Protein AF-0000000082585537 (afdb_homodimer)

Structure (mmCIF, N/CA/C/O backbone):
data_AF-0000000082585537-model_v1
#
loop_
_entity.id
_entity.type
_entity.pdbx_description
1 polymer 'Metallophosphoesterase family protein'
#
loop_
_atom_site.group_PDB
_atom_site.id
_atom_site.type_symbol
_atom_site.label_atom_id
_atom_site.label_alt_id
_atom_site.label_comp_id
_atom_site.label_asym_id
_atom_site.label_entity_id
_atom_site.label_seq_id
_atom_site.pdbx_PDB_ins_code
_atom_site.Cartn_x
_atom_site.Cartn_y
_atom_site.Cartn_z
_atom_site.occupancy
_atom_site.B_iso_or_equiv
_atom_site.auth_seq_id
_atom_site.auth_comp_id
_atom_site.auth_asym_id
_atom_site.auth_atom_id
_atom_site.pdbx_PDB_model_num
ATOM 1 N N . MET A 1 1 ? -3.195 -25.469 -75.875 1 19.83 1 MET A N 1
ATOM 2 C CA . MET A 1 1 ? -1.831 -25.359 -75.312 1 19.83 1 MET A CA 1
ATOM 3 C C . MET A 1 1 ? -1.647 -24.062 -74.562 1 19.83 1 MET A C 1
ATOM 5 O O . MET A 1 1 ? -0.856 -24 -73.625 1 19.83 1 MET A O 1
ATOM 9 N N . LYS A 1 2 ? -2.014 -22.922 -75.312 1 18.95 2 LYS A N 1
ATOM 10 C CA . LYS A 1 2 ? -1.232 -21.703 -75.125 1 18.95 2 LYS A CA 1
ATOM 11 C C . LYS A 1 2 ? -1.299 -21.219 -73.688 1 18.95 2 LYS A C 1
ATOM 13 O O . LYS A 1 2 ? -2.244 -21.531 -72.938 1 18.95 2 LYS A O 1
ATOM 18 N N . LYS A 1 3 ? -0.355 -20.328 -73.312 1 18.84 3 LYS A N 1
ATOM 19 C CA . LYS A 1 3 ? 0.592 -19.688 -72.438 1 18.84 3 LYS A CA 1
ATOM 20 C C . LYS A 1 3 ? -0.09 -18.594 -71.625 1 18.84 3 LYS A C 1
ATOM 22 O O . LYS A 1 3 ? -0.179 -17.453 -72 1 18.84 3 LYS A O 1
ATOM 27 N N . LYS A 1 4 ? -1.333 -18.828 -71.125 1 26.11 4 LYS A N 1
ATOM 28 C CA . LYS A 1 4 ? -2.016 -17.672 -70.562 1 26.11 4 LYS A CA 1
ATOM 29 C C . LYS A 1 4 ? -1.122 -16.969 -69.562 1 26.11 4 LYS A C 1
ATOM 31 O O . LYS A 1 4 ? -0.52 -17.594 -68.688 1 26.11 4 LYS A O 1
ATOM 36 N N . ASP A 1 5 ? -0.674 -15.766 -69.938 1 21.23 5 ASP A N 1
ATOM 37 C CA . ASP A 1 5 ? 0.216 -14.773 -69.375 1 21.23 5 ASP A CA 1
ATOM 38 C C . ASP A 1 5 ? -0.158 -14.508 -67.875 1 21.23 5 ASP A C 1
ATOM 40 O O . ASP A 1 5 ? -1.338 -14.359 -67.562 1 21.23 5 ASP A O 1
ATOM 44 N N . LEU A 1 6 ? 0.555 -15.055 -67 1 25.03 6 LEU A N 1
ATOM 45 C CA . LEU A 1 6 ? 0.557 -14.984 -65.5 1 25.03 6 LEU A CA 1
ATOM 46 C C . LEU A 1 6 ? 0.717 -13.547 -65.062 1 25.03 6 LEU A C 1
ATOM 48 O O . LEU A 1 6 ? 1.818 -12.992 -65.062 1 25.03 6 LEU A O 1
ATOM 52 N N . SER A 1 7 ? -0.035 -12.617 -65.688 1 24.5 7 SER A N 1
ATOM 53 C CA . SER A 1 7 ? 0.315 -11.258 -65.312 1 24.5 7 SER A CA 1
ATOM 54 C C . SER A 1 7 ? 0.388 -11.125 -63.781 1 24.5 7 SER A C 1
ATOM 56 O O . SER A 1 7 ? -0.481 -11.633 -63.062 1 24.5 7 SER A O 1
ATOM 58 N N . MET A 1 8 ? 1.611 -11.031 -63.281 1 23.95 8 MET A N 1
ATOM 59 C CA . MET A 1 8 ? 2.096 -10.828 -61.938 1 23.95 8 MET A CA 1
ATOM 60 C C . MET A 1 8 ? 1.5 -9.562 -61.312 1 23.95 8 MET A C 1
ATOM 62 O O . MET A 1 8 ? 1.718 -8.461 -61.844 1 23.95 8 MET A O 1
ATOM 66 N N . LEU A 1 9 ? 0.231 -9.508 -61.062 1 24.12 9 LEU A N 1
ATOM 67 C CA . LEU A 1 9 ? -0.31 -8.305 -60.438 1 24.12 9 LEU A CA 1
ATOM 68 C C . LEU A 1 9 ? 0.531 -7.891 -59.219 1 24.12 9 LEU A C 1
ATOM 70 O O . LEU A 1 9 ? 0.68 -8.664 -58.281 1 24.12 9 LEU A O 1
ATOM 74 N N . ILE A 1 10 ? 1.583 -7.113 -59.469 1 24.09 10 ILE A N 1
ATOM 75 C CA . ILE A 1 10 ? 2.43 -6.492 -58.469 1 24.09 10 ILE A CA 1
ATOM 76 C C . ILE A 1 10 ? 1.573 -5.656 -57.5 1 24.09 10 ILE A C 1
ATOM 78 O O . ILE A 1 10 ? 0.909 -4.707 -57.938 1 24.09 10 ILE A O 1
ATOM 82 N N . ALA A 1 11 ? 0.867 -6.23 -56.625 1 25.3 11 ALA A N 1
ATOM 83 C CA . ALA A 1 11 ? 0.13 -5.438 -55.625 1 25.3 11 ALA A CA 1
ATOM 84 C C . ALA A 1 11 ? 1.041 -4.418 -54.938 1 25.3 11 ALA A C 1
ATOM 86 O O . ALA A 1 11 ? 2.072 -4.777 -54.375 1 25.3 11 ALA A O 1
ATOM 87 N N . ALA A 1 12 ? 1.125 -3.236 -55.5 1 24.72 12 ALA A N 1
ATOM 88 C CA . ALA A 1 12 ? 1.811 -2.092 -54.906 1 24.72 12 ALA A CA 1
ATOM 89 C C . ALA A 1 12 ? 1.436 -1.935 -53.438 1 24.72 12 ALA A C 1
ATOM 91 O O . ALA A 1 12 ? 0.253 -1.851 -53.094 1 24.72 12 ALA A O 1
ATOM 92 N N . LEU A 1 13 ? 2.285 -2.461 -52.594 1 25.52 13 LEU A N 1
ATOM 93 C CA . LEU A 1 13 ? 2.242 -2.268 -51.156 1 25.52 13 LEU A CA 1
ATOM 94 C C . LEU A 1 13 ? 2.219 -0.782 -50.812 1 25.52 13 LEU A C 1
ATOM 96 O O . LEU A 1 13 ? 3.18 -0.06 -51.094 1 25.52 13 LEU A O 1
ATOM 100 N N . ILE A 1 14 ? 1.102 -0.137 -51.125 1 25.62 14 ILE A N 1
ATOM 101 C CA . ILE A 1 14 ? 1.062 1.26 -50.719 1 25.62 14 ILE A CA 1
ATOM 102 C C . ILE A 1 14 ? 1.45 1.367 -49.25 1 25.62 14 ILE A C 1
ATOM 104 O O . ILE A 1 14 ? 0.821 0.747 -48.375 1 25.62 14 ILE A O 1
ATOM 108 N N . ILE A 1 15 ? 2.674 1.673 -49.062 1 26.34 15 ILE A N 1
ATOM 109 C CA . ILE A 1 15 ? 3.277 2.053 -47.781 1 26.34 15 ILE A CA 1
ATOM 110 C C . ILE A 1 15 ? 2.543 3.26 -47.219 1 26.34 15 ILE A C 1
ATOM 112 O O . ILE A 1 15 ? 2.639 4.367 -47.75 1 26.34 15 ILE A O 1
ATOM 116 N N . THR A 1 16 ? 1.283 3.102 -46.906 1 26.97 16 THR A N 1
ATOM 117 C CA . THR A 1 16 ? 0.708 4.289 -46.281 1 26.97 16 THR A CA 1
ATOM 118 C C . THR A 1 16 ? 1.589 4.785 -45.156 1 26.97 16 THR A C 1
ATOM 120 O O . THR A 1 16 ? 1.945 4.012 -44.25 1 26.97 16 THR A O 1
ATOM 123 N N . THR A 1 17 ? 2.42 5.672 -45.5 1 27.09 17 THR A N 1
ATOM 124 C CA . THR A 1 17 ? 3.188 6.434 -44.531 1 27.09 17 THR A CA 1
ATOM 125 C C . THR A 1 17 ? 2.271 7.023 -43.469 1 27.09 17 THR A C 1
ATOM 127 O O . THR A 1 17 ? 1.447 7.895 -43.75 1 27.09 17 THR A O 1
ATOM 130 N N . SER A 1 18 ? 1.717 6.184 -42.719 1 26.77 18 SER A N 1
ATOM 131 C CA . SER A 1 18 ? 0.958 6.824 -41.625 1 26.77 18 SER A CA 1
ATOM 132 C C . SER A 1 18 ? 1.757 7.949 -41 1 26.77 18 SER A C 1
ATOM 134 O O . SER A 1 18 ? 2.854 7.719 -40.469 1 26.77 18 SER A O 1
ATOM 136 N N . THR A 1 19 ? 1.623 9.055 -41.625 1 27.53 19 THR A N 1
ATOM 137 C CA . THR A 1 19 ? 2.154 10.258 -41 1 27.53 19 THR A CA 1
ATOM 138 C C . THR A 1 19 ? 1.794 10.305 -39.5 1 27.53 19 THR A C 1
ATOM 140 O O . THR A 1 19 ? 0.619 10.227 -39.156 1 27.53 19 THR A O 1
ATOM 143 N N . ILE A 1 20 ? 2.621 9.781 -38.875 1 26.95 20 ILE A N 1
ATOM 144 C CA . ILE A 1 20 ? 2.535 9.875 -37.406 1 26.95 20 ILE A CA 1
ATOM 145 C C . ILE A 1 20 ? 2.373 11.344 -37 1 26.95 20 ILE A C 1
ATOM 147 O O . ILE A 1 20 ? 3.289 12.148 -37.188 1 26.95 20 ILE A O 1
ATOM 151 N N . ALA A 1 21 ? 1.117 11.797 -37.281 1 28.97 21 ALA A N 1
ATOM 152 C CA . ALA A 1 21 ? 0.855 13.164 -36.844 1 28.97 21 ALA A CA 1
ATOM 153 C C . ALA A 1 21 ? 1.529 13.43 -35.5 1 28.97 21 ALA A C 1
ATOM 155 O O . ALA A 1 21 ? 1.499 12.586 -34.594 1 28.97 21 ALA A O 1
ATOM 156 N N . THR A 1 22 ? 2.354 14.305 -35.625 1 27.02 22 THR A N 1
ATOM 157 C CA . THR A 1 22 ? 3.086 14.867 -34.5 1 27.02 22 THR A CA 1
ATOM 158 C C . THR A 1 22 ? 2.125 15.336 -33.406 1 27.02 22 THR A C 1
ATOM 160 O O . THR A 1 22 ? 1.208 16.125 -33.688 1 27.02 22 THR A O 1
ATOM 163 N N . PRO A 1 23 ? 1.89 14.5 -32.531 1 26.34 23 PRO A N 1
ATOM 164 C CA . PRO A 1 23 ? 0.813 14.914 -31.625 1 26.34 23 PRO A CA 1
ATOM 165 C C . PRO A 1 23 ? 0.902 16.391 -31.25 1 26.34 23 PRO A C 1
ATOM 167 O O . PRO A 1 23 ? 1.987 16.875 -30.922 1 26.34 23 PRO A O 1
ATOM 170 N N . ILE A 1 24 ? 0.07 17.172 -31.891 1 24.62 24 ILE A N 1
ATOM 171 C CA . ILE A 1 24 ? -0.069 18.578 -31.547 1 24.62 24 ILE A CA 1
ATOM 172 C C . ILE A 1 24 ? -0.445 18.719 -30.078 1 24.62 24 ILE A C 1
ATOM 174 O O . ILE A 1 24 ? -1.395 18.078 -29.609 1 24.62 24 ILE A O 1
ATOM 178 N N . TYR A 1 25 ? 0.535 19.047 -29.344 1 24.28 25 TYR A N 1
ATOM 179 C CA . TYR A 1 25 ? 0.391 19.219 -27.906 1 24.28 25 TYR A CA 1
ATOM 180 C C . TYR A 1 25 ? -0.429 20.453 -27.594 1 24.28 25 TYR A C 1
ATOM 182 O O . TYR A 1 25 ? -0.095 21.562 -28.031 1 24.28 25 TYR A O 1
ATOM 190 N N . PRO A 1 26 ? -1.746 20.359 -27.594 1 24.7 26 PRO A N 1
ATOM 191 C CA . PRO A 1 26 ? -2.523 21.594 -27.438 1 24.7 26 PRO A CA 1
ATOM 192 C C . PRO A 1 26 ? -2.018 22.453 -26.281 1 24.7 26 PRO A C 1
ATOM 194 O O . PRO A 1 26 ? -1.459 21.938 -25.312 1 24.7 26 PRO A O 1
ATOM 197 N N . VAL A 1 27 ? -1.969 23.734 -26.484 1 25.64 27 VAL A N 1
ATOM 198 C CA . VAL A 1 27 ? -1.518 24.859 -25.656 1 25.64 27 VAL A CA 1
ATOM 199 C C . VAL A 1 27 ? -2.51 25.094 -24.516 1 25.64 27 VAL A C 1
ATOM 201 O O . VAL A 1 27 ? -3.699 25.312 -24.766 1 25.64 27 VAL A O 1
ATOM 204 N N . GLN A 1 28 ? -2.215 24.516 -23.375 1 27.08 28 GLN A N 1
ATOM 205 C CA . GLN A 1 28 ? -3.096 24.625 -22.203 1 27.08 28 GLN A CA 1
ATOM 206 C C . GLN A 1 28 ? -3.258 26.078 -21.781 1 27.08 28 GLN A C 1
ATOM 208 O O . GLN A 1 28 ? -2.328 26.891 -21.922 1 27.08 28 GLN A O 1
ATOM 213 N N . ALA A 1 29 ? -4.418 26.516 -21.375 1 26.23 29 ALA A N 1
ATOM 214 C CA . ALA A 1 29 ? -4.922 27.844 -21.016 1 26.23 29 ALA A CA 1
ATOM 215 C C . ALA A 1 29 ? -4.145 28.422 -19.844 1 26.23 29 ALA A C 1
ATOM 217 O O . ALA A 1 29 ? -3.748 27.703 -18.922 1 26.23 29 ALA A O 1
ATOM 218 N N . TYR A 1 30 ? -3.586 29.516 -19.844 1 27.95 30 TYR A N 1
ATOM 219 C CA . TYR A 1 30 ? -2.865 30.438 -18.969 1 27.95 30 TYR A CA 1
ATOM 220 C C . TYR A 1 30 ? -3.67 30.734 -17.703 1 27.95 30 TYR A C 1
ATOM 222 O O . TYR A 1 30 ? -4.82 31.156 -17.781 1 27.95 30 TYR A O 1
ATOM 230 N N . TYR A 1 31 ? -3.488 29.953 -16.688 1 29.23 31 TYR A N 1
ATOM 231 C CA . TYR A 1 31 ? -4.066 30.438 -15.445 1 29.23 31 TYR A CA 1
ATOM 232 C C . TYR A 1 31 ? -3.465 31.781 -15.047 1 29.23 31 TYR A C 1
ATOM 234 O O . TYR A 1 31 ? -2.242 31.906 -14.969 1 29.23 31 TYR A O 1
ATOM 242 N N . ASP A 1 32 ? -4.016 32.844 -15.188 1 29.89 32 ASP A N 1
ATOM 243 C CA . ASP A 1 32 ? -3.684 34.219 -14.789 1 29.89 32 ASP A CA 1
ATOM 244 C C . ASP A 1 32 ? -3.57 34.344 -13.273 1 29.89 32 ASP A C 1
ATOM 246 O O . ASP A 1 32 ? -4.578 34.5 -12.586 1 29.89 32 ASP A O 1
ATOM 250 N N . SER A 1 33 ? -2.773 33.594 -12.461 1 35.41 33 SER A N 1
ATOM 251 C CA . SER A 1 33 ? -2.377 33.531 -11.062 1 35.41 33 SER A CA 1
ATOM 252 C C . SER A 1 33 ? -2.043 34.906 -10.516 1 35.41 33 SER A C 1
ATOM 254 O O . SER A 1 33 ? -1.695 35.062 -9.344 1 35.41 33 SER A O 1
ATOM 256 N N . THR A 1 34 ? -1.49 35.844 -11.172 1 36.91 34 THR A N 1
ATOM 257 C CA . THR A 1 34 ? -0.61 36.906 -10.695 1 36.91 34 THR A CA 1
ATOM 258 C C . THR A 1 34 ? -1.388 37.938 -9.867 1 36.91 34 THR A C 1
ATOM 260 O O . THR A 1 34 ? -0.845 38.969 -9.477 1 36.91 34 THR A O 1
ATOM 263 N N . THR A 1 35 ? -2.645 38 -9.828 1 38.38 35 THR A N 1
ATOM 264 C CA . THR A 1 35 ? -2.979 39.312 -9.297 1 38.38 35 THR A CA 1
ATOM 265 C C . THR A 1 35 ? -2.916 39.312 -7.77 1 38.38 35 THR A C 1
ATOM 267 O O . THR A 1 35 ? -3.697 38.625 -7.113 1 38.38 35 THR A O 1
ATOM 270 N N . ILE A 1 36 ? -1.729 39.406 -7.117 1 46.47 36 ILE A N 1
ATOM 271 C CA . ILE A 1 36 ? -1.58 39.875 -5.746 1 46.47 36 ILE A CA 1
ATOM 272 C C . ILE A 1 36 ? -2.531 41.031 -5.492 1 46.47 36 ILE A C 1
ATOM 274 O O . ILE A 1 36 ? -2.533 42.031 -6.242 1 46.47 36 ILE A O 1
ATOM 278 N N . ASN A 1 37 ? -3.557 40.844 -4.918 1 48.81 37 ASN A N 1
ATOM 279 C CA . ASN A 1 37 ? -4.348 42.031 -4.562 1 48.81 37 ASN A CA 1
ATOM 280 C C . ASN A 1 37 ? -3.562 43 -3.676 1 48.81 37 ASN A C 1
ATOM 282 O O . ASN A 1 37 ? -3.41 42.75 -2.477 1 48.81 37 ASN A O 1
ATOM 286 N N . THR A 1 38 ? -2.752 43.812 -4.199 1 48.53 38 THR A N 1
ATOM 287 C CA . THR A 1 38 ? -2.006 44.844 -3.506 1 48.53 38 THR A CA 1
ATOM 288 C C . THR A 1 38 ? -2.939 45.719 -2.666 1 48.53 38 THR A C 1
ATOM 290 O O . THR A 1 38 ? -2.482 46.531 -1.856 1 48.53 38 THR A O 1
ATOM 293 N N . SER A 1 39 ? -4.266 45.562 -2.875 1 53.78 39 SER A N 1
ATOM 294 C CA . SER A 1 39 ? -5.238 46.406 -2.186 1 53.78 39 SER A CA 1
ATOM 295 C C . SER A 1 39 ? -5.723 45.75 -0.895 1 53.78 39 SER A C 1
ATOM 297 O O . SER A 1 39 ? -6.777 46.125 -0.369 1 53.78 39 SER A O 1
ATOM 299 N N . LEU A 1 40 ? -4.934 44.875 -0.324 1 63.69 40 LEU A N 1
ATOM 300 C CA . LEU A 1 40 ? -5.488 44.156 0.829 1 63.69 40 LEU A CA 1
ATOM 301 C C . LEU A 1 40 ? -5.133 44.875 2.125 1 63.69 40 LEU A C 1
ATOM 303 O O . LEU A 1 40 ? -4.945 44.25 3.164 1 63.69 40 LEU A O 1
ATOM 307 N N . ASN A 1 41 ? -5.148 46.156 2.029 1 73.12 41 ASN A N 1
ATOM 308 C CA . ASN A 1 41 ? -4.992 46.969 3.242 1 73.12 41 ASN A CA 1
ATOM 309 C C . ASN A 1 41 ? -6.27 46.969 4.078 1 73.12 41 ASN A C 1
ATOM 311 O O . ASN A 1 41 ? -7.367 46.812 3.543 1 73.12 41 ASN A O 1
ATOM 315 N N . SER A 1 42 ? -6.02 47.062 5.348 1 84.62 42 SER A N 1
ATOM 316 C CA . SER A 1 42 ? -7.176 47.219 6.227 1 84.62 42 SER A CA 1
ATOM 317 C C . SER A 1 42 ? -7.965 48.469 5.891 1 84.62 42 SER A C 1
ATOM 319 O O . SER A 1 42 ? -7.387 49.5 5.512 1 84.62 42 SER A O 1
ATOM 321 N N . THR A 1 43 ? -9.234 48.438 5.996 1 87.44 43 THR A N 1
ATOM 322 C CA . THR A 1 43 ? -10.148 49.531 5.766 1 87.44 43 THR A CA 1
ATOM 323 C C . THR A 1 43 ? -11.094 49.719 6.949 1 87.44 43 THR A C 1
ATOM 325 O O . THR A 1 43 ? -10.969 49.031 7.961 1 87.44 43 THR A O 1
ATOM 328 N N . VAL A 1 44 ? -12 50.688 6.762 1 90.12 44 VAL A N 1
ATOM 329 C CA . VAL A 1 44 ? -12.992 50.906 7.805 1 90.12 44 VAL A CA 1
ATOM 330 C C . VAL A 1 44 ? -14 49.781 7.82 1 90.12 44 VAL A C 1
ATOM 332 O O . VAL A 1 44 ? -14.664 49.531 8.836 1 90.12 44 VAL A O 1
ATOM 335 N N . LYS A 1 45 ? -14.109 49.125 6.738 1 93.62 45 LYS A N 1
ATOM 336 C CA . LYS A 1 45 ? -14.977 47.938 6.676 1 93.62 45 LYS A CA 1
ATOM 337 C C . LYS A 1 45 ? -14.281 46.719 7.262 1 93.62 45 LYS A C 1
ATOM 339 O O . LYS A 1 45 ? -13.148 46.406 6.902 1 93.62 45 LYS A O 1
ATOM 344 N N . PRO A 1 46 ? -14.953 46.094 8.156 1 95.62 46 PRO A N 1
ATOM 345 C CA . PRO A 1 46 ? -14.344 44.906 8.742 1 95.62 46 PRO A CA 1
ATOM 346 C C . PRO A 1 46 ? -14 43.844 7.695 1 95.62 46 PRO A C 1
ATOM 348 O O . PRO A 1 46 ? -14.773 43.625 6.758 1 95.62 46 PRO A O 1
ATOM 351 N N . ASP A 1 47 ? -12.859 43.188 7.809 1 93.19 47 ASP A N 1
ATOM 352 C CA . ASP A 1 47 ? -12.477 42.031 7.027 1 93.19 47 ASP A CA 1
ATOM 353 C C . ASP A 1 47 ? -11.695 41.031 7.879 1 93.19 47 ASP A C 1
ATOM 355 O O . ASP A 1 47 ? -11.648 41.156 9.102 1 93.19 47 ASP A O 1
ATOM 359 N N . HIS A 1 48 ? -11.305 39.906 7.34 1 95.31 48 HIS A N 1
ATOM 360 C CA . HIS A 1 48 ? -10.656 38.812 8.055 1 95.31 48 HIS A CA 1
ATOM 361 C C . HIS A 1 48 ? -11.531 38.312 9.203 1 95.31 48 HIS A C 1
ATOM 363 O O . HIS A 1 48 ? -11.023 38 10.281 1 95.31 48 HIS A O 1
ATOM 369 N N . VAL A 1 49 ? -12.852 38.344 8.953 1 97.88 49 VAL A N 1
ATOM 370 C CA . VAL A 1 49 ? -13.781 37.875 9.969 1 97.88 49 VAL A CA 1
ATOM 371 C C . VAL A 1 49 ? -13.602 36.375 10.156 1 97.88 49 VAL A C 1
ATOM 373 O O . VAL A 1 49 ? -13.68 35.594 9.195 1 97.88 49 VAL A O 1
ATOM 376 N N . THR A 1 50 ? -13.352 35.969 11.352 1 98.12 50 THR A N 1
ATOM 377 C CA . THR A 1 50 ? -13.023 34.594 11.625 1 98.12 50 THR A CA 1
ATOM 378 C C . THR A 1 50 ? -13.727 34.094 12.898 1 98.12 50 THR A C 1
ATOM 380 O O . THR A 1 50 ? -13.805 34.844 13.883 1 98.12 50 THR A O 1
ATOM 383 N N . LEU A 1 51 ? -14.305 32.938 12.797 1 98.75 51 LEU A N 1
ATOM 384 C CA . LEU A 1 51 ? -14.922 32.281 13.953 1 98.75 51 LEU A CA 1
ATOM 385 C C . LEU A 1 51 ? -13.969 31.297 14.594 1 98.75 51 LEU A C 1
ATOM 387 O O . LEU A 1 51 ? -13.281 30.547 13.898 1 98.75 51 LEU A O 1
ATOM 391 N N . THR A 1 52 ? -13.797 31.328 15.891 1 98.75 52 THR A N 1
ATOM 392 C CA . THR A 1 52 ? -13.117 30.344 16.734 1 98.75 52 THR A CA 1
ATOM 393 C C . THR A 1 52 ? -13.883 30.109 18.031 1 98.75 52 THR A C 1
ATOM 395 O O . THR A 1 52 ? -14.969 30.672 18.219 1 98.75 52 THR A O 1
ATOM 398 N N . TRP A 1 53 ? -13.398 29.25 18.891 1 98.69 53 TRP A N 1
ATOM 399 C CA . TRP A 1 53 ? -13.914 29.125 20.25 1 98.69 53 TRP A CA 1
ATOM 400 C C . TRP A 1 53 ? -12.836 29.406 21.281 1 98.69 53 TRP A C 1
ATOM 402 O O . TRP A 1 53 ? -11.727 28.891 21.188 1 98.69 53 TRP A O 1
ATOM 412 N N . THR A 1 54 ? -13.148 30.219 22.203 1 98.12 54 THR A N 1
ATOM 413 C CA . THR A 1 54 ? -12.281 30.453 23.359 1 98.12 54 THR A CA 1
ATOM 414 C C . THR A 1 54 ? -12.859 29.781 24.609 1 98.12 54 THR A C 1
ATOM 416 O O . THR A 1 54 ? -12.141 29.562 25.578 1 98.12 54 THR A O 1
ATOM 419 N N . LYS A 1 55 ? -14.164 29.562 24.531 1 97.56 55 LYS A N 1
ATOM 420 C CA . LYS A 1 55 ? -14.914 28.969 25.625 1 97.56 55 LYS A CA 1
ATOM 421 C C . LYS A 1 55 ? -15.859 27.875 25.125 1 97.56 55 LYS A C 1
ATOM 423 O O . LYS A 1 55 ? -15.641 27.312 24.047 1 97.56 55 LYS A O 1
ATOM 428 N N . ASP A 1 56 ? -16.875 27.562 25.891 1 97.5 56 ASP A N 1
ATOM 429 C CA . ASP A 1 56 ? -17.781 26.453 25.609 1 97.5 56 ASP A CA 1
ATOM 430 C C . ASP A 1 56 ? -18.578 26.703 24.328 1 97.5 56 ASP A C 1
ATOM 432 O O . ASP A 1 56 ? -19.375 27.641 24.25 1 97.5 56 ASP A O 1
ATOM 436 N N . PRO A 1 57 ? -18.453 25.812 23.344 1 98.31 57 PRO A N 1
ATOM 437 C CA . PRO A 1 57 ? -19.109 26.016 22.047 1 98.31 57 PRO A CA 1
ATOM 438 C C . PRO A 1 57 ? -20.641 25.922 22.141 1 98.31 57 PRO A C 1
ATOM 440 O O . PRO A 1 57 ? -21.344 26.328 21.219 1 98.31 57 PRO A O 1
ATOM 443 N N . LYS A 1 58 ? -21.156 25.438 23.203 1 98.19 58 LYS A N 1
ATOM 444 C CA . LYS A 1 58 ? -22.594 25.312 23.375 1 98.19 58 LYS A CA 1
ATOM 445 C C . LYS A 1 58 ? -23.25 26.672 23.609 1 98.19 58 LYS A C 1
ATOM 447 O O . LYS A 1 58 ? -24.391 26.891 23.234 1 98.19 58 LYS A O 1
ATOM 452 N N . THR A 1 59 ? -22.375 27.547 24.281 1 98.38 59 THR A N 1
ATOM 453 C CA . THR A 1 59 ? -23.031 28.766 24.734 1 98.38 59 THR A CA 1
ATOM 454 C C . THR A 1 59 ? -22.203 30 24.375 1 98.38 59 THR A C 1
ATOM 456 O O . THR A 1 59 ? -22.484 31.094 24.859 1 98.38 59 THR A O 1
ATOM 459 N N . THR A 1 60 ? -21.203 29.781 23.609 1 98.44 60 THR A N 1
ATOM 460 C CA . THR A 1 60 ? -20.359 30.922 23.266 1 98.44 60 THR A CA 1
ATOM 461 C C . THR A 1 60 ? -19.938 30.859 21.812 1 98.44 60 THR A C 1
ATOM 463 O O . THR A 1 60 ? -20.031 29.812 21.172 1 98.44 60 THR A O 1
ATOM 466 N N . GLN A 1 61 ? -19.531 31.922 21.25 1 98.62 61 GLN A N 1
ATOM 467 C CA . GLN A 1 61 ? -18.891 32.062 19.938 1 98.62 61 GLN A CA 1
ATOM 468 C C . GLN A 1 61 ? -17.938 33.25 19.922 1 98.62 61 GLN A C 1
ATOM 470 O O . GLN A 1 61 ? -18.312 34.375 20.266 1 98.62 61 GLN A O 1
ATOM 475 N N . THR A 1 62 ? -16.719 32.938 19.562 1 98.69 62 THR A N 1
ATOM 476 C CA . THR A 1 62 ? -15.719 34 19.453 1 98.69 62 THR A CA 1
ATOM 477 C C . THR A 1 62 ? -15.594 34.469 18 1 98.69 62 THR A C 1
ATOM 479 O O . THR A 1 62 ? -15.539 33.656 17.078 1 98.69 62 THR A O 1
ATOM 482 N N . ILE A 1 63 ? -15.594 35.75 17.781 1 98.56 63 ILE A N 1
ATOM 483 C CA . ILE A 1 63 ? -15.461 36.375 16.469 1 98.56 63 ILE A CA 1
ATOM 484 C C . ILE A 1 63 ? -14.312 37.406 16.5 1 98.56 63 ILE A C 1
ATOM 486 O O . ILE A 1 63 ? -14.242 38.25 17.391 1 98.56 63 ILE A O 1
ATOM 490 N N . THR A 1 64 ? -13.391 37.25 15.602 1 97.88 64 THR A N 1
ATOM 491 C CA . THR A 1 64 ? -12.273 38.188 15.445 1 97.88 64 THR A CA 1
ATOM 492 C C . THR A 1 64 ? -12.289 38.812 14.062 1 97.88 64 THR A C 1
ATOM 494 O O . THR A 1 64 ? -12.609 38.156 13.07 1 97.88 64 THR A O 1
ATOM 497 N N . TRP A 1 65 ? -11.945 40.156 13.984 1 96.62 65 TRP A N 1
ATOM 498 C CA . TRP A 1 65 ? -11.906 40.812 12.688 1 96.62 65 TRP A CA 1
ATOM 499 C C . TRP A 1 65 ? -10.914 41.969 12.703 1 96.62 65 TRP A C 1
ATOM 501 O O . TRP A 1 65 ? -10.422 42.344 13.766 1 96.62 65 TRP A O 1
ATOM 511 N N . ARG A 1 66 ? -10.633 42.406 11.555 1 93.5 66 ARG A N 1
ATOM 512 C CA . ARG A 1 66 ? -9.656 43.469 11.367 1 93.5 66 ARG A CA 1
ATOM 513 C C . ARG A 1 66 ? -10.312 44.719 10.812 1 93.5 66 ARG A C 1
ATOM 515 O O . ARG A 1 66 ? -11.273 44.656 10.047 1 93.5 66 ARG A O 1
ATOM 522 N N . THR A 1 67 ? -9.82 45.875 11.227 1 91.25 67 THR A N 1
ATOM 523 C CA . THR A 1 67 ? -10.148 47.188 10.617 1 91.25 67 THR A CA 1
ATOM 524 C C . THR A 1 67 ? -8.914 48.062 10.57 1 91.25 67 THR A C 1
ATOM 526 O O . THR A 1 67 ? -7.867 47.719 11.117 1 91.25 67 THR A O 1
ATOM 529 N N . SER A 1 68 ? -9.156 49.188 9.867 1 87.31 68 SER A N 1
ATOM 530 C CA . SER A 1 68 ? -8.125 50.219 9.938 1 87.31 68 SER A CA 1
ATOM 531 C C . SER A 1 68 ? -8.055 50.812 11.336 1 87.31 68 SER A C 1
ATOM 533 O O . SER A 1 68 ? -8.969 50.656 12.141 1 87.31 68 SER A O 1
ATOM 535 N N . THR A 1 69 ? -6.988 51.531 11.609 1 87 69 THR A N 1
ATOM 536 C CA . THR A 1 69 ? -6.715 52.062 12.938 1 87 69 THR A CA 1
ATOM 537 C C . THR A 1 69 ? -7.641 53.25 13.258 1 87 69 THR A C 1
ATOM 539 O O . THR A 1 69 ? -7.746 53.656 14.414 1 87 69 THR A O 1
ATOM 542 N N . ASN A 1 70 ? -8.391 53.688 12.281 1 85.5 70 ASN A N 1
ATOM 543 C CA . ASN A 1 70 ? -9.328 54.781 12.484 1 85.5 70 ASN A CA 1
ATOM 544 C C . ASN A 1 70 ? -10.578 54.312 13.234 1 85.5 70 ASN A C 1
ATOM 546 O O . ASN A 1 70 ? -11.336 55.156 13.758 1 85.5 70 ASN A O 1
ATOM 550 N N . ILE A 1 71 ? -10.742 53.094 13.234 1 90.31 71 ILE A N 1
ATOM 551 C CA . ILE A 1 71 ? -11.906 52.531 13.906 1 90.31 71 ILE A CA 1
ATOM 552 C C . ILE A 1 71 ? -11.57 52.25 15.367 1 90.31 71 ILE A C 1
ATOM 554 O O . ILE A 1 71 ? -10.633 51.5 15.648 1 90.31 71 ILE A O 1
ATOM 558 N N . ASN A 1 72 ? -12.383 52.812 16.25 1 89.94 72 ASN A N 1
ATOM 559 C CA . ASN A 1 72 ? -12.055 52.656 17.656 1 89.94 72 ASN A CA 1
ATOM 560 C C . ASN A 1 72 ? -13.117 51.844 18.406 1 89.94 72 ASN A C 1
ATOM 562 O O . ASN A 1 72 ? -12.969 51.562 19.594 1 89.94 72 ASN A O 1
ATOM 566 N N . ARG A 1 73 ? -14.117 51.531 17.688 1 94.31 73 ARG A N 1
ATOM 567 C CA . ARG A 1 73 ? -15.188 50.75 18.297 1 94.31 73 ARG A CA 1
ATOM 568 C C . ARG A 1 73 ? -15.508 49.5 17.5 1 94.31 73 ARG A C 1
ATOM 570 O O . ARG A 1 73 ? -15.57 49.562 16.266 1 94.31 73 ARG A O 1
ATOM 577 N N . GLY A 1 74 ? -15.617 48.438 18.188 1 95.81 74 GLY A N 1
ATOM 578 C CA . GLY A 1 74 ? -16.016 47.156 17.594 1 95.81 74 GLY A CA 1
ATOM 579 C C . GLY A 1 74 ? -17.312 46.625 18.156 1 95.81 74 GLY A C 1
ATOM 580 O O . GLY A 1 74 ? -17.484 46.562 19.375 1 95.81 74 GLY A O 1
ATOM 581 N N . LEU A 1 75 ? -18.219 46.312 17.297 1 97.5 75 LEU A N 1
ATOM 582 C CA . LEU A 1 75 ? -19.516 45.781 17.688 1 97.5 75 LEU A CA 1
ATOM 583 C C . LEU A 1 75 ? -19.828 44.5 16.938 1 97.5 75 LEU A C 1
ATOM 585 O O . LEU A 1 75 ? -19.453 44.344 15.766 1 97.5 75 LEU A O 1
ATOM 589 N N . VAL A 1 76 ? -20.5 43.594 17.641 1 98.44 76 VAL A N 1
ATOM 590 C CA . VAL A 1 76 ? -21.125 42.438 17.016 1 98.44 76 VAL A CA 1
ATOM 591 C C . VAL A 1 76 ? -22.656 42.531 17.141 1 98.44 76 VAL A C 1
ATOM 593 O O . VAL A 1 76 ? -23.172 42.625 18.266 1 98.44 76 VAL A O 1
ATOM 596 N N . GLN A 1 77 ? -23.297 42.594 16.047 1 98.38 77 GLN A N 1
ATOM 597 C CA . GLN A 1 77 ? -24.75 42.438 16.016 1 98.38 77 GLN A CA 1
ATOM 598 C C . GLN A 1 77 ? -25.141 41.031 15.602 1 98.38 77 GLN A C 1
ATOM 600 O O . GLN A 1 77 ? -24.688 40.531 14.562 1 98.38 77 GLN A O 1
ATOM 605 N N . TYR A 1 78 ? -25.906 40.344 16.469 1 98.44 78 TYR A N 1
ATOM 606 C CA . TYR A 1 78 ? -26.25 38.969 16.156 1 98.44 78 TYR A CA 1
ATOM 607 C C . TYR A 1 78 ? -27.719 38.688 16.453 1 98.44 78 TYR A C 1
ATOM 609 O O . TYR A 1 78 ? -28.328 39.344 17.312 1 98.44 78 TYR A O 1
ATOM 617 N N . LYS A 1 79 ? -28.281 37.844 15.68 1 98.38 79 LYS A N 1
ATOM 618 C CA . LYS A 1 79 ? -29.703 37.5 15.734 1 98.38 79 LYS A CA 1
ATOM 619 C C . LYS A 1 79 ? -29.906 36 15.906 1 98.38 79 LYS A C 1
ATOM 621 O O . LYS A 1 79 ? -29.359 35.219 15.141 1 98.38 79 LYS A O 1
ATOM 626 N N . ASN A 1 80 ? -30.609 35.688 16.984 1 98.38 80 ASN A N 1
ATOM 627 C CA . ASN A 1 80 ? -31.078 34.312 17.109 1 98.38 80 ASN A CA 1
ATOM 628 C C . ASN A 1 80 ? -32.094 33.969 16.016 1 98.38 80 ASN A C 1
ATOM 630 O O . ASN A 1 80 ? -33.219 34.5 16.016 1 98.38 80 ASN A O 1
ATOM 634 N N . LEU A 1 81 ? -31.812 33.062 15.156 1 97.88 81 LEU A N 1
ATOM 635 C CA . LEU A 1 81 ? -32.656 32.844 13.984 1 97.88 81 LEU A CA 1
ATOM 636 C C . LEU A 1 81 ? -33.906 32.031 14.336 1 97.88 81 LEU A C 1
ATOM 638 O O . LEU A 1 81 ? -34.844 31.969 13.555 1 97.88 81 LEU A O 1
ATOM 642 N N . THR A 1 82 ? -33.844 31.422 15.5 1 96.69 82 THR A N 1
ATOM 643 C CA . THR A 1 82 ? -35.031 30.719 15.969 1 96.69 82 THR A CA 1
ATOM 644 C C . THR A 1 82 ? -36.031 31.672 16.594 1 96.69 82 THR A C 1
ATOM 646 O O . THR A 1 82 ? -37.219 31.641 16.281 1 96.69 82 THR A O 1
ATOM 649 N N . THR A 1 83 ? -35.656 32.594 17.453 1 96.88 83 THR A N 1
ATOM 650 C CA . THR A 1 83 ? -36.531 33.469 18.219 1 96.88 83 THR A CA 1
ATOM 651 C C . THR A 1 83 ? -36.719 34.812 17.5 1 96.88 83 THR A C 1
ATOM 653 O O . THR A 1 83 ? -37.656 35.531 17.781 1 96.88 83 THR A O 1
ATOM 656 N N . GLY A 1 84 ? -35.688 35.219 16.75 1 96.31 84 GLY A N 1
ATOM 657 C CA . GLY A 1 84 ? -35.719 36.5 16.078 1 96.31 84 GLY A CA 1
ATOM 658 C C . GLY A 1 84 ? -35.094 37.625 16.906 1 96.31 84 GLY A C 1
ATOM 659 O O . GLY A 1 84 ? -34.938 38.75 16.422 1 96.31 84 GLY A O 1
ATOM 660 N N . GLU A 1 85 ? -34.625 37.281 18.062 1 96.81 85 GLU A N 1
ATOM 661 C CA . GLU A 1 85 ? -34.031 38.281 18.953 1 96.81 85 GLU A CA 1
ATOM 662 C C . GLU A 1 85 ? -32.688 38.75 18.438 1 96.81 85 GLU A C 1
ATOM 664 O O . GLU A 1 85 ? -31.859 37.938 18.031 1 96.81 85 GLU A O 1
ATOM 669 N N . THR A 1 86 ? -32.562 40.062 18.422 1 97.25 86 THR A N 1
ATOM 670 C CA . THR A 1 86 ? -31.312 40.688 18.016 1 97.25 86 THR A CA 1
ATOM 671 C C . THR A 1 86 ? -30.625 41.344 19.188 1 97.25 86 THR A C 1
ATOM 673 O O . THR A 1 86 ? -31.266 42.031 19.984 1 97.25 86 THR A O 1
ATOM 676 N N . LYS A 1 87 ? -29.312 41.125 19.281 1 97.62 87 LYS A N 1
ATOM 677 C CA . LYS A 1 87 ? -28.484 41.75 20.328 1 97.62 87 LYS A CA 1
ATOM 678 C C . LYS A 1 87 ? -27.219 42.344 19.75 1 97.62 87 LYS A C 1
ATOM 680 O O . LYS A 1 87 ? -26.828 42.031 18.609 1 97.62 87 LYS A O 1
ATOM 685 N N . THR A 1 88 ? -26.719 43.281 20.453 1 96.69 88 THR A N 1
ATOM 686 C CA . THR A 1 88 ? -25.453 43.875 20.094 1 96.69 88 THR A CA 1
ATOM 687 C C . THR A 1 88 ? -24.438 43.719 21.234 1 96.69 88 THR A C 1
ATOM 689 O O . THR A 1 88 ? -24.797 43.875 22.406 1 96.69 88 THR A O 1
ATOM 692 N N . PHE A 1 89 ? -23.297 43.344 20.891 1 95.31 89 PHE A N 1
ATOM 693 C CA . PHE A 1 89 ? -22.234 43.094 21.859 1 95.31 89 PHE A CA 1
ATOM 694 C C . PHE A 1 89 ? -21 43.938 21.516 1 95.31 89 PHE A C 1
ATOM 696 O O . PHE A 1 89 ? -20.625 44.094 20.359 1 95.31 89 PHE A O 1
ATOM 703 N N . ASP A 1 90 ? -20.344 44.531 22.531 1 93.62 90 ASP A N 1
ATOM 704 C CA . ASP A 1 90 ? -19.109 45.281 22.344 1 93.62 90 ASP A CA 1
ATOM 705 C C . ASP A 1 90 ? -17.906 44.344 22.312 1 93.62 90 ASP A C 1
ATOM 707 O O . ASP A 1 90 ? -17.75 43.5 23.188 1 93.62 90 ASP A O 1
ATOM 711 N N . ALA A 1 91 ? -17.062 44.594 21.453 1 93.44 91 ALA A N 1
ATOM 712 C CA . ALA A 1 91 ? -15.844 43.812 21.328 1 93.44 91 ALA A CA 1
ATOM 713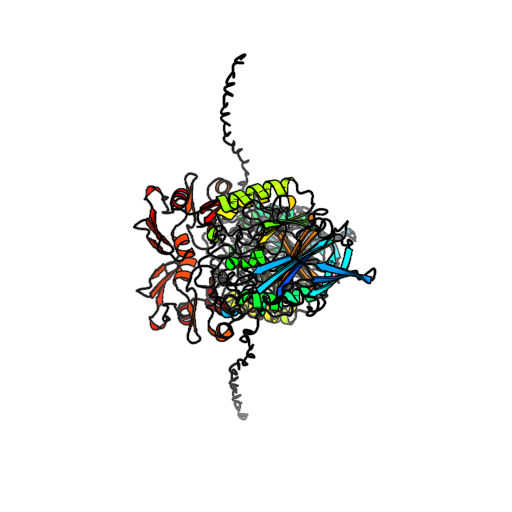 C C . ALA A 1 91 ? -14.672 44.5 22.016 1 93.44 91 ALA A C 1
ATOM 715 O O . ALA A 1 91 ? -14.719 45.688 22.297 1 93.44 91 ALA A O 1
ATOM 716 N N . SER A 1 92 ? -13.672 43.719 22.297 1 88.19 92 SER A N 1
ATOM 717 C CA . SER A 1 92 ? -12.383 44.25 22.734 1 88.19 92 SER A CA 1
ATOM 718 C C . SER A 1 92 ? -11.516 44.656 21.547 1 88.19 92 SER A C 1
ATOM 720 O O . SER A 1 92 ? -11.602 44.031 20.484 1 88.19 92 SER A O 1
ATOM 722 N N . LYS A 1 93 ? -10.805 45.688 21.797 1 88.25 93 LYS A N 1
ATOM 723 C CA . LYS A 1 93 ? -9.883 46.156 20.766 1 88.25 93 LYS A CA 1
ATOM 724 C C . LYS A 1 93 ? -8.43 45.906 21.156 1 88.25 93 LYS A C 1
ATOM 726 O O . LYS A 1 93 ? -8.055 46.062 22.312 1 88.25 93 LYS A O 1
ATOM 731 N N . GLU A 1 94 ? -7.711 45.312 20.281 1 81.75 94 GLU A N 1
ATOM 732 C CA . GLU A 1 94 ? -6.262 45.188 20.422 1 81.75 94 GLU A CA 1
ATOM 733 C C . GLU A 1 94 ? -5.535 45.812 19.234 1 81.75 94 GLU A C 1
ATOM 735 O O . GLU A 1 94 ? -5.934 45.625 18.094 1 81.75 94 GLU A O 1
ATOM 740 N N . ASP A 1 95 ? -4.535 46.625 19.609 1 73.5 95 ASP A N 1
ATOM 741 C CA . ASP A 1 95 ? -3.678 47.125 18.547 1 73.5 95 ASP A CA 1
ATOM 742 C C . ASP A 1 95 ? -2.828 46.031 17.938 1 73.5 95 ASP A C 1
ATOM 744 O O . ASP A 1 95 ? -2.326 45.156 18.672 1 73.5 95 ASP A O 1
ATOM 748 N N . PHE A 1 96 ? -2.84 46.062 16.672 1 76.31 96 PHE A N 1
ATOM 749 C CA . PHE A 1 96 ? -2.08 45.062 15.93 1 76.31 96 PHE A CA 1
ATOM 750 C C . PHE A 1 96 ? -1.144 45.719 14.922 1 76.31 96 PHE A C 1
ATOM 752 O O . PHE A 1 96 ? -1.592 46.406 14.016 1 76.31 96 PHE A O 1
ATOM 759 N N . SER A 1 97 ? 0.158 45.719 15.297 1 71.44 97 SER A N 1
ATOM 760 C CA . SER A 1 97 ? 1.141 46.344 14.422 1 71.44 97 SER A CA 1
ATOM 761 C C . SER A 1 97 ? 1.945 45.312 13.648 1 71.44 97 SER A C 1
ATOM 763 O O . SER A 1 97 ? 2.281 44.25 14.188 1 71.44 97 SER A O 1
ATOM 765 N N . THR A 1 98 ? 2.037 45.625 12.359 1 67.75 98 THR A N 1
ATOM 766 C CA . THR A 1 98 ? 2.824 44.75 11.492 1 67.75 98 THR A CA 1
ATOM 767 C C . THR A 1 98 ? 4.258 45.281 11.367 1 67.75 98 THR A C 1
ATOM 769 O O . THR A 1 98 ? 4.555 46.406 11.773 1 67.75 98 THR A O 1
ATOM 772 N N . SER A 1 99 ? 5.234 44.375 11.141 1 59.34 99 SER A N 1
ATOM 773 C CA . SER A 1 99 ? 6.633 44.781 11.008 1 59.34 99 SER A CA 1
ATOM 774 C C . SER A 1 99 ? 6.82 45.781 9.875 1 59.34 99 SER A C 1
ATOM 776 O O . SER A 1 99 ? 5.965 45.906 8.992 1 59.34 99 SER A O 1
ATOM 778 N N . ASN A 1 100 ? 7.777 46.656 10.18 1 50.03 100 ASN A N 1
ATOM 779 C CA . ASN A 1 100 ? 8.125 47.719 9.242 1 50.03 100 ASN A CA 1
ATOM 780 C C . ASN A 1 100 ? 8.211 47.219 7.809 1 50.03 100 ASN A C 1
ATOM 782 O O . ASN A 1 100 ? 7.953 47.938 6.859 1 50.03 100 ASN A O 1
ATOM 786 N N . THR A 1 101 ? 8.773 46.031 7.754 1 47.38 101 THR A N 1
ATOM 787 C CA . THR A 1 101 ? 8.875 45.531 6.391 1 47.38 101 THR A CA 1
ATOM 788 C C . THR A 1 101 ? 7.488 45.344 5.777 1 47.38 101 THR A C 1
ATOM 790 O O . THR A 1 101 ? 7.363 45.125 4.57 1 47.38 101 THR A O 1
ATOM 793 N N . ASP A 1 102 ? 6.613 45.062 6.699 1 53.25 102 ASP A N 1
ATOM 794 C CA . ASP A 1 102 ? 5.219 45 6.27 1 53.25 102 ASP A CA 1
ATOM 795 C C . ASP A 1 102 ? 4.664 46.375 5.922 1 53.25 102 ASP A C 1
ATOM 797 O O . ASP A 1 102 ? 3.779 46.875 6.613 1 53.25 102 ASP A O 1
ATOM 801 N N . ILE A 1 103 ? 5.57 47.188 5.723 1 42.88 103 ILE A N 1
ATOM 802 C CA . ILE A 1 103 ? 5.434 48.625 5.617 1 42.88 103 ILE A CA 1
ATOM 803 C C . ILE A 1 103 ? 4.094 48.969 4.973 1 42.88 103 ILE A C 1
ATOM 805 O O . ILE A 1 103 ? 3.502 50.031 5.273 1 42.88 103 ILE A O 1
ATOM 809 N N . ASN A 1 104 ? 3.803 48.312 3.859 1 48.19 104 ASN A N 1
ATOM 810 C CA . ASN A 1 104 ? 2.691 48.906 3.131 1 48.19 104 ASN A CA 1
ATOM 811 C C . ASN A 1 104 ? 1.351 48.594 3.775 1 48.19 104 ASN A C 1
ATOM 813 O O . ASN A 1 104 ? 0.313 49.125 3.373 1 48.19 104 ASN A O 1
ATOM 817 N N . ILE A 1 105 ? 1.35 47.594 4.641 1 57.34 105 ILE A N 1
ATOM 818 C CA . ILE A 1 105 ? 0.016 47.281 5.125 1 57.34 105 ILE A CA 1
ATOM 819 C C . ILE A 1 105 ? -0.286 48.062 6.395 1 57.34 105 ILE A C 1
ATOM 821 O O . ILE A 1 105 ? -1.447 48.344 6.691 1 57.34 105 ILE A O 1
ATOM 825 N N . GLY A 1 106 ? 0.799 48.688 6.977 1 64.69 106 GLY A N 1
ATOM 826 C CA . GLY A 1 106 ? 0.679 49.656 8.062 1 64.69 106 GLY A CA 1
ATOM 827 C C . GLY A 1 106 ? 0.026 49.062 9.305 1 64.69 106 GLY A C 1
ATOM 828 O O . GLY A 1 106 ? 0.015 47.844 9.492 1 64.69 106 GLY A O 1
ATOM 829 N N . TYR A 1 107 ? -0.498 49.844 10.25 1 75.12 107 TYR A N 1
ATOM 830 C CA . TYR A 1 107 ? -1.181 49.531 11.5 1 75.12 107 TYR A CA 1
ATOM 831 C C . TYR A 1 107 ? -2.645 49.188 11.258 1 75.12 107 TYR A C 1
ATOM 833 O O . TYR A 1 107 ? -3.26 49.688 10.32 1 75.12 107 TYR A O 1
ATOM 841 N N . MET A 1 108 ? -3.049 48.188 12.023 1 86.56 108 MET A N 1
ATOM 842 C CA . MET A 1 108 ? -4.453 47.781 11.977 1 86.56 108 MET A CA 1
ATOM 843 C C . MET A 1 108 ? -4.977 47.469 13.375 1 86.56 108 MET A C 1
ATOM 845 O O . MET A 1 108 ? -4.203 47.375 14.336 1 86.56 108 MET A O 1
ATOM 849 N N . ASN A 1 109 ? -6.234 47.5 13.492 1 89 109 ASN A N 1
ATOM 850 C CA . ASN A 1 109 ? -6.879 47.031 14.719 1 89 109 ASN A CA 1
ATOM 851 C C . ASN A 1 109 ? -7.434 45.625 14.555 1 89 109 ASN A C 1
ATOM 853 O O . ASN A 1 109 ? -7.949 45.281 13.492 1 89 109 ASN A O 1
ATOM 857 N N . LEU A 1 110 ? -7.184 44.938 15.594 1 94 110 LEU A N 1
ATOM 858 C CA . LEU A 1 110 ? -7.883 43.656 15.727 1 94 110 LEU A CA 1
ATOM 859 C C . LEU A 1 110 ? -8.93 43.719 16.828 1 94 110 LEU A C 1
ATOM 861 O O . LEU A 1 110 ? -8.656 44.219 17.922 1 94 110 LEU A O 1
ATOM 865 N N . PHE A 1 111 ? -10.086 43.344 16.422 1 95.5 111 PHE A N 1
ATOM 866 C CA . PHE A 1 111 ? -11.172 43.25 17.391 1 95.5 111 PHE A CA 1
ATOM 867 C C . PHE A 1 111 ? -11.531 41.781 17.641 1 95.5 111 PHE A C 1
ATOM 869 O O . PHE A 1 111 ? -11.438 40.938 16.734 1 95.5 111 PHE A O 1
ATOM 876 N N . SER A 1 112 ? -11.875 41.5 18.875 1 96.25 112 SER A N 1
ATOM 877 C CA . SER A 1 112 ? -12.367 40.156 19.219 1 96.25 112 SER A CA 1
ATOM 878 C C . SER A 1 112 ? -13.516 40.25 20.219 1 96.25 112 SER A C 1
ATOM 880 O O . SER A 1 112 ? -13.484 41.062 21.141 1 96.25 112 SER A O 1
ATOM 882 N N . ALA A 1 113 ? -14.508 39.5 19.984 1 97.12 113 ALA A N 1
ATOM 883 C CA . ALA A 1 113 ? -15.648 39.375 20.875 1 97.12 113 ALA A CA 1
ATOM 884 C C . ALA A 1 113 ? -16 37.906 21.125 1 97.12 113 ALA A C 1
ATOM 886 O O . ALA A 1 113 ? -16 37.094 20.203 1 97.12 113 ALA A O 1
ATOM 887 N N . THR A 1 114 ? -16.203 37.562 22.375 1 97.69 114 THR A N 1
ATOM 888 C CA . THR A 1 114 ? -16.766 36.281 22.719 1 97.69 114 THR A CA 1
ATOM 889 C C . THR A 1 114 ? -18.188 36.438 23.25 1 97.69 114 THR A C 1
ATOM 891 O O . THR A 1 114 ? -18.391 36.844 24.391 1 97.69 114 THR A O 1
ATOM 894 N N . LEU A 1 115 ? -19.078 36.094 22.344 1 98.12 115 LEU A N 1
ATOM 895 C CA . LEU A 1 115 ? -20.469 36.125 22.766 1 98.12 115 LEU A CA 1
ATOM 896 C C . LEU A 1 115 ? -20.75 35.031 23.797 1 98.12 115 LEU A C 1
ATOM 898 O O . LEU A 1 115 ? -20.219 33.938 23.688 1 98.12 115 LEU A O 1
ATOM 902 N N . THR A 1 116 ? -21.547 35.375 24.781 1 97.19 116 THR A N 1
ATOM 903 C CA . THR A 1 116 ? -21.859 34.438 25.844 1 97.19 116 THR A CA 1
ATOM 904 C C . THR A 1 116 ? -23.375 34.281 26 1 97.19 116 THR A C 1
ATOM 906 O O . THR A 1 116 ? -24.141 35 25.359 1 97.19 116 THR A O 1
ATOM 909 N N . ASN A 1 117 ? -23.75 33.281 26.766 1 96.94 117 ASN A N 1
ATOM 910 C CA . ASN A 1 117 ? -25.141 33 27.078 1 96.94 117 ASN A CA 1
ATOM 911 C C . ASN A 1 117 ? -25.969 32.75 25.828 1 96.94 117 ASN A C 1
ATOM 913 O O . ASN A 1 117 ? -27.109 33.188 25.719 1 96.94 117 ASN A O 1
ATOM 917 N N . LEU A 1 118 ? -25.359 32.188 24.859 1 98.25 118 LEU A N 1
ATOM 918 C CA . LEU A 1 118 ? -26.062 31.75 23.656 1 98.25 118 LEU A CA 1
ATOM 919 C C . LEU A 1 118 ? -26.844 30.469 23.922 1 98.25 118 LEU A C 1
ATOM 921 O O . LEU A 1 118 ? -26.562 29.75 24.875 1 98.25 118 LEU A O 1
ATOM 925 N N . THR A 1 119 ? -27.875 30.219 23.078 1 97.81 119 THR A N 1
ATOM 926 C CA . THR A 1 119 ? -28.688 29.016 23.188 1 97.81 119 THR A CA 1
ATOM 927 C C . THR A 1 119 ? -28.016 27.844 22.469 1 97.81 119 THR A C 1
ATOM 929 O O . THR A 1 119 ? -27.641 27.984 21.297 1 97.81 119 THR A O 1
ATOM 932 N N . PRO A 1 120 ? -27.875 26.688 23.172 1 97.88 120 PRO A N 1
ATOM 933 C CA . PRO A 1 120 ? -27.297 25.531 22.469 1 97.88 120 PRO A CA 1
ATOM 934 C C . PRO A 1 120 ? -28.109 25.109 21.25 1 97.88 120 PRO A C 1
ATOM 936 O O . PRO A 1 120 ? -29.312 25.344 21.203 1 97.88 120 PRO A O 1
ATOM 939 N N . ASN A 1 121 ? -27.469 24.547 20.297 1 97.56 121 ASN A N 1
ATOM 940 C CA . ASN A 1 121 ? -28.062 24.016 19.062 1 97.56 121 ASN A CA 1
ATOM 941 C C . ASN A 1 121 ? -28.891 25.078 18.344 1 97.56 121 ASN A C 1
ATOM 943 O O . ASN A 1 121 ? -30.016 24.828 17.953 1 97.56 121 ASN A O 1
ATOM 947 N N . THR A 1 122 ? -28.281 26.25 18.172 1 98.19 122 THR A N 1
ATOM 948 C CA . THR A 1 122 ? -29.016 27.359 17.594 1 98.19 122 THR A CA 1
ATOM 949 C C . THR A 1 122 ? -28.172 28.094 16.547 1 98.19 122 THR A C 1
ATOM 951 O O . THR A 1 122 ? -26.984 28.328 16.766 1 98.19 122 THR A O 1
ATOM 954 N N . LYS A 1 123 ? -28.812 28.344 15.414 1 98.25 123 LYS A N 1
ATOM 955 C CA . LYS A 1 123 ? -28.172 29.125 14.375 1 98.25 123 LYS A CA 1
ATOM 956 C C . LYS A 1 123 ? -28.359 30.625 14.602 1 98.25 123 LYS A C 1
ATOM 958 O O . LYS A 1 123 ? -29.453 31.062 14.961 1 98.25 123 LYS A O 1
ATOM 963 N N . TYR A 1 124 ? -27.312 31.375 14.461 1 98.75 124 TYR A N 1
ATOM 964 C CA . TYR A 1 124 ? -27.312 32.844 14.578 1 98.75 124 TYR A CA 1
ATOM 965 C C . TYR A 1 124 ? -26.812 33.469 13.297 1 98.75 124 TYR A C 1
ATOM 967 O O . TYR A 1 124 ? -25.906 32.969 12.641 1 98.75 124 TYR A O 1
ATOM 975 N N . SER A 1 125 ? -27.438 34.5 12.898 1 98.62 125 SER A N 1
ATOM 976 C CA . SER A 1 125 ? -26.812 35.406 11.953 1 98.62 125 SER A CA 1
ATOM 977 C C . SER A 1 125 ? -26.047 36.531 12.68 1 98.62 125 SER A C 1
ATOM 979 O O . SER A 1 125 ? -26.375 36.875 13.82 1 98.62 125 SER A O 1
ATOM 981 N N . TYR A 1 126 ? -24.953 37.031 12.039 1 98.75 126 TYR A N 1
ATOM 982 C CA . TYR A 1 126 ? -24.203 38.094 12.711 1 98.75 126 TYR A CA 1
ATOM 983 C C . TYR A 1 126 ? -23.484 38.969 11.695 1 98.75 126 TYR A C 1
ATOM 985 O O . TYR A 1 126 ? -23.312 38.594 10.531 1 98.75 126 TYR A O 1
ATOM 993 N N . LYS A 1 127 ? -23.188 40.125 12.047 1 98.5 127 LYS A N 1
ATOM 994 C CA . LYS A 1 127 ? -22.266 41.031 11.375 1 98.5 127 LYS A CA 1
ATOM 995 C C . LYS A 1 127 ? -21.438 41.844 12.383 1 98.5 127 LYS A C 1
ATOM 997 O O . LYS A 1 127 ? -21.828 42 13.539 1 98.5 127 LYS A O 1
ATOM 1002 N N . VAL A 1 128 ? -20.266 42.25 12.008 1 98.62 128 VAL A N 1
ATOM 1003 C CA . VAL A 1 128 ? -19.359 43 12.875 1 98.62 128 VAL A CA 1
ATOM 1004 C C . VAL A 1 128 ? -19.094 44.406 12.281 1 98.62 128 VAL A C 1
ATOM 1006 O O . VAL A 1 128 ? -19.125 44.562 11.062 1 98.62 128 VAL A O 1
ATOM 1009 N N . GLY A 1 129 ? -18.891 45.312 13.156 1 97.19 129 GLY A N 1
ATOM 1010 C CA . GLY A 1 129 ? -18.672 46.656 12.68 1 97.19 129 GLY A CA 1
ATOM 1011 C C . GLY A 1 129 ? -18.547 47.656 13.797 1 97.19 129 GLY A C 1
ATOM 1012 O O . GLY A 1 129 ? -18.156 47.312 14.914 1 97.19 129 GLY A O 1
ATOM 1013 N N . ASP A 1 130 ? -18.703 48.938 13.391 1 96.06 130 ASP A N 1
ATOM 1014 C CA . ASP A 1 130 ? -18.531 50.031 14.344 1 96.06 130 ASP A CA 1
ATOM 1015 C C . ASP A 1 130 ? -19.812 50.844 14.5 1 96.06 130 ASP A C 1
ATOM 1017 O O . ASP A 1 130 ? -19.781 51.938 15.062 1 96.06 130 ASP A O 1
ATOM 1021 N N . GLY A 1 131 ? -20.906 50.375 14 1 95.12 131 GLY A N 1
ATOM 1022 C CA . GLY A 1 131 ? -22.156 51.094 14.008 1 95.12 131 GLY A CA 1
ATOM 1023 C C . GLY A 1 131 ? -22.469 51.781 12.68 1 95.12 131 GLY A C 1
ATOM 1024 O O . GLY A 1 131 ? -23.641 52 12.352 1 95.12 131 GLY A O 1
ATOM 1025 N N . GLN A 1 132 ? -21.469 52.062 11.953 1 95.56 132 GLN A N 1
ATOM 1026 C CA . GLN A 1 132 ? -21.609 52.719 10.648 1 95.56 132 GLN A CA 1
ATOM 1027 C C . GLN A 1 132 ? -21.172 51.781 9.523 1 95.56 132 GLN A C 1
ATOM 1029 O O . GLN A 1 132 ? -21.859 51.625 8.516 1 95.56 132 GLN A O 1
ATOM 1034 N N . ASN A 1 133 ? -20.016 51.219 9.711 1 96.12 133 ASN A N 1
ATOM 1035 C CA . ASN A 1 133 ? -19.453 50.281 8.766 1 96.12 133 ASN A CA 1
ATOM 1036 C C . ASN A 1 133 ? -19.609 48.844 9.258 1 96.12 133 ASN A C 1
ATOM 1038 O O . ASN A 1 133 ? -19.156 48.5 10.352 1 96.12 133 ASN A O 1
ATOM 1042 N N . TRP A 1 134 ? -20.219 48 8.43 1 97.19 134 TRP A N 1
ATOM 1043 C CA . TRP A 1 134 ? -20.5 46.625 8.836 1 97.19 134 TRP A CA 1
ATOM 1044 C C . TRP A 1 134 ? -19.938 45.656 7.828 1 97.19 134 TRP A C 1
ATOM 1046 O O . TRP A 1 134 ? -19.828 45.938 6.641 1 97.19 134 TRP A O 1
ATOM 1056 N N . SER A 1 135 ? -19.578 44.5 8.32 1 97.38 135 SER A N 1
ATOM 1057 C CA . SER A 1 135 ? -19.25 43.375 7.453 1 97.38 135 SER A CA 1
ATOM 1058 C C . SER A 1 135 ? -20.5 42.812 6.781 1 97.38 135 SER A C 1
ATOM 1060 O O . SER A 1 135 ? -21.609 43.219 7.109 1 97.38 135 SER A O 1
ATOM 1062 N N . GLU A 1 136 ? -20.234 41.938 5.785 1 95.44 136 GLU A N 1
ATOM 1063 C CA . GLU A 1 136 ? -21.344 41.125 5.305 1 95.44 136 GLU A CA 1
ATOM 1064 C C . GLU A 1 136 ? -21.922 40.281 6.422 1 95.44 136 GLU A C 1
ATOM 1066 O O . GLU A 1 136 ? -21.234 39.969 7.402 1 95.44 136 GLU A O 1
ATOM 1071 N N . GLU A 1 137 ? -23.172 39.938 6.266 1 97.31 137 GLU A N 1
ATOM 1072 C CA . GLU A 1 137 ? -23.812 39.062 7.25 1 97.31 137 GLU A CA 1
ATOM 1073 C C . GLU A 1 137 ? -23.406 37.625 7.051 1 97.31 137 GLU A C 1
ATOM 1075 O O . GLU A 1 137 ? -23.344 37.125 5.918 1 97.31 137 GLU A O 1
ATOM 1080 N N . SER A 1 138 ? -23.031 36.969 8.109 1 98.38 138 SER A N 1
ATOM 1081 C CA . SER A 1 138 ? -22.703 35.531 8.133 1 98.38 138 SER A CA 1
ATOM 1082 C C . SER A 1 138 ? -23.453 34.812 9.242 1 98.38 138 SER A C 1
ATOM 1084 O O . SER A 1 138 ? -24.312 35.406 9.898 1 98.38 138 SER A O 1
ATOM 1086 N N . THR A 1 139 ? -23.25 33.531 9.312 1 98.5 139 THR A N 1
ATOM 1087 C CA . THR A 1 139 ? -23.969 32.781 10.328 1 98.5 139 THR A CA 1
ATOM 1088 C C . THR A 1 139 ? -23 31.891 11.125 1 98.5 139 THR A C 1
ATOM 1090 O O . THR A 1 139 ? -21.859 31.672 10.711 1 98.5 139 THR A O 1
ATOM 1093 N N . PHE A 1 140 ? -23.391 31.516 12.234 1 98.5 140 PHE A N 1
ATOM 1094 C CA . PHE A 1 140 ? -22.766 30.438 13 1 98.5 140 PHE A CA 1
ATOM 1095 C C . PHE A 1 140 ? -23.812 29.641 13.75 1 98.5 140 PHE A C 1
ATOM 1097 O O . PHE A 1 140 ? -24.969 30.062 13.875 1 98.5 140 PHE A O 1
ATOM 1104 N N . LYS A 1 141 ? -23.438 28.469 14.141 1 98.44 141 LYS A N 1
ATOM 1105 C CA . LYS A 1 141 ? -24.328 27.594 14.914 1 98.44 141 LYS A CA 1
ATOM 1106 C C . LYS A 1 141 ? -23.641 27.109 16.188 1 98.44 141 LYS A C 1
ATOM 1108 O O . LYS A 1 141 ? -22.484 26.672 16.156 1 98.44 141 LYS A O 1
ATOM 1113 N N . THR A 1 142 ? -24.312 27.234 17.312 1 98.44 142 THR A N 1
ATOM 1114 C CA . THR A 1 142 ? -23.797 26.734 18.594 1 98.44 142 THR A CA 1
ATOM 1115 C C . THR A 1 142 ? -23.969 25.219 18.688 1 98.44 142 THR A C 1
ATOM 1117 O O . THR A 1 142 ? -24.891 24.656 18.094 1 98.44 142 THR A O 1
ATOM 1120 N N . GLU A 1 143 ? -23.062 24.609 19.438 1 98.25 143 GLU A N 1
ATOM 1121 C CA . GLU A 1 143 ? -23.094 23.172 19.656 1 98.25 143 GLU A CA 1
ATOM 1122 C C . GLU A 1 143 ? -24.359 22.75 20.391 1 98.25 143 GLU A C 1
ATOM 1124 O O . GLU A 1 143 ? -24.875 23.484 21.234 1 98.25 143 GLU A O 1
ATOM 1129 N N . ALA A 1 144 ? -24.828 21.516 20.125 1 96.31 144 ALA A N 1
ATOM 1130 C CA . ALA A 1 144 ? -25.969 20.953 20.844 1 96.31 144 ALA A CA 1
ATOM 1131 C C . ALA A 1 144 ? -25.547 20.391 22.188 1 96.31 144 ALA A C 1
ATOM 1133 O O . ALA A 1 144 ? -24.391 20 22.375 1 96.31 144 ALA A O 1
ATOM 1134 N N . ASN A 1 145 ? -26.359 20.25 23.25 1 91.06 145 ASN A N 1
ATOM 1135 C CA . ASN A 1 145 ? -26.047 19.734 24.578 1 91.06 145 ASN A CA 1
ATOM 1136 C C . ASN A 1 145 ? -25.625 18.281 24.531 1 91.06 145 ASN A C 1
ATOM 1138 O O . ASN A 1 145 ? -24.703 17.875 25.25 1 91.06 145 ASN A O 1
ATOM 1142 N N . ASN A 1 146 ? -26.281 17.375 23.734 1 87 146 ASN A N 1
ATOM 1143 C CA . ASN A 1 146 ? -25.953 15.961 23.656 1 87 146 ASN A CA 1
ATOM 1144 C C . ASN A 1 146 ? -25.453 15.586 22.266 1 87 146 ASN A C 1
ATOM 1146 O O . ASN A 1 146 ? -25.938 14.609 21.672 1 87 146 ASN A O 1
ATOM 1150 N N . GLU A 1 147 ? -24.422 16.312 21.969 1 85.56 147 GLU A N 1
ATOM 1151 C CA . GLU A 1 147 ? -23.906 16.125 20.625 1 85.56 147 GLU A CA 1
ATOM 1152 C C . GLU A 1 147 ? -23 14.891 20.547 1 85.56 147 GLU A C 1
ATOM 1154 O O . GLU A 1 147 ? -22.062 14.75 21.328 1 85.56 147 GLU A O 1
ATOM 1159 N N . ASP A 1 148 ? -23.5 13.883 19.734 1 88.94 148 ASP A N 1
ATOM 1160 C CA . ASP A 1 148 ? -22.656 12.719 19.5 1 88.94 148 ASP A CA 1
ATOM 1161 C C . ASP A 1 148 ? -22.453 12.469 18.016 1 88.94 148 ASP A C 1
ATOM 1163 O O . ASP A 1 148 ? -22.062 11.375 17.594 1 88.94 148 ASP A O 1
ATOM 1167 N N . ASP A 1 149 ? -22.812 13.469 17.281 1 94.69 149 ASP A N 1
ATOM 1168 C CA . ASP A 1 149 ? -22.578 13.547 15.836 1 94.69 149 ASP A CA 1
ATOM 1169 C C . ASP A 1 149 ? -21.703 14.75 15.492 1 94.69 149 ASP A C 1
ATOM 1171 O O . ASP A 1 149 ? -22.188 15.883 15.43 1 94.69 149 ASP A O 1
ATOM 1175 N N . VAL A 1 150 ? -20.422 14.562 15.391 1 98.19 150 VAL A N 1
ATOM 1176 C CA . VAL A 1 150 ? -19.438 15.617 15.172 1 98.19 150 VAL A CA 1
ATOM 1177 C C . VAL A 1 150 ? -18.828 15.484 13.781 1 98.19 150 VAL A C 1
ATOM 1179 O O . VAL A 1 150 ? -18.312 14.422 13.414 1 98.19 150 VAL A O 1
ATOM 1182 N N . LYS A 1 151 ? -18.938 16.469 12.961 1 98.62 151 LYS A N 1
ATOM 1183 C CA . LYS A 1 151 ? -18.344 16.5 11.625 1 98.62 151 LYS A CA 1
ATOM 1184 C C . LYS A 1 151 ? -17.406 17.688 11.461 1 98.62 151 LYS A C 1
ATOM 1186 O O . LYS A 1 151 ? -17.812 18.844 11.688 1 98.62 151 LYS A O 1
ATOM 1191 N N . PHE A 1 152 ? -16.188 17.453 11.133 1 98.81 152 PHE A N 1
ATOM 1192 C CA . PHE A 1 152 ? -15.258 18.562 10.922 1 98.81 152 PHE A CA 1
ATOM 1193 C C . PHE A 1 152 ? -14.367 18.297 9.711 1 98.81 152 PHE A C 1
ATOM 1195 O O . PHE A 1 152 ? -14.18 17.141 9.312 1 98.81 152 PHE A O 1
ATOM 1202 N N . ILE A 1 153 ? -13.898 19.344 9.062 1 98.94 153 ILE A N 1
ATOM 1203 C CA . ILE A 1 153 ? -13 19.281 7.918 1 98.94 153 ILE A CA 1
ATOM 1204 C C . ILE A 1 153 ? -11.562 19.547 8.375 1 98.94 153 ILE A C 1
ATOM 1206 O O . ILE A 1 153 ? -11.32 20.422 9.211 1 98.94 153 ILE A O 1
ATOM 1210 N N . VAL A 1 154 ? -10.656 18.75 7.926 1 98.94 154 VAL A N 1
ATOM 1211 C CA . VAL A 1 154 ? -9.25 18.906 8.266 1 98.94 154 VAL A CA 1
ATOM 1212 C C . VAL A 1 154 ? -8.461 19.328 7.023 1 98.94 154 VAL A C 1
ATOM 1214 O O . VAL A 1 154 ? -8.578 18.703 5.965 1 98.94 154 VAL A O 1
ATOM 1217 N N . PHE A 1 155 ? -7.738 20.375 7.176 1 98.88 155 PHE A N 1
ATOM 1218 C CA . PHE A 1 155 ? -6.859 20.844 6.109 1 98.88 155 PHE A CA 1
ATOM 1219 C C . PHE A 1 155 ? -5.395 20.688 6.512 1 98.88 155 PHE A C 1
ATOM 1221 O O . PHE A 1 155 ? -4.988 21.172 7.574 1 98.88 155 PHE A O 1
ATOM 1228 N N . GLY A 1 156 ? -4.617 19.953 5.637 1 98.62 156 GLY A N 1
ATOM 1229 C CA . GLY A 1 156 ? -3.172 20.016 5.785 1 98.62 156 GLY A CA 1
ATOM 1230 C C . GLY A 1 156 ? -2.59 21.375 5.438 1 98.62 156 GLY A C 1
ATOM 1231 O O . GLY A 1 156 ? -3.312 22.375 5.391 1 98.62 156 GLY A O 1
ATOM 1232 N N . ASP A 1 157 ? -1.341 21.484 5.164 1 98.19 157 ASP A N 1
ATOM 1233 C CA . ASP A 1 157 ? -0.613 22.734 4.922 1 98.19 157 ASP A CA 1
ATOM 1234 C C . ASP A 1 157 ? -1.248 23.531 3.785 1 98.19 157 ASP A C 1
ATOM 1236 O O . ASP A 1 157 ? -1.386 23.031 2.67 1 98.19 157 ASP A O 1
ATOM 1240 N N . SER A 1 158 ? -1.583 24.766 4.082 1 98.31 158 SER A N 1
ATOM 1241 C CA . SER A 1 158 ? -2.283 25.578 3.094 1 98.31 158 SER A CA 1
ATOM 1242 C C . SER A 1 158 ? -1.365 26.656 2.508 1 98.31 158 SER A C 1
ATOM 1244 O O . SER A 1 158 ? -1.808 27.5 1.727 1 98.31 158 SER A O 1
ATOM 1246 N N . GLN A 1 159 ? -0.129 26.641 2.787 1 96.62 159 GLN A N 1
ATOM 1247 C CA . GLN A 1 159 ? 0.8 27.703 2.436 1 96.62 159 GLN A CA 1
ATOM 1248 C C . GLN A 1 159 ? 1.001 27.781 0.924 1 96.62 159 GLN A C 1
ATOM 1250 O O . GLN A 1 159 ? 0.652 26.859 0.197 1 96.62 159 GLN A O 1
ATOM 1255 N N . SER A 1 160 ? 1.619 28.844 0.487 1 92.94 160 SER A N 1
ATOM 1256 C CA . SER A 1 160 ? 1.738 29.141 -0.938 1 92.94 160 SER A CA 1
ATOM 1257 C C . SER A 1 160 ? 2.926 28.406 -1.555 1 92.94 160 SER A C 1
ATOM 1259 O O . SER A 1 160 ? 2.934 28.125 -2.756 1 92.94 160 SER A O 1
ATOM 1261 N N . GLY A 1 161 ? 3.967 28.203 -0.748 1 90.31 161 GLY A N 1
ATOM 1262 C CA . GLY A 1 161 ? 5.152 27.547 -1.265 1 90.31 161 GLY A CA 1
ATOM 1263 C C . GLY A 1 161 ? 6.176 28.516 -1.833 1 90.31 161 GLY A C 1
ATOM 1264 O O . GLY A 1 161 ? 7.277 28.109 -2.211 1 90.31 161 GLY A O 1
ATOM 1265 N N . ASN A 1 162 ? 5.836 29.781 -1.881 1 89.5 162 ASN A N 1
ATOM 1266 C CA . ASN A 1 162 ? 6.73 30.828 -2.375 1 89.5 162 ASN A CA 1
ATOM 1267 C C . ASN A 1 162 ? 6.691 32.062 -1.491 1 89.5 162 ASN A C 1
ATOM 1269 O O . ASN A 1 162 ? 5.68 32.75 -1.445 1 89.5 162 ASN A O 1
ATOM 1273 N N . ALA A 1 163 ? 7.789 32.344 -0.859 1 87 163 ALA A N 1
ATOM 1274 C CA . ALA A 1 163 ? 7.867 33.438 0.1 1 87 163 ALA A CA 1
ATOM 1275 C C . ALA A 1 163 ? 7.602 34.781 -0.578 1 87 163 ALA A C 1
ATOM 1277 O O . ALA A 1 163 ? 7.059 35.719 0.039 1 87 163 ALA A O 1
ATOM 1278 N N . ASP A 1 164 ? 7.945 34.875 -1.841 1 84.38 164 ASP A N 1
ATOM 1279 C CA . ASP A 1 164 ? 7.871 36.125 -2.541 1 84.38 164 ASP A CA 1
ATOM 1280 C C . ASP A 1 164 ? 6.531 36.281 -3.258 1 84.38 164 ASP A C 1
ATOM 1282 O O . ASP A 1 164 ? 6.168 37.406 -3.674 1 84.38 164 ASP A O 1
ATOM 1286 N N . VAL A 1 165 ? 5.863 35.156 -3.406 1 86.5 165 VAL A N 1
ATOM 1287 C CA . VAL A 1 165 ? 4.598 35.156 -4.133 1 86.5 165 VAL A CA 1
ATOM 1288 C C . VAL A 1 165 ? 3.49 34.594 -3.26 1 86.5 165 VAL A C 1
ATOM 1290 O O . VAL A 1 165 ? 3.238 33.375 -3.295 1 86.5 165 VAL A O 1
ATOM 1293 N N . PRO A 1 166 ? 2.744 35.375 -2.514 1 89.5 166 PRO A N 1
ATOM 1294 C CA . PRO A 1 166 ? 1.67 34.906 -1.641 1 89.5 166 PRO A CA 1
ATOM 1295 C C . PRO A 1 166 ? 0.443 34.438 -2.418 1 89.5 166 PRO A C 1
ATOM 1297 O O . PRO A 1 166 ? -0.649 34.969 -2.246 1 89.5 166 PRO A O 1
ATOM 1300 N N . ASN A 1 167 ? 0.61 33.406 -3.254 1 89.94 167 ASN A N 1
ATOM 1301 C CA . ASN A 1 167 ? -0.475 32.812 -4.031 1 89.94 167 ASN A CA 1
ATOM 1302 C C . ASN A 1 167 ? -1.24 31.766 -3.219 1 89.94 167 ASN A C 1
ATOM 1304 O O . ASN A 1 167 ? -0.729 30.672 -2.963 1 89.94 167 ASN A O 1
ATOM 1308 N N . TYR A 1 168 ? -2.48 32.125 -2.924 1 94.62 168 TYR A N 1
ATOM 1309 C CA . TYR A 1 168 ? -3.311 31.234 -2.111 1 94.62 168 TYR A CA 1
ATOM 1310 C C . TYR A 1 168 ? -4.539 30.766 -2.885 1 94.62 168 TYR A C 1
ATOM 1312 O O . TYR A 1 168 ? -5.551 30.391 -2.289 1 94.62 168 TYR A O 1
ATOM 1320 N N . SER A 1 169 ? -4.449 30.766 -4.234 1 94.12 169 SER A N 1
ATOM 1321 C CA . SER A 1 169 ? -5.539 30.281 -5.082 1 94.12 169 SER A CA 1
ATOM 1322 C C . SER A 1 169 ? -5.797 28.797 -4.859 1 94.12 169 SER A C 1
ATOM 1324 O O . SER A 1 169 ? -6.949 28.359 -4.773 1 94.12 169 SER A O 1
ATOM 1326 N N . PRO A 1 170 ? -4.703 27.953 -4.742 1 94.44 170 PRO A N 1
ATOM 1327 C CA . PRO A 1 170 ? -4.984 26.547 -4.457 1 94.44 170 PRO A CA 1
ATOM 1328 C C . PRO A 1 170 ? -5.684 26.344 -3.115 1 94.44 170 PRO A C 1
ATOM 1330 O O . PRO A 1 170 ? -6.598 25.531 -3.008 1 94.44 170 PRO A O 1
ATOM 1333 N N . TRP A 1 171 ? -5.293 27.078 -2.156 1 97.62 171 TRP A N 1
ATOM 1334 C CA . TRP A 1 171 ? -5.965 27.062 -0.862 1 97.62 171 TRP A CA 1
ATOM 1335 C C . TRP A 1 171 ? -7.426 27.484 -0.997 1 97.62 171 TRP A C 1
ATOM 1337 O O . TRP A 1 171 ? -8.32 26.828 -0.448 1 97.62 171 TRP A O 1
ATOM 1347 N N . ASN A 1 172 ? -7.641 28.547 -1.688 1 98 172 ASN A N 1
ATOM 1348 C CA . ASN A 1 172 ? -9.008 29 -1.927 1 98 172 ASN A CA 1
ATOM 1349 C C . ASN A 1 172 ? -9.867 27.891 -2.521 1 98 172 ASN A C 1
ATOM 1351 O O . ASN A 1 172 ? -10.961 27.609 -2.023 1 98 172 ASN A O 1
ATOM 1355 N N . LYS A 1 173 ? -9.336 27.266 -3.537 1 97.62 173 LYS A N 1
ATOM 1356 C CA . LYS A 1 173 ? -10.086 26.188 -4.199 1 97.62 173 LYS A CA 1
ATOM 1357 C C . LYS A 1 173 ? -10.367 25.047 -3.24 1 97.62 173 LYS A C 1
ATOM 1359 O O . LYS A 1 173 ? -11.469 24.5 -3.221 1 97.62 173 LYS A O 1
ATOM 1364 N N . THR A 1 174 ? -9.391 24.688 -2.459 1 98.56 174 THR A N 1
ATOM 1365 C CA . THR A 1 174 ? -9.531 23.562 -1.547 1 98.56 174 THR A CA 1
ATOM 1366 C C . THR A 1 174 ? -10.578 23.844 -0.478 1 98.56 174 THR A C 1
ATOM 1368 O O . THR A 1 174 ? -11.508 23.062 -0.282 1 98.56 174 THR A O 1
ATOM 1371 N N . VAL A 1 175 ? -10.477 24.984 0.173 1 98.75 175 VAL A N 1
ATOM 1372 C CA . VAL A 1 175 ? -11.336 25.281 1.312 1 98.75 175 VAL A CA 1
ATOM 1373 C C . VAL A 1 175 ? -12.766 25.516 0.83 1 98.75 175 VAL A C 1
ATOM 1375 O O . VAL A 1 175 ? -13.727 25.078 1.471 1 98.75 175 VAL A O 1
ATOM 1378 N N . GLN A 1 176 ? -12.906 26.156 -0.301 1 98.56 176 GLN A N 1
ATOM 1379 C CA . GLN A 1 176 ? -14.242 26.422 -0.837 1 98.56 176 GLN A CA 1
ATOM 1380 C C . GLN A 1 176 ? -14.922 25.125 -1.277 1 98.56 176 GLN A C 1
ATOM 1382 O O . GLN A 1 176 ? -16.094 24.906 -0.973 1 98.56 176 GLN A O 1
ATOM 1387 N N . ASN A 1 177 ? -14.164 24.297 -1.985 1 98.25 177 ASN A N 1
ATOM 1388 C CA . ASN A 1 177 ? -14.727 23.031 -2.451 1 98.25 177 ASN A CA 1
ATOM 1389 C C . ASN A 1 177 ? -15.078 22.109 -1.284 1 98.25 177 ASN A C 1
ATOM 1391 O O . ASN A 1 177 ? -16.141 21.5 -1.273 1 98.25 177 ASN A O 1
ATOM 1395 N N . ALA A 1 178 ? -14.195 22 -0.338 1 98.75 178 ALA A N 1
ATOM 1396 C CA . ALA A 1 178 ? -14.43 21.141 0.824 1 98.75 178 ALA A CA 1
ATOM 1397 C C . ALA A 1 178 ? -15.688 21.578 1.571 1 98.75 178 ALA A C 1
ATOM 1399 O O . ALA A 1 178 ? -16.531 20.75 1.901 1 98.75 178 ALA A O 1
ATOM 1400 N N . TYR A 1 179 ? -15.836 22.859 1.762 1 98.62 179 TYR A N 1
ATOM 1401 C CA . TYR A 1 179 ? -16.969 23.375 2.51 1 98.62 179 TYR A CA 1
ATOM 1402 C C . TYR A 1 179 ? -18.266 23.234 1.71 1 98.62 179 TYR A C 1
ATOM 1404 O O . TYR A 1 179 ? -19.312 22.875 2.26 1 98.62 179 TYR A O 1
ATOM 1412 N N . SER A 1 180 ? -18.188 23.484 0.463 1 98.38 180 SER A N 1
ATOM 1413 C CA . SER A 1 180 ? -19.375 23.375 -0.38 1 98.38 180 SER A CA 1
ATOM 1414 C C . SER A 1 180 ? -19.953 21.969 -0.35 1 98.38 180 SER A C 1
ATOM 1416 O O . SER A 1 180 ? -21.172 21.781 -0.439 1 98.38 180 SER A O 1
ATOM 1418 N N . LYS A 1 181 ? -19.078 21.016 -0.194 1 98.19 181 LYS A N 1
ATOM 1419 C CA . LYS A 1 181 ? -19.484 19.609 -0.206 1 98.19 181 LYS A CA 1
ATOM 1420 C C . LYS A 1 181 ? -19.844 19.125 1.198 1 98.19 181 LYS A C 1
ATOM 1422 O O . LYS A 1 181 ? -20.406 18.047 1.366 1 98.19 181 LYS A O 1
ATOM 1427 N N . ASN A 1 182 ? -19.531 19.938 2.189 1 98.38 182 ASN A N 1
ATOM 1428 C CA . ASN A 1 182 ? -19.719 19.562 3.584 1 98.38 182 ASN A CA 1
ATOM 1429 C C . ASN A 1 182 ? -20.297 20.703 4.406 1 98.38 182 ASN A C 1
ATOM 1431 O O . ASN A 1 182 ? -19.75 21.062 5.453 1 98.38 182 ASN A O 1
ATOM 1435 N N . LYS A 1 183 ? -21.406 21.25 3.977 1 97.56 183 LYS A N 1
ATOM 1436 C CA . LYS A 1 183 ? -22.031 22.406 4.605 1 97.56 183 LYS A CA 1
ATOM 1437 C C . LYS A 1 183 ? -22.516 22.078 6.012 1 97.56 183 LYS A C 1
ATOM 1439 O O . LYS A 1 183 ? -22.781 22.969 6.812 1 97.56 183 LYS A O 1
ATOM 1444 N N . ASP A 1 184 ? -22.578 20.828 6.281 1 97.25 184 ASP A N 1
ATOM 1445 C CA . ASP A 1 184 ? -23.047 20.375 7.59 1 97.25 184 ASP A CA 1
ATOM 1446 C C . ASP A 1 184 ? -21.891 20.203 8.562 1 97.25 184 ASP A C 1
ATOM 1448 O O . ASP A 1 184 ? -22.078 19.734 9.688 1 97.25 184 ASP A O 1
ATOM 1452 N N . ALA A 1 185 ? -20.672 20.578 8.18 1 98.56 185 ALA A N 1
ATOM 1453 C CA . ALA A 1 185 ? -19.531 20.484 9.078 1 98.56 185 ALA A CA 1
ATOM 1454 C C . ALA A 1 185 ? -19.672 21.469 10.25 1 98.56 185 ALA A C 1
ATOM 1456 O O . ALA A 1 185 ? -20.172 22.578 10.078 1 98.56 185 ALA A O 1
ATOM 1457 N N . ASP A 1 186 ? -19.188 21.031 11.398 1 98.56 186 ASP A N 1
ATOM 1458 C CA . ASP A 1 186 ? -19.297 21.828 12.617 1 98.56 186 ASP A CA 1
ATOM 1459 C C . ASP A 1 186 ? -18.172 22.859 12.711 1 98.56 186 ASP A C 1
ATOM 1461 O O . ASP A 1 186 ? -18.359 23.953 13.219 1 98.56 186 ASP A O 1
ATOM 1465 N N . PHE A 1 187 ? -17.016 22.469 12.305 1 98.69 187 PHE A N 1
ATOM 1466 C CA . PHE A 1 187 ? -15.836 23.328 12.367 1 98.69 187 PHE A CA 1
ATOM 1467 C C . PHE A 1 187 ? -14.719 22.781 11.484 1 98.69 187 PHE A C 1
ATOM 1469 O O . PHE A 1 187 ? -14.891 21.766 10.82 1 98.69 187 PHE A O 1
ATOM 1476 N N . ILE A 1 188 ? -13.578 23.547 11.445 1 98.62 188 ILE A N 1
ATOM 1477 C CA . ILE A 1 188 ? -12.414 23.188 10.656 1 98.62 188 ILE A CA 1
ATOM 1478 C C . ILE A 1 188 ? -11.172 23.141 11.547 1 98.62 188 ILE A C 1
ATOM 1480 O O . ILE A 1 188 ? -11.078 23.891 12.516 1 98.62 188 ILE A O 1
ATOM 1484 N N . ILE A 1 189 ? -10.328 22.188 11.242 1 98.81 189 ILE A N 1
ATOM 1485 C CA . ILE A 1 189 ? -8.984 22.156 11.812 1 98.81 189 ILE A CA 1
ATOM 1486 C C . ILE A 1 189 ? -7.949 22.344 10.711 1 98.81 189 ILE A C 1
ATOM 1488 O O . ILE A 1 189 ? -7.98 21.641 9.695 1 98.81 189 ILE A O 1
ATOM 1492 N N . ASN A 1 190 ? -7.137 23.297 10.852 1 98.62 190 ASN A N 1
ATOM 1493 C CA . ASN A 1 190 ? -5.98 23.469 9.977 1 98.62 190 ASN A CA 1
ATOM 1494 C C . ASN A 1 190 ? -4.688 23.047 10.664 1 98.62 190 ASN A C 1
ATOM 1496 O O . ASN A 1 190 ? -4.406 23.484 11.781 1 98.62 190 ASN A O 1
ATOM 1500 N N . MET A 1 191 ? -3.852 22.312 9.977 1 98.56 191 MET A N 1
ATOM 1501 C CA . MET A 1 191 ? -2.811 21.547 10.648 1 98.56 191 MET A CA 1
ATOM 1502 C C . MET A 1 191 ? -1.485 22.312 10.641 1 98.56 191 MET A C 1
ATOM 1504 O O . MET A 1 191 ? -0.426 21.719 10.852 1 98.56 191 MET A O 1
ATOM 1508 N N . GLY A 1 192 ? -1.475 23.578 10.414 1 98.5 192 GLY A N 1
ATOM 1509 C CA . GLY A 1 192 ? -0.254 24.359 10.469 1 98.5 192 GLY A CA 1
ATOM 1510 C C . GLY A 1 192 ? 0.346 24.641 9.102 1 98.5 192 GLY A C 1
ATOM 1511 O O . GLY A 1 192 ? -0.03 24 8.117 1 98.5 192 GLY A O 1
ATOM 1512 N N . ASP A 1 193 ? 1.313 25.609 9.141 1 98.5 193 ASP A N 1
ATOM 1513 C CA . ASP A 1 193 ? 1.808 26.141 7.871 1 98.5 193 ASP A CA 1
ATOM 1514 C C . ASP A 1 193 ? 0.662 26.672 7.02 1 98.5 193 ASP A C 1
ATOM 1516 O O . ASP A 1 193 ? 0.521 26.297 5.852 1 98.5 193 ASP A O 1
ATOM 1520 N N . LEU A 1 194 ? -0.084 27.469 7.73 1 98.75 194 LEU A N 1
ATOM 1521 C CA . LEU A 1 194 ? -1.193 28.125 7.035 1 98.75 194 LEU A CA 1
ATOM 1522 C C . LEU A 1 194 ? -0.681 29.062 5.953 1 98.75 194 LEU A C 1
ATOM 1524 O O . LEU A 1 194 ? -1.226 29.094 4.848 1 98.75 194 LEU A O 1
ATOM 1528 N N . VAL A 1 195 ? 0.363 29.781 6.324 1 96.69 195 VAL A N 1
ATOM 1529 C CA . VAL A 1 195 ? 0.976 30.734 5.414 1 96.69 195 VAL A CA 1
ATOM 1530 C C . VAL A 1 195 ? 2.449 30.391 5.211 1 96.69 195 VAL A C 1
ATOM 1532 O O . VAL A 1 195 ? 3.033 29.641 6 1 96.69 195 VAL A O 1
ATOM 1535 N N . GLU A 1 196 ? 3.021 30.953 4.176 1 94.88 196 GLU A N 1
ATOM 1536 C CA . GLU A 1 196 ? 4.41 30.672 3.826 1 94.88 196 GLU A CA 1
ATOM 1537 C C . GLU A 1 196 ? 5.375 31.406 4.746 1 94.88 196 GLU A C 1
ATOM 1539 O O . GLU A 1 196 ? 6.422 30.875 5.117 1 94.88 196 GLU A O 1
ATOM 1544 N N . LYS A 1 197 ? 5.016 32.625 5.086 1 93.75 197 LYS A N 1
ATOM 1545 C CA . LYS A 1 197 ? 5.75 33.5 6.016 1 93.75 197 LYS A CA 1
ATOM 1546 C C . LYS A 1 197 ? 4.816 34.094 7.062 1 93.75 197 LYS A C 1
ATOM 1548 O O . LYS A 1 197 ? 4.121 35.094 6.789 1 93.75 197 LYS A O 1
ATOM 1553 N N . GLY A 1 198 ? 5.027 33.656 8.273 1 94.94 198 GLY A N 1
ATOM 1554 C CA . GLY A 1 198 ? 4.094 34 9.328 1 94.94 198 GLY A CA 1
ATOM 1555 C C . GLY A 1 198 ? 4.215 35.438 9.773 1 94.94 198 GLY A C 1
ATOM 1556 O O . GLY A 1 198 ? 3.25 36.031 10.266 1 94.94 198 GLY A O 1
ATOM 1557 N N . GLN A 1 199 ? 5.363 36.031 9.562 1 90.88 199 GLN A N 1
ATOM 1558 C CA . GLN A 1 199 ? 5.551 37.406 10 1 90.88 199 GLN A CA 1
ATOM 1559 C C . GLN A 1 199 ? 5.559 38.375 8.812 1 90.88 199 GLN A C 1
ATOM 1561 O O . GLN A 1 199 ? 6 39.531 8.93 1 90.88 199 GLN A O 1
ATOM 1566 N N . ASP A 1 200 ? 5.18 37.875 7.703 1 89.19 200 ASP A N 1
ATOM 1567 C CA . ASP A 1 200 ? 4.84 38.688 6.531 1 89.19 200 ASP A CA 1
ATOM 1568 C C . ASP A 1 200 ? 3.328 38.719 6.309 1 89.19 200 ASP A C 1
ATOM 1570 O O . ASP A 1 200 ? 2.758 37.781 5.754 1 89.19 200 ASP A O 1
ATOM 1574 N N . TYR A 1 201 ? 2.748 39.812 6.629 1 89.94 201 TYR A N 1
ATOM 1575 C CA . TYR A 1 201 ? 1.294 39.875 6.703 1 89.94 201 TYR A CA 1
ATOM 1576 C C . TYR A 1 201 ? 0.67 39.781 5.32 1 89.94 201 TYR A C 1
ATOM 1578 O O . TYR A 1 201 ? -0.532 39.531 5.191 1 89.94 201 TYR A O 1
ATOM 1586 N N . ARG A 1 202 ? 1.363 40.031 4.133 1 88.12 202 ARG A N 1
ATOM 1587 C CA . ARG A 1 202 ? 0.845 39.812 2.787 1 88.12 202 ARG A CA 1
ATOM 1588 C C . ARG A 1 202 ? 0.293 38.406 2.643 1 88.12 202 ARG A C 1
ATOM 1590 O O . ARG A 1 202 ? -0.705 38.188 1.951 1 88.12 202 ARG A O 1
ATOM 1597 N N . HIS A 1 203 ? 0.962 37.469 3.326 1 92.38 203 HIS A N 1
ATOM 1598 C CA . HIS A 1 203 ? 0.513 36.062 3.26 1 92.38 203 HIS A CA 1
ATOM 1599 C C . HIS A 1 203 ? -0.794 35.875 4.02 1 92.38 203 HIS A C 1
ATOM 1601 O O . HIS A 1 203 ? -1.693 35.188 3.551 1 92.38 203 HIS A O 1
ATOM 1607 N N . TRP A 1 204 ? -0.936 36.5 5.113 1 94 204 TRP A N 1
ATOM 1608 C CA . TRP A 1 204 ? -2.168 36.406 5.887 1 94 204 TRP A CA 1
ATOM 1609 C C . TRP A 1 204 ? -3.328 37.062 5.152 1 94 204 TRP A C 1
ATOM 1611 O O . TRP A 1 204 ? -4.441 36.531 5.129 1 94 204 TRP A O 1
ATOM 1621 N N . ASN A 1 205 ? -3.033 38.219 4.57 1 91.44 205 ASN A N 1
ATOM 1622 C CA . ASN A 1 205 ? -4.07 38.906 3.799 1 91.44 205 ASN A CA 1
ATOM 1623 C C . ASN A 1 205 ? -4.672 38 2.738 1 91.44 205 ASN A C 1
ATOM 1625 O O . ASN A 1 205 ? -5.895 37.875 2.615 1 91.44 205 ASN A O 1
ATOM 1629 N N . ASN A 1 206 ? -3.807 37.406 2.08 1 92.44 206 ASN A N 1
ATOM 1630 C CA . ASN A 1 206 ? -4.262 36.531 0.996 1 92.44 206 ASN A CA 1
ATOM 1631 C C . ASN A 1 206 ? -4.883 35.25 1.528 1 92.44 206 ASN A C 1
ATOM 1633 O O . ASN A 1 206 ? -5.82 34.719 0.938 1 92.44 206 ASN A O 1
ATOM 1637 N N . TRP A 1 207 ? -4.352 34.75 2.592 1 96.44 207 TRP A N 1
ATOM 1638 C CA . TRP A 1 207 ? -4.887 33.531 3.191 1 96.44 207 TRP A CA 1
ATOM 1639 C C . TRP A 1 207 ? -6.32 33.75 3.668 1 96.44 207 TRP A C 1
ATOM 1641 O O . TRP A 1 207 ? -7.203 32.938 3.391 1 96.44 207 TRP A O 1
ATOM 1651 N N . PHE A 1 208 ? -6.59 34.812 4.363 1 96.12 208 PHE A N 1
ATOM 1652 C CA . PHE A 1 208 ? -7.922 35.125 4.875 1 96.12 208 PHE A CA 1
ATOM 1653 C C . PHE A 1 208 ? -8.891 35.406 3.732 1 96.12 208 PHE A C 1
ATOM 1655 O O . PHE A 1 208 ? -10.055 35.031 3.787 1 96.12 208 PHE A O 1
ATOM 1662 N N . ASP A 1 209 ? -8.406 36.125 2.768 1 93.88 209 ASP A N 1
ATOM 1663 C CA . ASP A 1 209 ? -9.258 36.406 1.612 1 93.88 209 ASP A CA 1
ATOM 1664 C C . ASP A 1 209 ? -9.703 35.094 0.951 1 93.88 209 ASP A C 1
ATOM 1666 O O . ASP A 1 209 ? -10.859 34.969 0.541 1 93.88 209 ASP A O 1
ATOM 1670 N N . ALA A 1 210 ? -8.758 34.188 0.859 1 96.69 210 ALA A N 1
ATOM 1671 C CA . ALA A 1 210 ? -9.023 32.906 0.226 1 96.69 210 ALA A CA 1
ATOM 1672 C C . ALA A 1 210 ? -10.086 32.125 1.003 1 96.69 210 ALA A C 1
ATOM 1674 O O . ALA A 1 210 ? -10.867 31.375 0.415 1 96.69 210 ALA A O 1
ATOM 1675 N N . ALA A 1 211 ? -10.148 32.312 2.273 1 98 211 ALA A N 1
ATOM 1676 C CA . ALA A 1 211 ? -11.008 31.5 3.125 1 98 211 ALA A CA 1
ATOM 1677 C C . ALA A 1 211 ? -12.328 32.219 3.414 1 98 211 ALA A C 1
ATOM 1679 O O . ALA A 1 211 ? -13.211 31.672 4.078 1 98 211 ALA A O 1
ATOM 1680 N N . LYS A 1 212 ? -12.469 33.406 2.9 1 96.88 212 LYS A N 1
ATOM 1681 C CA . LYS A 1 212 ? -13.695 34.156 3.102 1 96.88 212 LYS A CA 1
ATOM 1682 C C . LYS A 1 212 ? -14.914 33.375 2.65 1 96.88 212 LYS A C 1
ATOM 1684 O O . LYS A 1 212 ? -14.883 32.688 1.609 1 96.88 212 LYS A O 1
ATOM 1689 N N . GLY A 1 213 ? -15.953 33.469 3.43 1 97.75 213 GLY A N 1
ATOM 1690 C CA . GLY A 1 213 ? -17.156 32.688 3.143 1 97.75 213 GLY A CA 1
ATOM 1691 C C . GLY A 1 213 ? -17.219 31.359 3.861 1 97.75 213 GLY A C 1
ATOM 1692 O O . GLY A 1 213 ? -18.266 30.734 3.924 1 97.75 213 GLY A O 1
ATOM 1693 N N . VAL A 1 214 ? -16.047 30.953 4.406 1 98.69 214 VAL A N 1
ATOM 1694 C CA . VAL A 1 214 ? -16 29.672 5.094 1 98.69 214 VAL A CA 1
ATOM 1695 C C . VAL A 1 214 ? -15.695 29.891 6.574 1 98.69 214 VAL A C 1
ATOM 1697 O O . VAL A 1 214 ? -16.531 29.609 7.434 1 98.69 214 VAL A O 1
ATOM 1700 N N . ILE A 1 215 ? -14.586 30.547 6.887 1 98.38 215 ILE A N 1
ATOM 1701 C CA . ILE A 1 215 ? -14.133 30.641 8.266 1 98.38 215 ILE A CA 1
ATOM 1702 C C . ILE A 1 215 ? -14.938 31.719 9 1 98.38 215 ILE A C 1
ATOM 1704 O O . ILE A 1 215 ? -14.805 31.891 10.211 1 98.38 215 ILE A O 1
ATOM 1708 N N . ASP A 1 216 ? -15.758 32.469 8.297 1 98.56 216 ASP A N 1
ATOM 1709 C CA . ASP A 1 216 ? -16.719 33.406 8.891 1 98.56 216 ASP A CA 1
ATOM 1710 C C . ASP A 1 216 ? -18.094 32.719 9.047 1 98.56 216 ASP A C 1
ATOM 1712 O O . ASP A 1 216 ? -19.031 33.344 9.523 1 98.56 216 ASP A O 1
ATOM 1716 N N . ASN A 1 217 ? -18.188 31.438 8.703 1 98.62 217 ASN A N 1
ATOM 1717 C CA . ASN A 1 217 ? -19.453 30.734 8.836 1 98.62 217 ASN A CA 1
ATOM 1718 C C . ASN A 1 217 ? -19.328 29.516 9.742 1 98.62 217 ASN A C 1
ATOM 1720 O O . ASN A 1 217 ? -20.312 29.062 10.328 1 98.62 217 ASN A O 1
ATOM 1724 N N . ILE A 1 218 ? -18.156 28.938 9.805 1 98.44 218 ILE A N 1
ATOM 1725 C CA . ILE A 1 218 ? -17.875 27.875 10.766 1 98.44 218 ILE A CA 1
ATOM 1726 C C . ILE A 1 218 ? -16.531 28.125 11.438 1 98.44 218 ILE A C 1
ATOM 1728 O O . ILE A 1 218 ? -15.617 28.688 10.82 1 98.44 218 ILE A O 1
ATOM 1732 N N . PRO A 1 219 ? -16.344 27.719 12.688 1 98.75 219 PRO A N 1
ATOM 1733 C CA . PRO A 1 219 ? -15.125 28.016 13.445 1 98.75 219 PRO A CA 1
ATOM 1734 C C . PRO A 1 219 ? -13.898 27.312 12.875 1 98.75 219 PRO A C 1
ATOM 1736 O O . PRO A 1 219 ? -13.984 26.156 12.438 1 98.75 219 PRO A O 1
ATOM 1739 N N . GLU A 1 220 ? -12.812 27.984 12.844 1 97.94 220 GLU A N 1
ATOM 1740 C CA . GLU A 1 220 ? -11.477 27.484 12.516 1 97.94 220 GLU A CA 1
ATOM 1741 C C . GLU A 1 220 ? -10.641 27.297 13.773 1 97.94 220 GLU A C 1
ATOM 1743 O O . GLU A 1 220 ? -10.312 28.266 14.461 1 97.94 220 GLU A O 1
ATOM 1748 N N . MET A 1 221 ? -10.297 26.062 14.086 1 98.62 221 MET A N 1
ATOM 1749 C CA . MET A 1 221 ? -9.469 25.75 15.25 1 98.62 221 MET A CA 1
ATOM 1750 C C . MET A 1 221 ? -8.094 25.234 14.82 1 98.62 221 MET A C 1
ATOM 1752 O O . MET A 1 221 ? -7.859 24.031 14.773 1 98.62 221 MET A O 1
ATOM 1756 N N . PRO A 1 222 ? -7.137 26.109 14.516 1 98.56 222 PRO A N 1
ATOM 1757 C CA . PRO A 1 222 ? -5.898 25.734 13.836 1 98.56 222 PRO A CA 1
ATOM 1758 C C . PRO A 1 222 ? -4.793 25.312 14.805 1 98.56 222 PRO A C 1
ATOM 1760 O O . PRO A 1 222 ? -4.867 25.625 16 1 98.56 222 PRO A O 1
ATOM 1763 N N . THR A 1 223 ? -3.863 24.578 14.305 1 97.75 223 THR A N 1
ATOM 1764 C CA . THR A 1 223 ? -2.549 24.344 14.898 1 97.75 223 THR A CA 1
ATOM 1765 C C . THR A 1 223 ? -1.482 25.172 14.188 1 97.75 223 THR A C 1
ATOM 1767 O O . THR A 1 223 ? -1.633 25.516 13.016 1 97.75 223 THR A O 1
ATOM 1770 N N . GLN A 1 224 ? -0.508 25.547 15.016 1 97 224 GLN A N 1
ATOM 1771 C CA . GLN A 1 224 ? 0.567 26.359 14.438 1 97 224 GLN A CA 1
ATOM 1772 C C . GLN A 1 224 ? 1.628 25.469 13.797 1 97 224 GLN A C 1
ATOM 1774 O O . GLN A 1 224 ? 1.971 24.406 14.328 1 97 224 GLN A O 1
ATOM 1779 N N . GLY A 1 225 ? 2.141 25.828 12.609 1 98.44 225 GLY A N 1
ATOM 1780 C CA . GLY A 1 225 ? 3.295 25.219 11.969 1 98.44 225 GLY A CA 1
ATOM 1781 C C . GLY A 1 225 ? 4.543 26.078 12.031 1 98.44 225 GLY A C 1
ATOM 1782 O O . GLY A 1 225 ? 4.52 27.172 12.594 1 98.44 225 GLY A O 1
ATOM 1783 N N . ASN A 1 226 ? 5.652 25.594 11.562 1 97.88 226 ASN A N 1
ATOM 1784 C CA . ASN A 1 226 ? 6.902 26.344 11.625 1 97.88 226 ASN A CA 1
ATOM 1785 C C . ASN A 1 226 ? 6.84 27.609 10.781 1 97.88 226 ASN A C 1
ATOM 1787 O O . ASN A 1 226 ? 7.445 28.625 11.141 1 97.88 226 ASN A O 1
ATOM 1791 N N . HIS A 1 227 ? 6.109 27.672 9.773 1 97.62 227 HIS A N 1
ATOM 1792 C CA . HIS A 1 227 ? 6.055 28.812 8.875 1 97.62 227 HIS A CA 1
ATOM 1793 C C . HIS A 1 227 ? 5.383 30 9.539 1 97.62 227 HIS A C 1
ATOM 1795 O O . HIS A 1 227 ? 5.641 31.156 9.172 1 97.62 227 HIS A O 1
ATOM 1801 N N . GLU A 1 228 ? 4.617 29.797 10.508 1 97.38 228 GLU A N 1
ATOM 1802 C CA . GLU A 1 228 ? 4.012 30.891 11.25 1 97.38 228 GLU A CA 1
ATOM 1803 C C . GLU A 1 228 ? 5.059 31.688 12.031 1 97.38 228 GLU A C 1
ATOM 1805 O O . GLU A 1 228 ? 4.816 32.812 12.445 1 97.38 228 GLU A O 1
ATOM 1810 N N . THR A 1 229 ? 6.254 31.062 12.188 1 97 229 THR A N 1
ATOM 1811 C CA . THR A 1 229 ? 7.289 31.672 13.016 1 97 229 THR A CA 1
ATOM 1812 C C . THR A 1 229 ? 8.273 32.469 12.156 1 97 229 THR A C 1
ATOM 1814 O O . THR A 1 229 ? 9.062 33.25 12.672 1 97 229 THR A O 1
ATOM 1817 N N . TYR A 1 230 ? 8.234 32.25 10.883 1 95.19 230 TYR A N 1
ATOM 1818 C CA . TYR A 1 230 ? 9.289 32.812 10.031 1 95.19 230 TYR A CA 1
ATOM 1819 C C . TYR A 1 230 ? 9.102 34.312 9.836 1 95.19 230 TYR A C 1
ATOM 1821 O O . TYR A 1 230 ? 7.996 34.781 9.547 1 95.19 230 TYR A O 1
ATOM 1829 N N . ASN A 1 231 ? 10.227 35 9.898 1 91 231 ASN A N 1
ATOM 1830 C CA . ASN A 1 231 ? 10.25 36.438 9.703 1 91 231 ASN A CA 1
ATOM 1831 C C . ASN A 1 231 ? 10.023 36.812 8.242 1 91 231 ASN A C 1
ATOM 1833 O O . ASN A 1 231 ? 10.195 36 7.348 1 91 231 ASN A O 1
ATOM 1837 N N . ALA A 1 232 ? 9.633 38 8.047 1 85.56 232 ALA A N 1
ATOM 1838 C CA . ALA A 1 232 ? 9.328 38.5 6.703 1 85.56 232 ALA A CA 1
ATOM 1839 C C . ALA A 1 232 ? 10.57 38.469 5.816 1 85.56 232 ALA A C 1
ATOM 1841 O O . ALA A 1 232 ? 10.477 38.188 4.621 1 85.56 232 ALA A O 1
ATOM 1842 N N . VAL A 1 233 ? 11.664 38.906 6.492 1 83.38 233 VAL A N 1
ATOM 1843 C CA . VAL A 1 233 ? 12.93 38.875 5.762 1 83.38 233 VAL A CA 1
ATOM 1844 C C . VAL A 1 233 ? 13.805 37.75 6.27 1 83.38 233 VAL A C 1
ATOM 1846 O O . VAL A 1 233 ? 13.969 37.562 7.477 1 83.38 233 VAL A O 1
ATOM 1849 N N . GLY A 1 234 ? 14.312 37 5.344 1 81.94 234 GLY A N 1
ATOM 1850 C CA . GLY A 1 234 ? 15.117 35.844 5.715 1 81.94 234 GLY A CA 1
ATOM 1851 C C . GLY A 1 234 ? 14.297 34.688 6.207 1 81.94 234 GLY A C 1
ATOM 1852 O O . GLY A 1 234 ? 13.094 34.594 5.938 1 81.94 234 GLY A O 1
ATOM 1853 N N . TRP A 1 235 ? 14.922 33.688 6.824 1 83.19 235 TRP A N 1
ATOM 1854 C CA . TRP A 1 235 ? 14.234 32.469 7.273 1 83.19 235 TRP A CA 1
ATOM 1855 C C . TRP A 1 235 ? 14.445 32.25 8.773 1 83.19 235 TRP A C 1
ATOM 1857 O O . TRP A 1 235 ? 14.234 31.141 9.273 1 83.19 235 TRP A O 1
ATOM 1867 N N . ASP A 1 236 ? 14.82 33.312 9.43 1 90.56 236 ASP A N 1
ATOM 1868 C CA . ASP A 1 236 ? 14.906 33.25 10.891 1 90.56 236 ASP A CA 1
ATOM 1869 C C . ASP A 1 236 ? 13.508 33.25 11.516 1 90.56 236 ASP A C 1
ATOM 1871 O O . ASP A 1 236 ? 12.555 33.75 10.922 1 90.56 236 ASP A O 1
ATOM 1875 N N . SER A 1 237 ? 13.445 32.656 12.719 1 93.75 237 SER A N 1
ATOM 1876 C CA . SER A 1 237 ? 12.141 32.438 13.336 1 93.75 237 SER A CA 1
ATOM 1877 C C . SER A 1 237 ? 11.969 33.281 14.586 1 93.75 237 SER A C 1
ATOM 1879 O O . SER A 1 237 ? 12.953 33.688 15.227 1 93.75 237 SER A O 1
ATOM 1881 N N . THR A 1 238 ? 10.758 33.656 14.891 1 91.12 238 THR A N 1
ATOM 1882 C CA . THR A 1 238 ? 10.312 34.281 16.125 1 91.12 238 THR A CA 1
ATOM 1883 C C . THR A 1 238 ? 9 33.656 16.609 1 91.12 238 THR A C 1
ATOM 1885 O O . THR A 1 238 ? 8.547 32.656 16.047 1 91.12 238 THR A O 1
ATOM 1888 N N . LYS A 1 239 ? 8.508 34.219 17.688 1 92.06 239 LYS A N 1
ATOM 1889 C CA . LYS A 1 239 ? 7.184 33.781 18.125 1 92.06 239 LYS A CA 1
ATOM 1890 C C . LYS A 1 239 ? 6.125 34.094 17.078 1 92.06 239 LYS A C 1
ATOM 1892 O O . LYS A 1 239 ? 6.219 35.094 16.359 1 92.06 239 LYS A O 1
ATOM 1897 N N . PRO A 1 240 ? 5.207 33.188 16.969 1 94.75 240 PRO A N 1
ATOM 1898 C CA . PRO A 1 240 ? 4.188 33.375 15.93 1 94.75 240 PRO A CA 1
ATOM 1899 C C . PRO A 1 240 ? 3.145 34.438 16.312 1 94.75 240 PRO A C 1
ATOM 1901 O O . PRO A 1 240 ? 1.957 34.125 16.438 1 94.75 240 PRO A O 1
ATOM 1904 N N . LYS A 1 241 ? 3.477 35.625 16.391 1 90.94 241 LYS A N 1
ATOM 1905 C CA . LYS A 1 241 ? 2.664 36.719 16.938 1 90.94 241 LYS A CA 1
ATOM 1906 C C . LYS A 1 241 ? 1.384 36.906 16.125 1 90.94 241 LYS A C 1
ATOM 1908 O O . LYS A 1 241 ? 0.3 37.062 16.703 1 90.94 241 LYS A O 1
ATOM 1913 N N . TYR A 1 242 ? 1.509 37 14.797 1 92.19 242 TYR A N 1
ATOM 1914 C CA . TYR A 1 242 ? 0.331 37.219 13.977 1 92.19 242 TYR A CA 1
ATOM 1915 C C . TYR A 1 242 ? -0.664 36.094 14.094 1 92.19 242 TYR A C 1
ATOM 1917 O O . TYR A 1 242 ? -1.877 36.312 14.117 1 92.19 242 TYR A O 1
ATOM 1925 N N . PHE A 1 243 ? -0.155 34.875 14.156 1 96.12 243 PHE A N 1
ATOM 1926 C CA . PHE A 1 243 ? -1.006 33.688 14.328 1 96.12 243 PHE A CA 1
ATOM 1927 C C . PHE A 1 243 ? -1.805 33.812 15.625 1 96.12 243 PHE A C 1
ATOM 1929 O O . PHE A 1 243 ? -3.031 33.688 15.617 1 96.12 243 PHE A O 1
ATOM 1936 N N . VAL A 1 244 ? -1.16 34.094 16.734 1 95.62 244 VAL A N 1
ATOM 1937 C CA . VAL A 1 244 ? -1.771 34.125 18.062 1 95.62 244 VAL A CA 1
ATOM 1938 C C . VAL A 1 244 ? -2.768 35.281 18.172 1 95.62 244 VAL A C 1
ATOM 1940 O O . VAL A 1 244 ? -3.814 35.125 18.812 1 95.62 244 VAL A O 1
ATOM 1943 N N . ASN A 1 245 ? -2.455 36.344 17.547 1 93.31 245 ASN A N 1
ATOM 1944 C CA . ASN A 1 245 ? -3.326 37.531 17.625 1 93.31 245 ASN A CA 1
ATOM 1945 C C . ASN A 1 245 ? -4.594 37.344 16.812 1 93.31 245 ASN A C 1
ATOM 1947 O O . ASN A 1 245 ? -5.66 37.844 17.172 1 93.31 245 ASN A O 1
ATOM 1951 N N . GLN A 1 246 ? -4.477 36.625 15.758 1 94.56 246 GLN A N 1
ATOM 1952 C CA . GLN A 1 246 ? -5.582 36.562 14.805 1 94.56 246 GLN A CA 1
ATOM 1953 C C . GLN A 1 246 ? -6.527 35.406 15.141 1 94.56 246 GLN A C 1
ATOM 1955 O O . GLN A 1 246 ? -7.711 35.469 14.789 1 94.56 246 GLN A O 1
ATOM 1960 N N . PHE A 1 247 ? -6.016 34.375 15.672 1 97.69 247 PHE A N 1
ATOM 1961 C CA . PHE A 1 247 ? -6.832 33.25 16.078 1 97.69 247 PHE A CA 1
ATOM 1962 C C . PHE A 1 247 ? -6.949 33.188 17.594 1 97.69 247 PHE A C 1
ATOM 1964 O O . PHE A 1 247 ? -6.012 32.75 18.266 1 97.69 247 PHE A O 1
ATOM 1971 N N . LYS A 1 248 ? -8.109 33.531 18.047 1 97.25 248 LYS A N 1
ATOM 1972 C CA . LYS A 1 248 ? -8.367 33.438 19.484 1 97.25 248 LYS A CA 1
ATOM 1973 C C . LYS A 1 248 ? -8.875 32.062 19.859 1 97.25 248 LYS A C 1
ATOM 1975 O O . LYS A 1 248 ? -9.961 31.641 19.438 1 97.25 248 LYS A O 1
ATOM 1980 N N . VAL A 1 249 ? -8.109 31.391 20.688 1 98.5 249 VAL A N 1
ATOM 1981 C CA . VAL A 1 249 ? -8.414 30.016 21.078 1 98.5 249 VAL A CA 1
ATOM 1982 C C . VAL A 1 249 ? -8.414 29.906 22.594 1 98.5 249 VAL A C 1
ATOM 1984 O O . VAL A 1 249 ? -8.148 30.875 23.297 1 98.5 249 VAL A O 1
ATOM 1987 N N . PRO A 1 250 ? -8.797 28.719 23.156 1 98.56 250 PRO A N 1
ATOM 1988 C CA . PRO A 1 250 ? -8.766 28.562 24.609 1 98.56 250 PRO A CA 1
ATOM 1989 C C . PRO A 1 250 ? -7.387 28.844 25.203 1 98.56 250 PRO A C 1
ATOM 1991 O O . PRO A 1 250 ? -6.371 28.438 24.641 1 98.56 250 PRO A O 1
ATOM 1994 N N . MET A 1 251 ? -7.367 29.531 26.312 1 97.88 251 MET A N 1
ATOM 1995 C CA . MET A 1 251 ? -6.113 29.891 26.969 1 97.88 251 MET A CA 1
ATOM 1996 C C . MET A 1 251 ? -5.797 28.953 28.109 1 97.88 251 MET A C 1
ATOM 1998 O O . MET A 1 251 ? -5.438 29.391 29.203 1 97.88 251 MET A O 1
ATOM 2002 N N . ASN A 1 252 ? -5.965 27.688 27.875 1 98.25 252 ASN A N 1
ATOM 2003 C CA . ASN A 1 252 ? -5.852 26.688 28.938 1 98.25 252 ASN A CA 1
ATOM 2004 C C . ASN A 1 252 ? -4.59 25.844 28.781 1 98.25 252 ASN A C 1
ATOM 2006 O O . ASN A 1 252 ? -4.441 24.812 29.438 1 98.25 252 ASN A O 1
ATOM 2010 N N . GLY A 1 253 ? -3.701 26.234 27.891 1 98.06 253 GLY A N 1
ATOM 2011 C CA . GLY A 1 253 ? -2.434 25.531 27.734 1 98.06 253 GLY A CA 1
ATOM 2012 C C . GLY A 1 253 ? -1.437 25.859 28.844 1 98.06 253 GLY A C 1
ATOM 2013 O O . GLY A 1 253 ? -1.735 26.641 29.75 1 98.06 253 GLY A O 1
ATOM 2014 N N . PRO A 1 254 ? -0.302 25.234 28.781 1 98.06 254 PRO A N 1
ATOM 2015 C CA . PRO A 1 254 ? 0.7 25.531 29.812 1 98.06 254 PRO A CA 1
ATOM 2016 C C . PRO A 1 254 ? 1.257 26.938 29.703 1 98.06 254 PRO A C 1
ATOM 2018 O O . PRO A 1 254 ? 1.146 27.578 28.656 1 98.06 254 PRO A O 1
ATOM 2021 N N . GLU A 1 255 ? 1.833 27.422 30.828 1 96.25 255 GLU A N 1
ATOM 2022 C CA . GLU A 1 255 ? 2.422 28.75 30.844 1 96.25 255 GLU A CA 1
ATOM 2023 C C . GLU A 1 255 ? 3.48 28.906 29.75 1 96.25 255 GLU A C 1
ATOM 2025 O O . GLU A 1 255 ? 4.293 28 29.547 1 96.25 255 GLU A O 1
ATOM 2030 N N . GLY A 1 256 ? 3.412 29.969 29.109 1 95 256 GLY A N 1
ATOM 2031 C CA . GLY A 1 256 ? 4.371 30.234 28.047 1 95 256 GLY A CA 1
ATOM 2032 C C . GLY A 1 256 ? 3.891 29.766 26.688 1 95 256 GLY A C 1
ATOM 2033 O O . GLY A 1 256 ? 4.469 30.141 25.656 1 95 256 GLY A O 1
ATOM 2034 N N . PHE A 1 257 ? 2.77 28.984 26.672 1 96.94 257 PHE A N 1
ATOM 2035 C CA . PHE A 1 257 ? 2.303 28.422 25.406 1 96.94 257 PHE A CA 1
ATOM 2036 C C . PHE A 1 257 ? 0.836 28.766 25.172 1 96.94 257 PHE A C 1
ATOM 2038 O O . PHE A 1 257 ? 0.225 28.281 24.219 1 96.94 257 PHE A O 1
ATOM 2045 N N . LYS A 1 258 ? 0.262 29.609 26.062 1 96.06 258 LYS A N 1
ATOM 2046 C CA . LYS A 1 258 ? -1.143 29.969 25.922 1 96.06 258 LYS A CA 1
ATOM 2047 C C . LYS A 1 258 ? -1.39 30.672 24.578 1 96.06 258 LYS A C 1
ATOM 2049 O O . LYS A 1 258 ? -0.617 31.531 24.172 1 96.06 258 LYS A O 1
ATOM 2054 N N . GLY A 1 259 ? -2.412 30.219 23.906 1 95.75 259 GLY A N 1
ATOM 2055 C CA . GLY A 1 259 ? -2.705 30.703 22.562 1 95.75 259 GLY A CA 1
ATOM 2056 C C . GLY A 1 259 ? -2.123 29.828 21.469 1 95.75 259 GLY A C 1
ATOM 2057 O O . GLY A 1 259 ? -2.525 29.938 20.312 1 95.75 259 GLY A O 1
ATOM 2058 N N . GLN A 1 260 ? -1.176 28.984 21.844 1 98 260 GLN A N 1
ATOM 2059 C CA . GLN A 1 260 ? -0.535 28.078 20.891 1 98 260 GLN A CA 1
ATOM 2060 C C . GLN A 1 260 ? -0.852 26.625 21.219 1 98 260 GLN A C 1
ATOM 2062 O O . GLN A 1 260 ? -0.902 25.781 20.312 1 98 260 GLN A O 1
ATOM 2067 N N . VAL A 1 261 ? -0.95 26.328 22.484 1 98.75 261 VAL A N 1
ATOM 2068 C CA . VAL A 1 261 ? -1.319 25.016 23 1 98.75 261 VAL A CA 1
ATOM 2069 C C . VAL A 1 261 ? -2.645 25.109 23.75 1 98.75 261 VAL A C 1
ATOM 2071 O O . VAL A 1 261 ? -2.816 25.969 24.625 1 98.75 261 VAL A O 1
ATOM 2074 N N . TYR A 1 262 ? -3.604 24.266 23.391 1 98.81 262 TYR A N 1
ATOM 2075 C CA . TYR A 1 262 ? -4.918 24.328 24.031 1 98.81 262 TYR A CA 1
ATOM 2076 C C . TYR A 1 262 ? -5.707 23.047 23.797 1 98.81 262 TYR A C 1
ATOM 2078 O O . TYR A 1 262 ? -5.301 22.203 22.984 1 98.81 262 TYR A O 1
ATOM 2086 N N . SER A 1 263 ? -6.766 22.859 24.516 1 98.81 263 SER A N 1
ATOM 2087 C CA . SER A 1 263 ? -7.703 21.75 24.297 1 98.81 263 SER A CA 1
ATOM 2088 C C . SER A 1 263 ? -9.148 22.219 24.453 1 98.81 263 SER A C 1
ATOM 2090 O O . SER A 1 263 ? -9.398 23.312 24.969 1 98.81 263 SER A O 1
ATOM 2092 N N . TYR A 1 264 ? -10.055 21.531 23.859 1 98.44 264 TYR A N 1
ATOM 2093 C CA . TYR A 1 264 ? -11.492 21.797 23.953 1 98.44 264 TYR A CA 1
ATOM 2094 C C . TYR A 1 264 ? -12.297 20.531 23.656 1 98.44 264 TYR A C 1
ATOM 2096 O O . TYR A 1 264 ? -11.758 19.547 23.156 1 98.44 264 TYR A O 1
ATOM 2104 N N . ASP A 1 265 ? -13.5 20.562 24.125 1 98.06 265 ASP A N 1
ATOM 2105 C CA . ASP A 1 265 ? -14.445 19.484 23.828 1 98.06 265 ASP A CA 1
ATOM 2106 C C . ASP A 1 265 ? -15.477 19.938 22.797 1 98.06 265 ASP A C 1
ATOM 2108 O O . ASP A 1 265 ? -15.906 21.094 22.812 1 98.06 265 ASP A O 1
ATOM 2112 N N . TYR A 1 266 ? -15.805 19.156 21.969 1 98.38 266 TYR A N 1
ATOM 2113 C CA . TYR A 1 266 ? -16.969 19.297 21.094 1 98.38 266 TYR A CA 1
ATOM 2114 C C . TYR A 1 266 ? -17.641 17.938 20.875 1 98.38 266 TYR A C 1
ATOM 2116 O O . TYR A 1 266 ? -17.047 17.016 20.344 1 98.38 266 TYR A O 1
ATOM 2124 N N . GLY A 1 267 ? -18.844 17.875 21.25 1 97.62 267 GLY A N 1
ATOM 2125 C CA . GLY A 1 267 ? -19.516 16.594 21.281 1 97.62 267 GLY A CA 1
ATOM 2126 C C . GLY A 1 267 ? -18.828 15.57 22.156 1 97.62 267 GLY A C 1
ATOM 2127 O O . GLY A 1 267 ? -18.516 15.859 23.328 1 97.62 267 GLY A O 1
ATOM 2128 N N . ASN A 1 268 ? -18.703 14.398 21.656 1 97.88 268 ASN A N 1
ATOM 2129 C CA . ASN A 1 268 ? -18.078 13.312 22.406 1 97.88 268 ASN A CA 1
ATOM 2130 C C . ASN A 1 268 ? -16.594 13.164 22.062 1 97.88 268 ASN A C 1
ATOM 2132 O O . ASN A 1 268 ? -16.047 12.062 22.156 1 97.88 268 ASN A O 1
ATOM 2136 N N . VAL A 1 269 ? -15.961 14.266 21.625 1 98.62 269 VAL A N 1
ATOM 2137 C CA . VAL A 1 269 ? -14.547 14.234 21.25 1 98.62 269 VAL A CA 1
ATOM 2138 C C . VAL A 1 269 ? -13.781 15.281 22.047 1 98.62 269 VAL A C 1
ATOM 2140 O O . VAL A 1 269 ? -14.227 16.422 22.188 1 98.62 269 VAL A O 1
ATOM 2143 N N . HIS A 1 270 ? -12.688 14.859 22.625 1 98.75 270 HIS A N 1
ATOM 2144 C CA . HIS A 1 270 ? -11.711 15.781 23.203 1 98.75 270 HIS A CA 1
ATOM 2145 C C . HIS A 1 270 ? -10.609 16.109 22.203 1 98.75 270 HIS A C 1
ATOM 2147 O O . HIS A 1 270 ? -9.961 15.211 21.656 1 98.75 270 HIS A O 1
ATOM 2153 N N . PHE A 1 271 ? -10.43 17.406 21.906 1 98.88 271 PHE A N 1
ATOM 2154 C CA . PHE A 1 271 ? -9.438 17.875 20.953 1 98.88 271 PHE A CA 1
ATOM 2155 C C . PHE A 1 271 ? -8.273 18.547 21.672 1 98.88 271 PHE A C 1
ATOM 2157 O O . PHE A 1 271 ? -8.477 19.328 22.609 1 98.88 271 PHE A O 1
ATOM 2164 N N . VAL A 1 272 ? -7.082 18.203 21.234 1 98.94 272 VAL A N 1
ATOM 2165 C CA . VAL A 1 272 ? -5.879 18.828 21.781 1 98.94 272 VAL A CA 1
ATOM 2166 C C . VAL A 1 272 ? -5.02 19.375 20.641 1 98.94 272 VAL A C 1
ATOM 2168 O O . VAL A 1 272 ? -4.812 18.703 19.641 1 98.94 272 VAL A O 1
ATOM 2171 N N . MET A 1 273 ? -4.574 20.578 20.797 1 98.88 273 MET A N 1
ATOM 2172 C CA . MET A 1 273 ? -3.629 21.203 19.875 1 98.88 273 MET A CA 1
ATOM 2173 C C . MET A 1 273 ? -2.299 21.484 20.578 1 98.88 273 MET A C 1
ATOM 2175 O O . MET A 1 273 ? -2.262 22.141 21.625 1 98.88 273 MET A O 1
ATOM 2179 N N . LEU A 1 274 ? -1.181 20.984 19.984 1 98.88 274 LEU A N 1
ATOM 2180 C CA . LEU A 1 274 ? 0.154 21.203 20.531 1 98.88 274 LEU A CA 1
ATOM 2181 C C . LEU A 1 274 ? 1.015 22.016 19.562 1 98.88 274 LEU A C 1
ATOM 2183 O O . LEU A 1 274 ? 0.657 22.172 18.391 1 98.88 274 LEU A O 1
ATOM 2187 N N . ASP A 1 275 ? 2.07 22.547 20.109 1 98.62 275 ASP A N 1
ATOM 2188 C CA . ASP A 1 275 ? 3.094 23.234 19.344 1 98.62 275 ASP A CA 1
ATOM 2189 C C . ASP A 1 275 ? 4.336 22.359 19.172 1 98.62 275 ASP A C 1
ATOM 2191 O O . ASP A 1 275 ? 5.094 22.156 20.125 1 98.62 275 ASP A O 1
ATOM 2195 N N . SER A 1 276 ? 4.559 21.969 17.938 1 98.12 276 SER A N 1
ATOM 2196 C CA . SER A 1 276 ? 5.664 21.062 17.672 1 98.12 276 SER A CA 1
ATOM 2197 C C . SER A 1 276 ? 6.891 21.812 17.156 1 98.12 276 SER A C 1
ATOM 2199 O O . SER A 1 276 ? 7.844 21.203 16.672 1 98.12 276 SER A O 1
ATOM 2201 N N . GLN A 1 277 ? 6.934 23.156 17.297 1 97.69 277 GLN A N 1
ATOM 2202 C CA . GLN A 1 277 ? 7.953 23.953 16.625 1 97.69 277 GLN A CA 1
ATOM 2203 C C . GLN A 1 277 ? 9.125 24.25 17.547 1 97.69 277 GLN A C 1
ATOM 2205 O O . GLN A 1 277 ? 9.539 25.406 17.688 1 97.69 277 GLN A O 1
ATOM 2210 N N . GLU A 1 278 ? 9.688 23.266 18.141 1 96 278 GLU A N 1
ATOM 2211 C CA . GLU A 1 278 ? 10.82 23.406 19.047 1 96 278 GLU A CA 1
ATOM 2212 C C . GLU A 1 278 ? 12.016 24.031 18.328 1 96 278 GLU A C 1
ATOM 2214 O O . GLU A 1 278 ? 12.609 24.984 18.812 1 96 278 GLU A O 1
ATOM 2219 N N . GLU A 1 279 ? 12.367 23.516 17.172 1 93.69 279 GLU A N 1
ATOM 2220 C CA . GLU A 1 279 ? 13.555 23.953 16.453 1 93.69 279 GLU A CA 1
ATOM 2221 C C . GLU A 1 279 ? 13.477 25.438 16.094 1 93.69 279 GLU A C 1
ATOM 2223 O O . GLU A 1 279 ? 14.5 26.125 16.078 1 93.69 279 GLU A O 1
ATOM 2228 N N . GLU A 1 280 ? 12.367 25.938 15.844 1 95.38 280 GLU A N 1
ATOM 2229 C CA . GLU A 1 280 ? 12.195 27.328 15.43 1 95.38 280 GLU A CA 1
ATOM 2230 C C . GLU A 1 280 ? 12.094 28.25 16.641 1 95.38 280 GLU A C 1
ATOM 2232 O O . GLU A 1 280 ? 12.68 29.344 16.641 1 95.38 280 GLU A O 1
ATOM 2237 N N . GLU A 1 281 ? 11.391 27.812 17.641 1 95.44 281 GLU A N 1
ATOM 2238 C CA . GLU A 1 281 ? 11.055 28.734 18.719 1 95.44 281 GLU A CA 1
ATOM 2239 C C . GLU A 1 281 ? 12.039 28.594 19.891 1 95.44 281 GLU A C 1
ATOM 2241 O O . GLU A 1 281 ? 12.242 29.531 20.656 1 95.44 281 GLU A O 1
ATOM 2246 N N . SER A 1 282 ? 12.594 27.438 20.047 1 94.25 282 SER A N 1
ATOM 2247 C CA . SER A 1 282 ? 13.523 27.156 21.141 1 94.25 282 SER A CA 1
ATOM 2248 C C . SER A 1 282 ? 14.539 26.094 20.734 1 94.25 282 SER A C 1
ATOM 2250 O O . SER A 1 282 ? 14.578 25.016 21.344 1 94.25 282 SER A O 1
ATOM 2252 N N . PRO A 1 283 ? 15.398 26.406 19.797 1 92.12 283 PRO A N 1
ATOM 2253 C CA . PRO A 1 283 ? 16.344 25.406 19.297 1 92.12 283 PRO A CA 1
ATOM 2254 C C . PRO A 1 283 ? 17.219 24.812 20.406 1 92.12 283 PRO A C 1
ATOM 2256 O O . PRO A 1 283 ? 17.672 25.531 21.297 1 92.12 283 PRO A O 1
ATOM 2259 N N . ASN A 1 284 ? 17.391 23.516 20.391 1 90.81 284 ASN A N 1
ATOM 2260 C CA . ASN A 1 284 ? 18.234 22.75 21.297 1 90.81 284 ASN A CA 1
ATOM 2261 C C . ASN A 1 284 ? 17.734 22.797 22.734 1 90.81 284 ASN A C 1
ATOM 2263 O O . ASN A 1 284 ? 18.516 22.844 23.672 1 90.81 284 ASN A O 1
ATOM 2267 N N . ASN A 1 285 ? 16.469 22.984 22.859 1 94.06 285 ASN A N 1
ATOM 2268 C CA . ASN A 1 285 ? 15.852 23.062 24.188 1 94.06 285 ASN A CA 1
ATOM 2269 C C . ASN A 1 285 ? 14.617 22.172 24.297 1 94.06 285 ASN A C 1
ATOM 2271 O O . ASN A 1 285 ? 13.492 22.641 24.109 1 94.06 285 ASN A O 1
ATOM 2275 N N . ASP A 1 286 ? 14.812 21.016 24.812 1 95.38 286 ASP A N 1
ATOM 2276 C CA . ASP A 1 286 ? 13.758 20 24.859 1 95.38 286 ASP A CA 1
ATOM 2277 C C . ASP A 1 286 ? 12.695 20.359 25.891 1 95.38 286 ASP A C 1
ATOM 2279 O O . ASP A 1 286 ? 11.617 19.766 25.922 1 95.38 286 ASP A O 1
ATOM 2283 N N . ASN A 1 287 ? 13.039 21.344 26.734 1 96.94 287 ASN A N 1
ATOM 2284 C CA . ASN A 1 287 ? 12.039 21.766 27.703 1 96.94 287 ASN A CA 1
ATOM 2285 C C . ASN A 1 287 ? 10.781 22.297 27.016 1 96.94 287 ASN A C 1
ATOM 2287 O O . ASN A 1 287 ? 9.688 22.219 27.562 1 96.94 287 ASN A O 1
ATOM 2291 N N . PHE A 1 288 ? 10.984 22.812 25.812 1 97.62 288 PHE A N 1
ATOM 2292 C CA . PHE A 1 288 ? 9.875 23.281 25 1 97.62 288 PHE A CA 1
ATOM 2293 C C . PHE A 1 288 ? 8.82 22.203 24.844 1 97.62 288 PHE A C 1
ATOM 2295 O O . PHE A 1 288 ? 7.633 22.438 25.078 1 97.62 288 PHE A O 1
ATOM 2302 N N . LEU A 1 289 ? 9.211 20.984 24.516 1 98.5 289 LEU A N 1
ATOM 2303 C CA . LEU A 1 289 ? 8.305 19.859 24.297 1 98.5 289 LEU A CA 1
ATOM 2304 C C . LEU A 1 289 ? 7.941 19.203 25.625 1 98.5 289 LEU A C 1
ATOM 2306 O O . LEU A 1 289 ? 6.812 18.734 25.797 1 98.5 289 LEU A O 1
ATOM 2310 N N . LYS A 1 290 ? 8.875 19.125 26.562 1 98.56 290 LYS A N 1
ATOM 2311 C CA . LYS A 1 290 ? 8.633 18.453 27.828 1 98.56 290 LYS A CA 1
ATOM 2312 C C . LYS A 1 290 ? 7.531 19.156 28.625 1 98.56 290 LYS A C 1
ATOM 2314 O O . LYS A 1 290 ? 6.723 18.5 29.281 1 98.56 290 LYS A O 1
ATOM 2319 N N . GLN A 1 291 ? 7.539 20.469 28.594 1 98.56 291 GLN A N 1
ATOM 2320 C CA . GLN A 1 291 ? 6.488 21.219 29.281 1 98.56 291 GLN A CA 1
ATOM 2321 C C . GLN A 1 291 ? 5.117 20.891 28.688 1 98.56 291 GLN A C 1
ATOM 2323 O O . GLN A 1 291 ? 4.145 20.734 29.422 1 98.56 291 GLN A O 1
ATOM 2328 N N . GLN A 1 292 ? 5.051 20.828 27.422 1 98.75 292 GLN A N 1
ATOM 2329 C CA . GLN A 1 292 ? 3.797 20.5 26.766 1 98.75 292 GLN A CA 1
ATOM 2330 C C . GLN A 1 292 ? 3.385 19.062 27.062 1 98.75 292 GLN A C 1
ATOM 2332 O O . GLN A 1 292 ? 2.199 18.766 27.25 1 98.75 292 GLN A O 1
ATOM 2337 N N . ALA A 1 293 ? 4.371 18.156 27.078 1 98.81 293 ALA A N 1
ATOM 2338 C CA . ALA A 1 293 ? 4.102 16.766 27.391 1 98.81 293 ALA A CA 1
ATOM 2339 C C . ALA A 1 293 ? 3.482 16.609 28.766 1 98.81 293 ALA A C 1
ATOM 2341 O O . ALA A 1 293 ? 2.543 15.828 28.953 1 98.81 293 ALA A O 1
ATOM 2342 N N . ALA A 1 294 ? 4.035 17.297 29.719 1 98.69 294 ALA A N 1
ATOM 2343 C CA . ALA A 1 294 ? 3.506 17.266 31.078 1 98.69 294 ALA A CA 1
ATOM 2344 C C . ALA A 1 294 ? 2.072 17.781 31.125 1 98.69 294 ALA A C 1
ATOM 2346 O O . ALA A 1 294 ? 1.213 17.203 31.781 1 98.69 294 ALA A O 1
ATOM 2347 N N . TRP A 1 295 ? 1.897 18.859 30.469 1 98.88 295 TRP A N 1
ATOM 2348 C CA . TRP A 1 295 ? 0.552 19.422 30.391 1 98.88 295 TRP A CA 1
ATOM 2349 C C . TRP A 1 295 ? -0.406 18.438 29.719 1 98.88 295 TRP A C 1
ATOM 2351 O O . TRP A 1 295 ? -1.528 18.234 30.188 1 98.88 295 TRP A O 1
ATOM 2361 N N . LEU A 1 296 ? -0.011 17.844 28.625 1 98.94 296 LEU A N 1
ATOM 2362 C CA . LEU A 1 296 ? -0.813 16.875 27.891 1 98.94 296 LEU A CA 1
ATOM 2363 C C . LEU A 1 296 ? -1.186 15.695 28.781 1 98.94 296 LEU A C 1
ATOM 2365 O O . LEU A 1 296 ? -2.326 15.227 28.75 1 98.94 296 LEU A O 1
ATOM 2369 N N . ASP A 1 297 ? -0.225 15.148 29.484 1 98.88 297 ASP A N 1
ATOM 2370 C CA . ASP A 1 297 ? -0.472 14.047 30.406 1 98.88 297 ASP A CA 1
ATOM 2371 C C . ASP A 1 297 ? -1.594 14.383 31.391 1 98.88 297 ASP A C 1
ATOM 2373 O O . ASP A 1 297 ? -2.492 13.57 31.625 1 98.88 297 ASP A O 1
ATOM 2377 N N . SER A 1 298 ? -1.544 15.594 31.906 1 98.75 298 SER A N 1
ATOM 2378 C CA . SER A 1 298 ? -2.557 16.047 32.844 1 98.75 298 SER A CA 1
ATOM 2379 C C . SER A 1 298 ? -3.912 16.203 32.188 1 98.75 298 SER A C 1
ATOM 2381 O O . SER A 1 298 ? -4.938 15.781 32.719 1 98.75 298 SER A O 1
ATOM 2383 N N . ASP A 1 299 ? -3.855 16.812 31.062 1 98.81 299 ASP A N 1
ATOM 2384 C CA . ASP A 1 299 ? -5.078 17.062 30.312 1 98.81 299 ASP A CA 1
ATOM 2385 C C . ASP A 1 299 ? -5.785 15.766 29.969 1 98.81 299 ASP A C 1
ATOM 2387 O O . ASP A 1 299 ? -6.996 15.633 30.172 1 98.81 299 ASP A O 1
ATOM 2391 N N . LEU A 1 300 ? -5.043 14.789 29.5 1 98.81 300 LEU A N 1
ATOM 2392 C CA . LEU A 1 300 ? -5.625 13.531 29.047 1 98.81 300 LEU A CA 1
ATOM 2393 C C . LEU A 1 300 ? -6.043 12.664 30.234 1 98.81 300 LEU A C 1
ATOM 2395 O O . LEU A 1 300 ? -6.945 11.836 30.109 1 98.81 300 LEU A O 1
ATOM 2399 N N . THR A 1 301 ? -5.398 12.812 31.328 1 98.5 301 THR A N 1
ATOM 2400 C CA . THR A 1 301 ? -5.793 12.094 32.531 1 98.5 301 THR A CA 1
ATOM 2401 C C . THR A 1 301 ? -7.199 12.5 32.969 1 98.5 301 THR A C 1
ATOM 2403 O O . THR A 1 301 ? -7.957 11.672 33.5 1 98.5 301 THR A O 1
ATOM 2406 N N . THR A 1 302 ? -7.562 13.727 32.719 1 97.62 302 THR A N 1
ATOM 2407 C CA . THR A 1 302 ? -8.852 14.234 33.188 1 97.62 302 THR A CA 1
ATOM 2408 C C . THR A 1 302 ? -9.898 14.117 32.062 1 97.62 302 THR A C 1
ATOM 2410 O O . THR A 1 302 ? -11.078 14.391 32.281 1 97.62 302 THR A O 1
ATOM 2413 N N . ASN A 1 303 ? -9.477 13.75 30.891 1 97.69 303 ASN A N 1
ATOM 2414 C CA . ASN A 1 303 ? -10.359 13.625 29.734 1 97.69 303 ASN A CA 1
ATOM 2415 C C . ASN A 1 303 ? -11.352 12.477 29.906 1 97.69 303 ASN A C 1
ATOM 2417 O O . ASN A 1 303 ? -10.953 11.344 30.188 1 97.69 303 ASN A O 1
ATOM 2421 N N . LYS A 1 304 ? -12.641 12.734 29.75 1 95.62 304 LYS A N 1
ATOM 2422 C CA . LYS A 1 304 ? -13.672 11.711 29.922 1 95.62 304 LYS A CA 1
ATOM 2423 C C . LYS A 1 304 ? -14.383 11.422 28.609 1 95.62 304 LYS A C 1
ATOM 2425 O O . LYS A 1 304 ? -15.289 10.586 28.562 1 95.62 304 LYS A O 1
ATOM 2430 N N . GLN A 1 305 ? -14 12.055 27.531 1 96.75 305 GLN A N 1
ATOM 2431 C CA . GLN A 1 305 ? -14.648 11.852 26.234 1 96.75 305 GLN A CA 1
ATOM 2432 C C . GLN A 1 305 ? -14.266 10.508 25.641 1 96.75 305 GLN A C 1
ATOM 2434 O O . GLN A 1 305 ? -13.125 10.062 25.781 1 96.75 305 GLN A O 1
ATOM 2439 N N . PRO A 1 306 ? -15.242 9.883 24.938 1 96.81 306 PRO A N 1
ATOM 2440 C CA . PRO A 1 306 ? -14.945 8.586 24.328 1 96.81 306 PRO A CA 1
ATOM 2441 C C . PRO A 1 306 ? -13.906 8.68 23.219 1 96.81 306 PRO A C 1
ATOM 2443 O O . PRO A 1 306 ? -13.219 7.703 22.922 1 96.81 306 PRO A O 1
ATOM 2446 N N . TRP A 1 307 ? -13.844 9.836 22.547 1 98.56 307 TRP A N 1
ATOM 2447 C CA . TRP A 1 307 ? -12.875 10.023 21.469 1 98.56 307 TRP A CA 1
ATOM 2448 C C . TRP A 1 307 ? -11.859 11.102 21.844 1 98.56 307 TRP A C 1
ATOM 2450 O O . TRP A 1 307 ? -12.203 12.102 22.469 1 98.56 307 TRP A O 1
ATOM 2460 N N . THR A 1 308 ? -10.625 10.859 21.484 1 98.88 308 THR A N 1
ATOM 2461 C CA . THR A 1 308 ? -9.555 11.828 21.672 1 98.88 308 THR A CA 1
ATOM 2462 C C . THR A 1 308 ? -8.773 12.031 20.391 1 98.88 308 THR A C 1
ATOM 2464 O O . THR A 1 308 ? -8.312 11.07 19.766 1 98.88 308 THR A O 1
ATOM 2467 N N . VAL A 1 309 ? -8.664 13.258 19.953 1 98.94 309 VAL A N 1
ATOM 2468 C CA . VAL A 1 309 ? -7.883 13.656 18.781 1 98.94 309 VAL A CA 1
ATOM 2469 C C . VAL A 1 309 ? -6.828 14.68 19.188 1 98.94 309 VAL A C 1
ATOM 2471 O O . VAL A 1 309 ? -7.152 15.727 19.75 1 98.94 309 VAL A O 1
ATOM 2474 N N . VAL A 1 310 ? -5.586 14.367 18.953 1 98.94 310 VAL A N 1
ATOM 2475 C CA . VAL A 1 310 ? -4.492 15.297 19.234 1 98.94 310 VAL A CA 1
ATOM 2476 C C . VAL A 1 310 ? -3.906 15.805 17.906 1 98.94 310 VAL A C 1
ATOM 2478 O O . VAL A 1 310 ? -3.695 15.023 16.984 1 98.94 310 VAL A O 1
ATOM 2481 N N . SER A 1 311 ? -3.689 17.109 17.859 1 98.88 311 SER A N 1
ATOM 2482 C CA . SER A 1 311 ? -3.18 17.719 16.641 1 98.88 311 SER A CA 1
ATOM 2483 C C . SER A 1 311 ? -1.896 18.5 16.906 1 98.88 311 SER A C 1
ATOM 2485 O O . SER A 1 311 ? -1.814 19.266 17.875 1 98.88 311 SER A O 1
ATOM 2487 N N . PHE A 1 312 ? -0.895 18.266 16.141 1 98.75 312 PHE A N 1
ATOM 2488 C CA . PHE A 1 312 ? 0.302 19.109 16.078 1 98.75 312 PHE A CA 1
ATOM 2489 C C . PHE A 1 312 ? 0.963 18.984 14.711 1 98.75 312 PHE A C 1
ATOM 2491 O O . PHE A 1 312 ? 0.739 18 13.984 1 98.75 312 PHE A O 1
ATOM 2498 N N . HIS A 1 313 ? 1.766 19.922 14.352 1 98.75 313 HIS A N 1
ATOM 2499 C CA . HIS A 1 313 ? 2.16 20.125 12.969 1 98.75 313 HIS A CA 1
ATOM 2500 C C . HIS A 1 313 ? 3.215 19.125 12.531 1 98.75 313 HIS A C 1
ATOM 2502 O O . HIS A 1 313 ? 2.963 18.297 11.648 1 98.75 313 HIS A O 1
ATOM 2508 N N . LYS A 1 314 ? 4.371 19.094 13.117 1 98.25 314 LYS A N 1
ATOM 2509 C CA . LYS A 1 314 ? 5.414 18.141 12.766 1 98.25 314 LYS A CA 1
ATOM 2510 C C . LYS A 1 314 ? 5.051 16.734 13.234 1 98.25 314 LYS A C 1
ATOM 2512 O O . LYS A 1 314 ? 4.508 16.562 14.32 1 98.25 314 LYS A O 1
ATOM 2517 N N . THR A 1 315 ? 5.324 15.758 12.453 1 97.56 315 THR A N 1
ATOM 2518 C CA . THR A 1 315 ? 4.848 14.406 12.734 1 97.56 315 THR A CA 1
ATOM 2519 C C . THR A 1 315 ? 5.992 13.516 13.227 1 97.56 315 THR A C 1
ATOM 2521 O O . THR A 1 315 ? 7.113 13.617 12.727 1 97.56 315 THR A O 1
ATOM 2524 N N . PRO A 1 316 ? 5.719 12.672 14.18 1 96.75 316 PRO A N 1
ATOM 2525 C CA . PRO A 1 316 ? 6.699 11.656 14.555 1 96.75 316 PRO A CA 1
ATOM 2526 C C . PRO A 1 316 ? 6.875 10.578 13.484 1 96.75 316 PRO A C 1
ATOM 2528 O O . PRO A 1 316 ? 7.887 9.875 13.469 1 96.75 316 PRO A O 1
ATOM 2531 N N . TYR A 1 317 ? 5.883 10.375 12.648 1 96.69 317 TYR A N 1
ATOM 2532 C CA . TYR A 1 317 ? 5.898 9.383 11.586 1 96.69 317 TYR A CA 1
ATOM 2533 C C . TYR A 1 317 ? 5.738 10.039 10.219 1 96.69 317 TYR A C 1
ATOM 2535 O O . TYR A 1 317 ? 4.617 10.242 9.75 1 96.69 317 TYR A O 1
ATOM 2543 N N . TYR A 1 318 ? 6.867 10.281 9.664 1 95.31 318 TYR A N 1
ATOM 2544 C CA . TYR A 1 318 ? 6.988 11.164 8.508 1 95.31 318 TYR A CA 1
ATOM 2545 C C . TYR A 1 318 ? 7.09 10.352 7.219 1 95.31 318 TYR A C 1
ATOM 2547 O O . TYR A 1 318 ? 7.355 9.148 7.254 1 95.31 318 TYR A O 1
ATOM 2555 N N . ASN A 1 319 ? 6.875 11.039 6.027 1 94.75 319 ASN A N 1
ATOM 2556 C CA . ASN A 1 319 ? 6.934 10.383 4.727 1 94.75 319 ASN A CA 1
ATOM 2557 C C . ASN A 1 319 ? 8.039 10.961 3.852 1 94.75 319 ASN A C 1
ATOM 2559 O O . ASN A 1 319 ? 8.391 10.391 2.818 1 94.75 319 ASN A O 1
ATOM 2563 N N . LYS A 1 320 ? 8.594 12.109 4.25 1 91.19 320 LYS A N 1
ATOM 2564 C CA . LYS A 1 320 ? 9.703 12.68 3.492 1 91.19 320 LYS A CA 1
ATOM 2565 C C . LYS A 1 320 ? 10.938 11.789 3.557 1 91.19 320 LYS A C 1
ATOM 2567 O O . LYS A 1 320 ? 11.109 11.031 4.512 1 91.19 320 LYS A O 1
ATOM 2572 N N . ALA A 1 321 ? 11.797 11.867 2.555 1 87.38 321 ALA A N 1
ATOM 2573 C CA . ALA A 1 321 ? 12.938 10.969 2.402 1 87.38 321 ALA A CA 1
ATOM 2574 C C . ALA A 1 321 ? 13.906 11.102 3.572 1 87.38 321 ALA A C 1
ATOM 2576 O O . ALA A 1 321 ? 14.469 10.109 4.039 1 87.38 321 ALA A O 1
ATOM 2577 N N . SER A 1 322 ? 14.148 12.352 3.984 1 85.81 322 SER A N 1
ATOM 2578 C CA . SER A 1 322 ? 15.156 12.578 5.016 1 85.81 322 SER A CA 1
ATOM 2579 C C . SER A 1 322 ? 14.68 13.602 6.043 1 85.81 322 SER A C 1
ATOM 2581 O O . SER A 1 322 ? 15.195 14.719 6.094 1 85.81 322 SER A O 1
ATOM 2583 N N . ARG A 1 323 ? 13.633 13.383 6.801 1 85.75 323 ARG A N 1
ATOM 2584 C CA . ARG A 1 323 ? 13.141 14.211 7.895 1 85.75 323 ARG A CA 1
ATOM 2585 C C . ARG A 1 323 ? 12.68 13.352 9.07 1 85.75 323 ARG A C 1
ATOM 2587 O O . ARG A 1 323 ? 11.789 12.508 8.914 1 85.75 323 ARG A O 1
ATOM 2594 N N . ALA A 1 324 ? 13.586 13.656 10.102 1 87.88 324 ALA A N 1
ATOM 2595 C CA . ALA A 1 324 ? 13.18 12.938 11.305 1 87.88 324 ALA A CA 1
ATOM 2596 C C . ALA A 1 324 ? 12.812 13.906 12.43 1 87.88 324 ALA A C 1
ATOM 2598 O O . ALA A 1 324 ? 13.352 15.016 12.5 1 87.88 324 ALA A O 1
ATOM 2599 N N . ASN A 1 325 ? 11.805 13.781 13.125 1 90.75 325 ASN A N 1
ATOM 2600 C CA . ASN A 1 325 ? 11.383 14.531 14.305 1 90.75 325 ASN A CA 1
ATOM 2601 C C . ASN A 1 325 ? 11.586 13.719 15.586 1 90.75 325 ASN A C 1
ATOM 2603 O O . ASN A 1 325 ? 10.633 13.484 16.328 1 90.75 325 ASN A O 1
ATOM 2607 N N . VAL A 1 326 ? 12.891 13.492 15.82 1 91.06 326 VAL A N 1
ATOM 2608 C CA . VAL A 1 326 ? 13.266 12.508 16.828 1 91.06 326 VAL A CA 1
ATOM 2609 C C . VAL A 1 326 ? 12.82 12.977 18.203 1 91.06 326 VAL A C 1
ATOM 2611 O O . VAL A 1 326 ? 12.234 12.211 18.969 1 91.06 326 VAL A O 1
ATOM 2614 N N . SER A 1 327 ? 13.047 14.234 18.625 1 93.25 327 SER A N 1
ATOM 2615 C CA . SER A 1 327 ? 12.672 14.758 19.922 1 93.25 327 SER A CA 1
ATOM 2616 C C . SER A 1 327 ? 11.164 14.695 20.141 1 93.25 327 SER A C 1
ATOM 2618 O O . SER A 1 327 ? 10.695 14.312 21.203 1 93.25 327 SER A O 1
ATOM 2620 N N . LEU A 1 328 ? 10.508 15.109 19.094 1 95.44 328 LEU A N 1
ATOM 2621 C CA . LEU A 1 328 ? 9.055 15.078 19.156 1 95.44 328 LEU A CA 1
ATOM 2622 C C . LEU A 1 328 ? 8.547 13.664 19.422 1 95.44 328 LEU A C 1
ATOM 2624 O O . LEU A 1 328 ? 7.68 13.453 20.266 1 95.44 328 LEU A O 1
ATOM 2628 N N . LYS A 1 329 ? 9.047 12.703 18.672 1 95.06 329 LYS A N 1
ATOM 2629 C CA . LYS A 1 329 ? 8.648 11.305 18.812 1 95.06 329 LYS A CA 1
ATOM 2630 C C . LYS A 1 329 ? 8.961 10.781 20.219 1 95.06 329 LYS A C 1
ATOM 2632 O O . LYS A 1 329 ? 8.133 10.125 20.844 1 95.06 329 LYS A O 1
ATOM 2637 N N . ASN A 1 330 ? 10.094 11.125 20.75 1 94.69 330 ASN A N 1
ATOM 2638 C CA . ASN A 1 330 ? 10.555 10.578 22.016 1 94.69 330 ASN A CA 1
ATOM 2639 C C . ASN A 1 330 ? 9.852 11.234 23.203 1 94.69 330 ASN A C 1
ATOM 2641 O O . ASN A 1 330 ? 9.711 10.617 24.266 1 94.69 330 ASN A O 1
ATOM 2645 N N . ILE A 1 331 ? 9.398 12.453 23.047 1 97.81 331 ILE A N 1
ATOM 2646 C CA . ILE A 1 331 ? 8.898 13.188 24.203 1 97.81 331 ILE A CA 1
ATOM 2647 C C . ILE A 1 331 ? 7.371 13.18 24.188 1 97.81 331 ILE A C 1
ATOM 2649 O O . ILE A 1 331 ? 6.742 12.961 25.234 1 97.81 331 ILE A O 1
ATOM 2653 N N . ILE A 1 332 ? 6.785 13.352 23.031 1 98.62 332 ILE A N 1
ATOM 2654 C CA . ILE A 1 332 ? 5.344 13.57 22.969 1 98.62 332 ILE A CA 1
ATOM 2655 C C . ILE A 1 332 ? 4.633 12.234 22.734 1 98.62 332 ILE A C 1
ATOM 2657 O O . ILE A 1 332 ? 3.617 11.945 23.375 1 98.62 332 ILE A O 1
ATOM 2661 N N . SER A 1 333 ? 5.141 11.359 21.859 1 98 333 SER A N 1
ATOM 2662 C CA . SER A 1 333 ? 4.453 10.141 21.438 1 98 333 SER A CA 1
ATOM 2663 C C . SER A 1 333 ? 4.199 9.219 22.625 1 98 333 SER A C 1
ATOM 2665 O O . SER A 1 333 ? 3.123 8.625 22.734 1 98 333 SER A O 1
ATOM 2667 N N . PRO A 1 334 ? 5.141 9.086 23.578 1 98.12 334 PRO A N 1
ATOM 2668 C CA . PRO A 1 334 ? 4.875 8.195 24.703 1 98.12 334 PRO A CA 1
ATOM 2669 C C . PRO A 1 334 ? 3.664 8.617 25.531 1 98.12 334 PRO A C 1
ATOM 2671 O O . PRO A 1 334 ? 2.924 7.773 26.031 1 98.12 334 PRO A O 1
ATOM 2674 N N . ILE A 1 335 ? 3.459 9.953 25.672 1 98.75 335 ILE A N 1
ATOM 2675 C CA . ILE A 1 335 ? 2.307 10.438 26.422 1 98.75 335 ILE A CA 1
ATOM 2676 C C . ILE A 1 335 ? 1.023 10.133 25.656 1 98.75 335 ILE A C 1
ATOM 2678 O O . ILE A 1 335 ? 0.033 9.688 26.234 1 98.75 335 ILE A O 1
ATOM 2682 N N . ILE A 1 336 ? 1.066 10.328 24.359 1 98.81 336 ILE A N 1
ATOM 2683 C CA . ILE A 1 336 ? -0.074 10.062 23.484 1 98.81 336 ILE A CA 1
ATOM 2684 C C . ILE A 1 336 ? -0.461 8.586 23.578 1 98.81 336 ILE A C 1
ATOM 2686 O O . ILE A 1 336 ? -1.635 8.258 23.75 1 98.81 336 ILE A O 1
ATOM 2690 N N . GLU A 1 337 ? 0.487 7.785 23.453 1 98.25 337 GLU A N 1
ATOM 2691 C CA . GLU A 1 337 ? 0.258 6.344 23.422 1 98.25 337 GLU A CA 1
ATOM 2692 C C . GLU A 1 337 ? -0.139 5.812 24.797 1 98.25 337 GLU A C 1
ATOM 2694 O O . GLU A 1 337 ? -0.954 4.895 24.891 1 98.25 337 GLU A O 1
ATOM 2699 N N . LYS A 1 338 ? 0.417 6.363 25.859 1 97.81 338 LYS A N 1
ATOM 2700 C CA . LYS A 1 338 ? 0.035 6.027 27.219 1 97.81 338 LYS A CA 1
ATOM 2701 C C . LYS A 1 338 ? -1.466 6.203 27.438 1 97.81 338 LYS A C 1
ATOM 2703 O O . LYS A 1 338 ? -2.105 5.379 28.094 1 97.81 338 LYS A O 1
ATOM 2708 N N . HIS A 1 339 ? -1.973 7.246 26.906 1 98.25 339 HIS A N 1
ATOM 2709 C CA . HIS A 1 339 ? -3.375 7.574 27.125 1 98.25 339 HIS A CA 1
ATOM 2710 C C . HIS A 1 339 ? -4.254 7.047 26 1 98.25 339 HIS A C 1
ATOM 2712 O O . HIS A 1 339 ? -5.453 7.336 25.953 1 98.25 339 HIS A O 1
ATOM 2718 N N . HIS A 1 340 ? -3.711 6.32 25.062 1 96.31 340 HIS A N 1
ATOM 2719 C CA . HIS A 1 340 ? -4.398 5.688 23.953 1 96.31 340 HIS A CA 1
ATOM 2720 C C . HIS A 1 340 ? -5.234 6.699 23.172 1 96.31 340 HIS A C 1
ATOM 2722 O O . HIS A 1 340 ? -6.434 6.496 22.969 1 96.31 340 HIS A O 1
ATOM 2728 N N . VAL A 1 341 ? -4.59 7.773 22.797 1 98.75 341 VAL A N 1
ATOM 2729 C CA . VAL A 1 341 ? -5.219 8.711 21.875 1 98.75 341 VAL A CA 1
ATOM 2730 C C . VAL A 1 341 ? -5.66 7.973 20.609 1 98.75 341 VAL A C 1
ATOM 2732 O O . VAL A 1 341 ? -4.934 7.125 20.094 1 98.75 341 VAL A O 1
ATOM 2735 N N . ASP A 1 342 ? -6.883 8.266 20.141 1 98.75 342 ASP A N 1
ATOM 2736 C CA . ASP A 1 342 ? -7.426 7.504 19.016 1 98.75 342 ASP A CA 1
ATOM 2737 C C . ASP A 1 342 ? -6.723 7.875 17.703 1 98.75 342 ASP A C 1
ATOM 2739 O O . ASP A 1 342 ? -6.293 7 16.953 1 98.75 342 ASP A O 1
ATOM 2743 N N . VAL A 1 343 ? -6.633 9.18 17.469 1 98.88 343 VAL A N 1
ATOM 2744 C CA . VAL A 1 343 ? -6.023 9.664 16.234 1 98.88 343 VAL A CA 1
ATOM 2745 C C . VAL A 1 343 ? -5.188 10.906 16.516 1 98.88 343 VAL A C 1
ATOM 2747 O O . VAL A 1 343 ? -5.609 11.781 17.281 1 98.88 343 VAL A O 1
ATOM 2750 N N . VAL A 1 344 ? -4.043 10.922 15.992 1 98.94 344 VAL A N 1
ATOM 2751 C CA . VAL A 1 344 ? -3.213 12.125 15.969 1 98.94 344 VAL A CA 1
ATOM 2752 C C . VAL A 1 344 ? -3.195 12.703 14.555 1 98.94 344 VAL A C 1
ATOM 2754 O O . VAL A 1 344 ? -2.945 11.992 13.586 1 98.94 344 VAL A O 1
ATOM 2757 N N . LEU A 1 345 ? -3.504 13.945 14.43 1 98.88 345 LEU A N 1
ATOM 2758 C CA . LEU A 1 345 ? -3.451 14.641 13.141 1 98.88 345 LEU A CA 1
ATOM 2759 C C . LEU A 1 345 ? -2.182 15.477 13.031 1 98.88 345 LEU A C 1
ATOM 2761 O O . LEU A 1 345 ? -1.821 16.203 13.961 1 98.88 345 LEU A O 1
ATOM 2765 N N . ASN A 1 346 ? -1.525 15.328 11.914 1 98.75 346 ASN A N 1
ATOM 2766 C CA . ASN A 1 346 ? -0.284 16.062 11.664 1 98.75 346 ASN A CA 1
ATOM 2767 C C . ASN A 1 346 ? -0.261 16.656 10.258 1 98.75 346 ASN A C 1
ATOM 2769 O O . ASN A 1 346 ? -1.135 16.375 9.438 1 98.75 346 ASN A O 1
ATOM 2773 N N . GLY A 1 347 ? 0.691 17.609 10.023 1 98.12 347 GLY A N 1
ATOM 2774 C CA . GLY A 1 347 ? 1.001 18.188 8.727 1 98.12 347 GLY A CA 1
ATOM 2775 C C . GLY A 1 347 ? 2.479 18.125 8.391 1 98.12 347 GLY A C 1
ATOM 2776 O O . GLY A 1 347 ? 3.115 17.078 8.523 1 98.12 347 GLY A O 1
ATOM 2777 N N . HIS A 1 348 ? 3.025 19.078 7.824 1 97.38 348 HIS A N 1
ATOM 2778 C CA . HIS A 1 348 ? 4.449 19.359 7.656 1 97.38 348 HIS A CA 1
ATOM 2779 C C . HIS A 1 348 ? 5.016 18.594 6.457 1 97.38 348 HIS A C 1
ATOM 2781 O O . HIS A 1 348 ? 5.797 19.156 5.684 1 97.38 348 HIS A O 1
ATOM 2787 N N . ASP A 1 349 ? 4.629 17.359 6.188 1 94.88 349 ASP A N 1
ATOM 2788 C CA . ASP A 1 349 ? 5.23 16.531 5.145 1 94.88 349 ASP A CA 1
ATOM 2789 C C . ASP A 1 349 ? 4.441 16.625 3.842 1 94.88 349 ASP A C 1
ATOM 2791 O O . ASP A 1 349 ? 4.93 16.234 2.781 1 94.88 349 ASP A O 1
ATOM 2795 N N . HIS A 1 350 ? 3.303 17.156 3.875 1 94.06 350 HIS A N 1
ATOM 2796 C CA . HIS A 1 350 ? 2.492 17.438 2.695 1 94.06 350 HIS A CA 1
ATOM 2797 C C . HIS A 1 350 ? 2.041 16.156 2.012 1 94.06 350 HIS A C 1
ATOM 2799 O O . HIS A 1 350 ? 1.627 16.172 0.85 1 94.06 350 HIS A O 1
ATOM 2805 N N . GLY A 1 351 ? 2.254 15.039 2.582 1 95.75 351 GLY A N 1
ATOM 2806 C CA . GLY A 1 351 ? 1.694 13.773 2.133 1 95.75 351 GLY A CA 1
ATOM 2807 C C . GLY A 1 351 ? 0.476 13.344 2.928 1 95.75 351 GLY A C 1
ATOM 2808 O O . GLY A 1 351 ? 0.195 13.898 3.992 1 95.75 351 GLY A O 1
ATOM 2809 N N . VAL A 1 352 ? -0.317 12.367 2.348 1 97.88 352 VAL A N 1
ATOM 2810 C CA . VAL A 1 352 ? -1.423 11.75 3.074 1 97.88 352 VAL A CA 1
ATOM 2811 C C . VAL A 1 352 ? -1.034 10.344 3.516 1 97.88 352 VAL A C 1
ATOM 2813 O O . VAL A 1 352 ? -0.717 9.492 2.682 1 97.88 352 VAL A O 1
ATOM 2816 N N . SER A 1 353 ? -1.026 10.156 4.801 1 98.06 353 SER A N 1
ATOM 2817 C CA . SER A 1 353 ? -0.676 8.828 5.285 1 98.06 353 SER A CA 1
ATOM 2818 C C . SER A 1 353 ? -1.31 8.547 6.645 1 98.06 353 SER A C 1
ATOM 2820 O O . SER A 1 353 ? -1.655 9.477 7.379 1 98.06 353 SER A O 1
ATOM 2822 N N . ARG A 1 354 ? -1.57 7.34 6.941 1 98.06 354 ARG A N 1
ATOM 2823 C CA . ARG A 1 354 ? -1.918 6.887 8.281 1 98.06 354 ARG A CA 1
ATOM 2824 C C . ARG A 1 354 ? -1.128 5.641 8.664 1 98.06 354 ARG A C 1
ATOM 2826 O O . ARG A 1 354 ? -0.909 4.762 7.828 1 98.06 354 ARG A O 1
ATOM 2833 N N . THR A 1 355 ? -0.737 5.625 9.914 1 98.38 355 THR A N 1
ATOM 2834 C CA . THR A 1 355 ? 0.059 4.516 10.43 1 98.38 355 THR A CA 1
ATOM 2835 C C . THR A 1 355 ? -0.837 3.35 10.836 1 98.38 355 THR A C 1
ATOM 2837 O O . THR A 1 355 ? -2.057 3.504 10.938 1 98.38 355 THR A O 1
ATOM 2840 N N . PHE A 1 356 ? -0.179 2.207 11.031 1 97.94 356 PHE A N 1
ATOM 2841 C CA . PHE A 1 356 ? -0.785 1.2 11.891 1 97.94 356 PHE A CA 1
ATOM 2842 C C . PHE A 1 356 ? -1.062 1.769 13.281 1 97.94 356 PHE A C 1
ATOM 2844 O O . PHE A 1 356 ? -0.505 2.803 13.656 1 97.94 356 PHE A O 1
ATOM 2851 N N . PRO A 1 357 ? -2.049 1.107 14 1 98.5 357 PRO A N 1
ATOM 2852 C CA . PRO A 1 357 ? -2.041 1.455 15.422 1 98.5 357 PRO A CA 1
ATOM 2853 C C . PRO A 1 357 ? -0.686 1.204 16.078 1 98.5 357 PRO A C 1
ATOM 2855 O O . PRO A 1 357 ? -0.136 0.105 15.977 1 98.5 357 PRO A O 1
ATOM 2858 N N . ILE A 1 358 ? -0.156 2.26 16.688 1 98.25 358 ILE A N 1
ATOM 2859 C CA . ILE A 1 358 ? 1.193 2.17 17.234 1 98.25 358 ILE A CA 1
ATOM 2860 C C . ILE A 1 358 ? 1.155 2.4 18.75 1 98.25 358 ILE A C 1
ATOM 2862 O O . ILE A 1 358 ? 0.453 3.291 19.219 1 98.25 358 ILE A O 1
ATOM 2866 N N . ASN A 1 359 ? 1.854 1.602 19.453 1 97.81 359 ASN A N 1
ATOM 2867 C CA . ASN A 1 359 ? 2.074 1.728 20.891 1 97.81 359 ASN A CA 1
ATOM 2868 C C . ASN A 1 359 ? 3.482 1.289 21.281 1 97.81 359 ASN A C 1
ATOM 2870 O O . ASN A 1 359 ? 3.838 0.119 21.125 1 97.81 359 ASN A O 1
ATOM 2874 N N . ASN A 1 360 ? 4.25 2.287 21.75 1 93.94 360 ASN A N 1
ATOM 2875 C CA . ASN A 1 360 ? 5.609 2.018 22.203 1 93.94 360 ASN A CA 1
ATOM 2876 C C . ASN A 1 360 ? 6.441 1.338 21.125 1 93.94 360 ASN A C 1
ATOM 2878 O O . ASN A 1 360 ? 7.074 0.311 21.375 1 93.94 360 ASN A O 1
ATOM 2882 N N . GLY A 1 361 ? 6.289 1.821 19.969 1 91.44 361 GLY A N 1
ATOM 2883 C CA . GLY A 1 361 ? 7.117 1.363 18.859 1 91.44 361 GLY A CA 1
ATOM 2884 C C . GLY A 1 361 ? 6.613 0.078 18.234 1 91.44 361 GLY A C 1
ATOM 2885 O O . GLY A 1 361 ? 7.172 -0.393 17.234 1 91.44 361 GLY A O 1
ATOM 2886 N N . LYS A 1 362 ? 5.59 -0.496 18.719 1 95 362 LYS A N 1
ATOM 2887 C CA . LYS A 1 362 ? 5.004 -1.714 18.172 1 95 362 LYS A CA 1
ATOM 2888 C C . LYS A 1 362 ? 3.773 -1.396 17.312 1 95 362 LYS A C 1
ATOM 2890 O O . LYS A 1 362 ? 3.008 -0.488 17.641 1 95 362 LYS A O 1
ATOM 2895 N N . TYR A 1 363 ? 3.645 -2.145 16.219 1 96.81 363 TYR A N 1
ATOM 2896 C CA . TYR A 1 363 ? 2.518 -1.972 15.312 1 96.81 363 TYR A CA 1
ATOM 2897 C C . TYR A 1 363 ? 1.441 -3.018 15.57 1 96.81 363 TYR A C 1
ATOM 2899 O O . TYR A 1 363 ? 1.75 -4.184 15.836 1 96.81 363 TYR A O 1
ATOM 2907 N N . TYR A 1 364 ? 0.168 -2.613 15.539 1 97.19 364 TYR A N 1
ATOM 2908 C CA . TYR A 1 364 ? -0.955 -3.502 15.812 1 97.19 364 TYR A CA 1
ATOM 2909 C C . TYR A 1 364 ? -1.987 -3.438 14.695 1 97.19 364 TYR A C 1
ATOM 2911 O O . TYR A 1 364 ? -1.958 -2.523 13.867 1 97.19 364 TYR A O 1
ATOM 2919 N N . THR A 1 365 ? -2.834 -4.48 14.617 1 95.19 365 THR A N 1
ATOM 2920 C CA . THR A 1 365 ? -3.98 -4.465 13.711 1 95.19 365 THR A CA 1
ATOM 2921 C C . THR A 1 365 ? -5.234 -3.996 14.445 1 95.19 365 THR A C 1
ATOM 2923 O O . THR A 1 365 ? -6.184 -3.518 13.812 1 95.19 365 THR A O 1
ATOM 2926 N N . ASP A 1 366 ? -5.203 -4.141 15.758 1 96.5 366 ASP A N 1
ATOM 2927 C CA . ASP A 1 366 ? -6.305 -3.762 16.641 1 96.5 366 ASP A CA 1
ATOM 2928 C C . ASP A 1 366 ? -6.184 -2.305 17.078 1 96.5 366 ASP A C 1
ATOM 2930 O O . ASP A 1 366 ? -5.258 -1.946 17.797 1 96.5 366 ASP A O 1
ATOM 2934 N N . TYR A 1 367 ? -7.176 -1.526 16.75 1 97.81 367 TYR A N 1
ATOM 2935 C CA . TYR A 1 367 ? -7.125 -0.095 17.031 1 97.81 367 TYR A CA 1
ATOM 2936 C C . TYR A 1 367 ? -7.207 0.17 18.531 1 97.81 367 TYR A C 1
ATOM 2938 O O . TYR A 1 367 ? -6.852 1.255 19 1 97.81 367 TYR A O 1
ATOM 2946 N N . SER A 1 368 ? -7.676 -0.741 19.328 1 97.06 368 SER A N 1
ATOM 2947 C CA . SER A 1 368 ? -7.754 -0.572 20.781 1 97.06 368 SER A CA 1
ATOM 2948 C C . SER A 1 368 ? -6.387 -0.738 21.422 1 97.06 368 SER A C 1
ATOM 2950 O O . SER A 1 368 ? -6.215 -0.446 22.609 1 97.06 368 SER A O 1
ATOM 2952 N N . LYS A 1 369 ? -5.391 -1.062 20.609 1 97.44 369 LYS A N 1
ATOM 2953 C CA . LYS A 1 369 ? -4.086 -1.358 21.188 1 97.44 369 LYS A CA 1
ATOM 2954 C C . LYS A 1 369 ? -3.066 -0.277 20.828 1 97.44 369 LYS A C 1
ATOM 2956 O O . LYS A 1 369 ? -1.92 -0.326 21.281 1 97.44 369 LYS A O 1
ATOM 2961 N N . GLY A 1 370 ? -3.451 0.64 20.047 1 98.25 370 GLY A N 1
ATOM 2962 C CA . GLY A 1 370 ? -2.488 1.659 19.656 1 98.25 370 GLY A CA 1
ATOM 2963 C C . GLY A 1 370 ? -3.137 2.902 19.078 1 98.25 370 GLY A C 1
ATOM 2964 O O . GLY A 1 370 ? -4.355 2.947 18.906 1 98.25 370 GLY A O 1
ATOM 2965 N N . THR A 1 371 ? -2.316 3.902 18.828 1 98.75 371 THR A N 1
ATOM 2966 C CA . THR A 1 371 ? -2.719 5.191 18.281 1 98.75 371 THR A CA 1
ATOM 2967 C C . THR A 1 371 ? -2.422 5.254 16.781 1 98.75 371 THR A C 1
ATOM 2969 O O . THR A 1 371 ? -1.387 4.758 16.328 1 98.75 371 THR A O 1
ATOM 2972 N N . VAL A 1 372 ? -3.361 5.828 16.031 1 98.81 372 VAL A N 1
ATOM 2973 C CA . VAL A 1 372 ? -3.109 6.062 14.617 1 98.81 372 VAL A CA 1
ATOM 2974 C C . VAL A 1 372 ? -2.617 7.496 14.406 1 98.81 372 VAL A C 1
ATOM 2976 O O . VAL A 1 372 ? -3.271 8.453 14.828 1 98.81 372 VAL A O 1
ATOM 2979 N N . TYR A 1 373 ? -1.466 7.637 13.844 1 98.69 373 TYR A N 1
ATOM 2980 C CA . TYR A 1 373 ? -0.959 8.93 13.406 1 98.69 373 TYR A CA 1
ATOM 2981 C C . TYR A 1 373 ? -1.33 9.195 11.953 1 98.69 373 TYR A C 1
ATOM 2983 O O . TYR A 1 373 ? -1.091 8.359 11.086 1 98.69 373 TYR A O 1
ATOM 2991 N N . TYR A 1 374 ? -1.922 10.312 11.688 1 98.75 374 TYR A N 1
ATOM 2992 C CA . TYR A 1 374 ? -2.5 10.656 10.398 1 98.75 374 TYR A CA 1
ATOM 2993 C C . TYR A 1 374 ? -1.906 11.961 9.867 1 98.75 374 TYR A C 1
ATOM 2995 O O . TYR A 1 374 ? -2.148 13.031 10.422 1 98.75 374 TYR A O 1
ATOM 3003 N N . VAL A 1 375 ? -1.083 11.891 8.828 1 98.56 375 VAL A N 1
ATOM 3004 C CA . VAL A 1 375 ? -0.617 13.078 8.125 1 98.56 375 VAL A CA 1
ATOM 3005 C C . VAL A 1 375 ? -1.663 13.516 7.098 1 98.56 375 VAL A C 1
ATOM 3007 O O . VAL A 1 375 ? -2.113 12.711 6.281 1 98.56 375 VAL A O 1
ATOM 3010 N N . THR A 1 376 ? -1.967 14.758 7.043 1 98.56 376 THR A N 1
ATOM 3011 C CA . THR A 1 376 ? -3.225 15.188 6.441 1 98.56 376 THR A CA 1
ATOM 3012 C C . THR A 1 376 ? -2.982 15.828 5.078 1 98.56 376 THR A C 1
ATOM 3014 O O . THR A 1 376 ? -3.857 16.5 4.539 1 98.56 376 THR A O 1
ATOM 3017 N N . GLY A 1 377 ? -1.804 15.68 4.504 1 97.5 377 GLY A N 1
ATOM 3018 C CA . GLY A 1 377 ? -1.526 16.141 3.154 1 97.5 377 GLY A CA 1
ATOM 3019 C C . GLY A 1 377 ? -1.274 17.641 3.076 1 97.5 377 GLY A C 1
ATOM 3020 O O . GLY A 1 377 ? -0.642 18.219 3.965 1 97.5 377 GLY A O 1
ATOM 3021 N N . ARG A 1 378 ? -1.615 18.188 1.95 1 97 378 ARG A N 1
ATOM 3022 C CA . ARG A 1 378 ? -1.537 19.625 1.67 1 97 378 ARG A CA 1
ATOM 3023 C C . ARG A 1 378 ? -2.875 20.156 1.166 1 97 378 ARG A C 1
ATOM 3025 O O . ARG A 1 378 ? -3.592 19.469 0.44 1 97 378 ARG A O 1
ATOM 3032 N N . SER A 1 379 ? -3.135 21.375 1.56 1 98.31 379 SER A N 1
ATOM 3033 C CA . SER A 1 379 ? -4.352 22.016 1.076 1 98.31 379 SER A CA 1
ATOM 3034 C C . SER A 1 379 ? -4.031 23.266 0.263 1 98.31 379 SER A C 1
ATOM 3036 O O . SER A 1 379 ? -4.922 23.875 -0.332 1 98.31 379 SER A O 1
ATOM 3038 N N . GLY A 1 380 ? -2.742 23.641 0.287 1 96.75 380 GLY A N 1
ATOM 3039 C CA . GLY A 1 380 ? -2.258 24.75 -0.527 1 96.75 380 GLY A CA 1
ATOM 3040 C C . GLY A 1 380 ? -1.352 24.312 -1.658 1 96.75 380 GLY A C 1
ATOM 3041 O O . GLY A 1 380 ? -1.5 23.203 -2.182 1 96.75 380 GLY A O 1
ATOM 3042 N N . ALA A 1 381 ? -0.47 25.141 -2.094 1 91.88 381 ALA A N 1
ATOM 3043 C CA . ALA A 1 381 ? 0.279 24.953 -3.332 1 91.88 381 ALA A CA 1
ATOM 3044 C C . ALA A 1 381 ? 1.523 24.094 -3.094 1 91.88 381 ALA A C 1
ATOM 3046 O O . ALA A 1 381 ? 1.949 23.344 -3.977 1 91.88 381 ALA A O 1
ATOM 3047 N N . LYS A 1 382 ? 2.113 24.203 -1.958 1 90.69 382 LYS A N 1
ATOM 3048 C CA . LYS A 1 382 ? 3.436 23.625 -1.724 1 90.69 382 LYS A CA 1
ATOM 3049 C C . LYS A 1 382 ? 3.359 22.109 -1.601 1 90.69 382 LYS A C 1
ATOM 3051 O O . LYS A 1 382 ? 2.449 21.578 -0.963 1 90.69 382 LYS A O 1
ATOM 3056 N N . TYR A 1 383 ? 4.293 21.359 -2.211 1 88.25 383 TYR A N 1
ATOM 3057 C CA . TYR A 1 383 ? 4.438 19.906 -2.076 1 88.25 383 TYR A CA 1
ATOM 3058 C C . TYR A 1 383 ? 5.898 19.5 -2.191 1 88.25 383 TYR A C 1
ATOM 3060 O O . TYR A 1 383 ? 6.762 20.328 -2.496 1 88.25 383 TYR A O 1
ATOM 3068 N N . TYR A 1 384 ? 6.191 18.266 -1.842 1 85.25 384 TYR A N 1
ATOM 3069 C CA . TYR A 1 384 ? 7.543 17.719 -1.919 1 85.25 384 TYR A CA 1
ATOM 3070 C C . TYR A 1 384 ? 7.625 16.609 -2.957 1 85.25 384 TYR A C 1
ATOM 3072 O O . TYR A 1 384 ? 6.672 15.836 -3.129 1 85.25 384 TYR A O 1
ATOM 3080 N N . GLY A 1 385 ? 8.773 16.469 -3.594 1 80 385 GLY A N 1
ATOM 3081 C CA . GLY A 1 385 ? 8.977 15.445 -4.617 1 80 385 GLY A CA 1
ATOM 3082 C C . GLY A 1 385 ? 9.594 14.172 -4.074 1 80 385 GLY A C 1
ATOM 3083 O O . GLY A 1 385 ? 9.695 13.172 -4.793 1 80 385 GLY A O 1
ATOM 3084 N N . ASP A 1 386 ? 9.953 14.086 -2.84 1 85 386 ASP A N 1
ATOM 3085 C CA . ASP A 1 386 ? 10.711 12.961 -2.305 1 85 386 ASP A CA 1
ATOM 3086 C C . ASP A 1 386 ? 9.914 12.227 -1.227 1 85 386 ASP A C 1
ATOM 3088 O O . ASP A 1 386 ? 10.477 11.781 -0.226 1 85 386 ASP A O 1
ATOM 3092 N N . LEU A 1 387 ? 8.609 12.203 -1.375 1 90.31 387 LEU A N 1
ATOM 3093 C CA . LEU A 1 387 ? 7.77 11.469 -0.441 1 90.31 387 LEU A CA 1
ATOM 3094 C C . LEU A 1 387 ? 7.703 9.992 -0.817 1 90.31 387 LEU A C 1
ATOM 3096 O O . LEU A 1 387 ? 7.828 9.641 -1.993 1 90.31 387 LEU A O 1
ATOM 3100 N N . SER A 1 388 ? 7.555 9.133 0.143 1 90.12 388 SER A N 1
ATOM 3101 C CA . SER A 1 388 ? 7.316 7.707 -0.091 1 90.12 388 SER A CA 1
ATOM 3102 C C . SER A 1 388 ? 6.602 7.066 1.092 1 90.12 388 SER A C 1
ATOM 3104 O O . SER A 1 388 ? 6.543 7.645 2.18 1 90.12 388 SER A O 1
ATOM 3106 N N . SER A 1 389 ? 5.969 5.918 0.8 1 93 389 SER A N 1
ATOM 3107 C CA . SER A 1 389 ? 5.445 5.098 1.889 1 93 389 SER A CA 1
ATOM 3108 C C . SER A 1 389 ? 6.566 4.602 2.793 1 93 389 SER A C 1
ATOM 3110 O O . SER A 1 389 ? 7.68 4.348 2.328 1 93 389 SER A O 1
ATOM 3112 N N . LYS A 1 390 ? 6.219 4.484 4.094 1 95.44 390 LYS A N 1
ATOM 3113 C CA . LYS A 1 390 ? 7.188 4.027 5.086 1 95.44 390 LYS A CA 1
ATOM 3114 C C . LYS A 1 390 ? 6.723 2.734 5.75 1 95.44 390 LYS A C 1
ATOM 3116 O O . LYS A 1 390 ? 5.582 2.309 5.562 1 95.44 390 LYS A O 1
ATOM 3121 N N . VAL A 1 391 ? 7.59 2.117 6.562 1 94.38 391 VAL A N 1
ATOM 3122 C CA . VAL A 1 391 ? 7.344 0.804 7.148 1 94.38 391 VAL A CA 1
ATOM 3123 C C . VAL A 1 391 ? 6.207 0.897 8.164 1 94.38 391 VAL A C 1
ATOM 3125 O O . VAL A 1 391 ? 5.57 -0.109 8.484 1 94.38 391 VAL A O 1
ATOM 3128 N N . TRP A 1 392 ? 5.93 2.09 8.672 1 96.75 392 TRP A N 1
ATOM 3129 C CA . TRP A 1 392 ? 4.891 2.24 9.688 1 96.75 392 TRP A CA 1
ATOM 3130 C C . TRP A 1 392 ? 3.551 2.58 9.047 1 96.75 392 TRP A C 1
ATOM 3132 O O . TRP A 1 392 ? 2.537 2.699 9.742 1 96.75 392 TRP A O 1
ATOM 3142 N N . ASP A 1 393 ? 3.486 2.73 7.75 1 97 393 ASP A N 1
ATOM 3143 C CA . ASP A 1 393 ? 2.273 3.205 7.09 1 97 393 ASP A CA 1
ATOM 3144 C C . ASP A 1 393 ? 1.327 2.049 6.781 1 97 393 ASP A C 1
ATOM 3146 O O . ASP A 1 393 ? 1.729 1.058 6.168 1 97 393 ASP A O 1
ATOM 3150 N N . ALA A 1 394 ? 0.051 2.178 7.191 1 96.75 394 ALA A N 1
ATOM 3151 C CA . ALA A 1 394 ? -1.015 1.312 6.695 1 96.75 394 ALA A CA 1
ATOM 3152 C C . ALA A 1 394 ? -1.559 1.822 5.363 1 96.75 394 ALA A C 1
ATOM 3154 O O . ALA A 1 394 ? -2.127 1.054 4.582 1 96.75 394 ALA A O 1
ATOM 3155 N N . PHE A 1 395 ? -1.419 3.072 5.148 1 96.06 395 PHE A N 1
ATOM 3156 C CA . PHE A 1 395 ? -1.849 3.729 3.918 1 96.06 395 PHE A CA 1
ATOM 3157 C C . PHE A 1 395 ? -0.955 4.922 3.6 1 96.06 395 PHE A C 1
ATOM 3159 O O . PHE A 1 395 ? -0.507 5.629 4.504 1 96.06 395 PHE A O 1
ATOM 3166 N N . PHE A 1 396 ? -0.688 5.164 2.322 1 96 396 PHE A N 1
ATOM 3167 C CA . PHE A 1 396 ? 0.074 6.32 1.865 1 96 396 PHE A CA 1
ATOM 3168 C C . PHE A 1 396 ? -0.437 6.801 0.513 1 96 396 PHE A C 1
ATOM 3170 O O . PHE A 1 396 ? -0.748 5.992 -0.364 1 96 396 PHE A O 1
ATOM 3177 N N . PHE A 1 397 ? -0.5 8.141 0.317 1 96.06 397 PHE A N 1
ATOM 3178 C CA . PHE A 1 397 ? -0.812 8.789 -0.951 1 96.06 397 PHE A CA 1
ATOM 3179 C C . PHE A 1 397 ? -0.042 10.102 -1.095 1 96.06 397 PHE A C 1
ATOM 3181 O O . PHE A 1 397 ? -0.032 10.922 -0.178 1 96.06 397 PHE A O 1
ATOM 3188 N N . ASP A 1 398 ? 0.662 10.297 -2.191 1 92.44 398 ASP A N 1
ATOM 3189 C CA . ASP A 1 398 ? 1.401 11.516 -2.494 1 92.44 398 ASP A CA 1
ATOM 3190 C C . ASP A 1 398 ? 0.571 12.461 -3.359 1 92.44 398 ASP A C 1
ATOM 3192 O O . ASP A 1 398 ? 0.446 12.25 -4.566 1 92.44 398 ASP A O 1
ATOM 3196 N N . PRO A 1 399 ? 0.033 13.547 -2.76 1 91.56 399 PRO A N 1
ATOM 3197 C CA . PRO A 1 399 ? -0.833 14.461 -3.512 1 91.56 399 PRO A CA 1
ATOM 3198 C C . PRO A 1 399 ? -0.045 15.461 -4.352 1 91.56 399 PRO A C 1
ATOM 3200 O O . PRO A 1 399 ? -0.223 16.672 -4.203 1 91.56 399 PRO A O 1
ATOM 3203 N N . GLN A 1 400 ? 0.631 15 -5.277 1 85.88 400 GLN A N 1
ATOM 3204 C CA . GLN A 1 400 ? 1.485 15.852 -6.098 1 85.88 400 GLN A CA 1
ATOM 3205 C C . GLN A 1 400 ? 0.668 16.609 -7.145 1 85.88 400 GLN A C 1
ATOM 3207 O O . GLN A 1 400 ? 0.964 17.766 -7.461 1 85.88 400 GLN A O 1
ATOM 3212 N N . ASP A 1 401 ? -0.341 15.969 -7.656 1 85.31 401 ASP A N 1
ATOM 3213 C CA . ASP A 1 401 ? -1.073 16.531 -8.789 1 85.31 401 ASP A CA 1
ATOM 3214 C C . ASP A 1 401 ? -1.978 17.672 -8.344 1 85.31 401 ASP A C 1
ATOM 3216 O O . ASP A 1 401 ? -2.121 18.672 -9.055 1 85.31 401 ASP A O 1
ATOM 3220 N N . MET A 1 402 ? -2.545 17.516 -7.168 1 90.44 402 MET A N 1
ATOM 3221 C CA . MET A 1 402 ? -3.41 18.547 -6.613 1 90.44 402 MET A CA 1
ATOM 3222 C C . MET A 1 402 ? -3.527 18.406 -5.098 1 90.44 402 MET A C 1
ATOM 3224 O O . MET A 1 402 ? -3.225 17.359 -4.547 1 90.44 402 MET A O 1
ATOM 3228 N N . PRO A 1 403 ? -4.012 19.469 -4.445 1 95.19 403 PRO A N 1
ATOM 3229 C CA . PRO A 1 403 ? -4.191 19.422 -2.992 1 95.19 403 PRO A CA 1
ATOM 3230 C C . PRO A 1 403 ? -5.266 18.422 -2.566 1 95.19 403 PRO A C 1
ATOM 3232 O O . PRO A 1 403 ? -5.934 17.828 -3.418 1 95.19 403 PRO A O 1
ATOM 3235 N N . SER A 1 404 ? -5.312 18.234 -1.264 1 97.5 404 SER A N 1
ATOM 3236 C CA . SER A 1 404 ? -6.281 17.312 -0.68 1 97.5 404 SER A CA 1
ATOM 3237 C C . SER A 1 404 ? -6.852 17.859 0.623 1 97.5 404 SER A C 1
ATOM 3239 O O . SER A 1 404 ? -6.441 18.922 1.085 1 97.5 404 SER A O 1
ATOM 3241 N N . TYR A 1 405 ? -7.918 17.25 1.161 1 98.81 405 TYR A N 1
ATOM 3242 C CA . TYR A 1 405 ? -8.5 17.531 2.467 1 98.81 405 TYR A CA 1
ATOM 3243 C C . TYR A 1 405 ? -9.148 16.297 3.062 1 98.81 405 TYR A C 1
ATOM 3245 O O . TYR A 1 405 ? -9.359 15.297 2.365 1 98.81 405 TYR A O 1
ATOM 3253 N N . GLU A 1 406 ? -9.383 16.344 4.352 1 98.88 406 GLU A N 1
ATOM 3254 C CA . GLU A 1 406 ? -10.062 15.242 5.031 1 98.88 406 GLU A CA 1
ATOM 3255 C C . GLU A 1 406 ? -11.391 15.695 5.625 1 98.88 406 GLU A C 1
ATOM 3257 O O . GLU A 1 406 ? -11.547 16.875 5.973 1 98.88 406 GLU A O 1
ATOM 3262 N N . VAL A 1 407 ? -12.32 14.812 5.684 1 98.88 407 VAL A N 1
ATOM 3263 C CA . VAL A 1 407 ? -13.57 14.992 6.41 1 98.88 407 VAL A CA 1
ATOM 3264 C C . VAL A 1 407 ? -13.695 13.914 7.488 1 98.88 407 VAL A C 1
ATOM 3266 O O . VAL A 1 407 ? -13.703 12.719 7.188 1 98.88 407 VAL A O 1
ATOM 3269 N N . ALA A 1 408 ? -13.773 14.359 8.68 1 98.81 408 ALA A N 1
ATOM 3270 C CA . ALA A 1 408 ? -13.945 13.453 9.812 1 98.81 408 ALA A CA 1
ATOM 3271 C C . ALA A 1 408 ? -15.375 13.484 10.328 1 98.81 408 ALA A C 1
ATOM 3273 O O . ALA A 1 408 ? -15.945 14.555 10.539 1 98.81 408 ALA A O 1
ATOM 3274 N N . ASP A 1 409 ? -15.922 12.312 10.531 1 98.44 409 ASP A N 1
ATOM 3275 C CA . ASP A 1 409 ? -17.266 12.125 11.047 1 98.44 409 ASP A CA 1
ATOM 3276 C C . ASP A 1 409 ? -17.281 11.188 12.25 1 98.44 409 ASP A C 1
ATOM 3278 O O . ASP A 1 409 ? -16.906 10.023 12.133 1 98.44 409 ASP A O 1
ATOM 3282 N N . VAL A 1 410 ? -17.688 11.758 13.352 1 98.44 410 VAL A N 1
ATOM 3283 C CA . VAL A 1 410 ? -17.859 10.938 14.555 1 98.44 410 VAL A CA 1
ATOM 3284 C C . VAL A 1 410 ? -19.344 10.758 14.852 1 98.44 410 VAL A C 1
ATOM 3286 O O . VAL A 1 410 ? -20.047 11.719 15.148 1 98.44 410 VAL A O 1
ATOM 3289 N N . LYS A 1 411 ? -19.812 9.578 14.734 1 97.94 411 LYS A N 1
ATOM 3290 C CA . LYS A 1 411 ? -21.188 9.203 15.07 1 97.94 411 LYS A CA 1
ATOM 3291 C C . LYS A 1 411 ? -21.219 8.18 16.203 1 97.94 411 LYS A C 1
ATOM 3293 O O . LYS A 1 411 ? -21.141 6.977 15.961 1 97.94 411 LYS A O 1
ATOM 3298 N N . GLY A 1 412 ? -21.469 8.695 17.375 1 97.5 412 GLY A N 1
ATOM 3299 C CA . GLY A 1 412 ? -21.391 7.824 18.547 1 97.5 412 GLY A CA 1
ATOM 3300 C C . GLY A 1 412 ? -20.016 7.223 18.734 1 97.5 412 GLY A C 1
ATOM 3301 O O . GLY A 1 412 ? -19.031 7.949 18.891 1 97.5 412 GLY A O 1
ATOM 3302 N N . ASN A 1 413 ? -20 5.914 18.516 1 97.75 413 ASN A N 1
ATOM 3303 C CA . ASN A 1 413 ? -18.734 5.219 18.781 1 97.75 413 ASN A CA 1
ATOM 3304 C C . ASN A 1 413 ? -18.047 4.812 17.484 1 97.75 413 ASN A C 1
ATOM 3306 O O . ASN A 1 413 ? -17.203 3.904 17.484 1 97.75 413 ASN A O 1
ATOM 3310 N N . VAL A 1 414 ? -18.359 5.523 16.406 1 98.56 414 VAL A N 1
ATOM 3311 C CA . VAL A 1 414 ? -17.734 5.262 15.109 1 98.56 414 VAL A CA 1
ATOM 3312 C C . VAL A 1 414 ? -17.078 6.535 14.586 1 98.56 414 VAL A C 1
ATOM 3314 O O . VAL A 1 414 ? -17.734 7.574 14.461 1 98.56 414 VAL A O 1
ATOM 3317 N N . LEU A 1 415 ? -15.82 6.488 14.367 1 98.81 415 LEU A N 1
ATOM 3318 C CA . LEU A 1 415 ? -15.07 7.57 13.742 1 98.81 415 LEU A CA 1
ATOM 3319 C C . LEU A 1 415 ? -14.672 7.207 12.312 1 98.81 415 LEU A C 1
ATOM 3321 O O . LEU A 1 415 ? -14.102 6.141 12.078 1 98.81 415 LEU A O 1
ATOM 3325 N N . THR A 1 416 ? -15.008 8.023 11.344 1 98.81 416 THR A N 1
ATOM 3326 C CA . THR A 1 416 ? -14.609 7.848 9.953 1 98.81 416 THR A CA 1
ATOM 3327 C C . THR A 1 416 ? -13.867 9.078 9.445 1 98.81 416 THR A C 1
ATOM 3329 O O . THR A 1 416 ? -14.32 10.203 9.633 1 98.81 416 THR A O 1
ATOM 3332 N N . ILE A 1 417 ? -12.734 8.891 8.883 1 98.81 417 ILE A N 1
ATOM 3333 C CA . ILE A 1 417 ? -12 9.953 8.195 1 98.81 417 ILE A CA 1
ATOM 3334 C C . ILE A 1 417 ? -11.867 9.609 6.711 1 98.81 417 ILE A C 1
ATOM 3336 O O . ILE A 1 417 ? -11.258 8.609 6.352 1 98.81 417 ILE A O 1
ATOM 3340 N N . ASN A 1 418 ? -12.461 10.422 5.883 1 98.56 418 ASN A N 1
ATOM 3341 C CA . ASN A 1 418 ? -12.328 10.32 4.434 1 98.56 418 ASN A CA 1
ATOM 3342 C C . ASN A 1 418 ? -11.367 11.367 3.885 1 98.56 418 ASN A C 1
ATOM 3344 O O . ASN A 1 418 ? -11.469 12.547 4.223 1 98.56 418 ASN A O 1
ATOM 3348 N N . ALA A 1 419 ? -10.383 10.938 3.123 1 98.56 419 ALA A N 1
ATOM 3349 C CA . ALA A 1 419 ? -9.484 11.867 2.443 1 98.56 419 ALA A CA 1
ATOM 3350 C C . ALA A 1 419 ? -9.906 12.078 0.992 1 98.56 419 ALA A C 1
ATOM 3352 O O . ALA A 1 419 ? -10.164 11.117 0.267 1 98.56 419 ALA A O 1
ATOM 3353 N N . TYR A 1 420 ? -9.93 13.336 0.602 1 98.19 420 TYR A N 1
ATOM 3354 C CA . TYR A 1 420 ? -10.344 13.703 -0.748 1 98.19 420 TYR A CA 1
ATOM 3355 C C . TYR A 1 420 ? -9.273 14.539 -1.435 1 98.19 420 TYR A C 1
ATOM 3357 O O . TYR A 1 420 ? -8.625 15.375 -0.795 1 98.19 420 TYR A O 1
ATOM 3365 N N . LYS A 1 421 ? -9.172 14.352 -2.73 1 95.25 421 LYS A N 1
ATOM 3366 C CA . LYS A 1 421 ? -8.477 15.336 -3.547 1 95.25 421 LYS A CA 1
ATOM 3367 C C . LYS A 1 421 ? -9.273 16.625 -3.654 1 95.25 421 LYS A C 1
ATOM 3369 O O . LYS A 1 421 ? -10.477 16.641 -3.375 1 95.25 421 LYS A O 1
ATOM 3374 N N . GLN A 1 422 ? -8.625 17.562 -4.07 1 96 422 GLN A N 1
ATOM 3375 C CA . GLN A 1 422 ? -9.234 18.875 -4.242 1 96 422 GLN A CA 1
ATOM 3376 C C . GLN A 1 422 ? -10.453 18.797 -5.156 1 96 422 GLN A C 1
ATOM 3378 O O . GLN A 1 422 ? -11.43 19.531 -4.965 1 96 422 GLN A O 1
ATOM 3383 N N . ASP A 1 423 ? -10.469 17.891 -6.07 1 93 423 ASP A N 1
ATOM 3384 C CA . ASP A 1 423 ? -11.555 17.797 -7.039 1 93 423 ASP A CA 1
ATOM 3385 C C . ASP A 1 423 ? -12.68 16.906 -6.512 1 93 423 ASP A C 1
ATOM 3387 O O . ASP A 1 423 ? -13.688 16.688 -7.195 1 93 423 ASP A O 1
ATOM 3391 N N . GLY A 1 424 ? -12.484 16.359 -5.359 1 95.5 424 GLY A N 1
ATOM 3392 C CA . GLY A 1 424 ? -13.539 15.562 -4.742 1 95.5 424 GLY A CA 1
ATOM 3393 C C . GLY A 1 424 ? -13.305 14.062 -4.863 1 95.5 424 GLY A C 1
ATOM 3394 O O . GLY A 1 424 ? -14.062 13.266 -4.305 1 95.5 424 GLY A O 1
ATOM 3395 N N . GLY A 1 425 ? -12.258 13.727 -5.562 1 94 425 GLY A N 1
ATOM 3396 C CA . GLY A 1 425 ? -11.953 12.312 -5.664 1 94 425 GLY A CA 1
ATOM 3397 C C . GLY A 1 425 ? -11.539 11.695 -4.336 1 94 425 GLY A C 1
ATOM 3398 O O . GLY A 1 425 ? -10.664 12.219 -3.646 1 94 425 GLY A O 1
ATOM 3399 N N . LEU A 1 426 ? -12.188 10.586 -3.932 1 95.06 426 LEU A N 1
ATOM 3400 C CA . LEU A 1 426 ? -11.883 9.898 -2.682 1 95.06 426 LEU A CA 1
ATOM 3401 C C . LEU A 1 426 ? -10.555 9.148 -2.783 1 95.06 426 LEU A C 1
ATOM 3403 O O . LEU A 1 426 ? -10.328 8.414 -3.744 1 95.06 426 LEU A O 1
ATOM 3407 N N . VAL A 1 427 ? -9.688 9.328 -1.805 1 94.75 427 VAL A N 1
ATOM 3408 C CA . VAL A 1 427 ? -8.359 8.719 -1.82 1 94.75 427 VAL A CA 1
ATOM 3409 C C . VAL A 1 427 ? -8.273 7.645 -0.743 1 94.75 427 VAL A C 1
ATOM 3411 O O . VAL A 1 427 ? -7.57 6.645 -0.912 1 94.75 427 VAL A O 1
ATOM 3414 N N . ASP A 1 428 ? -8.867 7.832 0.353 1 94.5 428 ASP A N 1
ATOM 3415 C CA . ASP A 1 428 ? -8.836 6.898 1.477 1 94.5 428 ASP A CA 1
ATOM 3416 C C . ASP A 1 428 ? -10.094 7.023 2.332 1 94.5 428 ASP A C 1
ATOM 3418 O O . ASP A 1 428 ? -10.688 8.102 2.416 1 94.5 428 ASP A O 1
ATOM 3422 N N . SER A 1 429 ? -10.523 5.945 2.83 1 96.38 429 SER A N 1
ATOM 3423 C CA . SER A 1 429 ? -11.602 5.883 3.812 1 96.38 429 SER A CA 1
ATOM 3424 C C . SER A 1 429 ? -11.211 5.031 5.016 1 96.38 429 SER A C 1
ATOM 3426 O O . SER A 1 429 ? -11.047 3.816 4.895 1 96.38 429 SER A O 1
ATOM 3428 N N . PHE A 1 430 ? -11.07 5.66 6.148 1 96.62 430 PHE A N 1
ATOM 3429 C CA . PHE A 1 430 ? -10.57 5.074 7.387 1 96.62 430 PHE A CA 1
ATOM 3430 C C . PHE A 1 430 ? -11.641 5.105 8.477 1 96.62 430 PHE A C 1
ATOM 3432 O O . PHE A 1 430 ? -12.164 6.172 8.805 1 96.62 430 PHE A O 1
ATOM 3439 N N . THR A 1 431 ? -11.969 3.924 9.086 1 98.56 431 THR A N 1
ATOM 3440 C CA . THR A 1 431 ? -13.008 3.844 10.102 1 98.56 431 THR A CA 1
ATOM 3441 C C . THR A 1 431 ? -12.516 3.092 11.336 1 98.56 431 THR A C 1
ATOM 3443 O O . THR A 1 431 ? -11.875 2.045 11.211 1 98.56 431 THR A O 1
ATOM 3446 N N . ILE A 1 432 ? -12.781 3.617 12.477 1 98.62 432 ILE A N 1
ATOM 3447 C CA . ILE A 1 432 ? -12.672 2.922 13.75 1 98.62 432 ILE A CA 1
ATOM 3448 C C . ILE A 1 432 ? -14.055 2.764 14.367 1 98.62 432 ILE A C 1
ATOM 3450 O O . ILE A 1 432 ? -14.734 3.754 14.656 1 98.62 432 ILE A O 1
ATOM 3454 N N . ASP A 1 433 ? -14.492 1.576 14.547 1 98.56 433 ASP A N 1
ATOM 3455 C CA . ASP A 1 433 ? -15.758 1.246 15.211 1 98.56 433 ASP A CA 1
ATOM 3456 C C . ASP A 1 433 ? -15.508 0.623 16.578 1 98.56 433 ASP A C 1
ATOM 3458 O O . ASP A 1 433 ? -15.133 -0.547 16.672 1 98.56 433 ASP A O 1
ATOM 3462 N N . LYS A 1 434 ? -15.734 1.369 17.625 1 97.31 434 LYS A N 1
ATOM 3463 C CA . LYS A 1 434 ? -15.453 0.908 18.984 1 97.31 434 LYS A CA 1
ATOM 3464 C C . LYS A 1 434 ? -16.5 -0.097 19.453 1 97.31 434 LYS A C 1
ATOM 3466 O O . LYS A 1 434 ? -16.219 -0.942 20.297 1 97.31 434 LYS A O 1
ATOM 3471 N N . ASP A 1 435 ? -17.719 -0.056 18.906 1 97.56 435 ASP A N 1
ATOM 3472 C CA . ASP A 1 435 ? -18.781 -0.98 19.281 1 97.56 435 ASP A CA 1
ATOM 3473 C C . ASP A 1 435 ? -18.625 -2.32 18.562 1 97.56 435 ASP A C 1
ATOM 3475 O O . ASP A 1 435 ? -18.891 -3.375 19.141 1 97.56 435 ASP A O 1
ATOM 3479 N N . HIS A 1 436 ? -18.234 -2.219 17.328 1 97.56 436 HIS A N 1
ATOM 3480 C CA . HIS A 1 436 ? -18.031 -3.404 16.5 1 97.56 436 HIS A CA 1
ATOM 3481 C C . HIS A 1 436 ? -16.672 -3.367 15.82 1 97.56 436 HIS A C 1
ATOM 3483 O O . HIS A 1 436 ? -16.578 -3.154 14.602 1 97.56 436 HIS A O 1
ATOM 3489 N N . PRO A 1 437 ? -15.625 -3.691 16.516 1 96.44 437 PRO A N 1
ATOM 3490 C CA . PRO A 1 437 ? -14.25 -3.545 16.016 1 96.44 437 PRO A CA 1
ATOM 3491 C C . PRO A 1 437 ? -14.031 -4.258 14.688 1 96.44 437 PRO A C 1
ATOM 3493 O O . PRO A 1 437 ? -13.18 -3.842 13.898 1 96.44 437 PRO A O 1
ATOM 3496 N N . GLN A 1 438 ? -14.789 -5.305 14.344 1 93.25 438 GLN A N 1
ATOM 3497 C CA . GLN A 1 438 ? -14.633 -6.047 13.102 1 93.25 438 GLN A CA 1
ATOM 3498 C C . GLN A 1 438 ? -15.047 -5.199 11.898 1 93.25 438 GLN A C 1
ATOM 3500 O O . GLN A 1 438 ? -14.711 -5.527 10.758 1 93.25 438 GLN A O 1
ATOM 3505 N N . ASN A 1 439 ? -15.797 -4.133 12.203 1 95.69 439 ASN A N 1
ATOM 3506 C CA . ASN A 1 439 ? -16.25 -3.244 11.141 1 95.69 439 ASN A CA 1
ATOM 3507 C C . ASN A 1 439 ? -15.234 -2.135 10.867 1 95.69 439 ASN A C 1
ATOM 3509 O O . ASN A 1 439 ? -15.391 -1.363 9.922 1 95.69 439 ASN A O 1
ATOM 3513 N N . SER A 1 440 ? -14.172 -2.051 11.695 1 97.81 440 SER A N 1
ATOM 3514 C CA . SER A 1 440 ? -13.125 -1.059 11.469 1 97.81 440 SER A CA 1
ATOM 3515 C C . SER A 1 440 ? -12.32 -1.386 10.211 1 97.81 440 SER A C 1
ATOM 3517 O O . SER A 1 440 ? -12.312 -2.529 9.758 1 97.81 440 SER A O 1
ATOM 3519 N N . THR A 1 441 ? -11.742 -0.389 9.602 1 96.19 441 THR A N 1
ATOM 3520 C CA . THR A 1 441 ? -10.859 -0.615 8.461 1 96.19 441 THR A CA 1
ATOM 3521 C C . THR A 1 441 ? -9.781 -1.635 8.797 1 96.19 441 THR A C 1
ATOM 3523 O O . THR A 1 441 ? -9.047 -1.466 9.781 1 96.19 441 THR A O 1
ATOM 3526 N N . LYS A 1 442 ? -9.727 -2.666 8.031 1 92.06 442 LYS A N 1
ATOM 3527 C CA . LYS A 1 442 ? -8.758 -3.729 8.281 1 92.06 442 LYS A CA 1
ATOM 3528 C C . LYS A 1 442 ? -7.359 -3.328 7.816 1 92.06 442 LYS A C 1
ATOM 3530 O O . LYS A 1 442 ? -7.211 -2.678 6.777 1 92.06 442 LYS A O 1
ATOM 3535 N N . VAL A 1 443 ? -6.363 -3.648 8.609 1 93.12 443 VAL A N 1
ATOM 3536 C CA . VAL A 1 443 ? -4.965 -3.49 8.219 1 93.12 443 VAL A CA 1
ATOM 3537 C C . VAL A 1 443 ? -4.238 -4.828 8.352 1 93.12 443 VAL A C 1
ATOM 3539 O O . VAL A 1 443 ? -4.609 -5.664 9.18 1 93.12 443 VAL A O 1
ATOM 3542 N N . VAL A 1 444 ? -3.301 -5.062 7.449 1 89.56 444 VAL A N 1
ATOM 3543 C CA . VAL A 1 444 ? -2.469 -6.258 7.48 1 89.56 444 VAL A CA 1
ATOM 3544 C C . VAL A 1 444 ? -1.014 -5.871 7.734 1 89.56 444 VAL A C 1
ATOM 3546 O O . VAL A 1 444 ? -0.432 -5.086 6.98 1 89.56 444 VAL A O 1
ATOM 3549 N N . LEU A 1 445 ? -0.491 -6.422 8.797 1 92.38 445 LEU A N 1
ATOM 3550 C CA . LEU A 1 445 ? 0.919 -6.168 9.07 1 92.38 445 LEU A CA 1
ATOM 3551 C C . LEU A 1 445 ? 1.809 -6.973 8.125 1 92.38 445 LEU A C 1
ATOM 3553 O O . LEU A 1 445 ? 1.448 -8.078 7.719 1 92.38 445 LEU A O 1
ATOM 3557 N N . PRO A 1 446 ? 2.941 -6.383 7.715 1 87.06 446 PRO A N 1
ATOM 3558 C CA . PRO A 1 446 ? 3.895 -7.215 6.977 1 87.06 446 PRO A CA 1
ATOM 3559 C C . PRO A 1 446 ? 4.441 -8.367 7.816 1 87.06 446 PRO A C 1
ATOM 3561 O O . PRO A 1 446 ? 4.41 -8.312 9.047 1 87.06 446 PRO A O 1
ATOM 3564 N N . ALA A 1 447 ? 4.879 -9.406 7.152 1 84.31 447 ALA A N 1
ATOM 3565 C CA . ALA A 1 447 ? 5.633 -10.461 7.832 1 84.31 447 ALA A CA 1
ATOM 3566 C C . ALA A 1 447 ? 7.035 -9.984 8.195 1 84.31 447 ALA A C 1
ATOM 3568 O O . ALA A 1 447 ? 7.555 -9.039 7.59 1 84.31 447 ALA A O 1
ATOM 3569 N N . ALA A 1 448 ? 7.586 -10.672 9.211 1 83.69 448 ALA A N 1
ATOM 3570 C CA . ALA A 1 448 ? 8.977 -10.367 9.547 1 83.69 448 ALA A CA 1
ATOM 3571 C C . ALA A 1 448 ? 9.898 -10.625 8.352 1 83.69 448 ALA A C 1
ATOM 3573 O O . ALA A 1 448 ? 9.742 -11.617 7.645 1 83.69 448 ALA A O 1
ATOM 3574 N N . TYR A 1 449 ? 10.742 -9.695 8.109 1 81.56 449 TYR A N 1
ATOM 3575 C CA . TYR A 1 449 ? 11.602 -9.734 6.93 1 81.56 449 TYR A CA 1
ATOM 3576 C C . TYR A 1 449 ? 12.734 -10.742 7.117 1 81.56 449 TYR A C 1
ATOM 3578 O O . TYR A 1 449 ? 13.359 -10.789 8.18 1 81.56 449 TYR A O 1
ATOM 3586 N N . ASN A 1 450 ? 13.008 -11.508 5.934 1 74 450 ASN A N 1
ATOM 3587 C CA . ASN A 1 450 ? 14.164 -12.383 5.781 1 74 450 ASN A CA 1
ATOM 3588 C C . ASN A 1 450 ? 14.227 -13.43 6.891 1 74 450 ASN A C 1
ATOM 3590 O O . ASN A 1 450 ? 15.305 -13.703 7.43 1 74 450 ASN A O 1
ATOM 3594 N N . VAL A 1 451 ? 13.086 -13.836 7.312 1 63.06 451 VAL A N 1
ATOM 3595 C CA . VAL A 1 451 ? 13.086 -14.844 8.367 1 63.06 451 VAL A CA 1
ATOM 3596 C C . VAL A 1 451 ? 12.914 -16.234 7.754 1 63.06 451 VAL A C 1
ATOM 3598 O O . VAL A 1 451 ? 12.141 -16.406 6.812 1 63.06 451 VAL A O 1
ATOM 3601 N N . ASP A 1 452 ? 14.016 -17.031 7.523 1 54.69 452 ASP A N 1
ATOM 3602 C CA . ASP A 1 452 ? 13.898 -18.391 7.023 1 54.69 452 ASP A CA 1
ATOM 3603 C C . ASP A 1 452 ? 12.852 -19.172 7.805 1 54.69 452 ASP A C 1
ATOM 3605 O O . ASP A 1 452 ? 13.055 -19.5 8.977 1 54.69 452 ASP A O 1
ATOM 3609 N N . MET A 1 453 ? 11.664 -19.391 7.289 1 48.12 453 MET A N 1
ATOM 3610 C CA . MET A 1 453 ? 10.547 -19.984 8.008 1 48.12 453 MET A CA 1
ATOM 3611 C C . MET A 1 453 ? 10.812 -21.469 8.297 1 48.12 453 MET A C 1
ATOM 3613 O O . MET A 1 453 ? 10.164 -22.062 9.156 1 48.12 453 MET A O 1
ATOM 3617 N N . ASN A 1 454 ? 11.383 -22.203 7.258 1 44 454 ASN A N 1
ATOM 3618 C CA . ASN A 1 454 ? 11.594 -23.641 7.441 1 44 454 ASN A CA 1
ATOM 3619 C C . ASN A 1 454 ? 12.719 -23.922 8.43 1 44 454 ASN A C 1
ATOM 3621 O O . ASN A 1 454 ? 12.945 -25.062 8.812 1 44 454 ASN A O 1
ATOM 3625 N N . ASN A 1 455 ? 13.68 -22.969 8.5 1 40.06 455 ASN A N 1
ATOM 3626 C CA . ASN A 1 455 ? 14.883 -23.234 9.289 1 40.06 455 ASN A CA 1
ATOM 3627 C C . ASN A 1 455 ? 14.719 -22.766 10.727 1 40.06 455 ASN A C 1
ATOM 3629 O O . ASN A 1 455 ? 14.742 -21.562 11.008 1 40.06 455 ASN A O 1
ATOM 3633 N N . LYS A 1 456 ? 14.32 -23.453 11.523 1 39.91 456 LYS A N 1
ATOM 3634 C CA . LYS A 1 456 ? 14.242 -23.219 12.961 1 39.91 456 LYS A CA 1
ATOM 3635 C C . LYS A 1 456 ? 15.383 -22.328 13.438 1 39.91 456 LYS A C 1
ATOM 3637 O O . LYS A 1 456 ? 15.195 -21.516 14.336 1 39.91 456 LYS A O 1
ATOM 3642 N N . GLU A 1 457 ? 16.547 -22.547 12.984 1 33.81 457 GLU A N 1
ATOM 3643 C CA . GLU A 1 457 ? 17.812 -21.922 13.336 1 33.81 457 GLU A CA 1
ATOM 3644 C C . GLU A 1 457 ? 17.891 -20.5 12.766 1 33.81 457 GLU A C 1
ATOM 3646 O O . GLU A 1 457 ? 18.641 -19.656 13.281 1 33.81 457 GLU A O 1
ATOM 3651 N N . LEU A 1 458 ? 17.422 -20.297 11.703 1 37.22 458 LEU A N 1
ATOM 3652 C CA . LEU A 1 458 ? 17.375 -18.922 11.203 1 37.22 458 LEU A CA 1
ATOM 3653 C C . LEU A 1 458 ? 16.344 -18.094 11.977 1 37.22 458 LEU A C 1
ATOM 3655 O O . LEU A 1 458 ? 16.422 -16.859 11.984 1 37.22 458 LEU A O 1
ATOM 3659 N N . ALA A 1 459 ? 15.227 -18.469 12.492 1 39.84 459 ALA A N 1
ATOM 3660 C CA . ALA A 1 459 ? 14.406 -17.797 13.492 1 39.84 459 ALA A CA 1
ATOM 3661 C C . ALA A 1 459 ? 15.242 -17.359 14.688 1 39.84 459 ALA A C 1
ATOM 3663 O O . ALA A 1 459 ? 14.953 -16.344 15.312 1 39.84 459 ALA A O 1
ATOM 3664 N N . ALA A 1 460 ? 15.898 -18.188 15.352 1 35.25 460 ALA A N 1
ATOM 3665 C CA . ALA A 1 460 ? 16.688 -17.719 16.484 1 35.25 460 ALA A CA 1
ATOM 3666 C C . ALA A 1 460 ? 17.5 -16.484 16.125 1 35.25 460 ALA A C 1
ATOM 3668 O O . ALA A 1 460 ? 17.531 -15.516 16.891 1 35.25 460 ALA A O 1
ATOM 3669 N N . ILE A 1 461 ? 18.688 -16.469 15.609 1 39.25 461 ILE A N 1
ATOM 3670 C CA . ILE A 1 461 ? 19.656 -15.367 15.594 1 39.25 461 ILE A CA 1
ATOM 3671 C C . ILE A 1 461 ? 19.625 -14.664 14.242 1 39.25 461 ILE A C 1
ATOM 3673 O O . ILE A 1 461 ? 20.109 -13.539 14.109 1 39.25 461 ILE A O 1
ATOM 3677 N N . GLY A 1 462 ? 19.547 -15.375 12.797 1 46.28 462 GLY A N 1
ATOM 3678 C CA . GLY A 1 462 ? 20.578 -15.227 11.789 1 46.28 462 GLY A CA 1
ATOM 3679 C C . GLY A 1 462 ? 20.109 -14.469 10.562 1 46.28 462 GLY A C 1
ATOM 3680 O O . GLY A 1 462 ? 20.891 -14.188 9.656 1 46.28 462 GLY A O 1
ATOM 3681 N N . ALA A 1 463 ? 18.719 -14.375 10.242 1 65.5 463 ALA A N 1
ATOM 3682 C CA . ALA A 1 463 ? 18.578 -13.688 8.961 1 65.5 463 ALA A CA 1
ATOM 3683 C C . ALA A 1 463 ? 18.891 -12.195 9.102 1 65.5 463 ALA A C 1
ATOM 3685 O O . ALA A 1 463 ? 18.656 -11.609 10.164 1 65.5 463 ALA A O 1
ATOM 3686 N N . ASP A 1 464 ? 19.641 -11.844 8.195 1 80.62 464 ASP A N 1
ATOM 3687 C CA . ASP A 1 464 ? 20.016 -10.43 8.195 1 80.62 464 ASP A CA 1
ATOM 3688 C C . ASP A 1 464 ? 18.766 -9.539 8.148 1 80.62 464 ASP A C 1
ATOM 3690 O O . ASP A 1 464 ? 17.875 -9.758 7.328 1 80.62 464 ASP A O 1
ATOM 3694 N N . PRO A 1 465 ? 18.641 -8.742 9.203 1 87.5 465 PRO A N 1
ATOM 3695 C CA . PRO A 1 465 ? 17.5 -7.832 9.219 1 87.5 465 PRO A CA 1
ATOM 3696 C C . PRO A 1 465 ? 17.406 -6.98 7.953 1 87.5 465 PRO A C 1
ATOM 3698 O O . PRO A 1 465 ? 18.422 -6.758 7.281 1 87.5 465 PRO A O 1
ATOM 3701 N N . ARG A 1 466 ? 16.203 -6.629 7.668 1 90.5 466 ARG A N 1
ATOM 3702 C CA . ARG A 1 466 ? 16.031 -5.633 6.617 1 90.5 466 ARG A CA 1
ATOM 3703 C C . ARG A 1 466 ? 16.531 -4.266 7.066 1 90.5 466 ARG A C 1
ATOM 3705 O O . ARG A 1 466 ? 16.266 -3.844 8.195 1 90.5 466 ARG A O 1
ATOM 3712 N N . LEU A 1 467 ? 17.328 -3.619 6.258 1 92.88 467 LEU A N 1
ATOM 3713 C CA . LEU A 1 467 ? 17.75 -2.25 6.523 1 92.88 467 LEU A CA 1
ATOM 3714 C C . LEU A 1 467 ? 16.641 -1.262 6.188 1 92.88 467 LEU A C 1
ATOM 3716 O O . LEU A 1 467 ? 16.047 -1.325 5.105 1 92.88 467 LEU A O 1
ATOM 3720 N N . VAL A 1 468 ? 16.312 -0.405 7.148 1 94.06 468 VAL A N 1
ATOM 3721 C CA . VAL A 1 468 ? 15.336 0.668 6.969 1 94.06 468 VAL A CA 1
ATOM 3722 C C . VAL A 1 468 ? 15.992 2.014 7.285 1 94.06 468 VAL A C 1
ATOM 3724 O O . VAL A 1 468 ? 16.484 2.225 8.391 1 94.06 468 VAL A O 1
ATOM 3727 N N . ILE A 1 469 ? 16.047 2.91 6.332 1 94.38 469 ILE A N 1
ATOM 3728 C CA . ILE A 1 469 ? 16.609 4.242 6.531 1 94.38 469 ILE A CA 1
ATOM 3729 C C . ILE A 1 469 ? 15.5 5.289 6.41 1 94.38 469 ILE A C 1
ATOM 3731 O O . ILE A 1 469 ? 14.828 5.379 5.379 1 94.38 469 ILE A O 1
ATOM 3735 N N . TYR A 1 470 ? 15.234 6.137 7.488 1 94.38 470 TYR A N 1
ATOM 3736 C CA . TYR A 1 470 ? 14.164 7.117 7.566 1 94.38 470 TYR A CA 1
ATOM 3737 C C . TYR A 1 470 ? 12.82 6.484 7.223 1 94.38 470 TYR A C 1
ATOM 3739 O O . TYR A 1 470 ? 12.039 7.055 6.457 1 94.38 470 TYR A O 1
ATOM 3747 N N . GLY A 1 471 ? 12.656 5.27 7.664 1 93.88 471 GLY A N 1
ATOM 3748 C CA . GLY A 1 471 ? 11.391 4.574 7.48 1 93.88 471 GLY A CA 1
ATOM 3749 C C . GLY A 1 471 ? 11.281 3.891 6.129 1 93.88 471 GLY A C 1
ATOM 3750 O O . GLY A 1 471 ? 10.305 3.178 5.871 1 93.88 471 GLY A O 1
ATOM 3751 N N . THR A 1 472 ? 12.234 4.023 5.215 1 92.56 472 THR A N 1
ATOM 3752 C CA . THR A 1 472 ? 12.219 3.426 3.885 1 92.56 472 THR A CA 1
ATOM 3753 C C . THR A 1 472 ? 12.977 2.102 3.877 1 92.56 472 THR A C 1
ATOM 3755 O O . THR A 1 472 ? 14.188 2.07 4.129 1 92.56 472 THR A O 1
ATOM 3758 N N . PRO A 1 473 ? 12.297 1.009 3.6 1 89.94 473 PRO A N 1
ATOM 3759 C CA . PRO A 1 473 ? 13.016 -0.262 3.508 1 89.94 473 PRO A CA 1
ATOM 3760 C C . PRO A 1 473 ? 13.898 -0.354 2.264 1 89.94 473 PRO A C 1
ATOM 3762 O O . PRO A 1 473 ? 13.461 0.023 1.17 1 89.94 473 PRO A O 1
ATOM 3765 N N . ILE A 1 474 ? 15.102 -0.804 2.398 1 87.44 474 ILE A N 1
ATOM 3766 C CA . ILE A 1 474 ? 16.016 -1.058 1.287 1 87.44 474 ILE A CA 1
ATOM 3767 C C . ILE A 1 474 ? 15.875 -2.508 0.83 1 87.44 474 ILE A C 1
ATOM 3769 O O . ILE A 1 474 ? 16.422 -3.418 1.459 1 87.44 474 ILE A O 1
ATOM 3773 N N . ALA A 1 475 ? 15.164 -2.721 -0.265 1 77.12 475 ALA A N 1
ATOM 3774 C CA . ALA A 1 475 ? 14.773 -4.078 -0.643 1 77.12 475 ALA A CA 1
ATOM 3775 C C . ALA A 1 475 ? 15.695 -4.629 -1.729 1 77.12 475 ALA A C 1
ATOM 3777 O O . ALA A 1 475 ? 15.312 -5.535 -2.473 1 77.12 475 ALA A O 1
ATOM 3778 N N . PHE A 1 476 ? 16.75 -4.02 -1.923 1 76.06 476 PHE A N 1
ATOM 3779 C CA . PHE A 1 476 ? 17.688 -4.469 -2.959 1 76.06 476 PHE A CA 1
ATOM 3780 C C . PHE A 1 476 ? 19.109 -4.539 -2.422 1 76.06 476 PHE A C 1
ATOM 3782 O O . PHE A 1 476 ? 19.375 -4.059 -1.319 1 76.06 476 PHE A O 1
ATOM 3789 N N . GLY A 1 477 ? 19.891 -5.141 -3.162 1 75.44 477 GLY A N 1
ATOM 3790 C CA . GLY A 1 477 ? 21.281 -5.23 -2.785 1 75.44 477 GLY A CA 1
ATOM 3791 C C . GLY A 1 477 ? 21.578 -6.363 -1.82 1 75.44 477 GLY A C 1
ATOM 3792 O O . GLY A 1 477 ? 20.656 -7.051 -1.368 1 75.44 477 GLY A O 1
ATOM 3793 N N . SER A 1 478 ? 22.812 -6.605 -1.638 1 74.19 478 SER A N 1
ATOM 3794 C CA . SER A 1 478 ? 23.234 -7.664 -0.727 1 74.19 478 SER A CA 1
ATOM 3795 C C . SER A 1 478 ? 24.094 -7.102 0.405 1 74.19 478 SER A C 1
ATOM 3797 O O . SER A 1 478 ? 24.578 -5.973 0.322 1 74.19 478 SER A O 1
ATOM 3799 N N . ASN A 1 479 ? 24.172 -7.797 1.549 1 80.31 479 ASN A N 1
ATOM 3800 C CA . ASN A 1 479 ? 25 -7.461 2.699 1 80.31 479 ASN A CA 1
ATOM 3801 C C . ASN A 1 479 ? 24.641 -6.098 3.277 1 80.31 479 ASN A C 1
ATOM 3803 O O . ASN A 1 479 ? 25.516 -5.273 3.545 1 80.31 479 ASN A O 1
ATOM 3807 N N . GLN A 1 480 ? 23.375 -5.777 3.395 1 86.12 480 GLN A N 1
ATOM 3808 C CA . GLN A 1 480 ? 22.922 -4.5 3.936 1 86.12 480 GLN A CA 1
ATOM 3809 C C . GLN A 1 480 ? 23.141 -4.434 5.445 1 86.12 480 GLN A C 1
ATOM 3811 O O . GLN A 1 480 ? 23.516 -3.389 5.977 1 86.12 480 GLN A O 1
ATOM 3816 N N . THR A 1 481 ? 22.75 -5.555 6.039 1 90.56 481 THR A N 1
ATOM 3817 C CA . THR A 1 481 ? 22.812 -5.668 7.492 1 90.56 481 THR A CA 1
ATOM 3818 C C . THR A 1 481 ? 23.297 -7.055 7.906 1 90.56 481 THR A C 1
ATOM 3820 O O . THR A 1 481 ? 23.359 -7.969 7.078 1 90.56 481 THR A O 1
ATOM 3823 N N . GLU A 1 482 ? 23.734 -7.191 9.078 1 87.88 482 GLU A N 1
ATOM 3824 C CA . GLU A 1 482 ? 24.031 -8.492 9.656 1 87.88 482 GLU A CA 1
ATOM 3825 C C . GLU A 1 482 ? 23.891 -8.469 11.18 1 87.88 482 GLU A C 1
ATOM 3827 O O . GLU A 1 482 ? 23.984 -7.402 11.797 1 87.88 482 GLU A O 1
ATOM 3832 N N . ILE A 1 483 ? 23.531 -9.57 11.742 1 85.06 483 ILE A N 1
ATOM 3833 C CA . ILE A 1 483 ? 23.609 -9.789 13.18 1 85.06 483 ILE A CA 1
ATOM 3834 C C . ILE A 1 483 ? 24.812 -10.672 13.5 1 85.06 483 ILE A C 1
ATOM 3836 O O . ILE A 1 483 ? 24.938 -11.781 12.961 1 85.06 483 ILE A O 1
ATOM 3840 N N . ALA A 1 484 ? 25.703 -10.164 14.242 1 83.31 484 ALA A N 1
ATOM 3841 C CA . ALA A 1 484 ? 26.891 -10.914 14.656 1 83.31 484 ALA A CA 1
ATOM 3842 C C . ALA A 1 484 ? 27.172 -10.703 16.141 1 83.31 484 ALA A C 1
ATOM 3844 O O . ALA A 1 484 ? 27.234 -9.562 16.609 1 83.31 484 ALA A O 1
ATOM 3845 N N . ASN A 1 485 ? 27.281 -11.805 16.875 1 81.12 485 ASN A N 1
ATOM 3846 C CA . ASN A 1 485 ? 27.609 -11.789 18.297 1 81.12 485 ASN A CA 1
ATOM 3847 C C . ASN A 1 485 ? 26.625 -10.93 19.094 1 81.12 485 ASN A C 1
ATOM 3849 O O . ASN A 1 485 ? 27.031 -10.102 19.906 1 81.12 485 ASN A O 1
ATOM 3853 N N . GLY A 1 486 ? 25.375 -10.992 18.688 1 76.38 486 GLY A N 1
ATOM 3854 C CA . GLY A 1 486 ? 24.328 -10.32 19.422 1 76.38 486 GLY A CA 1
ATOM 3855 C C . GLY A 1 486 ? 24.219 -8.844 19.094 1 76.38 486 GLY A C 1
ATOM 3856 O O . GLY A 1 486 ? 23.469 -8.109 19.734 1 76.38 486 GLY A O 1
ATOM 3857 N N . LYS A 1 487 ? 25 -8.438 18.109 1 85.5 487 LYS A N 1
ATOM 3858 C CA . LYS A 1 487 ? 24.969 -7.035 17.703 1 85.5 487 LYS A CA 1
ATOM 3859 C C . LYS A 1 487 ? 24.547 -6.891 16.25 1 85.5 487 LYS A C 1
ATOM 3861 O O . LYS A 1 487 ? 24.797 -7.777 15.43 1 85.5 487 LYS A O 1
ATOM 3866 N N . ALA A 1 488 ? 23.875 -5.777 16.031 1 89.38 488 ALA A N 1
ATOM 3867 C CA . ALA A 1 488 ? 23.453 -5.496 14.656 1 89.38 488 ALA A CA 1
ATOM 3868 C C . ALA A 1 488 ? 24.453 -4.574 13.961 1 89.38 488 ALA A C 1
ATOM 3870 O O . ALA A 1 488 ? 24.984 -3.643 14.57 1 89.38 488 ALA A O 1
ATOM 3871 N N . TYR A 1 489 ? 24.797 -4.887 12.75 1 93.19 489 TYR A N 1
ATOM 3872 C CA . TYR A 1 489 ? 25.719 -4.129 11.914 1 93.19 489 TYR A CA 1
ATOM 3873 C C . TYR A 1 489 ? 25.062 -3.725 10.602 1 93.19 489 TYR A C 1
ATOM 3875 O O . TYR A 1 489 ? 24.125 -4.387 10.141 1 93.19 489 TYR A O 1
ATOM 3883 N N . VAL A 1 490 ? 25.469 -2.627 10.062 1 95.19 490 VAL A N 1
ATOM 3884 C CA . VAL A 1 490 ? 24.922 -2.139 8.797 1 95.19 490 VAL A CA 1
ATOM 3885 C C . VAL A 1 490 ? 26.062 -1.757 7.859 1 95.19 490 VAL A C 1
ATOM 3887 O O . VAL A 1 490 ? 27.078 -1.224 8.297 1 95.19 490 VAL A O 1
ATOM 3890 N N . ASN A 1 491 ? 25.844 -2.076 6.57 1 91.5 491 ASN A N 1
ATOM 3891 C CA . ASN A 1 491 ? 26.766 -1.596 5.539 1 91.5 491 ASN A CA 1
ATOM 3892 C C . ASN A 1 491 ? 26.656 -0.085 5.355 1 91.5 491 ASN A C 1
ATOM 3894 O O . ASN A 1 491 ? 25.641 0.416 4.871 1 91.5 491 ASN A O 1
ATOM 3898 N N . PRO A 1 492 ? 27.734 0.684 5.723 1 92.81 492 PRO A N 1
ATOM 3899 C CA . PRO A 1 492 ? 27.656 2.145 5.684 1 92.81 492 PRO A CA 1
ATOM 3900 C C . PRO A 1 492 ? 27.422 2.684 4.273 1 92.81 492 PRO A C 1
ATOM 3902 O O . PRO A 1 492 ? 26.969 3.818 4.109 1 92.81 492 PRO A O 1
ATOM 3905 N N . LEU A 1 493 ? 27.703 1.876 3.291 1 87.38 493 LEU A N 1
ATOM 3906 C CA . LEU A 1 493 ? 27.516 2.291 1.906 1 87.38 493 LEU A CA 1
ATOM 3907 C C . LEU A 1 493 ? 26.062 2.646 1.64 1 87.38 493 LEU A C 1
ATOM 3909 O O . LEU A 1 493 ? 25.766 3.574 0.879 1 87.38 493 LEU A O 1
ATOM 3913 N N . TYR A 1 494 ? 25.125 1.908 2.242 1 88.44 494 TYR A N 1
ATOM 3914 C CA . TYR A 1 494 ? 23.703 2.162 2.021 1 88.44 494 TYR A CA 1
ATOM 3915 C C . TYR A 1 494 ? 23.281 3.473 2.676 1 88.44 494 TYR A C 1
ATOM 3917 O O . TYR A 1 494 ? 22.406 4.168 2.168 1 88.44 494 TYR A O 1
ATOM 3925 N N . ILE A 1 495 ? 23.875 3.807 3.793 1 91.38 495 ILE A N 1
ATOM 3926 C CA . ILE A 1 495 ? 23.594 5.082 4.445 1 91.38 495 ILE A CA 1
ATOM 3927 C C . ILE A 1 495 ? 24.078 6.23 3.561 1 91.38 495 ILE A C 1
ATOM 3929 O O . ILE A 1 495 ? 23.344 7.195 3.334 1 91.38 495 ILE A O 1
ATOM 3933 N N . ALA A 1 496 ? 25.359 6.113 3.061 1 88.38 496 ALA A N 1
ATOM 3934 C CA . ALA A 1 496 ? 25.922 7.125 2.176 1 88.38 496 ALA A CA 1
ATOM 3935 C C . ALA A 1 496 ? 25.062 7.316 0.934 1 88.38 496 ALA A C 1
ATOM 3937 O O . ALA A 1 496 ? 24.766 8.453 0.542 1 88.38 496 ALA A O 1
ATOM 3938 N N . MET A 1 497 ? 24.609 6.273 0.418 1 82.25 497 MET A N 1
ATOM 3939 C CA . MET A 1 497 ? 23.812 6.324 -0.8 1 82.25 497 MET A CA 1
ATOM 3940 C C . MET A 1 497 ? 22.469 6.996 -0.539 1 82.25 497 MET A C 1
ATOM 3942 O O . MET A 1 497 ? 22.062 7.887 -1.287 1 82.25 497 MET A O 1
ATOM 3946 N N . TYR A 1 498 ? 21.797 6.566 0.479 1 87.38 498 TYR A N 1
ATOM 3947 C CA . TYR A 1 498 ? 20.469 7.086 0.786 1 87.38 498 TYR A CA 1
ATOM 3948 C C . TYR A 1 498 ? 20.516 8.586 1.048 1 87.38 498 TYR A C 1
ATOM 3950 O O . TYR A 1 498 ? 19.625 9.328 0.625 1 87.38 498 TYR A O 1
ATOM 3958 N N . LEU A 1 499 ? 21.578 9.008 1.677 1 86.06 499 LEU A N 1
ATOM 3959 C CA . LEU A 1 499 ? 21.656 10.398 2.119 1 86.06 499 LEU A CA 1
ATOM 3960 C C . LEU A 1 499 ? 22.484 11.234 1.152 1 86.06 499 LEU A C 1
ATOM 3962 O O . LEU A 1 499 ? 22.781 12.398 1.432 1 86.06 499 LEU A O 1
ATOM 3966 N N . GLY A 1 500 ? 22.875 10.641 0.067 1 78.81 500 GLY A N 1
ATOM 3967 C CA . GLY A 1 500 ? 23.625 11.383 -0.937 1 78.81 500 GLY A CA 1
ATOM 3968 C C . GLY A 1 500 ? 25.047 11.68 -0.513 1 78.81 500 GLY A C 1
ATOM 3969 O O . GLY A 1 500 ? 25.562 12.773 -0.756 1 78.81 500 GLY A O 1
ATOM 3970 N N . GLY A 1 501 ? 25.625 10.797 0.247 1 84.06 501 GLY A N 1
ATOM 3971 C CA . GLY A 1 501 ? 27 10.953 0.701 1 84.06 501 GLY A CA 1
ATOM 3972 C C . GLY A 1 501 ? 27.953 9.938 0.094 1 84.06 501 GLY A C 1
ATOM 3973 O O . GLY A 1 501 ? 27.719 9.453 -1.017 1 84.06 501 GLY A O 1
ATOM 3974 N N . THR A 1 502 ? 29.125 9.797 0.769 1 85.62 502 THR A N 1
ATOM 3975 C CA . THR A 1 502 ? 30.141 8.852 0.327 1 85.62 502 THR A CA 1
ATOM 3976 C C . THR A 1 502 ? 30.672 8.039 1.505 1 85.62 502 THR A C 1
ATOM 3978 O O . THR A 1 502 ? 30.625 8.492 2.65 1 85.62 502 THR A O 1
ATOM 3981 N N . TYR A 1 503 ? 31.062 6.82 1.18 1 88.31 503 TYR A N 1
ATOM 3982 C CA . TYR A 1 503 ? 31.719 5.953 2.146 1 88.31 503 TYR A CA 1
ATOM 3983 C C . TYR A 1 503 ? 33.062 5.449 1.598 1 88.31 503 TYR A C 1
ATOM 3985 O O . TYR A 1 503 ? 33.094 4.867 0.51 1 88.31 503 TYR A O 1
ATOM 3993 N N . ASP A 1 504 ? 34.125 5.77 2.359 1 90.25 504 ASP A N 1
ATOM 3994 C CA . ASP A 1 504 ? 35.438 5.254 2.055 1 90.25 504 ASP A CA 1
ATOM 3995 C C . ASP A 1 504 ? 35.781 4.066 2.951 1 90.25 504 ASP A C 1
ATOM 3997 O O . ASP A 1 504 ? 36.125 4.246 4.125 1 90.25 504 ASP A O 1
ATOM 4001 N N . SER A 1 505 ? 35.844 2.85 2.354 1 87.25 505 SER A N 1
ATOM 4002 C CA . SER A 1 505 ? 36.031 1.628 3.127 1 87.25 505 SER A CA 1
ATOM 4003 C C . SER A 1 505 ? 37.469 1.505 3.611 1 87.25 505 SER A C 1
ATOM 4005 O O . SER A 1 505 ? 37.75 0.797 4.582 1 87.25 505 SER A O 1
ATOM 4007 N N . SER A 1 506 ? 38.438 2.123 2.969 1 89.19 506 SER A N 1
ATOM 4008 C CA . SER A 1 506 ? 39.844 2.053 3.365 1 89.19 506 SER A CA 1
ATOM 4009 C C . SER A 1 506 ? 40.094 2.904 4.602 1 89.19 506 SER A C 1
ATOM 4011 O O . SER A 1 506 ? 40.781 2.463 5.527 1 89.19 506 SER A O 1
ATOM 4013 N N . SER A 1 507 ? 39.531 4.078 4.617 1 92.75 507 SER A N 1
ATOM 4014 C CA . SER A 1 507 ? 39.75 4.992 5.727 1 92.75 507 SER A CA 1
ATOM 4015 C C . SER A 1 507 ? 38.656 4.902 6.758 1 92.75 507 SER A C 1
ATOM 4017 O O . SER A 1 507 ? 38.719 5.551 7.805 1 92.75 507 SER A O 1
ATOM 4019 N N . LEU A 1 508 ? 37.594 4.172 6.508 1 94.69 508 LEU A N 1
ATOM 4020 C CA . LEU A 1 508 ? 36.438 3.973 7.375 1 94.69 508 LEU A CA 1
ATOM 4021 C C . LEU A 1 508 ? 35.75 5.301 7.695 1 94.69 508 LEU A C 1
ATOM 4023 O O . LEU A 1 508 ? 35.5 5.602 8.859 1 94.69 508 LEU A O 1
ATOM 4027 N N . LYS A 1 509 ? 35.594 6.098 6.652 1 94.88 509 LYS A N 1
ATOM 4028 C CA . LYS A 1 509 ? 35 7.422 6.785 1 94.88 509 LYS A CA 1
ATOM 4029 C C . LYS A 1 509 ? 33.688 7.512 6.004 1 94.88 509 LYS A C 1
ATOM 4031 O O . LYS A 1 509 ? 33.625 7.117 4.84 1 94.88 509 LYS A O 1
ATOM 4036 N N . LEU A 1 510 ? 32.625 7.895 6.727 1 94.25 510 LEU A N 1
ATOM 4037 C CA . LEU A 1 510 ? 31.312 8.18 6.148 1 94.25 510 LEU A CA 1
ATOM 4038 C C . LEU A 1 510 ? 31.062 9.688 6.078 1 94.25 510 LEU A C 1
ATOM 4040 O O . LEU A 1 510 ? 31.141 10.383 7.094 1 94.25 510 LEU A O 1
ATOM 4044 N N . THR A 1 511 ? 30.891 10.211 4.883 1 92.94 511 THR A N 1
ATOM 4045 C CA . THR A 1 511 ? 30.641 11.641 4.719 1 92.94 511 THR A CA 1
ATOM 4046 C C . THR A 1 511 ? 29.219 11.891 4.234 1 92.94 511 THR A C 1
ATOM 4048 O O . THR A 1 511 ? 28.812 11.383 3.184 1 92.94 511 THR A O 1
ATOM 4051 N N . ILE A 1 512 ? 28.438 12.586 5.074 1 88.44 512 ILE A N 1
ATOM 4052 C CA . ILE A 1 512 ? 27.078 12.977 4.77 1 88.44 512 ILE A CA 1
ATOM 4053 C C . ILE A 1 512 ? 26.906 14.484 4.961 1 88.44 512 ILE A C 1
ATOM 4055 O O . ILE A 1 512 ? 27.281 15.023 6.004 1 88.44 512 ILE A O 1
ATOM 4059 N N . ASP A 1 513 ? 26.266 15.227 4.012 1 81.31 513 ASP A N 1
ATOM 4060 C CA . ASP A 1 513 ? 25.984 16.656 4.09 1 81.31 513 ASP A CA 1
ATOM 4061 C C . ASP A 1 513 ? 27.219 17.438 4.559 1 81.31 513 ASP A C 1
ATOM 4063 O O . ASP A 1 513 ? 27.125 18.219 5.508 1 81.31 513 ASP A O 1
ATOM 4067 N N . LYS A 1 514 ? 28.375 17.078 4.117 1 84.56 514 LYS A N 1
ATOM 4068 C CA . LYS A 1 514 ? 29.641 17.781 4.352 1 84.56 514 LYS A CA 1
ATOM 4069 C C . LYS A 1 514 ? 30.188 17.469 5.738 1 84.56 514 LYS A C 1
ATOM 4071 O O . LYS A 1 514 ? 31.188 18.062 6.164 1 84.56 514 LYS A O 1
ATOM 4076 N N . GLN A 1 515 ? 29.5 16.688 6.453 1 91.75 515 GLN A N 1
ATOM 4077 C CA . GLN A 1 515 ? 30.016 16.188 7.723 1 91.75 515 GLN A CA 1
ATOM 4078 C C . GLN A 1 515 ? 30.641 14.812 7.566 1 91.75 515 GLN A C 1
ATOM 4080 O O . GLN A 1 515 ? 30.047 13.922 6.957 1 91.75 515 GLN A O 1
ATOM 4085 N N . THR A 1 516 ? 31.812 14.711 8.047 1 95.19 516 THR A N 1
ATOM 4086 C CA . THR A 1 516 ? 32.5 13.43 7.953 1 95.19 516 THR A CA 1
ATOM 4087 C C . THR A 1 516 ? 32.562 12.734 9.312 1 95.19 516 THR A C 1
ATOM 4089 O O . THR A 1 516 ? 32.906 13.344 10.312 1 95.19 516 THR A O 1
ATOM 4092 N N . TYR A 1 517 ? 32.156 11.5 9.344 1 95.44 517 TYR A N 1
ATOM 4093 C CA . TYR A 1 517 ? 32.219 10.633 10.516 1 95.44 517 TYR A CA 1
ATOM 4094 C C . TYR A 1 517 ? 33.312 9.594 10.375 1 95.44 517 TYR A C 1
ATOM 4096 O O . TYR A 1 517 ? 33.344 8.836 9.398 1 95.44 517 TYR A O 1
ATOM 4104 N N . SER A 1 518 ? 34.219 9.609 11.297 1 95.75 518 SER A N 1
ATOM 4105 C CA . SER A 1 518 ? 35.281 8.641 11.312 1 95.75 518 SER A 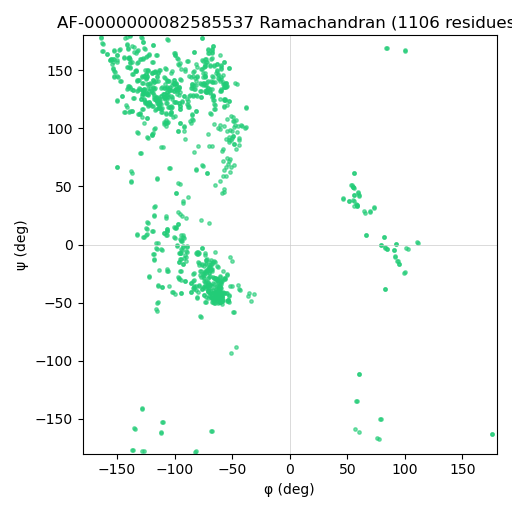CA 1
ATOM 4106 C C . SER A 1 518 ? 35.031 7.539 12.336 1 95.75 518 SER A C 1
ATOM 4108 O O . SER A 1 518 ? 34.594 7.812 13.453 1 95.75 518 SER A O 1
ATOM 4110 N N . PHE A 1 519 ? 35.344 6.285 11.93 1 96.38 519 PHE A N 1
ATOM 4111 C CA . PHE A 1 519 ? 35.125 5.145 12.805 1 96.38 519 PHE A CA 1
ATOM 4112 C C . PHE A 1 519 ? 36.406 4.355 13 1 96.38 519 PHE A C 1
ATOM 4114 O O . PHE A 1 519 ? 37.375 4.543 12.258 1 96.38 519 PHE A O 1
ATOM 4121 N N . ASN A 1 520 ? 36.438 3.57 14.016 1 95.56 520 ASN A N 1
ATOM 4122 C CA . ASN A 1 520 ? 37.562 2.686 14.297 1 95.56 520 ASN A CA 1
ATOM 4123 C C . ASN A 1 520 ? 37.312 1.28 13.758 1 95.56 520 ASN A C 1
ATOM 4125 O O . ASN A 1 520 ? 36.156 0.848 13.633 1 95.56 520 ASN A O 1
ATOM 4129 N N . SER A 1 521 ? 38.406 0.572 13.484 1 94.56 521 SER A N 1
ATOM 4130 C CA . SER A 1 521 ? 38.312 -0.785 12.961 1 94.56 521 SER A CA 1
ATOM 4131 C C . SER A 1 521 ? 37.5 -1.687 13.898 1 94.56 521 SER A C 1
ATOM 4133 O O . SER A 1 521 ? 36.812 -2.605 13.445 1 94.56 521 SER A O 1
ATOM 4135 N N . LYS A 1 522 ? 37.5 -1.424 15.195 1 94.06 522 LYS A N 1
ATOM 4136 C CA . LYS A 1 522 ? 36.844 -2.264 16.188 1 94.06 522 LYS A CA 1
ATOM 4137 C C . LYS A 1 522 ? 35.344 -2.115 16.094 1 94.06 522 LYS A C 1
ATOM 4139 O O . LYS A 1 522 ? 34.594 -2.93 16.641 1 94.06 522 LYS A O 1
ATOM 4144 N N . ASP A 1 523 ? 34.906 -1.054 15.43 1 95.19 523 ASP A N 1
ATOM 4145 C CA . ASP A 1 523 ? 33.469 -0.78 15.297 1 95.19 523 ASP A CA 1
ATOM 4146 C C . ASP A 1 523 ? 32.844 -1.629 14.195 1 95.19 523 ASP A C 1
ATOM 4148 O O . ASP A 1 523 ? 31.625 -1.649 14.031 1 95.19 523 ASP A O 1
ATOM 4152 N N . PHE A 1 524 ? 33.688 -2.328 13.43 1 95.31 524 PHE A N 1
ATOM 4153 C CA . PHE A 1 524 ? 33.219 -3.039 12.242 1 95.31 524 PHE A CA 1
ATOM 4154 C C . PHE A 1 524 ? 33.219 -4.543 12.477 1 95.31 524 PHE A C 1
ATOM 4156 O O . PHE A 1 524 ? 34.031 -5.055 13.266 1 95.31 524 PHE A O 1
ATOM 4163 N N . SER A 1 525 ? 32.312 -5.215 11.781 1 92.62 525 SER A N 1
ATOM 4164 C CA . SER A 1 525 ? 32.281 -6.676 11.773 1 92.62 525 SER A CA 1
ATOM 4165 C C . SER A 1 525 ? 33.312 -7.25 10.789 1 92.62 525 SER A C 1
ATOM 4167 O O . SER A 1 525 ? 34 -6.504 10.125 1 92.62 525 SER A O 1
ATOM 4169 N N . SER A 1 526 ? 33.312 -8.617 10.695 1 89.94 526 SER A N 1
ATOM 4170 C CA . SER A 1 526 ? 34.188 -9.305 9.75 1 89.94 526 SER A CA 1
ATOM 4171 C C . SER A 1 526 ? 33.75 -9.047 8.312 1 89.94 526 SER A C 1
ATOM 4173 O O . SER A 1 526 ? 34.594 -9.102 7.395 1 89.94 526 SER A O 1
ATOM 4175 N N . LYS A 1 527 ? 32.438 -8.656 8.078 1 87.31 527 LYS A N 1
ATOM 4176 C CA . LYS A 1 527 ? 31.938 -8.375 6.734 1 87.31 527 LYS A CA 1
ATOM 4177 C C . LYS A 1 527 ? 32.062 -6.891 6.406 1 87.31 527 LYS A C 1
ATOM 4179 O O . LYS A 1 527 ? 31.469 -6.414 5.438 1 87.31 527 LYS A O 1
ATOM 4184 N N . LYS A 1 528 ? 32.781 -6.137 7.348 1 90.62 528 LYS A N 1
ATOM 4185 C CA . LYS A 1 528 ? 33.062 -4.719 7.164 1 90.62 528 LYS A CA 1
ATOM 4186 C C . LYS A 1 528 ? 31.797 -3.867 7.289 1 90.62 528 LYS A C 1
ATOM 4188 O O . LYS A 1 528 ? 31.672 -2.84 6.621 1 90.62 528 LYS A O 1
ATOM 4193 N N . ASN A 1 529 ? 30.844 -4.32 8.047 1 94.31 529 ASN A N 1
ATOM 4194 C CA . ASN A 1 529 ? 29.672 -3.539 8.406 1 94.31 529 ASN A CA 1
ATOM 4195 C C . ASN A 1 529 ? 29.844 -2.836 9.742 1 94.31 529 ASN A C 1
ATOM 4197 O O . ASN A 1 529 ? 30.484 -3.377 10.656 1 94.31 529 ASN A O 1
ATOM 4201 N N . ILE A 1 530 ? 29.391 -1.663 9.891 1 96.56 530 ILE A N 1
ATOM 4202 C CA . ILE A 1 530 ? 29.578 -0.847 11.086 1 96.56 530 ILE A CA 1
ATOM 4203 C C . ILE A 1 530 ? 28.5 -1.173 12.117 1 96.56 530 ILE A C 1
ATOM 4205 O O . ILE A 1 530 ? 27.344 -1.424 11.758 1 96.56 530 ILE A O 1
ATOM 4209 N N . SER A 1 531 ? 28.844 -1.153 13.383 1 95.44 531 SER A N 1
ATOM 4210 C CA . SER A 1 531 ? 27.906 -1.47 14.445 1 95.44 531 SER A CA 1
ATOM 4211 C C . SER A 1 531 ? 26.906 -0.333 14.656 1 95.44 531 SER A C 1
ATOM 4213 O O . SER A 1 531 ? 27.25 0.839 14.492 1 95.44 531 SER A O 1
ATOM 4215 N N . LEU A 1 532 ? 25.75 -0.674 15.156 1 95.19 532 LEU A N 1
ATOM 4216 C CA . LEU A 1 532 ? 24.75 0.334 15.477 1 95.19 532 LEU A CA 1
ATOM 4217 C C . LEU A 1 532 ? 25.219 1.216 16.625 1 95.19 532 LEU A C 1
ATOM 4219 O O . LEU A 1 532 ? 24.922 2.412 16.672 1 95.19 532 LEU A O 1
ATOM 4223 N N . ASP A 1 533 ? 25.953 0.642 17.531 1 94.75 533 ASP A N 1
ATOM 4224 C CA . ASP A 1 533 ? 26.484 1.396 18.672 1 94.75 533 ASP A CA 1
ATOM 4225 C C . ASP A 1 533 ? 27.391 2.529 18.203 1 94.75 533 ASP A C 1
ATOM 4227 O O . ASP A 1 533 ? 27.297 3.652 18.703 1 94.75 533 ASP A O 1
ATOM 4231 N N . ALA A 1 534 ? 28.25 2.174 17.312 1 95.81 534 ALA A N 1
ATOM 4232 C CA . ALA A 1 534 ? 29.172 3.178 16.781 1 95.81 534 ALA A CA 1
ATOM 4233 C C . ALA A 1 534 ? 28.422 4.289 16.062 1 95.81 534 ALA A C 1
ATOM 4235 O O . ALA A 1 534 ? 28.766 5.469 16.188 1 95.81 534 ALA A O 1
ATOM 4236 N N . LEU A 1 535 ? 27.406 3.943 15.281 1 96.12 535 LEU A N 1
ATOM 4237 C CA . LEU A 1 535 ? 26.578 4.93 14.586 1 96.12 535 LEU A CA 1
ATOM 4238 C C . LEU A 1 535 ? 25.844 5.816 15.586 1 96.12 535 LEU A C 1
ATOM 4240 O O . LEU A 1 535 ? 25.781 7.035 15.406 1 96.12 535 LEU A O 1
ATOM 4244 N N . THR A 1 536 ? 25.312 5.199 16.594 1 95.12 536 THR A N 1
ATOM 4245 C CA . THR A 1 536 ? 24.609 5.945 17.625 1 95.12 536 THR A CA 1
ATOM 4246 C C . THR A 1 536 ? 25.531 6.945 18.312 1 95.12 536 THR A C 1
ATOM 4248 O O . THR A 1 536 ? 25.141 8.094 18.547 1 95.12 536 THR A O 1
ATOM 4251 N N . LYS A 1 537 ? 26.703 6.523 18.641 1 94.69 537 LYS A N 1
ATOM 42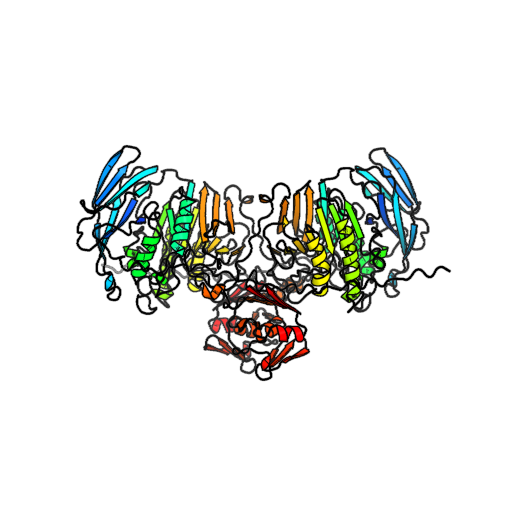52 C CA . LYS A 1 537 ? 27.688 7.406 19.234 1 94.69 537 LYS A CA 1
ATOM 4253 C C . LYS A 1 537 ? 28.031 8.57 18.312 1 94.69 537 LYS A C 1
ATOM 4255 O O . LYS A 1 537 ? 28.328 9.672 18.766 1 94.69 537 LYS A O 1
ATOM 4260 N N . ALA A 1 538 ? 27.953 8.281 16.984 1 94.31 538 ALA A N 1
ATOM 4261 C CA . ALA A 1 538 ? 28.266 9.305 15.992 1 94.31 538 ALA A CA 1
ATOM 4262 C C . ALA A 1 538 ? 27.094 10.258 15.797 1 94.31 538 ALA A C 1
ATOM 4264 O O . ALA A 1 538 ? 27.188 11.234 15.055 1 94.31 538 ALA A O 1
ATOM 4265 N N . GLY A 1 539 ? 25.953 10 16.406 1 91.06 539 GLY A N 1
ATOM 4266 C CA . GLY A 1 539 ? 24.844 10.938 16.359 1 91.06 539 GLY 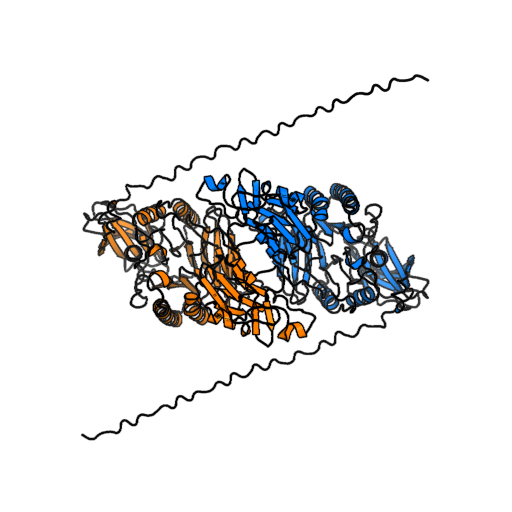A CA 1
ATOM 4267 C C . GLY A 1 539 ? 23.672 10.43 15.539 1 91.06 539 GLY A C 1
ATOM 4268 O O . GLY A 1 539 ? 22.688 11.148 15.352 1 91.06 539 GLY A O 1
ATOM 4269 N N . PHE A 1 540 ? 23.734 9.211 15 1 93.19 540 PHE A N 1
ATOM 4270 C CA . PHE A 1 540 ? 22.609 8.617 14.297 1 93.19 540 PHE A CA 1
ATOM 4271 C C . PHE A 1 540 ? 21.609 8.023 15.289 1 93.19 540 PHE A C 1
ATOM 4273 O O . PHE A 1 540 ? 21.984 7.625 16.391 1 93.19 540 PHE A O 1
ATOM 4280 N N . ASN A 1 541 ? 20.359 8.141 14.93 1 92.62 541 ASN A N 1
ATOM 4281 C CA . ASN A 1 541 ? 19.312 7.43 15.664 1 92.62 541 ASN A CA 1
ATOM 4282 C C . ASN A 1 541 ? 19.109 6.016 15.125 1 92.62 541 ASN A C 1
ATOM 4284 O O . ASN A 1 541 ? 18.594 5.84 14.016 1 92.62 541 ASN A O 1
ATOM 4288 N N . CYS A 1 542 ? 19.578 5.027 15.875 1 93.88 542 CYS A N 1
ATOM 4289 C CA . CYS A 1 542 ? 19.531 3.639 15.43 1 93.88 542 CYS A CA 1
ATOM 4290 C C . CYS A 1 542 ? 18.672 2.793 16.359 1 93.88 542 CYS A C 1
ATOM 4292 O O . CYS A 1 542 ? 18.688 3.004 17.578 1 93.88 542 CYS A O 1
ATOM 4294 N N . SER A 1 543 ? 17.906 1.904 15.781 1 89.44 543 SER A N 1
ATOM 4295 C CA . SER A 1 543 ? 17.125 0.961 16.578 1 89.44 543 SER A CA 1
ATOM 4296 C C . SER A 1 543 ? 16.922 -0.355 15.836 1 89.44 543 SER A C 1
ATOM 4298 O O . SER A 1 543 ? 17.172 -0.438 14.633 1 89.44 543 SER A O 1
ATOM 4300 N N . TYR A 1 544 ? 16.672 -1.362 16.562 1 88.38 544 TYR A N 1
ATOM 4301 C CA . TYR A 1 544 ? 16.312 -2.674 16.031 1 88.38 544 TYR A CA 1
ATOM 4302 C C . TYR A 1 544 ? 14.852 -3.006 16.328 1 88.38 544 TYR A C 1
ATOM 4304 O O . TYR A 1 544 ?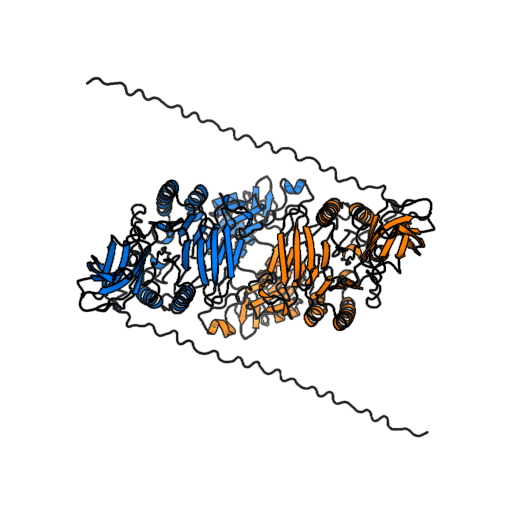 14.453 -3.096 17.484 1 88.38 544 TYR A O 1
ATOM 4312 N N . ASN A 1 545 ? 14.039 -3.098 15.336 1 88 545 ASN A N 1
ATOM 4313 C CA . ASN A 1 545 ? 12.648 -3.527 15.469 1 88 545 ASN A CA 1
ATOM 4314 C C . ASN A 1 545 ? 12.531 -5.047 15.445 1 88 545 ASN A C 1
ATOM 4316 O O . ASN A 1 545 ? 12.648 -5.672 14.391 1 88 545 ASN A O 1
ATOM 4320 N N . THR A 1 546 ? 12.25 -5.652 16.547 1 84.38 546 THR A N 1
ATOM 4321 C CA . THR A 1 546 ? 12.195 -7.105 16.672 1 84.38 546 THR A CA 1
ATOM 4322 C C . THR A 1 546 ? 10.891 -7.645 16.078 1 84.38 546 THR A C 1
ATOM 4324 O O . THR A 1 546 ? 10.797 -8.828 15.742 1 84.38 546 THR A O 1
ATOM 4327 N N . GLN A 1 547 ? 9.906 -6.793 16.016 1 87.94 547 GLN A N 1
ATOM 4328 C CA . GLN A 1 547 ? 8.617 -7.246 15.508 1 87.94 547 GLN A CA 1
ATOM 4329 C C . GLN A 1 547 ? 8.727 -7.668 14.047 1 87.94 547 GLN A C 1
ATOM 4331 O O . GLN A 1 547 ? 8.109 -8.648 13.633 1 87.94 547 GLN A O 1
ATOM 4336 N N . PHE A 1 548 ? 9.555 -6.938 13.281 1 89.5 548 PHE A N 1
ATOM 4337 C CA . PHE A 1 548 ? 9.602 -7.18 11.844 1 89.5 548 PHE A CA 1
ATOM 4338 C C . PHE A 1 548 ? 11.016 -7.492 11.391 1 89.5 548 PHE A C 1
ATOM 4340 O O . PHE A 1 548 ? 11.273 -7.629 10.188 1 89.5 548 PHE A O 1
ATOM 4347 N N . ASN A 1 549 ? 11.93 -7.676 12.289 1 88.44 549 ASN A N 1
ATOM 4348 C CA . ASN A 1 549 ? 13.328 -7.973 12 1 88.44 549 ASN A CA 1
ATOM 4349 C C . ASN A 1 549 ? 13.953 -6.914 11.094 1 88.44 549 ASN A C 1
ATOM 4351 O O . ASN A 1 549 ? 14.422 -7.227 10 1 88.44 549 ASN A O 1
ATOM 4355 N N . MET A 1 550 ? 13.984 -5.621 11.633 1 91.12 550 MET A N 1
ATOM 4356 C CA . MET A 1 550 ? 14.508 -4.484 10.875 1 91.12 550 MET A CA 1
ATOM 4357 C C . MET A 1 550 ? 15.555 -3.729 11.688 1 91.12 550 MET A C 1
ATOM 4359 O O . MET A 1 550 ? 15.414 -3.58 12.898 1 91.12 550 MET A O 1
ATOM 4363 N N . VAL A 1 551 ? 16.578 -3.342 11.008 1 93.31 551 VAL A N 1
ATOM 4364 C CA . VAL A 1 551 ? 17.469 -2.32 11.539 1 93.31 551 VAL A CA 1
ATOM 4365 C C . VAL A 1 551 ? 17.062 -0.947 11.008 1 93.31 551 VAL A C 1
ATOM 4367 O O . VAL A 1 551 ? 17 -0.731 9.797 1 93.31 551 VAL A O 1
ATOM 4370 N N . MET A 1 552 ? 16.719 -0.083 11.914 1 93.69 552 MET A N 1
ATOM 4371 C CA . MET A 1 552 ? 16.203 1.229 11.523 1 93.69 552 MET A CA 1
ATOM 4372 C C . MET A 1 552 ? 17.219 2.324 11.844 1 93.69 552 MET A C 1
ATOM 4374 O O . MET A 1 552 ? 17.75 2.383 12.953 1 93.69 552 MET A O 1
ATOM 4378 N N . ILE A 1 553 ? 17.516 3.178 10.836 1 94.69 553 ILE A N 1
ATOM 4379 C CA . ILE A 1 553 ? 18.484 4.258 10.992 1 94.69 553 ILE A CA 1
ATOM 4380 C C . ILE A 1 553 ? 17.844 5.578 10.555 1 94.69 553 ILE A C 1
ATOM 4382 O O . ILE A 1 553 ? 17.234 5.66 9.484 1 94.69 553 ILE A O 1
ATOM 4386 N N . ASP A 1 554 ? 17.906 6.602 11.344 1 91.69 554 ASP A N 1
ATOM 4387 C CA . ASP A 1 554 ? 17.594 7.984 10.992 1 91.69 554 ASP A CA 1
ATOM 4388 C C . ASP A 1 554 ? 18.625 8.945 11.562 1 91.69 554 ASP A C 1
ATOM 4390 O O . ASP A 1 554 ? 19.578 8.516 12.227 1 91.69 554 ASP A O 1
ATOM 4394 N N . LYS A 1 555 ? 18.562 10.148 11.172 1 85.38 555 LYS A N 1
ATOM 4395 C CA . LYS A 1 555 ? 19.469 11.188 11.672 1 85.38 555 LYS A CA 1
ATOM 4396 C C . LYS A 1 555 ? 18.703 12.477 11.961 1 85.38 555 LYS A C 1
ATOM 4398 O O . LYS A 1 555 ? 17.797 12.852 11.219 1 85.38 555 LYS A O 1
ATOM 4403 N N . MET B 1 1 ? 10.25 26.312 73.75 1 19.47 1 MET B N 1
ATOM 4404 C CA . MET B 1 1 ? 10.984 26.078 72.562 1 19.47 1 MET B CA 1
ATOM 4405 C C . MET B 1 1 ? 11.023 24.594 72.188 1 19.47 1 MET B C 1
ATOM 4407 O O . MET B 1 1 ? 12.086 24.062 71.875 1 19.47 1 MET B O 1
ATOM 4411 N N . LYS B 1 2 ? 10.125 23.797 72.562 1 22.28 2 LYS B N 1
ATOM 4412 C CA . LYS B 1 2 ? 10.406 22.375 72.75 1 22.28 2 LYS B CA 1
ATOM 4413 C C . LYS B 1 2 ? 10.836 21.719 71.438 1 22.28 2 LYS B C 1
ATOM 4415 O O . LYS B 1 2 ? 10.133 21.797 70.438 1 22.28 2 LYS B O 1
ATOM 4420 N N . LYS B 1 3 ? 12.156 21.5 71.188 1 19.39 3 LYS B N 1
ATOM 4421 C CA . LYS B 1 3 ? 13.008 21.203 70.062 1 19.39 3 LYS B CA 1
ATOM 4422 C C . LYS B 1 3 ? 12.695 19.812 69.438 1 19.39 3 LYS B C 1
ATOM 4424 O O . LYS B 1 3 ? 13.078 18.797 70.062 1 19.39 3 LYS B O 1
ATOM 4429 N N . LYS B 1 4 ? 11.453 19.547 69.125 1 27.19 4 LYS B N 1
ATOM 4430 C CA . LYS B 1 4 ? 11.062 18.188 68.812 1 27.19 4 LYS B CA 1
ATOM 4431 C C . LYS B 1 4 ? 11.953 17.625 67.688 1 27.19 4 LYS B C 1
ATOM 4433 O O . LYS B 1 4 ? 12.219 18.312 66.688 1 27.19 4 LYS B O 1
ATOM 4438 N N . ASP B 1 5 ? 12.812 16.75 68 1 21.09 5 ASP B N 1
ATOM 4439 C CA . ASP B 1 5 ? 13.852 15.992 67.25 1 21.09 5 ASP B CA 1
ATOM 4440 C C . ASP B 1 5 ? 13.32 15.414 65.938 1 21.09 5 ASP B C 1
ATOM 4442 O O . ASP B 1 5 ? 12.195 14.93 65.938 1 21.09 5 ASP B O 1
ATOM 4446 N N . LEU B 1 6 ? 13.648 15.906 64.812 1 24.77 6 LEU B N 1
ATOM 4447 C CA . LEU B 1 6 ? 13.508 15.711 63.375 1 24.77 6 LEU B CA 1
ATOM 4448 C C . LEU B 1 6 ? 14.023 14.336 62.938 1 24.77 6 LEU B C 1
ATOM 4450 O O . LEU B 1 6 ? 15.234 14.117 62.906 1 24.77 6 LEU B O 1
ATOM 4454 N N . SER B 1 7 ? 13.609 13.312 63.656 1 23.95 7 SER B N 1
ATOM 4455 C CA . SER B 1 7 ? 14.242 12.039 63.344 1 23.95 7 SER B CA 1
ATOM 4456 C C . SER B 1 7 ? 14.211 11.789 61.812 1 23.95 7 SER B C 1
ATOM 4458 O O . SER B 1 7 ? 13.203 12.055 61.156 1 23.95 7 SER B O 1
ATOM 4460 N N . MET B 1 8 ? 15.305 11.859 61.188 1 23.64 8 MET B N 1
ATOM 4461 C CA . MET B 1 8 ? 15.75 11.68 59.812 1 23.64 8 MET B CA 1
ATOM 4462 C C . MET B 1 8 ? 15.406 10.281 59.312 1 23.64 8 MET B C 1
ATOM 4464 O O . MET B 1 8 ? 15.938 9.289 59.812 1 23.64 8 MET B O 1
ATOM 4468 N N . LEU B 1 9 ? 14.188 9.867 59.281 1 24.48 9 LEU B N 1
ATOM 4469 C CA . LEU B 1 9 ? 13.938 8.516 58.812 1 24.48 9 LEU B CA 1
ATOM 4470 C C . LEU B 1 9 ? 14.641 8.266 57.469 1 24.48 9 LEU B C 1
ATOM 4472 O O . LEU B 1 9 ? 14.406 8.984 56.5 1 24.48 9 LEU B O 1
ATOM 4476 N N . ILE B 1 10 ? 15.82 7.785 57.5 1 22.92 10 ILE B N 1
ATOM 4477 C CA . ILE B 1 10 ? 16.656 7.363 56.375 1 22.92 10 ILE B CA 1
ATOM 4478 C C . ILE B 1 10 ? 15.945 6.281 55.562 1 22.92 10 ILE B C 1
ATOM 4480 O O . ILE B 1 10 ? 15.648 5.203 56.094 1 22.92 10 ILE B O 1
ATOM 4484 N N . ALA B 1 11 ? 14.93 6.555 54.812 1 25.36 11 ALA B N 1
ATOM 4485 C CA . ALA B 1 11 ? 14.305 5.527 54 1 25.36 11 ALA B CA 1
ATOM 4486 C C . ALA B 1 11 ? 15.336 4.816 53.125 1 25.36 11 ALA B C 1
ATOM 4488 O O . ALA B 1 11 ? 16.062 5.457 52.375 1 25.36 11 ALA B O 1
ATOM 4489 N N . ALA B 1 12 ? 15.883 3.803 53.719 1 23.55 12 ALA B N 1
ATOM 4490 C CA . ALA B 1 12 ? 16.781 2.926 52.969 1 23.55 12 ALA B CA 1
ATOM 4491 C C . ALA B 1 12 ? 16.203 2.58 51.594 1 23.55 12 ALA B C 1
ATOM 4493 O O . ALA B 1 12 ? 15.039 2.17 51.5 1 23.55 12 ALA B O 1
ATOM 4494 N N . LEU B 1 13 ? 16.703 3.229 50.594 1 25.58 13 LEU B N 1
ATOM 4495 C CA . LEU B 1 13 ? 16.5 3.021 49.156 1 25.58 13 LEU B CA 1
ATOM 4496 C C . LEU B 1 13 ? 16.766 1.569 48.781 1 25.58 13 LEU B C 1
ATOM 4498 O O . LEU B 1 13 ? 17.906 1.101 48.844 1 25.58 13 LEU B O 1
ATOM 4502 N N . ILE B 1 14 ? 15.961 0.67 49.344 1 25.67 14 ILE B N 1
ATOM 4503 C CA . ILE B 1 14 ? 16.234 -0.695 48.906 1 25.67 14 ILE B CA 1
ATOM 4504 C C . ILE B 1 14 ? 16.25 -0.75 47.375 1 25.67 14 ILE B C 1
ATOM 4506 O O . ILE B 1 14 ? 15.297 -0.349 46.719 1 25.67 14 ILE B O 1
ATOM 4510 N N . ILE B 1 15 ? 17.422 -0.716 46.906 1 26.12 15 ILE B N 1
ATOM 4511 C CA . ILE B 1 15 ? 17.781 -0.951 45.531 1 26.12 15 ILE B CA 1
ATOM 4512 C C . ILE B 1 15 ? 17.266 -2.312 45.062 1 26.12 15 ILE B C 1
ATOM 4514 O O . ILE B 1 15 ? 17.734 -3.352 45.531 1 26.12 15 ILE B O 1
ATOM 4518 N N . THR B 1 16 ? 16.016 -2.504 45.125 1 26.42 16 THR B N 1
ATOM 4519 C CA . THR B 1 16 ? 15.633 -3.818 44.625 1 26.42 16 THR B CA 1
ATOM 4520 C C . THR B 1 16 ? 16.281 -4.094 43.25 1 26.42 16 THR B C 1
ATOM 4522 O O . THR B 1 16 ? 16.188 -3.275 42.344 1 26.42 16 THR B O 1
ATOM 4525 N N . THR B 1 17 ? 17.375 -4.703 43.344 1 26.5 17 THR B N 1
ATOM 4526 C CA . THR B 1 17 ? 18.047 -5.262 42.188 1 26.5 17 THR B CA 1
ATOM 4527 C C . THR B 1 17 ? 17.062 -6.086 41.344 1 26.5 17 THR B C 1
ATOM 4529 O O . THR B 1 17 ? 16.562 -7.113 41.781 1 26.5 17 THR B O 1
ATOM 4532 N N . SER B 1 18 ? 16.188 -5.438 40.781 1 26.97 18 SER B N 1
ATOM 4533 C CA . SER B 1 18 ? 15.336 -6.25 39.906 1 26.97 18 SER B CA 1
ATOM 4534 C C . SER B 1 18 ? 16.172 -7.172 39.031 1 26.97 18 SER B C 1
ATOM 4536 O O . SER B 1 18 ? 17.016 -6.707 38.281 1 26.97 18 SER B O 1
ATOM 4538 N N . THR B 1 19 ? 16.516 -8.227 39.656 1 27.38 19 THR B N 1
ATOM 4539 C CA . THR B 1 19 ? 17.141 -9.281 38.844 1 27.38 19 THR B CA 1
ATOM 4540 C C . THR B 1 19 ? 16.391 -9.477 37.531 1 27.38 19 THR B C 1
ATOM 4542 O O . THR B 1 19 ? 15.18 -9.719 37.531 1 27.38 19 THR B O 1
ATOM 4545 N N . ILE B 1 20 ? 16.844 -8.805 36.688 1 27.02 20 ILE B N 1
ATOM 4546 C CA . ILE B 1 20 ? 16.375 -8.961 35.312 1 27.02 20 ILE B CA 1
ATOM 4547 C C . ILE B 1 20 ? 16.484 -10.43 34.906 1 27.02 20 ILE B C 1
ATOM 4549 O O . ILE B 1 20 ? 17.578 -10.961 34.781 1 27.02 20 ILE B O 1
ATOM 4553 N N . ALA B 1 21 ? 15.547 -11.172 35.531 1 28.95 21 ALA B N 1
ATOM 4554 C CA . ALA B 1 21 ? 15.547 -12.57 35.094 1 28.95 21 ALA B CA 1
ATOM 4555 C C . ALA B 1 21 ? 15.805 -12.695 33.594 1 28.95 21 ALA B C 1
ATOM 4557 O O . ALA B 1 21 ? 15.258 -11.938 32.812 1 28.95 21 ALA B O 1
ATOM 4558 N N . THR B 1 22 ? 16.828 -13.328 33.438 1 26.84 22 THR B N 1
ATOM 4559 C CA . THR B 1 22 ? 17.312 -13.711 32.094 1 26.84 22 THR B CA 1
ATOM 4560 C C . THR B 1 22 ? 16.25 -14.484 31.344 1 26.84 22 THR B C 1
ATOM 4562 O O . THR B 1 22 ? 15.734 -15.492 31.812 1 26.84 22 THR B O 1
ATOM 4565 N N . PRO B 1 23 ? 15.484 -13.758 30.656 1 25.98 23 PRO B N 1
ATOM 4566 C CA . PRO B 1 23 ? 14.344 -14.5 30.109 1 25.98 23 PRO B CA 1
ATOM 4567 C C . PRO B 1 23 ? 14.742 -15.867 29.562 1 25.98 23 PRO B C 1
ATOM 4569 O O . PRO B 1 23 ? 15.758 -15.992 28.875 1 25.98 23 PRO B O 1
ATOM 4572 N N . ILE B 1 24 ? 14.438 -16.844 30.344 1 24.36 24 ILE B N 1
ATOM 4573 C CA . ILE B 1 24 ? 14.617 -18.234 29.922 1 24.36 24 ILE B CA 1
ATOM 4574 C C . ILE B 1 24 ? 13.875 -18.469 28.609 1 24.36 24 ILE B C 1
ATOM 4576 O O . ILE B 1 24 ? 12.68 -18.172 28.5 1 24.36 24 ILE B O 1
ATOM 4580 N N . TYR B 1 25 ? 14.633 -18.391 27.609 1 23.77 25 TYR B N 1
ATOM 4581 C CA . TYR B 1 25 ? 14.109 -18.578 26.266 1 23.77 25 TYR B CA 1
ATOM 4582 C C . TYR B 1 25 ? 13.648 -20.016 26.047 1 23.77 25 TYR B C 1
ATOM 4584 O O . TYR B 1 25 ? 14.414 -20.953 26.25 1 23.77 25 TYR B O 1
ATOM 4592 N N . PRO B 1 26 ? 12.438 -20.328 26.438 1 24.55 26 PRO B N 1
ATOM 4593 C CA . PRO B 1 26 ? 12.055 -21.734 26.375 1 24.55 26 PRO B CA 1
ATOM 4594 C C . PRO B 1 26 ? 12.445 -22.391 25.047 1 24.55 26 PRO B C 1
ATOM 4596 O O . PRO B 1 26 ? 12.531 -21.703 24.016 1 24.55 26 PRO B O 1
ATOM 4599 N N . VAL B 1 27 ? 12.93 -23.562 25.109 1 25.33 27 VAL B N 1
ATOM 4600 C CA . VAL B 1 27 ? 13.438 -24.5 24.109 1 25.33 27 VAL B CA 1
ATOM 4601 C C . VAL B 1 27 ? 12.305 -24.938 23.203 1 25.33 27 VAL B C 1
ATOM 4603 O O . VAL B 1 27 ? 11.258 -25.406 23.672 1 25.33 27 VAL B O 1
ATOM 4606 N N . GLN B 1 28 ? 12.297 -24.375 21.984 1 26.48 28 GLN B N 1
ATOM 4607 C CA . GLN B 1 28 ? 11.344 -24.625 20.922 1 26.48 28 GLN B CA 1
ATOM 4608 C C . GLN B 1 28 ? 11.297 -26.094 20.547 1 26.48 28 GLN B C 1
ATOM 4610 O O . GLN B 1 28 ? 12.344 -26.75 20.469 1 26.48 28 GLN B O 1
ATOM 4615 N N . ALA B 1 29 ? 10.188 -26.734 20.578 1 25.94 29 ALA B N 1
ATOM 4616 C CA . ALA B 1 29 ? 9.938 -28.141 20.266 1 25.94 29 ALA B CA 1
ATOM 4617 C C . ALA B 1 29 ? 10.445 -28.5 18.875 1 25.94 29 ALA B C 1
ATOM 4619 O O . ALA B 1 29 ? 10.352 -27.688 17.953 1 25.94 29 ALA B O 1
ATOM 4620 N N . TYR B 1 30 ? 11.305 -29.359 18.609 1 27.86 30 TYR B N 1
ATOM 4621 C CA . TYR B 1 30 ? 11.93 -30.062 17.5 1 27.86 30 TYR B CA 1
ATOM 4622 C C . TYR B 1 30 ? 10.875 -30.609 16.531 1 27.86 30 TYR B C 1
ATOM 4624 O O . TYR B 1 30 ? 9.984 -31.359 16.938 1 27.86 30 TYR B O 1
ATOM 4632 N N . TYR B 1 31 ? 10.469 -29.781 15.594 1 28.78 31 TYR B N 1
ATOM 4633 C CA . TYR B 1 31 ? 9.648 -30.453 14.594 1 28.78 31 TYR B CA 1
ATOM 4634 C C . TYR B 1 31 ? 10.445 -31.562 13.891 1 28.78 31 TYR B C 1
ATOM 4636 O O . TYR B 1 31 ? 11.516 -31.297 13.344 1 28.78 31 TYR B O 1
ATOM 4644 N N . ASP B 1 32 ? 10.367 -32.75 14.18 1 30.23 32 ASP B N 1
ATOM 4645 C CA . ASP B 1 32 ? 10.906 -34 13.617 1 30.23 32 ASP B CA 1
ATOM 4646 C C . ASP B 1 32 ? 10.461 -34.188 12.172 1 30.23 32 ASP B C 1
ATOM 4648 O O . ASP B 1 32 ? 9.398 -34.75 11.906 1 30.23 32 ASP B O 1
ATOM 4652 N N . SER B 1 33 ? 10.461 -33.219 11.227 1 35.5 33 SER B N 1
ATOM 4653 C CA . SER B 1 33 ? 10.047 -33.219 9.828 1 35.5 33 SER B CA 1
ATOM 4654 C C . SER B 1 33 ? 10.805 -34.25 9.023 1 35.5 33 SER B C 1
ATOM 4656 O O . SER B 1 33 ? 10.688 -34.312 7.801 1 35.5 33 SER B O 1
ATOM 4658 N N . THR B 1 34 ? 11.922 -34.75 9.305 1 37.56 34 THR B N 1
ATOM 4659 C CA . THR B 1 34 ? 12.836 -35.406 8.375 1 37.56 34 THR B CA 1
ATOM 4660 C C . THR B 1 34 ? 12.211 -36.688 7.809 1 37.56 34 THR B C 1
ATOM 4662 O O . THR B 1 34 ? 12.898 -37.5 7.188 1 37.56 34 THR B O 1
ATOM 4665 N N . THR B 1 35 ? 11.133 -37.156 8.195 1 38.47 35 THR B N 1
ATOM 4666 C CA . THR B 1 35 ? 11.102 -38.531 7.703 1 38.47 35 THR B CA 1
ATOM 4667 C C . THR B 1 35 ? 10.695 -38.562 6.23 1 38.47 35 THR B C 1
ATOM 4669 O O . THR B 1 35 ? 9.609 -38.125 5.867 1 38.47 35 THR B O 1
ATOM 4672 N N . ILE B 1 36 ? 11.625 -38.375 5.238 1 46.22 36 ILE B N 1
ATOM 4673 C CA . ILE B 1 36 ? 11.477 -38.875 3.869 1 46.22 36 ILE B CA 1
ATOM 4674 C C . ILE B 1 36 ? 10.82 -40.25 3.877 1 46.22 36 ILE B C 1
ATOM 4676 O O . ILE B 1 36 ? 11.281 -41.156 4.562 1 46.22 36 ILE B O 1
ATOM 4680 N N . ASN B 1 37 ? 9.672 -40.375 3.629 1 48.88 37 ASN B N 1
ATOM 4681 C CA . ASN B 1 37 ? 9.133 -41.719 3.484 1 48.88 37 ASN B CA 1
ATOM 4682 C C . ASN B 1 37 ? 9.852 -42.5 2.375 1 48.88 37 ASN B C 1
ATOM 4684 O O . ASN B 1 37 ? 9.586 -42.281 1.191 1 48.88 37 ASN B O 1
ATOM 4688 N N . THR B 1 38 ? 10.961 -43.031 2.621 1 48.09 38 THR B N 1
ATOM 4689 C CA . THR B 1 38 ? 11.703 -43.906 1.713 1 48.09 38 THR B CA 1
ATOM 4690 C C . THR B 1 38 ? 10.812 -45 1.175 1 48.09 38 THR B C 1
ATOM 4692 O O . THR B 1 38 ? 11.188 -45.719 0.242 1 48.09 38 THR B O 1
ATOM 4695 N N . SER B 1 39 ? 9.633 -45.219 1.782 1 53.44 39 SER B N 1
ATOM 4696 C CA . SER B 1 39 ? 8.727 -46.312 1.412 1 53.44 39 SER B CA 1
ATOM 4697 C C . SER B 1 39 ? 7.742 -45.844 0.336 1 53.44 39 SER B C 1
ATOM 4699 O O . SER B 1 39 ? 6.734 -46.531 0.096 1 53.44 39 SER B O 1
ATOM 4701 N N . LEU B 1 40 ? 8.078 -44.812 -0.404 1 63.62 40 LEU B N 1
ATOM 4702 C CA . LEU B 1 40 ? 7.055 -44.312 -1.325 1 63.62 40 LEU B CA 1
ATOM 4703 C C . LEU B 1 40 ? 7.211 -44.969 -2.697 1 63.62 40 LEU B C 1
ATOM 4705 O O . LEU B 1 40 ? 6.898 -44.344 -3.719 1 63.62 40 LEU B O 1
ATOM 4709 N N . ASN B 1 41 ? 7.59 -46.188 -2.652 1 73.31 41 ASN B N 1
ATOM 4710 C CA . ASN B 1 41 ? 7.602 -46.969 -3.887 1 73.31 41 ASN B CA 1
ATOM 4711 C C . ASN B 1 41 ? 6.191 -47.344 -4.32 1 73.31 41 ASN B C 1
ATOM 4713 O O . ASN B 1 41 ? 5.293 -47.469 -3.486 1 73.31 41 ASN B O 1
ATOM 4717 N N . SER B 1 42 ? 6.086 -47.406 -5.609 1 84.06 42 SER B N 1
ATOM 4718 C CA . SER B 1 42 ? 4.812 -47.906 -6.121 1 84.06 42 SER B CA 1
ATOM 4719 C C . SER B 1 42 ? 4.535 -49.344 -5.625 1 84.06 42 SER B C 1
ATOM 4721 O O . SER B 1 42 ? 5.453 -50.125 -5.477 1 84.06 42 SER B O 1
ATOM 4723 N N . THR B 1 43 ? 3.34 -49.625 -5.336 1 87.12 43 THR B N 1
ATOM 4724 C CA . THR B 1 43 ? 2.877 -50.938 -4.895 1 87.12 43 THR B CA 1
ATOM 4725 C C . THR B 1 43 ? 1.72 -51.406 -5.762 1 87.12 43 THR B C 1
ATOM 4727 O O . THR B 1 43 ? 1.342 -50.75 -6.73 1 87.12 43 THR B O 1
ATOM 4730 N N . VAL B 1 44 ? 1.214 -52.594 -5.371 1 89.5 44 VAL B N 1
ATOM 4731 C CA . VAL B 1 44 ? 0.067 -53.125 -6.094 1 89.5 44 VAL B CA 1
ATOM 4732 C C . VAL B 1 44 ? -1.181 -52.312 -5.766 1 89.5 44 VAL B C 1
ATOM 4734 O O . VAL B 1 44 ? -2.152 -52.312 -6.523 1 89.5 44 VAL B O 1
ATOM 4737 N N . LYS B 1 45 ? -1.142 -51.656 -4.668 1 93.38 45 LYS B N 1
ATOM 4738 C CA . LYS B 1 45 ? -2.244 -50.781 -4.309 1 93.38 45 LYS B CA 1
ATOM 4739 C C . LYS B 1 45 ? -2.121 -49.438 -5.02 1 93.38 45 LYS B C 1
ATOM 4741 O O . LYS B 1 45 ? -1.059 -48.812 -5 1 93.38 45 LYS B O 1
ATOM 4746 N N . PRO B 1 46 ? -3.172 -49.062 -5.656 1 95.31 46 PRO B N 1
ATOM 4747 C CA . PRO B 1 46 ? -3.109 -47.75 -6.348 1 95.31 46 PRO B CA 1
ATOM 4748 C C . PRO B 1 46 ? -2.793 -46.594 -5.402 1 95.31 46 PRO B C 1
ATOM 4750 O O . PRO B 1 46 ? -3.285 -46.562 -4.273 1 95.31 46 PRO B O 1
ATOM 4753 N N . ASP B 1 47 ? -1.959 -45.688 -5.812 1 93 47 ASP B N 1
ATOM 4754 C CA . ASP B 1 47 ? -1.709 -44.406 -5.129 1 93 47 ASP B CA 1
ATOM 4755 C C . ASP B 1 47 ? -1.52 -43.281 -6.129 1 93 47 ASP B C 1
ATOM 4757 O O . ASP B 1 47 ? -1.781 -43.438 -7.32 1 93 47 ASP B O 1
ATOM 4761 N N . HIS B 1 48 ? -1.32 -42.062 -5.684 1 95.12 48 HIS B N 1
ATOM 4762 C CA . HIS B 1 48 ? -1.237 -40.875 -6.516 1 95.12 48 HIS B CA 1
ATOM 4763 C C . HIS B 1 48 ? -2.51 -40.688 -7.332 1 95.12 48 HIS B C 1
ATOM 4765 O O . HIS B 1 48 ? -2.449 -40.281 -8.5 1 95.12 48 HIS B O 1
ATOM 4771 N N . VAL B 1 49 ? -3.633 -41.094 -6.707 1 97.75 49 VAL B N 1
ATOM 4772 C CA . VAL B 1 49 ? -4.914 -40.938 -7.391 1 97.75 49 VAL B CA 1
ATOM 4773 C C . VAL B 1 49 ? -5.223 -39.438 -7.562 1 97.75 49 VAL B C 1
ATOM 4775 O O . VAL B 1 49 ? -5.227 -38.688 -6.586 1 97.75 49 VAL B O 1
ATOM 4778 N N . THR B 1 50 ? -5.449 -39.062 -8.766 1 98.06 50 THR B N 1
ATOM 4779 C CA . THR B 1 50 ? -5.621 -37.625 -9.07 1 98.06 50 THR B CA 1
ATOM 4780 C C . THR B 1 50 ? -6.758 -37.438 -10.062 1 98.06 50 THR B C 1
ATOM 4782 O O . THR B 1 50 ? -6.906 -38.188 -11.016 1 98.06 50 THR B O 1
ATOM 4785 N N . LEU B 1 51 ? -7.586 -36.438 -9.75 1 98.75 51 LEU B N 1
ATOM 4786 C CA . LEU B 1 51 ? -8.664 -36.062 -10.648 1 98.75 51 LEU B CA 1
ATOM 4787 C C . LEU B 1 51 ? -8.25 -34.875 -11.5 1 98.75 51 LEU B C 1
ATOM 4789 O O . LEU B 1 51 ? -7.629 -33.906 -10.992 1 98.75 51 LEU B O 1
ATOM 4793 N N . THR B 1 52 ? -8.453 -34.906 -12.789 1 98.75 52 THR B N 1
ATOM 4794 C CA . THR B 1 52 ? -8.344 -33.812 -13.742 1 98.75 52 THR B CA 1
ATOM 4795 C C . THR B 1 52 ? -9.484 -33.844 -14.758 1 98.75 52 THR B C 1
ATOM 4797 O O . THR B 1 52 ? -10.375 -34.688 -14.656 1 98.75 52 THR B O 1
ATOM 4800 N N . TRP B 1 53 ? -9.523 -32.906 -15.68 1 98.69 53 TRP B N 1
ATOM 4801 C CA . TRP B 1 53 ? -10.43 -33 -16.828 1 98.69 53 TRP B CA 1
ATOM 4802 C C . TRP B 1 53 ? -9.648 -33 -18.141 1 98.69 53 TRP B C 1
ATOM 4804 O O . TRP B 1 53 ? -8.75 -32.188 -18.344 1 98.69 53 TRP B O 1
ATOM 4814 N N . THR B 1 54 ? -9.977 -33.906 -18.969 1 98 54 THR B N 1
ATOM 4815 C CA . THR B 1 54 ? -9.453 -33.938 -20.328 1 98 54 THR B CA 1
ATOM 4816 C C . THR B 1 54 ? -10.523 -33.531 -21.328 1 98 54 THR B C 1
ATOM 4818 O O . THR B 1 54 ? -10.211 -33.156 -22.469 1 98 54 THR B O 1
ATOM 4821 N N . LYS B 1 55 ? -11.766 -33.656 -20.875 1 97.44 55 LYS B N 1
ATOM 4822 C CA . LYS B 1 55 ? -12.93 -33.344 -21.688 1 97.44 55 LYS B CA 1
ATOM 4823 C C . LYS B 1 55 ? -13.953 -32.531 -20.891 1 97.44 55 LYS B C 1
ATOM 4825 O O . LYS B 1 55 ? -13.602 -31.875 -19.906 1 97.44 55 LYS B O 1
ATOM 4830 N N . ASP B 1 56 ? -15.203 -32.562 -21.328 1 97.44 56 ASP B N 1
ATOM 4831 C CA . ASP B 1 56 ? -16.266 -31.734 -20.75 1 97.44 56 ASP B CA 1
ATOM 4832 C C . ASP B 1 56 ? -16.547 -32.125 -19.297 1 97.44 56 ASP B C 1
ATOM 4834 O O . ASP B 1 56 ? -17 -33.25 -19.047 1 97.44 56 ASP B O 1
ATOM 4838 N N . PRO B 1 57 ? -16.391 -31.219 -18.359 1 98.31 57 PRO B N 1
ATOM 4839 C CA . PRO B 1 57 ? -16.578 -31.547 -16.938 1 98.31 57 PRO B CA 1
ATOM 4840 C C . PRO B 1 57 ? -18.031 -31.891 -16.594 1 98.31 57 PRO B C 1
ATOM 4842 O O . PRO B 1 57 ? -18.297 -32.438 -15.523 1 98.31 57 PRO B O 1
ATOM 4845 N N . LYS B 1 58 ? -18.953 -31.594 -17.422 1 98.19 58 LYS B N 1
ATOM 4846 C CA . LYS B 1 58 ? -20.359 -31.891 -17.172 1 98.19 58 LYS B CA 1
ATOM 4847 C C . LYS B 1 58 ? -20.625 -33.375 -17.266 1 98.19 58 LYS B C 1
ATOM 4849 O O . LYS B 1 58 ? -21.516 -33.906 -16.578 1 98.19 58 LYS B O 1
ATOM 4854 N N . THR B 1 59 ? -19.797 -34.031 -18.203 1 98.31 59 THR B N 1
ATOM 4855 C CA . THR B 1 59 ? -20.188 -35.375 -18.5 1 98.31 59 THR B CA 1
ATOM 4856 C C . THR B 1 59 ? -18.969 -36.312 -18.438 1 98.31 59 THR B C 1
ATOM 4858 O O . THR B 1 59 ? -19.047 -37.469 -18.859 1 98.31 59 THR B O 1
ATOM 4861 N N . THR B 1 60 ? -17.891 -35.812 -17.984 1 98.44 60 THR B N 1
ATOM 4862 C CA . THR B 1 60 ? -16.703 -36.656 -17.953 1 98.44 60 THR B CA 1
ATOM 4863 C C . THR B 1 60 ? -15.914 -36.406 -16.656 1 98.44 60 THR B C 1
ATOM 4865 O O . THR B 1 60 ? -16.125 -35.406 -15.977 1 98.44 60 THR B O 1
ATOM 4868 N N . GLN B 1 61 ? -15.086 -37.281 -16.281 1 98.62 61 GLN B N 1
ATOM 4869 C CA . GLN B 1 61 ? -14.094 -37.188 -15.227 1 98.62 61 GLN B CA 1
ATOM 4870 C C . GLN B 1 61 ? -12.875 -38.062 -15.523 1 98.62 61 GLN B C 1
ATOM 4872 O O . GLN B 1 61 ? -13.008 -39.25 -15.797 1 98.62 61 GLN B O 1
ATOM 4877 N N . THR B 1 62 ? -11.742 -37.406 -15.531 1 98.62 62 THR B N 1
ATOM 4878 C CA . THR B 1 62 ? -10.5 -38.156 -15.75 1 98.62 62 THR B CA 1
ATOM 4879 C C . THR B 1 62 ? -9.844 -38.5 -14.414 1 98.62 62 THR B C 1
ATOM 4881 O O . THR B 1 62 ? -9.766 -37.656 -13.516 1 98.62 62 THR B O 1
ATOM 4884 N N . ILE B 1 63 ? -9.414 -39.719 -14.266 1 98.5 63 ILE B N 1
ATOM 4885 C CA . ILE B 1 63 ? -8.742 -40.25 -13.078 1 98.5 63 ILE B CA 1
ATOM 4886 C C . ILE B 1 63 ? -7.414 -40.906 -13.477 1 98.5 63 ILE B C 1
ATOM 4888 O O . ILE B 1 63 ? -7.371 -41.719 -14.375 1 98.5 63 ILE B O 1
ATOM 4892 N N . THR B 1 64 ? -6.348 -40.469 -12.875 1 97.56 64 THR B N 1
ATOM 4893 C CA . THR B 1 64 ? -5.023 -41.031 -13.086 1 97.56 64 THR B CA 1
ATOM 4894 C C . THR B 1 64 ? -4.461 -41.594 -11.781 1 97.56 64 THR B C 1
ATOM 4896 O O . THR B 1 64 ? -4.66 -41 -10.711 1 97.56 64 THR B O 1
ATOM 4899 N N . TRP B 1 65 ? -3.76 -42.75 -11.859 1 96.31 65 TRP B N 1
ATOM 4900 C CA . TRP B 1 65 ? -3.164 -43.312 -10.656 1 96.31 65 TRP B CA 1
ATOM 4901 C C . TRP B 1 65 ? -1.938 -44.156 -11.008 1 96.31 65 TRP B C 1
ATOM 4903 O O . TRP B 1 65 ? -1.688 -44.438 -12.18 1 96.31 65 TRP B O 1
ATOM 4913 N N . ARG B 1 66 ? -1.225 -44.469 -9.992 1 93.19 66 ARG B N 1
ATOM 4914 C CA . ARG B 1 66 ? 0.026 -45.188 -10.133 1 93.19 66 ARG B CA 1
ATOM 4915 C C . ARG B 1 66 ? -0.069 -46.562 -9.469 1 93.19 66 ARG B C 1
ATOM 4917 O O . ARG B 1 66 ? -0.756 -46.719 -8.461 1 93.19 66 ARG B O 1
ATOM 4924 N N . THR B 1 67 ? 0.58 -47.562 -10.055 1 90.88 67 THR B N 1
ATOM 4925 C CA . THR B 1 67 ? 0.812 -48.875 -9.438 1 90.88 67 THR B CA 1
ATOM 4926 C C . THR B 1 67 ? 2.205 -49.375 -9.789 1 90.88 67 THR B C 1
ATOM 4928 O O . THR B 1 67 ? 2.91 -48.781 -10.602 1 90.88 67 THR B O 1
ATOM 4931 N N . SER B 1 68 ? 2.486 -50.469 -9.094 1 86.94 68 SER B N 1
ATOM 4932 C CA . SER B 1 68 ? 3.695 -51.188 -9.5 1 86.94 68 SER B CA 1
ATOM 4933 C C . SER B 1 68 ? 3.527 -51.812 -10.883 1 86.94 68 SER B C 1
ATOM 4935 O O . SER B 1 68 ? 2.406 -51.938 -11.383 1 86.94 68 SER B O 1
ATOM 4937 N N . THR B 1 69 ? 4.625 -52.219 -11.484 1 86.69 69 THR B N 1
ATOM 4938 C CA . THR B 1 69 ? 4.633 -52.719 -12.859 1 86.69 69 THR B CA 1
ATOM 4939 C C . THR B 1 69 ? 4.02 -54.125 -12.945 1 86.69 69 THR B C 1
ATOM 4941 O O . THR B 1 69 ? 3.715 -54.594 -14.039 1 86.69 69 THR B O 1
ATOM 4944 N N . ASN B 1 70 ? 3.768 -54.719 -11.812 1 85 70 ASN B N 1
ATOM 4945 C CA . ASN B 1 70 ? 3.154 -56.031 -11.781 1 85 70 ASN B CA 1
ATOM 4946 C C . ASN B 1 70 ? 1.667 -55.969 -12.125 1 85 70 ASN B C 1
ATOM 4948 O O . ASN B 1 70 ? 1.052 -57 -12.43 1 85 70 ASN B O 1
ATOM 4952 N N . ILE B 1 71 ? 1.173 -54.875 -12.023 1 89.94 71 ILE B N 1
ATOM 4953 C CA . ILE B 1 71 ? -0.245 -54.656 -12.305 1 89.94 71 ILE B CA 1
ATOM 4954 C C . ILE B 1 71 ? -0.436 -54.344 -13.789 1 89.94 71 ILE B C 1
ATOM 4956 O O . ILE B 1 71 ? 0.122 -53.375 -14.305 1 89.94 71 ILE B O 1
ATOM 4960 N N . ASN B 1 72 ? -1.286 -55.156 -14.422 1 89.31 72 ASN B N 1
ATOM 4961 C CA . ASN B 1 72 ? -1.431 -54.969 -15.859 1 89.31 72 ASN B CA 1
ATOM 4962 C C . ASN B 1 72 ? -2.84 -54.531 -16.234 1 89.31 72 ASN B C 1
ATOM 4964 O O . ASN B 1 72 ? -3.119 -54.25 -17.391 1 89.31 72 ASN B O 1
ATOM 4968 N N . ARG B 1 73 ? -3.625 -54.469 -15.242 1 93.81 73 ARG B N 1
ATOM 4969 C CA . ARG B 1 73 ? -4.996 -54.062 -15.508 1 93.81 73 ARG B CA 1
ATOM 4970 C C . ARG B 1 73 ? -5.406 -52.906 -14.586 1 93.81 73 ARG B C 1
ATOM 4972 O O . ARG B 1 73 ? -5.094 -52.906 -13.398 1 93.81 73 ARG B O 1
ATOM 4979 N N . GLY B 1 74 ? -6.012 -51.906 -15.188 1 95.62 74 GLY B N 1
ATOM 4980 C CA . GLY B 1 74 ? -6.555 -50.781 -14.445 1 95.62 74 GLY B CA 1
ATOM 4981 C C . GLY B 1 74 ? -8.055 -50.656 -14.594 1 95.62 74 GLY B C 1
ATOM 4982 O O . GLY B 1 74 ? -8.578 -50.656 -15.711 1 95.62 74 GLY B O 1
ATOM 4983 N N . LEU B 1 75 ? -8.734 -50.562 -13.492 1 97.25 75 LEU B N 1
ATOM 4984 C CA . LEU B 1 75 ? -10.188 -50.438 -13.461 1 97.25 75 LEU B CA 1
ATOM 4985 C C . LEU B 1 75 ? -10.602 -49.25 -12.602 1 97.25 75 LEU B C 1
ATOM 4987 O O . LEU B 1 75 ? -9.977 -48.969 -11.586 1 97.25 75 LEU B O 1
ATOM 4991 N N . VAL B 1 76 ? -11.688 -48.594 -13.055 1 98.38 76 VAL B N 1
ATOM 4992 C CA . VAL B 1 76 ? -12.406 -47.656 -12.227 1 98.38 76 VAL B CA 1
ATOM 4993 C C . VAL B 1 76 ? -13.812 -48.156 -11.922 1 98.38 76 VAL B C 1
ATOM 4995 O O . VAL B 1 76 ? -14.586 -48.438 -12.844 1 98.38 76 VAL B O 1
ATOM 4998 N N . GLN B 1 77 ? -14.07 -48.375 -10.688 1 98.38 77 GLN B N 1
ATOM 4999 C CA . GLN B 1 77 ? -15.438 -48.625 -10.242 1 98.38 77 GLN B CA 1
ATOM 5000 C C . GLN B 1 77 ? -16.062 -47.344 -9.664 1 98.38 77 GLN B C 1
ATOM 5002 O O . GLN B 1 77 ? -15.492 -46.719 -8.781 1 98.38 77 GLN B O 1
ATOM 5007 N N . TYR B 1 78 ? -17.219 -46.938 -10.258 1 98.44 78 TYR B N 1
ATOM 5008 C CA . TYR B 1 78 ? -17.828 -45.719 -9.797 1 98.44 78 TYR B CA 1
ATOM 5009 C C . TYR B 1 78 ? -19.328 -45.875 -9.648 1 98.44 78 TYR B C 1
ATOM 5011 O O . TYR B 1 78 ? -19.953 -46.688 -10.336 1 98.44 78 TYR B O 1
ATOM 5019 N N . LYS B 1 79 ? -19.859 -45.188 -8.695 1 98.31 79 LYS B N 1
ATOM 5020 C CA . LYS B 1 79 ? -21.266 -45.25 -8.328 1 98.31 79 LYS B CA 1
ATOM 5021 C C . LYS B 1 79 ? -21.922 -43.875 -8.367 1 98.31 79 LYS B C 1
ATOM 5023 O O . LYS B 1 79 ? -21.422 -42.938 -7.766 1 98.31 79 LYS B O 1
ATOM 5028 N N . ASN B 1 80 ? -22.969 -43.812 -9.195 1 98.31 80 ASN B N 1
ATOM 5029 C CA . ASN B 1 80 ? -23.828 -42.625 -9.109 1 98.31 80 ASN B CA 1
ATOM 5030 C C . ASN B 1 80 ? -24.531 -42.531 -7.766 1 98.31 80 ASN B C 1
ATOM 5032 O O . ASN B 1 80 ? -25.406 -43.344 -7.469 1 98.31 80 ASN B O 1
ATOM 5036 N N . LEU B 1 81 ? -24.281 -41.562 -7 1 97.81 81 LEU B N 1
ATOM 5037 C CA . LEU B 1 81 ? -24.766 -41.531 -5.625 1 97.81 81 LEU B CA 1
ATOM 5038 C C . LEU B 1 81 ? -26.234 -41.125 -5.574 1 97.81 81 LEU B C 1
ATOM 5040 O O . LEU B 1 81 ? -26.891 -41.281 -4.547 1 97.81 81 LEU B O 1
ATOM 5044 N N . THR B 1 82 ? -26.703 -40.562 -6.672 1 96.62 82 THR B N 1
ATOM 5045 C CA . THR B 1 82 ? -28.125 -40.25 -6.754 1 96.62 82 THR B CA 1
ATOM 5046 C C . THR B 1 82 ? -28.953 -41.469 -7.113 1 96.62 82 THR B C 1
ATOM 5048 O O . THR B 1 82 ? -29.953 -41.75 -6.461 1 96.62 82 THR B O 1
ATOM 5051 N N . THR B 1 83 ? -28.594 -42.281 -8.062 1 96.75 83 THR B N 1
ATOM 5052 C CA . THR B 1 83 ? -29.375 -43.406 -8.57 1 96.75 83 THR B CA 1
ATOM 5053 C C . THR B 1 83 ? -28.953 -44.719 -7.902 1 96.75 83 THR B C 1
ATOM 5055 O O . THR B 1 83 ? -29.688 -45.688 -7.918 1 96.75 83 THR B O 1
ATOM 5058 N N . GLY B 1 84 ? -27.688 -44.781 -7.492 1 96.19 84 GLY B N 1
ATOM 5059 C CA . GLY B 1 84 ? -27.172 -46 -6.898 1 96.19 84 GLY B CA 1
ATOM 5060 C C . GLY B 1 84 ? -26.516 -46.938 -7.91 1 96.19 84 GLY B C 1
ATOM 5061 O O . GLY B 1 84 ? -25.938 -47.938 -7.539 1 96.19 84 GLY B O 1
ATOM 5062 N N . GLU B 1 85 ? -26.516 -46.5 -9.148 1 96.69 85 GLU B N 1
ATOM 5063 C CA . GLU B 1 85 ? -25.953 -47.344 -10.203 1 96.69 85 GLU B CA 1
ATOM 5064 C C . GLU B 1 85 ? -24.438 -47.406 -10.117 1 96.69 85 GLU B C 1
ATOM 5066 O O . GLU B 1 85 ? -23.781 -46.375 -9.922 1 96.69 85 GLU B O 1
ATOM 5071 N N . THR B 1 86 ? -23.938 -48.625 -10.203 1 97.12 86 THR B N 1
ATOM 5072 C CA . THR B 1 86 ? -22.5 -48.844 -10.188 1 97.12 86 THR B CA 1
ATOM 5073 C C . THR B 1 86 ? -22.016 -49.344 -11.539 1 97.12 86 THR B C 1
ATOM 5075 O O . THR B 1 86 ? -22.641 -50.219 -12.141 1 97.12 86 THR B O 1
ATOM 5078 N N . LYS B 1 87 ? -20.906 -48.75 -12 1 97.5 87 LYS B N 1
ATOM 5079 C CA . LYS B 1 87 ? -20.297 -49.156 -13.258 1 97.5 87 LYS B CA 1
ATOM 5080 C C . LYS B 1 87 ? -18.781 -49.375 -13.094 1 97.5 87 LYS B C 1
ATOM 5082 O O . LYS B 1 87 ? -18.203 -48.906 -12.109 1 97.5 87 LYS B O 1
ATOM 5087 N N . THR B 1 88 ? -18.266 -50.125 -13.945 1 96.5 88 THR B N 1
ATOM 5088 C CA . THR B 1 88 ? -16.828 -50.344 -13.992 1 96.5 88 THR B CA 1
ATOM 5089 C C . THR B 1 88 ? -16.281 -49.969 -15.367 1 96.5 88 THR B C 1
ATOM 5091 O O . THR B 1 88 ? -16.891 -50.281 -16.391 1 96.5 88 THR B O 1
ATOM 5094 N N . PHE B 1 89 ? -15.242 -49.281 -15.367 1 94.88 89 PHE B N 1
ATOM 5095 C CA . PHE B 1 89 ? -14.602 -48.781 -16.578 1 94.88 89 PHE B CA 1
ATOM 5096 C C . PHE B 1 89 ? -13.148 -49.25 -16.656 1 94.88 89 PHE B C 1
ATOM 5098 O O . PHE B 1 89 ? -12.438 -49.219 -15.648 1 94.88 89 PHE B O 1
ATOM 5105 N N . ASP B 1 90 ? -12.672 -49.656 -17.812 1 93 90 ASP B N 1
ATOM 5106 C CA . ASP B 1 90 ? -11.281 -50.031 -18.016 1 93 90 ASP B CA 1
ATOM 5107 C C . ASP B 1 90 ? -10.414 -48.812 -18.312 1 93 90 ASP B C 1
ATOM 5109 O O . ASP B 1 90 ? -10.766 -48 -19.156 1 93 90 ASP B O 1
ATOM 5113 N N . ALA B 1 91 ? -9.328 -48.781 -17.719 1 92.81 91 ALA B N 1
ATOM 5114 C CA . ALA B 1 91 ? -8.398 -47.688 -17.922 1 92.81 91 ALA B CA 1
ATOM 5115 C C . ALA B 1 91 ? -7.328 -48.031 -18.953 1 92.81 91 ALA B C 1
ATOM 5117 O O . ALA B 1 91 ? -7.109 -49.219 -19.25 1 92.81 91 ALA B O 1
ATOM 5118 N N . SER B 1 92 ? -6.723 -47.031 -19.5 1 87 92 SER B N 1
ATOM 5119 C CA . SER B 1 92 ? -5.52 -47.188 -20.297 1 87 92 SER B CA 1
ATOM 5120 C C . SER B 1 92 ? -4.273 -47.281 -19.422 1 87 92 SER B C 1
ATOM 5122 O O . SER B 1 92 ? -4.219 -46.688 -18.359 1 87 92 SER B O 1
ATOM 5124 N N . LYS B 1 93 ? -3.391 -48.125 -19.906 1 87.81 93 LYS B N 1
ATOM 5125 C CA . LYS B 1 93 ? -2.125 -48.281 -19.203 1 87.81 93 LYS B CA 1
ATOM 5126 C C . LYS B 1 93 ? -0.976 -47.656 -19.984 1 87.81 93 LYS B C 1
ATOM 5128 O O . LYS B 1 93 ? -0.891 -47.781 -21.203 1 87.81 93 LYS B O 1
ATOM 5133 N N . GLU B 1 94 ? -0.243 -46.812 -19.344 1 79.75 94 GLU B N 1
ATOM 5134 C CA . GLU B 1 94 ? 1.018 -46.312 -19.891 1 79.75 94 GLU B CA 1
ATOM 5135 C C . GLU B 1 94 ? 2.191 -46.688 -18.984 1 79.75 94 GLU B C 1
ATOM 5137 O O . GLU B 1 94 ? 2.094 -46.562 -17.75 1 79.75 94 GLU B O 1
ATOM 5142 N N . ASP B 1 95 ? 3.229 -47.25 -19.625 1 71.69 95 ASP B N 1
ATOM 5143 C CA . ASP B 1 95 ? 4.461 -47.438 -18.875 1 71.69 95 ASP B CA 1
ATOM 5144 C C . ASP B 1 95 ? 5.113 -46.094 -18.531 1 71.69 95 ASP B C 1
ATOM 5146 O O . ASP B 1 95 ? 5.137 -45.188 -19.344 1 71.69 95 ASP B O 1
ATOM 5150 N N . PHE B 1 96 ? 5.465 -46.062 -17.328 1 75.5 96 PHE B N 1
ATOM 5151 C CA . PHE B 1 96 ? 6.086 -44.844 -16.812 1 75.5 96 PHE B CA 1
ATOM 5152 C C . PHE B 1 96 ? 7.395 -45.188 -16.109 1 75.5 96 PHE B C 1
ATOM 5154 O O . PHE B 1 96 ? 7.422 -45.969 -15.164 1 75.5 96 PHE B O 1
ATOM 5161 N N . SER B 1 97 ? 8.539 -44.781 -16.766 1 67.75 97 SER B N 1
ATOM 5162 C CA . SER B 1 97 ? 9.852 -45.062 -16.188 1 67.75 97 SER B CA 1
ATOM 5163 C C . SER B 1 97 ? 10.508 -43.812 -15.656 1 67.75 97 SER B C 1
ATOM 5165 O O . SER B 1 97 ? 10.312 -42.719 -16.203 1 67.75 97 SER B O 1
ATOM 5167 N N . THR B 1 98 ? 11.102 -44.031 -14.477 1 65.56 98 THR B N 1
ATOM 5168 C CA . THR B 1 98 ? 11.812 -42.938 -13.836 1 65.56 98 THR B CA 1
ATOM 5169 C C . THR B 1 98 ? 13.305 -43 -14.172 1 65.56 98 THR B C 1
ATOM 5171 O O . THR B 1 98 ? 13.773 -43.969 -14.766 1 65.56 98 THR B O 1
ATOM 5174 N N . SER B 1 99 ? 14.016 -41.875 -14.094 1 59 99 SER B N 1
ATOM 5175 C CA . SER B 1 99 ? 15.438 -41.812 -14.398 1 59 99 SER B CA 1
ATOM 5176 C C . SER B 1 99 ? 16.234 -42.656 -13.422 1 59 99 SER B C 1
ATOM 5178 O O . SER B 1 99 ? 15.742 -43.031 -12.359 1 59 99 SER B O 1
ATOM 5180 N N . ASN B 1 100 ? 17.344 -43.188 -14.039 1 50.12 100 ASN B N 1
ATOM 5181 C CA . ASN B 1 100 ? 18.266 -44.062 -13.312 1 50.12 100 ASN B CA 1
ATOM 5182 C C . ASN B 1 100 ? 18.562 -43.5 -11.914 1 50.12 100 ASN B C 1
ATOM 5184 O O . ASN B 1 100 ? 18.828 -44.281 -10.992 1 50.12 100 ASN B O 1
ATOM 5188 N N . THR B 1 101 ? 18.672 -42.219 -11.906 1 47.47 101 THR B N 1
ATOM 5189 C CA . THR B 1 101 ? 18.969 -41.688 -10.578 1 47.47 101 THR B CA 1
ATOM 5190 C C . THR B 1 101 ? 17.812 -41.969 -9.617 1 47.47 101 THR B C 1
ATOM 5192 O O . THR B 1 101 ? 17.953 -41.781 -8.406 1 47.47 101 THR B O 1
ATOM 5195 N N . ASP B 1 102 ? 16.719 -42.031 -10.266 1 53.5 102 ASP B N 1
ATOM 5196 C CA . ASP B 1 102 ? 15.523 -42.344 -9.484 1 53.5 102 ASP B CA 1
ATOM 5197 C C . ASP B 1 102 ? 15.492 -43.844 -9.156 1 53.5 102 ASP B C 1
ATOM 5199 O O . ASP B 1 102 ? 14.539 -44.531 -9.516 1 53.5 102 ASP B O 1
ATOM 5203 N N . ILE B 1 103 ? 16.625 -44.375 -9.234 1 43.69 103 ILE B N 1
ATOM 5204 C CA . ILE B 1 103 ? 16.922 -45.812 -9.203 1 43.69 103 ILE B CA 1
ATOM 5205 C C . ILE B 1 103 ? 15.977 -46.5 -8.234 1 43.69 103 ILE B C 1
ATOM 5207 O O . ILE B 1 103 ? 15.586 -47.656 -8.461 1 43.69 103 ILE B O 1
ATOM 5211 N N . ASN B 1 104 ? 15.789 -45.875 -7.07 1 48.78 104 ASN B N 1
ATOM 5212 C CA . ASN B 1 104 ? 15.125 -46.688 -6.066 1 48.78 104 ASN B CA 1
ATOM 5213 C C . ASN B 1 104 ? 13.617 -46.75 -6.301 1 48.78 104 ASN B C 1
ATOM 5215 O O . ASN B 1 104 ? 12.906 -47.531 -5.656 1 48.78 104 ASN B O 1
ATOM 5219 N N . ILE B 1 105 ? 13.102 -45.844 -7.074 1 57.66 105 ILE B N 1
ATOM 5220 C CA . ILE B 1 105 ? 11.648 -45.875 -7.191 1 57.66 105 ILE B CA 1
ATOM 5221 C C . ILE B 1 105 ? 11.242 -46.781 -8.359 1 57.66 105 ILE B C 1
ATOM 5223 O O . ILE B 1 105 ? 10.18 -47.406 -8.336 1 57.66 105 ILE B O 1
ATOM 5227 N N . GLY B 1 106 ? 12.281 -47.094 -9.211 1 64.5 106 GLY B N 1
ATOM 5228 C CA . GLY B 1 106 ? 12.164 -48.094 -10.273 1 64.5 106 GLY B CA 1
ATOM 5229 C C . GLY B 1 106 ? 11.031 -47.781 -11.234 1 64.5 106 GLY B C 1
ATOM 5230 O O . GLY B 1 106 ? 10.586 -46.656 -11.359 1 64.5 106 GLY B O 1
ATOM 5231 N N . TYR B 1 107 ? 10.492 -48.75 -12 1 74.94 107 TYR B N 1
ATOM 5232 C CA . TYR B 1 107 ? 9.414 -48.719 -12.984 1 74.94 107 TYR B CA 1
ATOM 5233 C C . TYR B 1 107 ? 8.047 -48.781 -12.305 1 74.94 107 TYR B C 1
ATOM 5235 O O . TYR B 1 107 ? 7.898 -49.406 -11.258 1 74.94 107 TYR B O 1
ATOM 5243 N N . MET B 1 108 ? 7.191 -47.938 -12.859 1 86.25 108 MET B N 1
ATOM 5244 C CA . MET B 1 108 ? 5.812 -47.906 -12.391 1 86.25 108 MET B CA 1
ATOM 5245 C C . MET B 1 108 ? 4.836 -47.812 -13.562 1 86.25 108 MET B C 1
ATOM 5247 O O . MET B 1 108 ? 5.246 -47.562 -14.695 1 86.25 108 MET B O 1
ATOM 5251 N N . ASN B 1 109 ? 3.656 -48.219 -13.32 1 88.5 109 ASN B N 1
ATOM 5252 C CA . ASN B 1 109 ? 2.584 -48 -14.289 1 88.5 109 ASN B CA 1
ATOM 5253 C C . ASN B 1 109 ? 1.737 -46.781 -13.914 1 88.5 109 ASN B C 1
ATOM 5255 O O . ASN B 1 109 ? 1.471 -46.531 -12.734 1 88.5 109 ASN B O 1
ATOM 5259 N N . LEU B 1 110 ? 1.491 -46.094 -14.945 1 93.69 110 LEU B N 1
ATOM 5260 C CA . LEU B 1 110 ? 0.468 -45.062 -14.82 1 93.69 110 LEU B CA 1
ATOM 5261 C C . LEU B 1 110 ? -0.791 -45.438 -15.594 1 93.69 110 LEU B C 1
ATOM 5263 O O . LEU B 1 110 ? -0.715 -45.812 -16.766 1 93.69 110 LEU B O 1
ATOM 5267 N N . PHE B 1 111 ? -1.852 -45.406 -14.859 1 95.12 111 PHE B N 1
ATOM 5268 C CA . PHE B 1 111 ? -3.152 -45.656 -15.477 1 95.12 111 PHE B CA 1
ATOM 5269 C C . PHE B 1 111 ? -3.961 -44.375 -15.555 1 95.12 111 PHE B C 1
ATOM 5271 O O . PHE B 1 111 ? -3.859 -43.5 -14.672 1 95.12 111 PHE B O 1
ATOM 5278 N N . SER B 1 112 ? -4.699 -44.219 -16.625 1 95.94 112 SER B N 1
ATOM 5279 C CA . SER B 1 112 ? -5.625 -43.094 -16.75 1 95.94 112 SER B CA 1
ATOM 5280 C C . SER B 1 112 ? -6.938 -43.531 -17.391 1 95.94 112 SER B C 1
ATOM 5282 O O . SER B 1 112 ? -6.941 -44.344 -18.312 1 95.94 112 SER B O 1
ATOM 5284 N N . ALA B 1 113 ? -8 -43.062 -16.844 1 96.88 113 ALA B N 1
ATOM 5285 C CA . ALA B 1 113 ? -9.344 -43.312 -17.375 1 96.88 113 ALA B CA 1
ATOM 5286 C C . ALA B 1 113 ? -10.141 -42.031 -17.453 1 96.88 113 ALA B C 1
ATOM 5288 O O . ALA B 1 113 ? -10.109 -41.219 -16.516 1 96.88 113 ALA B O 1
ATOM 5289 N N . THR B 1 114 ? -10.758 -41.812 -18.562 1 97.56 114 THR B N 1
ATOM 5290 C CA . THR B 1 114 ? -11.742 -40.75 -18.688 1 97.56 114 THR B CA 1
ATOM 5291 C C . THR B 1 114 ? -13.156 -41.312 -18.781 1 97.56 114 THR B C 1
ATOM 5293 O O . THR B 1 114 ? -13.547 -41.844 -19.828 1 97.56 114 THR B O 1
ATOM 5296 N N . LEU B 1 115 ? -13.812 -41.219 -17.656 1 98 115 LEU B N 1
ATOM 5297 C CA . LEU B 1 115 ? -15.211 -41.625 -17.656 1 98 115 LEU B CA 1
ATOM 5298 C C . LEU B 1 115 ? -16.062 -40.719 -18.531 1 98 115 LEU B C 1
ATOM 5300 O O . LEU B 1 115 ? -15.859 -39.5 -18.531 1 98 115 LEU B O 1
ATOM 5304 N N . THR B 1 116 ? -16.984 -41.312 -19.25 1 97.06 116 THR B N 1
ATOM 5305 C CA . THR B 1 116 ? -17.844 -40.531 -20.141 1 97.06 116 THR B CA 1
ATOM 5306 C C . THR B 1 116 ? -19.312 -40.812 -19.859 1 97.06 116 THR B C 1
ATOM 5308 O O . THR B 1 116 ? -19.641 -41.719 -19.062 1 97.06 116 THR B O 1
ATOM 5311 N N . ASN B 1 117 ? -20.156 -40 -20.438 1 96.88 117 ASN B N 1
ATOM 5312 C CA . ASN B 1 117 ? -21.609 -40.125 -20.328 1 96.88 117 ASN B CA 1
ATOM 5313 C C . ASN B 1 117 ? -22.062 -40.062 -18.875 1 96.88 117 ASN B C 1
ATOM 5315 O O . ASN B 1 117 ? -22.953 -40.812 -18.469 1 96.88 117 ASN B O 1
ATOM 5319 N N . LEU B 1 118 ? -21.375 -39.312 -18.109 1 98.19 118 LEU B N 1
ATOM 5320 C CA . LEU B 1 118 ? -21.797 -39.062 -16.734 1 98.19 118 LEU B CA 1
ATOM 5321 C C . LEU B 1 118 ? -22.953 -38.062 -16.703 1 98.19 118 LEU B C 1
ATOM 5323 O O . LEU B 1 118 ? -23.172 -37.344 -17.672 1 98.19 118 LEU B O 1
ATOM 5327 N N . THR B 1 119 ? -23.734 -38.062 -15.602 1 97.75 119 THR B N 1
ATOM 5328 C CA . THR B 1 119 ? -24.844 -37.156 -15.422 1 97.75 119 THR B CA 1
ATOM 5329 C C . THR B 1 119 ? -24.359 -35.812 -14.859 1 97.75 119 THR B C 1
ATOM 5331 O O . THR B 1 119 ? -23.625 -35.781 -13.867 1 97.75 119 THR B O 1
ATOM 5334 N N . PRO B 1 120 ? -24.734 -34.688 -15.523 1 97.81 120 PRO B N 1
ATOM 5335 C CA . PRO B 1 120 ? -24.328 -33.406 -14.977 1 97.81 120 PRO B CA 1
ATOM 5336 C C . PRO B 1 120 ? -24.844 -33.156 -13.562 1 97.81 120 PRO B C 1
ATOM 5338 O O . PRO B 1 120 ? -25.875 -33.719 -13.18 1 97.81 120 PRO B O 1
ATOM 5341 N N . ASN B 1 121 ? -24.141 -32.406 -12.797 1 97.5 121 ASN B N 1
ATOM 5342 C CA . ASN B 1 121 ? -24.484 -32 -11.43 1 97.5 121 ASN B CA 1
ATOM 5343 C C . ASN B 1 121 ? -24.734 -33.219 -10.539 1 97.5 121 ASN B C 1
ATOM 5345 O O . ASN B 1 121 ? -25.734 -33.281 -9.828 1 97.5 121 ASN B O 1
ATOM 5349 N N . THR B 1 122 ? -23.797 -34.156 -10.602 1 98.19 122 THR B N 1
ATOM 5350 C CA . THR B 1 122 ? -24 -35.406 -9.883 1 98.19 122 THR B CA 1
ATOM 5351 C C . THR B 1 122 ? -22.734 -35.844 -9.156 1 98.19 122 THR B C 1
ATOM 5353 O O . THR B 1 122 ? -21.641 -35.75 -9.719 1 98.19 122 THR B O 1
ATOM 5356 N N . LYS B 1 123 ? -22.922 -36.219 -7.902 1 98.25 123 LYS B N 1
ATOM 5357 C CA . LYS B 1 123 ? -21.797 -36.75 -7.121 1 98.25 123 LYS B CA 1
ATOM 5358 C C . LYS B 1 123 ? -21.625 -38.219 -7.352 1 98.25 123 LYS B C 1
ATOM 5360 O O . LYS B 1 123 ? -22.609 -38.969 -7.402 1 98.25 123 LYS B O 1
ATOM 5365 N N . TYR B 1 124 ? -20.422 -38.656 -7.551 1 98.75 124 TYR B N 1
ATOM 5366 C CA . TYR B 1 124 ? -20.047 -40.062 -7.727 1 98.75 124 TYR B CA 1
ATOM 5367 C C . TYR B 1 124 ? -19.031 -40.469 -6.664 1 98.75 124 TYR B C 1
ATOM 5369 O O . TYR B 1 124 ? -18.156 -39.719 -6.285 1 98.75 124 TYR B O 1
ATOM 5377 N N . SER B 1 125 ? -19.219 -41.625 -6.148 1 98.62 125 SER B N 1
ATOM 5378 C CA . SER B 1 125 ? -18.109 -42.281 -5.461 1 98.62 125 SER B CA 1
ATOM 5379 C C . SER B 1 125 ? -17.312 -43.156 -6.414 1 98.62 125 SER B C 1
ATOM 5381 O O . SER B 1 125 ? -17.844 -43.625 -7.422 1 98.62 125 SER B O 1
ATOM 5383 N N . TYR B 1 126 ? -15.992 -43.344 -6.148 1 98.75 126 TYR B N 1
ATOM 5384 C CA . TYR B 1 126 ? -15.195 -44.156 -7.043 1 98.75 126 TYR B CA 1
ATOM 5385 C C . TYR B 1 126 ? -14 -44.75 -6.312 1 98.75 126 TYR B C 1
ATOM 5387 O O . TYR B 1 126 ? -13.625 -44.281 -5.238 1 98.75 126 TYR B O 1
ATOM 5395 N N . LYS B 1 127 ? -13.5 -45.812 -6.781 1 98.5 127 LYS B N 1
ATOM 5396 C CA . LYS B 1 127 ? -12.203 -46.406 -6.441 1 98.5 127 LYS B CA 1
ATOM 5397 C C . LYS B 1 127 ? -11.508 -46.969 -7.676 1 98.5 127 LYS B C 1
ATOM 5399 O O . LYS B 1 127 ? -12.164 -47.25 -8.68 1 98.5 127 LYS B O 1
ATOM 5404 N N . VAL B 1 128 ? -10.219 -47.031 -7.672 1 98.56 128 VAL B N 1
ATOM 5405 C CA . VAL B 1 128 ? -9.438 -47.531 -8.797 1 98.56 128 VAL B CA 1
ATOM 5406 C C . VAL B 1 128 ? -8.633 -48.75 -8.359 1 98.56 128 VAL B C 1
ATOM 5408 O O . VAL B 1 128 ? -8.266 -48.875 -7.188 1 98.56 128 VAL B O 1
ATOM 5411 N N . GLY B 1 129 ? -8.445 -49.594 -9.297 1 97 129 GLY B N 1
ATOM 5412 C CA . GLY B 1 129 ? -7.73 -50.812 -8.953 1 97 129 GLY B CA 1
ATOM 5413 C C . GLY B 1 129 ? -7.645 -51.812 -10.102 1 97 129 GLY B C 1
ATOM 5414 O O . GLY B 1 129 ? -7.707 -51.406 -11.273 1 97 129 GLY B O 1
ATOM 5415 N N . ASP B 1 130 ? -7.32 -53.062 -9.711 1 95.88 130 ASP B N 1
ATOM 5416 C CA . ASP B 1 130 ? -7.125 -54.094 -10.719 1 95.88 130 ASP B CA 1
ATOM 5417 C C . ASP B 1 130 ? -8.109 -55.25 -10.531 1 95.88 130 ASP B C 1
ATOM 5419 O O . ASP B 1 130 ? -7.945 -56.312 -11.117 1 95.88 130 ASP B O 1
ATOM 5423 N N . GLY B 1 131 ? -9.094 -55.094 -9.719 1 94.88 131 GLY B N 1
ATOM 5424 C CA . GLY B 1 131 ? -10.047 -56.125 -9.391 1 94.88 131 GLY B CA 1
ATOM 5425 C C . GLY B 1 131 ? -9.766 -56.812 -8.055 1 94.88 131 GLY B C 1
ATOM 5426 O O . GLY B 1 131 ? -10.672 -57.344 -7.422 1 94.88 131 GLY B O 1
ATOM 5427 N N . GLN B 1 132 ? -8.555 -56.75 -7.66 1 95.38 132 GLN B N 1
ATOM 5428 C CA . GLN B 1 132 ? -8.133 -57.375 -6.398 1 95.38 132 GLN B CA 1
ATOM 5429 C C . GLN B 1 132 ? -7.66 -56.281 -5.414 1 95.38 132 GLN B C 1
ATOM 5431 O O . GLN B 1 132 ? -8.039 -56.312 -4.242 1 95.38 132 GLN B O 1
ATOM 5436 N N . ASN B 1 133 ? -6.82 -55.469 -5.902 1 96.06 133 ASN B N 1
ATOM 5437 C CA . ASN B 1 133 ? -6.289 -54.344 -5.125 1 96.06 133 ASN B CA 1
ATOM 5438 C C . ASN B 1 133 ? -6.977 -53.031 -5.488 1 96.06 133 ASN B C 1
ATOM 5440 O O . ASN B 1 133 ? -6.957 -52.625 -6.648 1 96.06 133 ASN B O 1
ATOM 5444 N N . TRP B 1 134 ? -7.547 -52.406 -4.496 1 97.06 134 TRP B N 1
ATOM 5445 C CA . TRP B 1 134 ? -8.305 -51.156 -4.75 1 97.06 134 TRP B CA 1
ATOM 5446 C C . TRP B 1 134 ? -7.777 -50.031 -3.904 1 97.06 134 TRP B C 1
ATOM 5448 O O . TRP B 1 134 ? -7.258 -50.219 -2.805 1 97.06 134 TRP B O 1
ATOM 5458 N N . SER B 1 135 ? -7.906 -48.844 -4.43 1 97.31 135 SER B N 1
ATOM 5459 C CA . SER B 1 135 ? -7.664 -47.625 -3.648 1 97.31 135 SER B CA 1
ATOM 5460 C C . SER B 1 135 ? -8.773 -47.406 -2.627 1 97.31 135 SER B C 1
ATOM 5462 O O . SER B 1 135 ? -9.789 -48.125 -2.639 1 97.31 135 SER B O 1
ATOM 5464 N N . GLU B 1 136 ? -8.5 -46.469 -1.708 1 95.38 136 GLU B N 1
ATOM 5465 C CA . GLU B 1 136 ? -9.609 -45.969 -0.897 1 95.38 136 GLU B CA 1
ATOM 5466 C C . GLU B 1 136 ? -10.695 -45.344 -1.771 1 95.38 136 GLU B C 1
ATOM 5468 O O . GLU B 1 136 ? -10.43 -44.906 -2.893 1 95.38 136 GLU B O 1
ATOM 5473 N N . GLU B 1 137 ? -11.898 -45.375 -1.25 1 97.25 137 GLU B N 1
ATOM 5474 C CA . GLU B 1 137 ? -13.008 -44.75 -1.977 1 97.25 137 GLU B CA 1
ATOM 5475 C C . GLU B 1 137 ? -12.977 -43.25 -1.844 1 97.25 137 GLU B C 1
ATOM 5477 O O . GLU B 1 137 ? -12.734 -42.719 -0.757 1 97.25 137 GLU B O 1
ATOM 5482 N N . SER B 1 138 ? -13.109 -42.562 -2.93 1 98.31 138 SER B N 1
ATOM 5483 C CA . SER B 1 138 ? -13.203 -41.094 -2.996 1 98.31 138 SER B CA 1
ATOM 5484 C C . SER B 1 138 ? -14.422 -40.656 -3.809 1 98.31 138 SER B C 1
ATOM 5486 O O . SER B 1 138 ? -15.234 -41.5 -4.215 1 98.31 138 SER B O 1
ATOM 5488 N N . THR B 1 139 ? -14.617 -39.375 -3.881 1 98.44 139 THR B N 1
ATOM 5489 C CA . THR B 1 139 ? -15.781 -38.875 -4.613 1 98.44 139 THR B CA 1
ATOM 5490 C C . THR B 1 139 ? -15.375 -37.812 -5.617 1 98.44 139 THR B C 1
ATOM 5492 O O . THR B 1 139 ? -14.266 -37.281 -5.539 1 98.44 139 THR B O 1
ATOM 5495 N N . PHE B 1 140 ? -16.156 -37.594 -6.547 1 98.5 140 PHE B N 1
ATOM 5496 C CA . PHE B 1 140 ? -16.109 -36.438 -7.414 1 98.5 140 PHE B CA 1
ATOM 5497 C C . PHE B 1 140 ? -17.5 -35.969 -7.801 1 98.5 140 PHE B C 1
ATOM 5499 O O . PHE B 1 140 ? -18.469 -36.719 -7.609 1 98.5 140 PHE B O 1
ATOM 5506 N N . LYS B 1 141 ? -17.609 -34.781 -8.227 1 98.38 141 LYS B N 1
ATOM 5507 C CA . LYS B 1 141 ? -18.875 -34.219 -8.672 1 98.38 141 LYS B CA 1
ATOM 5508 C C . LYS B 1 141 ? -18.75 -33.594 -10.07 1 98.38 141 LYS B C 1
ATOM 5510 O O . LYS B 1 141 ? -17.812 -32.875 -10.344 1 98.38 141 LYS B O 1
ATOM 5515 N N . THR B 1 142 ? -19.656 -33.969 -10.969 1 98.38 142 THR B N 1
ATOM 5516 C CA . THR B 1 142 ? -19.688 -33.375 -12.312 1 98.38 142 THR B CA 1
ATOM 5517 C C . THR B 1 142 ? -20.281 -31.984 -12.305 1 98.38 142 THR B C 1
ATOM 5519 O O . THR B 1 142 ? -21.109 -31.672 -11.445 1 98.38 142 THR B O 1
ATOM 5522 N N . GLU B 1 143 ? -19.844 -31.188 -13.234 1 98.25 143 GLU B N 1
ATOM 5523 C CA . GLU B 1 143 ? -20.344 -29.812 -13.383 1 98.25 143 GLU B CA 1
ATOM 5524 C C . GLU B 1 143 ? -21.828 -29.797 -13.711 1 98.25 143 GLU B C 1
ATOM 5526 O O . GLU B 1 143 ? -22.328 -30.672 -14.406 1 98.25 143 GLU B O 1
ATOM 5531 N N . ALA B 1 144 ? -22.531 -28.734 -13.258 1 96.38 144 ALA B N 1
ATOM 5532 C CA . ALA B 1 144 ? -23.938 -28.531 -13.586 1 96.38 144 ALA B CA 1
ATOM 5533 C C . ALA B 1 144 ? -24.094 -27.922 -14.977 1 96.38 144 ALA B C 1
ATOM 5535 O O . ALA B 1 144 ? -23.188 -27.234 -15.461 1 96.38 144 ALA B O 1
ATOM 5536 N N . ASN B 1 145 ? -25.172 -28.078 -15.766 1 91.06 145 ASN B N 1
ATOM 5537 C CA . ASN B 1 145 ? -25.422 -27.547 -17.109 1 91.06 145 ASN B CA 1
ATOM 5538 C C . ASN B 1 145 ? -25.422 -26.016 -17.109 1 91.06 145 ASN B C 1
ATOM 5540 O O . ASN B 1 145 ? -24.906 -25.406 -18.031 1 91.06 145 ASN B O 1
ATOM 5544 N N . ASN B 1 146 ? -26.047 -25.312 -16.109 1 86.94 146 ASN B N 1
ATOM 5545 C CA . ASN B 1 146 ? -26.125 -23.859 -16.062 1 86.94 146 ASN B CA 1
ATOM 5546 C C . ASN B 1 146 ? -25.375 -23.297 -14.859 1 86.94 146 ASN B C 1
ATOM 5548 O O . ASN B 1 146 ? -25.906 -22.469 -14.125 1 86.94 146 ASN B O 1
ATOM 5552 N N . GLU B 1 147 ? -24.141 -23.703 -14.906 1 85.44 147 GLU B N 1
ATOM 5553 C CA . GLU B 1 147 ? -23.328 -23.312 -13.758 1 85.44 147 GLU B CA 1
ATOM 5554 C C . GLU B 1 147 ? -22.812 -21.875 -13.891 1 85.44 147 GLU B C 1
ATOM 5556 O O . GLU B 1 147 ? -22.203 -21.516 -14.906 1 85.44 147 GLU B O 1
ATOM 5561 N N . ASP B 1 148 ? -23.328 -21.016 -12.938 1 88.94 148 ASP B N 1
ATOM 5562 C CA . ASP B 1 148 ? -22.812 -19.641 -12.914 1 88.94 148 ASP B CA 1
ATOM 5563 C C . ASP B 1 148 ? -22.266 -19.297 -11.531 1 88.94 148 ASP B C 1
ATOM 5565 O O . ASP B 1 148 ? -22.078 -18.109 -11.211 1 88.94 148 ASP B O 1
ATOM 5569 N N . ASP B 1 149 ? -22.109 -20.344 -10.758 1 94.75 149 ASP B N 1
ATOM 5570 C CA . ASP B 1 149 ? -21.438 -20.281 -9.461 1 94.75 149 ASP B CA 1
ATOM 5571 C C . ASP B 1 149 ? -20.203 -21.172 -9.445 1 94.75 149 ASP B C 1
ATOM 5573 O O . ASP B 1 149 ? -20.312 -22.391 -9.312 1 94.75 149 ASP B O 1
ATOM 5577 N N . VAL B 1 150 ? -19.047 -20.625 -9.695 1 98.19 150 VAL B N 1
ATOM 5578 C CA . VAL B 1 150 ? -17.797 -21.359 -9.82 1 98.19 150 VAL B CA 1
ATOM 5579 C C . VAL B 1 150 ? -16.875 -21 -8.648 1 98.19 150 VAL B C 1
ATOM 5581 O O . VAL B 1 150 ? -16.594 -19.828 -8.406 1 98.19 150 VAL B O 1
ATOM 5584 N N . LYS B 1 151 ? -16.469 -21.938 -7.879 1 98.62 151 LYS B N 1
ATOM 5585 C CA . LYS B 1 151 ? -15.531 -21.75 -6.77 1 98.62 151 LYS B CA 1
ATOM 5586 C C . LYS B 1 151 ? -14.297 -22.625 -6.934 1 98.62 151 LYS B C 1
ATOM 5588 O O . LYS B 1 151 ? -14.414 -23.844 -7.086 1 98.62 151 LYS B O 1
ATOM 5593 N N . PHE B 1 152 ? -13.141 -22.047 -6.961 1 98.81 152 PHE B N 1
ATOM 5594 C CA . PHE B 1 152 ? -11.922 -22.844 -7.07 1 98.81 152 PHE B CA 1
ATOM 5595 C C . PHE B 1 152 ? -10.836 -22.297 -6.156 1 98.81 152 PHE B C 1
ATOM 5597 O O . PHE B 1 152 ? -10.867 -21.109 -5.781 1 98.81 152 PHE B O 1
ATOM 5604 N N . ILE B 1 153 ? -9.938 -23.141 -5.707 1 98.94 153 ILE B N 1
ATOM 5605 C CA . ILE B 1 153 ? -8.797 -22.781 -4.871 1 98.94 153 ILE B CA 1
ATOM 5606 C C . ILE B 1 153 ? -7.539 -22.656 -5.73 1 98.94 153 ILE B C 1
ATOM 5608 O O . ILE B 1 153 ? -7.312 -23.469 -6.633 1 98.94 153 ILE B O 1
ATOM 5612 N N . VAL B 1 154 ? -6.805 -21.625 -5.531 1 98.94 154 VAL B N 1
ATOM 5613 C CA . VAL B 1 154 ? -5.566 -21.391 -6.266 1 98.94 154 VAL B CA 1
ATOM 5614 C C . VAL B 1 154 ? -4.371 -21.516 -5.324 1 98.94 154 VAL B C 1
ATOM 5616 O O . VAL B 1 154 ? -4.352 -20.922 -4.25 1 98.94 154 VAL B O 1
ATOM 5619 N N . PHE B 1 155 ? -3.451 -22.312 -5.727 1 98.88 155 PHE B N 1
ATOM 5620 C CA . PHE B 1 155 ? -2.211 -22.484 -4.977 1 98.88 155 PHE B CA 1
ATOM 5621 C C . PHE B 1 155 ? -1.025 -21.953 -5.773 1 98.88 155 PHE B C 1
ATOM 5623 O O . PHE B 1 155 ? -0.826 -22.328 -6.93 1 98.88 155 PHE B O 1
ATOM 5630 N N . GLY B 1 156 ? -0.271 -20.984 -5.133 1 98.62 156 GLY B N 1
ATOM 5631 C CA . GLY B 1 156 ? 1.027 -20.656 -5.691 1 98.62 156 GLY B CA 1
ATOM 5632 C C . GLY B 1 156 ? 2.037 -21.781 -5.582 1 98.62 156 GLY B C 1
ATOM 5633 O O . GLY B 1 156 ? 1.664 -22.938 -5.371 1 98.62 156 GLY B O 1
ATOM 5634 N N . ASP B 1 157 ? 3.297 -21.531 -5.68 1 98.25 157 ASP B N 1
ATOM 5635 C CA . ASP B 1 157 ? 4.383 -22.516 -5.711 1 98.25 157 ASP B CA 1
ATOM 5636 C C . ASP B 1 157 ? 4.348 -23.406 -4.473 1 98.25 157 ASP B C 1
ATOM 5638 O O . ASP B 1 157 ? 4.406 -22.922 -3.344 1 98.25 157 ASP B O 1
ATOM 5642 N N . SER B 1 158 ? 4.297 -24.688 -4.711 1 98.38 158 SER B N 1
ATOM 5643 C CA . SER B 1 158 ? 4.168 -25.625 -3.6 1 98.38 158 SER B CA 1
ATOM 5644 C C . SER B 1 158 ? 5.477 -26.375 -3.346 1 98.38 158 SER B C 1
ATOM 5646 O O . SER B 1 158 ? 5.535 -27.266 -2.504 1 98.38 158 SER B O 1
ATOM 5648 N N . GLN B 1 159 ? 6.523 -26.031 -3.969 1 96.75 159 GLN B N 1
ATOM 5649 C CA . GLN B 1 159 ? 7.773 -26.781 -3.945 1 96.75 159 GLN B CA 1
ATOM 5650 C C . GLN B 1 159 ? 8.414 -26.734 -2.561 1 96.75 159 GLN B C 1
ATOM 5652 O O . GLN B 1 159 ? 8.047 -25.906 -1.727 1 96.75 159 GLN B O 1
ATOM 5657 N N . SER B 1 160 ? 9.398 -27.578 -2.357 1 92.94 160 SER B N 1
ATOM 5658 C CA . SER B 1 160 ? 10 -27.766 -1.039 1 92.94 160 SER B CA 1
ATOM 5659 C C . SER B 1 160 ? 11.062 -26.703 -0.757 1 92.94 160 SER B C 1
ATOM 5661 O O . SER B 1 160 ? 11.344 -26.406 0.402 1 92.94 160 SER B O 1
ATOM 5663 N N . GLY B 1 161 ? 11.727 -26.234 -1.821 1 90.38 161 GLY B N 1
ATOM 5664 C CA . GLY B 1 161 ? 12.773 -25.25 -1.637 1 90.38 161 GLY B CA 1
ATOM 5665 C C . GLY B 1 161 ? 14.148 -25.875 -1.43 1 90.38 161 GLY B C 1
ATOM 5666 O O . GLY B 1 161 ? 15.148 -25.156 -1.362 1 90.38 161 GLY B O 1
ATOM 5667 N N . ASN B 1 162 ? 14.203 -27.188 -1.343 1 89.56 162 ASN B N 1
ATOM 5668 C CA . ASN B 1 162 ? 15.453 -27.922 -1.175 1 89.56 162 ASN B CA 1
ATOM 5669 C C . ASN B 1 162 ? 15.508 -29.156 -2.064 1 89.56 162 ASN B C 1
ATOM 5671 O O . ASN B 1 162 ? 14.75 -30.109 -1.859 1 89.56 162 ASN B O 1
ATOM 5675 N N . ALA B 1 163 ? 16.422 -29.156 -3 1 87.12 163 ALA B N 1
ATOM 5676 C CA . ALA B 1 163 ? 16.516 -30.219 -3.988 1 87.12 163 ALA B CA 1
ATOM 5677 C C . ALA B 1 163 ? 16.844 -31.562 -3.32 1 87.12 163 ALA B C 1
ATOM 5679 O O . ALA B 1 163 ? 16.422 -32.625 -3.797 1 87.12 163 ALA B O 1
ATOM 5680 N N . ASP B 1 164 ? 17.547 -31.469 -2.213 1 84.5 164 ASP B N 1
ATOM 5681 C CA . ASP B 1 164 ? 18.031 -32.688 -1.576 1 84.5 164 ASP B CA 1
ATOM 5682 C C . ASP B 1 164 ? 17.047 -33.188 -0.512 1 84.5 164 ASP B C 1
ATOM 5684 O O . ASP B 1 164 ? 17.141 -34.344 -0.058 1 84.5 164 ASP B O 1
ATOM 5688 N N . VAL B 1 165 ? 16.172 -32.281 -0.131 1 86.25 165 VAL B N 1
ATOM 5689 C CA . VAL B 1 165 ? 15.227 -32.594 0.929 1 86.25 165 VAL B CA 1
ATOM 5690 C C . VAL B 1 165 ? 13.797 -32.375 0.437 1 86.25 165 VAL B C 1
ATOM 5692 O O . VAL B 1 165 ? 13.234 -31.297 0.597 1 86.25 165 VAL B O 1
ATOM 5695 N N . PRO B 1 166 ? 13.117 -33.406 -0.1 1 89.44 166 PRO B N 1
ATOM 5696 C CA . PRO B 1 166 ? 11.75 -33.281 -0.606 1 89.44 166 PRO B CA 1
ATOM 5697 C C . PRO B 1 166 ? 10.719 -33.125 0.51 1 89.44 166 PRO B C 1
ATOM 5699 O O . PRO B 1 166 ? 9.82 -33.969 0.636 1 89.44 166 PRO B O 1
ATOM 5702 N N . ASN B 1 167 ? 10.812 -32.062 1.311 1 89.75 167 ASN B N 1
ATOM 5703 C CA . ASN B 1 167 ? 9.883 -31.766 2.391 1 89.75 167 ASN B CA 1
ATOM 5704 C C . ASN B 1 167 ? 8.656 -31.016 1.879 1 89.75 167 ASN B C 1
ATOM 5706 O O . ASN B 1 167 ? 8.742 -29.828 1.537 1 89.75 167 ASN B O 1
ATOM 5710 N N . TYR B 1 168 ? 7.531 -31.703 1.929 1 94.69 168 TYR B N 1
ATOM 5711 C CA . TYR B 1 168 ? 6.293 -31.125 1.428 1 94.69 168 TYR B CA 1
ATOM 5712 C C . TYR B 1 168 ? 5.262 -31 2.541 1 94.69 168 TYR B C 1
ATOM 5714 O O . TYR B 1 168 ? 4.055 -30.953 2.279 1 94.69 168 TYR B O 1
ATOM 5722 N N . SER B 1 169 ? 5.727 -30.906 3.811 1 94 169 SER B N 1
ATOM 5723 C CA . SER B 1 169 ? 4.84 -30.719 4.949 1 94 169 SER B CA 1
ATOM 5724 C C . SER B 1 169 ? 4.121 -29.375 4.875 1 94 169 SER B C 1
ATOM 5726 O O . SER B 1 169 ? 2.922 -29.281 5.141 1 94 169 SER B O 1
ATOM 5728 N N . PRO B 1 170 ? 4.859 -28.281 4.488 1 94.38 170 PRO B N 1
ATOM 5729 C CA . PRO B 1 170 ? 4.121 -27.016 4.355 1 94.38 170 PRO B CA 1
ATOM 5730 C C . PRO B 1 170 ? 3.043 -27.078 3.279 1 94.38 170 PRO B C 1
ATOM 5732 O O . PRO B 1 170 ? 1.944 -26.547 3.473 1 94.38 170 PRO B O 1
ATOM 5735 N N . TRP B 1 171 ? 3.334 -27.703 2.223 1 97.62 171 TRP B N 1
ATOM 5736 C CA . TRP B 1 171 ? 2.338 -27.922 1.177 1 97.62 171 TRP B CA 1
ATOM 5737 C C . TRP B 1 171 ? 1.156 -28.734 1.709 1 97.62 171 TRP B C 1
ATOM 5739 O O . TRP B 1 171 ? -0.001 -28.375 1.473 1 97.62 171 TRP B O 1
ATOM 5749 N N . ASN B 1 172 ? 1.459 -29.781 2.379 1 97.94 172 ASN B N 1
ATOM 5750 C CA . ASN B 1 172 ? 0.402 -30.594 2.98 1 97.94 172 ASN B CA 1
ATOM 5751 C C . ASN B 1 172 ? -0.527 -29.734 3.844 1 97.94 172 ASN B C 1
ATOM 5753 O O . ASN B 1 172 ? -1.749 -29.797 3.691 1 97.94 172 ASN B O 1
ATOM 5757 N N . LYS B 1 173 ? 0.08 -28.953 4.688 1 97.56 173 LYS B N 1
ATOM 5758 C CA . LYS B 1 173 ? -0.716 -28.109 5.582 1 97.56 173 LYS B CA 1
ATOM 5759 C C . LYS B 1 173 ? -1.567 -27.125 4.793 1 97.56 173 LYS B C 1
ATOM 5761 O O . LYS B 1 173 ? -2.742 -26.922 5.109 1 97.56 173 LYS B O 1
ATOM 5766 N N . THR B 1 174 ? -1.005 -26.547 3.787 1 98.56 174 THR B N 1
ATOM 5767 C CA . THR B 1 174 ? -1.707 -25.531 3.002 1 98.56 174 THR B CA 1
ATOM 5768 C C . THR B 1 174 ? -2.893 -26.156 2.266 1 98.56 174 THR B C 1
ATOM 5770 O O . THR B 1 174 ? -4.02 -25.672 2.381 1 98.56 174 THR B O 1
ATOM 5773 N N . VAL B 1 175 ? -2.664 -27.234 1.572 1 98.75 175 VAL B N 1
ATOM 5774 C CA . VAL B 1 175 ? -3.697 -27.812 0.716 1 98.75 175 VAL B CA 1
ATOM 5775 C C . VAL B 1 175 ? -4.801 -28.422 1.577 1 98.75 175 VAL B C 1
ATOM 5777 O O . VAL B 1 175 ? -5.984 -28.297 1.258 1 98.75 175 VAL B O 1
ATOM 5780 N N . GLN B 1 176 ? -4.426 -29.031 2.666 1 98.56 176 GLN B N 1
ATOM 5781 C CA . GLN B 1 176 ? -5.418 -29.641 3.549 1 98.56 176 GLN B CA 1
ATOM 5782 C C . GLN B 1 176 ? -6.277 -28.562 4.223 1 98.56 176 GLN B C 1
ATOM 5784 O O . GLN B 1 176 ? -7.504 -28.688 4.277 1 98.56 176 GLN B O 1
ATOM 5789 N N . ASN B 1 177 ? -5.609 -27.516 4.715 1 98.25 177 ASN B N 1
ATOM 5790 C CA . ASN B 1 177 ? -6.344 -26.438 5.375 1 98.25 177 ASN B CA 1
ATOM 5791 C C . ASN B 1 177 ? -7.258 -25.703 4.402 1 98.25 177 ASN B C 1
ATOM 5793 O O . ASN B 1 177 ? -8.414 -25.422 4.723 1 98.25 177 ASN B O 1
ATOM 5797 N N . ALA B 1 178 ? -6.762 -25.391 3.242 1 98.75 178 ALA B N 1
ATOM 5798 C CA . ALA B 1 178 ? -7.551 -24.688 2.236 1 98.75 178 ALA B CA 1
ATOM 5799 C C . ALA B 1 178 ? -8.797 -25.484 1.861 1 98.75 178 ALA B C 1
ATOM 5801 O O . ALA B 1 178 ? -9.906 -24.938 1.827 1 98.75 178 ALA B O 1
ATOM 5802 N N . TYR B 1 179 ? -8.617 -26.75 1.673 1 98.62 179 TYR B N 1
ATOM 5803 C CA . TYR B 1 179 ? -9.734 -27.594 1.263 1 98.62 179 TYR B CA 1
ATOM 5804 C C . TYR B 1 179 ? -10.727 -27.781 2.406 1 98.62 179 TYR B C 1
ATOM 5806 O O . TYR B 1 179 ? -11.945 -27.75 2.195 1 98.62 179 TYR B O 1
ATOM 5814 N N . SER B 1 180 ? -10.227 -27.969 3.564 1 98.38 180 SER B N 1
ATOM 5815 C CA . SER B 1 180 ? -11.102 -28.172 4.719 1 98.38 180 SER B CA 1
ATOM 5816 C C . SER B 1 180 ? -12.023 -26.969 4.914 1 98.38 180 SER B C 1
ATOM 5818 O O . SER B 1 180 ? -13.164 -27.125 5.359 1 98.38 180 SER B O 1
ATOM 5820 N N . LYS B 1 181 ? -11.547 -25.812 4.551 1 98.19 181 LYS B N 1
ATOM 5821 C CA . LYS B 1 181 ? -12.312 -24.594 4.746 1 98.19 181 LYS B CA 1
ATOM 5822 C C . LYS B 1 181 ? -13.172 -24.281 3.525 1 98.19 181 LYS B C 1
ATOM 5824 O O . LYS B 1 181 ? -14.023 -23.391 3.57 1 98.19 181 LYS B O 1
ATOM 5829 N N . ASN B 1 182 ? -12.953 -25.016 2.453 1 98.38 182 ASN B N 1
ATOM 5830 C CA . ASN B 1 182 ? -13.633 -24.75 1.19 1 98.38 182 ASN B CA 1
ATOM 5831 C C . ASN B 1 182 ? -14.086 -26.047 0.521 1 98.38 182 ASN B C 1
ATOM 5833 O O . ASN B 1 182 ? -13.789 -26.281 -0.654 1 98.38 182 ASN B O 1
ATOM 5837 N N . LYS B 1 183 ? -14.82 -26.844 1.233 1 97.5 183 LYS B N 1
ATOM 5838 C CA . LYS B 1 183 ? -15.25 -28.172 0.758 1 97.5 183 LYS B CA 1
ATOM 5839 C C . LYS B 1 183 ? -16.203 -28.031 -0.43 1 97.5 183 LYS B C 1
ATOM 5841 O O . LYS B 1 183 ? -16.422 -29.016 -1.156 1 97.5 183 LYS B O 1
ATOM 5846 N N . ASP B 1 184 ? -16.672 -26.875 -0.621 1 97.25 184 ASP B N 1
ATOM 5847 C CA . ASP B 1 184 ? -17.609 -26.625 -1.718 1 97.25 184 ASP B CA 1
ATOM 5848 C C . ASP B 1 184 ? -16.859 -26.172 -2.973 1 97.25 184 ASP B C 1
ATOM 5850 O O . ASP B 1 184 ? -17.5 -25.812 -3.975 1 97.25 184 ASP B O 1
ATOM 5854 N N . ALA B 1 185 ? -15.531 -26.188 -2.971 1 98.5 185 ALA B N 1
ATOM 5855 C CA . ALA B 1 185 ? -14.766 -25.828 -4.16 1 98.5 185 ALA B CA 1
ATOM 5856 C C . ALA B 1 185 ? -14.969 -26.844 -5.277 1 98.5 185 ALA B C 1
ATOM 5858 O O . ALA B 1 185 ? -15.07 -28.047 -5.016 1 98.5 185 ALA B O 1
ATOM 5859 N N . ASP B 1 186 ? -14.984 -26.328 -6.508 1 98.56 186 ASP B N 1
ATOM 5860 C CA . ASP B 1 186 ? -15.219 -27.188 -7.668 1 98.56 186 ASP B CA 1
ATOM 5861 C C . ASP B 1 186 ? -13.922 -27.844 -8.125 1 98.56 186 ASP B C 1
ATOM 5863 O O . ASP B 1 186 ? -13.93 -28.984 -8.602 1 98.56 186 ASP B O 1
ATOM 5867 N N . PHE B 1 187 ? -12.852 -27.141 -8.062 1 98.69 187 PHE B N 1
ATOM 5868 C CA . PHE B 1 187 ? -11.547 -27.641 -8.484 1 98.69 187 PHE B CA 1
ATOM 5869 C C . PHE B 1 187 ? -10.422 -26.766 -7.938 1 98.69 187 PHE B C 1
ATOM 5871 O O . PHE B 1 187 ? -10.68 -25.812 -7.207 1 98.69 187 PHE B O 1
ATOM 5878 N N . ILE B 1 188 ? -9.156 -27.188 -8.266 1 98.62 188 ILE B N 1
ATOM 5879 C CA . ILE B 1 188 ? -7.961 -26.484 -7.828 1 98.62 188 ILE B CA 1
ATOM 5880 C C . ILE B 1 188 ? -7.094 -26.125 -9.039 1 98.62 188 ILE B C 1
ATOM 5882 O O . ILE B 1 188 ? -7.07 -26.859 -10.023 1 98.62 188 ILE B O 1
ATOM 5886 N N . ILE B 1 189 ? -6.5 -24.953 -8.945 1 98.81 189 ILE B N 1
ATOM 5887 C CA . ILE B 1 189 ? -5.445 -24.578 -9.883 1 98.81 189 ILE B CA 1
ATOM 5888 C C . ILE B 1 189 ? -4.125 -24.422 -9.125 1 98.81 189 ILE B C 1
ATOM 5890 O O . ILE B 1 189 ? -4.062 -23.719 -8.117 1 98.81 189 ILE B O 1
ATOM 5894 N N . ASN B 1 190 ? -3.154 -25.109 -9.531 1 98.62 190 ASN B N 1
ATOM 5895 C CA . ASN B 1 190 ? -1.796 -24.922 -9.031 1 98.62 190 ASN B CA 1
ATOM 5896 C C . ASN B 1 190 ? -0.917 -24.203 -10.047 1 98.62 190 ASN B C 1
ATOM 5898 O O . ASN B 1 190 ? -0.859 -24.594 -11.211 1 98.62 190 ASN B O 1
ATOM 5902 N N . MET B 1 191 ? -0.16 -23.234 -9.594 1 98.62 191 MET B N 1
ATOM 5903 C CA . MET B 1 191 ? 0.387 -22.234 -10.508 1 98.62 191 MET B CA 1
ATOM 5904 C C . MET B 1 191 ? 1.812 -22.594 -10.914 1 98.62 191 MET B C 1
ATOM 5906 O O . MET B 1 191 ? 2.555 -21.734 -11.406 1 98.62 191 MET B O 1
ATOM 5910 N N . GLY B 1 192 ? 2.244 -23.797 -10.742 1 98.5 192 GLY B N 1
ATOM 5911 C CA . GLY B 1 192 ? 3.566 -24.219 -11.18 1 98.5 192 GLY B CA 1
ATOM 5912 C C . GLY B 1 192 ? 4.582 -24.25 -10.055 1 98.5 192 GLY B C 1
ATOM 5913 O O . GLY B 1 192 ? 4.344 -23.703 -8.977 1 98.5 192 GLY B O 1
ATOM 5914 N N . ASP B 1 193 ? 5.73 -24.906 -10.43 1 98.56 193 ASP B N 1
ATOM 5915 C CA . ASP B 1 193 ? 6.695 -25.234 -9.383 1 98.56 193 ASP B CA 1
ATOM 5916 C C . ASP B 1 193 ? 6.039 -26.031 -8.258 1 98.56 193 ASP B C 1
ATOM 5918 O O . ASP B 1 193 ? 6.137 -25.656 -7.082 1 98.56 193 ASP B O 1
ATOM 5922 N N . LEU B 1 194 ? 5.367 -27.031 -8.75 1 98.75 194 LEU B N 1
ATOM 5923 C CA . LEU B 1 194 ? 4.73 -27.922 -7.789 1 98.75 194 LEU B CA 1
ATOM 5924 C C . LEU B 1 194 ? 5.777 -28.641 -6.941 1 98.75 194 LEU B C 1
ATOM 5926 O O . LEU B 1 194 ? 5.605 -28.781 -5.727 1 98.75 194 LEU B O 1
ATOM 5930 N N . VAL B 1 195 ? 6.824 -29.047 -7.629 1 96.81 195 VAL B N 1
ATOM 5931 C CA . VAL B 1 195 ? 7.914 -29.766 -6.973 1 96.81 195 VAL B CA 1
ATOM 5932 C C . VAL B 1 195 ? 9.227 -29 -7.184 1 96.81 195 VAL B C 1
ATOM 5934 O O . VAL B 1 195 ? 9.328 -28.156 -8.07 1 96.81 195 VAL B O 1
ATOM 5937 N N . GLU B 1 196 ? 10.211 -29.344 -6.375 1 94.88 196 GLU B N 1
ATOM 5938 C CA . GLU B 1 196 ? 11.508 -28.672 -6.426 1 94.88 196 GLU B CA 1
ATOM 5939 C C . GLU B 1 196 ? 12.336 -29.141 -7.617 1 94.88 196 GLU B C 1
ATOM 5941 O O . GLU B 1 196 ? 13.023 -28.359 -8.258 1 94.88 196 GLU B O 1
ATOM 5946 N N . LYS B 1 197 ? 12.242 -30.438 -7.895 1 94.06 197 LYS B N 1
ATOM 5947 C CA . LYS B 1 197 ? 12.891 -31.094 -9.031 1 94.06 197 LYS B CA 1
ATOM 5948 C C . LYS B 1 197 ? 11.898 -31.984 -9.789 1 94.06 197 LYS B C 1
ATOM 5950 O O . LYS B 1 197 ? 11.617 -33.094 -9.367 1 94.06 197 LYS B O 1
ATOM 5955 N N . GLY B 1 198 ? 11.625 -31.531 -10.984 1 94.94 198 GLY B N 1
ATOM 5956 C CA . GLY B 1 198 ? 10.562 -32.188 -11.742 1 94.94 198 GLY B CA 1
ATOM 5957 C C . GLY B 1 198 ? 10.953 -33.531 -12.266 1 94.94 198 GLY B C 1
ATOM 5958 O O . GLY B 1 198 ? 10.086 -34.406 -12.484 1 94.94 198 GLY B O 1
ATOM 5959 N N . GLN B 1 199 ? 12.234 -33.781 -12.422 1 90.94 199 GLN B N 1
ATOM 5960 C CA . GLN B 1 199 ? 12.664 -35.062 -12.953 1 90.94 199 GLN B CA 1
ATOM 5961 C C . GLN B 1 199 ? 13.281 -35.938 -11.852 1 90.94 199 GLN B C 1
ATOM 5963 O O . GLN B 1 199 ? 13.961 -36.938 -12.148 1 90.94 199 GLN B O 1
ATOM 5968 N N . ASP B 1 200 ? 13.117 -35.531 -10.656 1 89.19 200 ASP B N 1
ATOM 5969 C CA . ASP B 1 200 ? 13.367 -36.344 -9.477 1 89.19 200 ASP B CA 1
ATOM 5970 C C . ASP B 1 200 ? 12.055 -36.781 -8.828 1 89.19 200 ASP B C 1
ATOM 5972 O O . ASP B 1 200 ? 11.414 -36.031 -8.117 1 89.19 200 ASP B O 1
ATOM 5976 N N . TYR B 1 201 ? 11.734 -38 -9.031 1 89.94 201 TYR B N 1
ATOM 5977 C CA . TYR B 1 201 ? 10.398 -38.5 -8.688 1 89.94 201 TYR B CA 1
ATOM 5978 C C . TYR B 1 201 ? 10.195 -38.5 -7.176 1 89.94 201 TYR B C 1
ATOM 5980 O O . TYR B 1 201 ? 9.062 -38.594 -6.699 1 89.94 201 TYR B O 1
ATOM 5988 N N . ARG B 1 202 ? 11.25 -38.531 -6.254 1 87.88 202 ARG B N 1
ATOM 5989 C CA . ARG B 1 202 ? 11.094 -38.406 -4.809 1 87.88 202 ARG B CA 1
ATOM 5990 C C . ARG B 1 202 ? 10.234 -37.188 -4.453 1 87.88 202 ARG B C 1
ATOM 5992 O O . ARG B 1 202 ? 9.461 -37.219 -3.496 1 87.88 202 ARG B O 1
ATOM 5999 N N . HIS B 1 203 ? 10.391 -36.125 -5.254 1 92.44 203 HIS B N 1
ATOM 6000 C CA . HIS B 1 203 ? 9.609 -34.938 -5.004 1 92.44 203 HIS B CA 1
ATOM 6001 C C . HIS B 1 203 ? 8.141 -35.156 -5.348 1 92.44 203 HIS B C 1
ATOM 6003 O O . HIS B 1 203 ? 7.254 -34.688 -4.613 1 92.44 203 HIS B O 1
ATOM 6009 N N . TRP B 1 204 ? 7.867 -35.812 -6.379 1 93.94 204 TRP B N 1
ATOM 6010 C CA . TRP B 1 204 ? 6.488 -36.094 -6.766 1 93.94 204 TRP B CA 1
ATOM 6011 C C . TRP B 1 204 ? 5.82 -37.031 -5.758 1 93.94 204 TRP B C 1
ATOM 6013 O O . TRP B 1 204 ? 4.664 -36.844 -5.391 1 93.94 204 TRP B O 1
ATOM 6023 N N . ASN B 1 205 ? 6.594 -38.031 -5.332 1 91.31 205 ASN B N 1
ATOM 6024 C CA . ASN B 1 205 ? 6.055 -38.938 -4.328 1 91.31 205 ASN B CA 1
ATOM 6025 C C . ASN B 1 205 ? 5.551 -38.188 -3.1 1 91.31 205 ASN B C 1
ATOM 6027 O O . ASN B 1 205 ? 4.438 -38.438 -2.633 1 91.31 205 ASN B O 1
ATOM 6031 N N . ASN B 1 206 ? 6.363 -37.375 -2.697 1 92.25 206 ASN B N 1
ATOM 6032 C CA . ASN B 1 206 ? 6.02 -36.625 -1.493 1 92.25 206 ASN B CA 1
ATOM 6033 C C . ASN B 1 206 ? 4.938 -35.562 -1.771 1 92.25 206 ASN B C 1
ATOM 6035 O O . ASN B 1 206 ? 4.094 -35.312 -0.912 1 92.25 206 ASN B O 1
ATOM 6039 N N . TRP B 1 207 ? 4.977 -35 -2.922 1 96.44 207 TRP B N 1
ATOM 6040 C CA . TRP B 1 207 ? 3.971 -34 -3.291 1 96.44 207 TRP B CA 1
ATOM 6041 C C . TRP B 1 207 ? 2.582 -34.625 -3.346 1 96.44 207 TRP B C 1
ATOM 6043 O O . TRP B 1 207 ? 1.625 -34.062 -2.791 1 96.44 207 TRP B O 1
ATOM 6053 N N . PHE B 1 208 ? 2.432 -35.75 -3.971 1 96.12 208 PHE B N 1
ATOM 6054 C CA . PHE B 1 208 ? 1.154 -36.469 -4.09 1 96.12 208 PHE B CA 1
ATOM 6055 C C . PHE B 1 208 ? 0.678 -36.938 -2.73 1 96.12 208 PHE B C 1
ATOM 6057 O O . PHE B 1 208 ? -0.516 -36.906 -2.43 1 96.12 208 PHE B O 1
ATOM 6064 N N . ASP B 1 209 ? 1.603 -37.469 -1.976 1 93.69 209 ASP B N 1
ATOM 6065 C CA . ASP B 1 209 ? 1.229 -37.906 -0.635 1 93.69 209 ASP B CA 1
ATOM 6066 C C . ASP B 1 209 ? 0.649 -36.75 0.181 1 93.69 209 ASP B C 1
ATOM 6068 O O . ASP B 1 209 ? -0.329 -36.938 0.91 1 93.69 209 ASP B O 1
ATOM 6072 N N . ALA B 1 210 ? 1.273 -35.625 0.031 1 96.56 210 ALA B N 1
ATOM 6073 C CA . ALA B 1 210 ? 0.845 -34.438 0.769 1 96.56 210 ALA B CA 1
ATOM 6074 C C . ALA B 1 210 ? -0.565 -34 0.362 1 96.56 210 ALA B C 1
ATOM 6076 O O . ALA B 1 210 ? -1.326 -33.5 1.183 1 96.56 210 ALA B O 1
ATOM 6077 N N . ALA B 1 211 ? -0.929 -34.25 -0.846 1 98 211 ALA B N 1
ATOM 6078 C CA . ALA B 1 211 ? -2.195 -33.75 -1.376 1 98 211 ALA B CA 1
ATOM 6079 C C . ALA B 1 211 ? -3.279 -34.844 -1.306 1 98 211 ALA B C 1
ATOM 6081 O O . ALA B 1 211 ? -4.434 -34.594 -1.668 1 98 211 ALA B O 1
ATOM 6082 N N . LYS B 1 212 ? -2.926 -35.969 -0.822 1 96.81 212 LYS B N 1
ATOM 6083 C CA . LYS B 1 212 ? -3.896 -37.062 -0.693 1 96.81 212 LYS B CA 1
ATOM 6084 C C . LYS B 1 212 ? -5.109 -36.625 0.121 1 96.81 212 LYS B C 1
ATOM 6086 O O . LYS B 1 212 ? -4.965 -35.938 1.136 1 96.81 212 LYS B O 1
ATOM 6091 N N . GLY B 1 213 ? -6.258 -37.031 -0.33 1 97.75 213 GLY B N 1
ATOM 6092 C CA . GLY B 1 213 ? -7.496 -36.625 0.321 1 97.75 213 GLY B CA 1
ATOM 6093 C C . GLY B 1 213 ? -8.125 -35.406 -0.293 1 97.75 213 GLY B C 1
ATOM 6094 O O . GLY B 1 213 ? -9.281 -35.062 -0.014 1 97.75 213 GLY B O 1
ATOM 6095 N N . VAL B 1 214 ? -7.316 -34.719 -1.137 1 98.62 214 VAL B N 1
ATOM 6096 C CA . VAL B 1 214 ? -7.836 -33.5 -1.749 1 98.62 214 VAL B CA 1
ATOM 6097 C C . VAL B 1 214 ? -7.918 -33.656 -3.264 1 98.62 214 VAL B C 1
ATOM 6099 O O . VAL B 1 214 ? -9.008 -33.656 -3.836 1 98.62 214 VAL B O 1
ATOM 6102 N N . ILE B 1 215 ? -6.816 -34 -3.908 1 98.38 215 ILE B N 1
ATOM 6103 C CA . ILE B 1 215 ? -6.77 -34.031 -5.363 1 98.38 215 ILE B CA 1
ATOM 6104 C C . ILE B 1 215 ? -7.414 -35.312 -5.879 1 98.38 215 ILE B C 1
ATOM 6106 O O . ILE B 1 215 ? -7.59 -35.5 -7.09 1 98.38 215 ILE B O 1
ATOM 6110 N N . ASP B 1 216 ? -7.758 -36.25 -5.012 1 98.56 216 ASP B N 1
ATOM 6111 C CA . ASP B 1 216 ? -8.555 -37.406 -5.34 1 98.56 216 ASP B CA 1
ATOM 6112 C C . ASP B 1 216 ? -10.039 -37.156 -5.07 1 98.56 216 ASP B C 1
ATOM 6114 O O . ASP B 1 216 ? -10.875 -38.031 -5.289 1 98.56 216 ASP B O 1
ATOM 6118 N N . ASN B 1 217 ? -10.391 -35.938 -4.656 1 98.56 217 ASN B N 1
ATOM 6119 C CA . ASN B 1 217 ? -11.789 -35.625 -4.391 1 98.56 217 ASN B CA 1
ATOM 6120 C C . ASN B 1 217 ? -12.266 -34.438 -5.246 1 98.56 217 ASN B C 1
ATOM 6122 O O . ASN B 1 217 ? -13.461 -34.312 -5.496 1 98.56 217 ASN B O 1
ATOM 6126 N N . ILE B 1 218 ? -11.383 -33.562 -5.621 1 98.38 218 ILE B N 1
ATOM 6127 C CA . ILE B 1 218 ? -11.688 -32.5 -6.574 1 98.38 218 ILE B CA 1
ATOM 6128 C C . ILE B 1 218 ? -10.578 -32.406 -7.617 1 98.38 218 ILE B C 1
ATOM 6130 O O . ILE B 1 218 ? -9.414 -32.688 -7.316 1 98.38 218 ILE B O 1
ATOM 6134 N N . PRO B 1 219 ? -10.883 -32 -8.836 1 98.75 219 PRO B N 1
ATOM 6135 C CA . PRO B 1 219 ? -9.906 -31.984 -9.922 1 98.75 219 PRO B CA 1
ATOM 6136 C C . PRO B 1 219 ? -8.805 -30.938 -9.695 1 98.75 219 PRO B C 1
ATOM 6138 O O . PRO B 1 219 ? -9.078 -29.859 -9.195 1 98.75 219 PRO B O 1
ATOM 6141 N N . GLU B 1 220 ? -7.617 -31.297 -10.008 1 97.94 220 GLU B N 1
ATOM 6142 C CA . GLU B 1 220 ? -6.441 -30.422 -10.047 1 97.94 220 GLU B CA 1
ATOM 6143 C C . GLU B 1 220 ? -6.078 -30.062 -11.484 1 97.94 220 GLU B C 1
ATOM 6145 O O . GLU B 1 220 ? -5.695 -30.938 -12.273 1 97.94 220 GLU B O 1
ATOM 6150 N N . MET B 1 221 ? -6.215 -28.797 -11.836 1 98.62 221 MET B N 1
ATOM 6151 C CA . MET B 1 221 ? -5.871 -28.312 -13.164 1 98.62 221 MET B CA 1
ATOM 6152 C C . MET B 1 221 ? -4.629 -27.422 -13.125 1 98.62 221 MET B C 1
ATOM 6154 O O . MET B 1 221 ? -4.738 -26.203 -13.094 1 98.62 221 MET B O 1
ATOM 6158 N N . PRO B 1 222 ? -3.418 -27.969 -13.148 1 98.5 222 PRO B N 1
ATOM 6159 C CA . PRO B 1 222 ? -2.193 -27.234 -12.836 1 98.5 222 PRO B CA 1
ATOM 6160 C C . PRO B 1 222 ? -1.578 -26.578 -14.07 1 98.5 222 PRO B C 1
ATOM 6162 O O . PRO B 1 222 ? -1.901 -26.938 -15.195 1 98.5 222 PRO B O 1
ATOM 6165 N N . THR B 1 223 ? -0.785 -25.578 -13.836 1 97.75 223 THR B N 1
ATOM 6166 C CA . THR B 1 223 ? 0.183 -25.031 -14.773 1 97.75 223 THR B CA 1
ATOM 6167 C C . THR B 1 223 ? 1.596 -25.5 -14.438 1 97.75 223 THR B C 1
ATOM 6169 O O . THR B 1 223 ? 1.889 -25.812 -13.281 1 97.75 223 THR B O 1
ATOM 6172 N N . GLN B 1 224 ? 2.357 -25.609 -15.523 1 96.94 224 GLN B N 1
ATOM 6173 C CA . GLN B 1 224 ? 3.732 -26.047 -15.312 1 96.94 224 GLN B CA 1
ATOM 6174 C C . GLN B 1 224 ? 4.641 -24.875 -14.953 1 96.94 224 GLN B C 1
ATOM 6176 O O . GLN B 1 224 ? 4.508 -23.797 -15.516 1 96.94 224 GLN B O 1
ATOM 6181 N N . GLY B 1 225 ? 5.559 -25.047 -13.984 1 98.38 225 GLY B N 1
ATOM 6182 C CA . GLY B 1 225 ? 6.625 -24.094 -13.672 1 98.38 225 GLY B CA 1
ATOM 6183 C C . GLY B 1 225 ? 7.992 -24.578 -14.133 1 98.38 225 GLY B C 1
ATOM 6184 O O . GLY B 1 225 ? 8.117 -25.656 -14.703 1 98.38 225 GLY B O 1
ATOM 6185 N N . ASN B 1 226 ? 9.008 -23.781 -13.969 1 97.88 226 ASN B N 1
ATOM 6186 C CA . ASN B 1 226 ? 10.344 -24.141 -14.43 1 97.88 226 ASN B CA 1
ATOM 6187 C C . ASN B 1 226 ? 10.883 -25.344 -13.656 1 97.88 226 ASN B C 1
ATOM 6189 O O . ASN B 1 226 ? 11.609 -26.172 -14.219 1 97.88 226 ASN B O 1
ATOM 6193 N N . HIS B 1 227 ? 10.516 -25.562 -12.484 1 97.62 227 HIS B N 1
ATOM 6194 C CA . HIS B 1 227 ? 11.055 -26.641 -11.656 1 97.62 227 HIS B CA 1
ATOM 6195 C C . HIS B 1 227 ? 10.578 -28 -12.148 1 97.62 227 HIS B C 1
ATOM 6197 O O . HIS B 1 227 ? 11.234 -29.016 -11.914 1 97.62 227 HIS B O 1
ATOM 6203 N N . GLU B 1 228 ? 9.539 -28.047 -12.859 1 97.44 228 GLU B N 1
ATOM 6204 C CA . GLU B 1 228 ? 9.07 -29.312 -13.438 1 97.44 228 GLU B CA 1
ATOM 6205 C C . GLU B 1 228 ? 10.031 -29.797 -14.523 1 97.44 228 GLU B C 1
ATOM 6207 O O . GLU B 1 228 ? 10 -30.984 -14.891 1 97.44 228 GLU B O 1
ATOM 6212 N N . THR B 1 229 ? 10.914 -28.875 -14.984 1 97 229 THR B N 1
ATOM 6213 C CA . THR B 1 229 ? 11.797 -29.203 -16.094 1 97 229 THR B CA 1
ATOM 6214 C C . THR B 1 229 ? 13.164 -29.656 -15.586 1 97 229 THR B C 1
ATOM 6216 O O . THR B 1 229 ? 13.961 -30.203 -16.344 1 97 229 THR B O 1
ATOM 6219 N N . TYR B 1 230 ? 13.438 -29.406 -14.344 1 95.25 230 TYR B N 1
ATOM 6220 C CA . TYR B 1 230 ? 14.797 -29.609 -13.852 1 95.25 230 TYR B CA 1
ATOM 6221 C C . TYR B 1 230 ? 15.102 -31.094 -13.68 1 95.25 230 TYR B C 1
ATOM 6223 O O . TYR B 1 230 ? 14.305 -31.828 -13.102 1 95.25 230 TYR B O 1
ATOM 6231 N N . ASN B 1 231 ? 16.312 -31.438 -14.086 1 91.19 231 ASN B N 1
ATOM 6232 C CA . ASN B 1 231 ? 16.781 -32.812 -13.969 1 91.19 231 ASN B CA 1
ATOM 6233 C C . ASN B 1 231 ? 17.109 -33.188 -12.523 1 91.19 231 ASN B C 1
ATOM 6235 O O . ASN B 1 231 ? 17.297 -32.312 -11.68 1 91.19 231 ASN B O 1
ATOM 6239 N N . ALA B 1 232 ? 17.125 -34.438 -12.289 1 85.75 232 ALA B N 1
ATOM 6240 C CA . ALA B 1 232 ? 17.375 -34.938 -10.938 1 85.75 232 ALA B CA 1
ATOM 6241 C C . ALA B 1 232 ? 18.75 -34.531 -10.445 1 85.75 232 ALA B C 1
ATOM 6243 O O . ALA B 1 232 ? 18.938 -34.219 -9.258 1 85.75 232 ALA B O 1
ATOM 6244 N N . VAL B 1 233 ? 19.688 -34.656 -11.406 1 83.69 233 VAL B N 1
ATOM 6245 C CA . VAL B 1 233 ? 21.047 -34.25 -11.07 1 83.69 233 VAL B CA 1
ATOM 6246 C C . VAL B 1 233 ? 21.391 -32.938 -11.766 1 83.69 233 VAL B C 1
ATOM 6248 O O . VAL B 1 233 ? 21.156 -32.781 -12.969 1 83.69 233 VAL B O 1
ATOM 6251 N N . GLY B 1 234 ? 21.906 -32.031 -11.008 1 81.88 234 GLY B N 1
ATOM 6252 C CA . GLY B 1 234 ? 22.219 -30.734 -11.555 1 81.88 234 GLY B CA 1
ATOM 6253 C C . GLY B 1 234 ? 21 -29.844 -11.734 1 81.88 234 GLY B C 1
ATOM 6254 O O . GLY B 1 234 ? 19.953 -30.094 -11.125 1 81.88 234 GLY B O 1
ATOM 6255 N N . TRP B 1 235 ? 21.109 -28.734 -12.453 1 82.88 235 TRP B N 1
ATOM 6256 C CA . TRP B 1 235 ? 20.031 -27.797 -12.633 1 82.88 235 TRP B CA 1
ATOM 6257 C C . TRP B 1 235 ? 19.719 -27.594 -14.117 1 82.88 235 TRP B C 1
ATOM 6259 O O . TRP B 1 235 ? 19.078 -26.609 -14.492 1 82.88 235 TRP B O 1
ATOM 6269 N N . ASP B 1 236 ? 20.172 -28.547 -14.906 1 90.56 236 ASP B N 1
ATOM 6270 C CA . ASP B 1 236 ? 19.812 -28.516 -16.328 1 90.56 236 ASP B CA 1
ATOM 6271 C C . ASP B 1 236 ? 18.344 -28.922 -16.516 1 90.56 236 ASP B C 1
ATOM 6273 O O . ASP B 1 236 ? 17.781 -29.625 -15.695 1 90.56 236 ASP B O 1
ATOM 6277 N N . SER B 1 237 ? 17.797 -28.438 -17.625 1 93.75 237 SER B N 1
ATOM 6278 C CA . SER B 1 237 ? 16.359 -28.609 -17.828 1 93.75 237 SER B CA 1
ATOM 6279 C C . SER B 1 237 ? 16.078 -29.531 -19 1 93.75 237 SER B C 1
ATOM 6281 O O . SER B 1 237 ? 16.906 -29.672 -19.906 1 93.75 237 SER B O 1
ATOM 6283 N N . THR B 1 238 ? 14.984 -30.234 -18.969 1 91.06 238 THR B N 1
ATOM 6284 C CA . THR B 1 238 ? 14.398 -31.016 -20.062 1 91.06 238 THR B CA 1
ATOM 6285 C C . THR B 1 238 ? 12.883 -30.797 -20.109 1 91.06 238 THR B C 1
ATOM 6287 O O . THR B 1 238 ? 12.344 -29.938 -19.406 1 91.06 238 THR B O 1
ATOM 6290 N N . LYS B 1 239 ? 12.273 -31.5 -21.016 1 92.12 239 LYS B N 1
ATOM 6291 C CA . LYS B 1 239 ? 10.812 -31.484 -21.047 1 92.12 239 LYS B CA 1
ATOM 6292 C C . LYS B 1 239 ? 10.234 -32.031 -19.734 1 92.12 239 LYS B C 1
ATOM 6294 O O . LYS B 1 239 ? 10.805 -32.938 -19.141 1 92.12 239 LYS B O 1
ATOM 6299 N N . PRO B 1 240 ? 9.18 -31.438 -19.328 1 94.69 240 PRO B N 1
ATOM 6300 C CA . PRO B 1 240 ? 8.594 -31.859 -18.062 1 94.69 240 PRO B CA 1
ATOM 6301 C C . PRO B 1 240 ? 7.816 -33.188 -18.172 1 94.69 240 PRO B C 1
ATOM 6303 O O . PRO B 1 240 ? 6.609 -33.219 -17.922 1 94.69 240 PRO B O 1
ATOM 6306 N N . LYS B 1 241 ? 8.43 -34.25 -18.391 1 90.75 241 LYS B N 1
ATOM 6307 C CA . LYS B 1 241 ? 7.832 -35.531 -18.719 1 90.75 241 LYS B CA 1
ATOM 6308 C C . LYS B 1 241 ? 6.941 -36.031 -17.594 1 90.75 241 LYS B C 1
ATOM 6310 O O . LYS B 1 241 ? 5.824 -36.5 -17.828 1 90.75 241 LYS B O 1
ATOM 6315 N N . TYR B 1 242 ? 7.457 -36 -16.359 1 92 242 TYR B N 1
ATOM 6316 C CA . TYR B 1 242 ? 6.676 -36.531 -15.242 1 92 242 TYR B CA 1
ATOM 6317 C C . TYR B 1 242 ? 5.414 -35.719 -15.023 1 92 242 TYR B C 1
ATOM 6319 O O . TYR B 1 242 ? 4.352 -36.281 -14.719 1 92 242 TYR B O 1
ATOM 6327 N N . PHE B 1 243 ? 5.523 -34.406 -15.188 1 95.88 243 PHE B N 1
ATOM 6328 C CA . PHE B 1 243 ? 4.367 -33.531 -15.062 1 95.88 243 PHE B CA 1
ATOM 6329 C C . PHE B 1 243 ? 3.291 -33.906 -16.078 1 95.88 243 PHE B C 1
ATOM 6331 O O . PHE B 1 243 ? 2.139 -34.125 -15.711 1 95.88 243 PHE B O 1
ATOM 6338 N N . VAL B 1 244 ? 3.648 -34.062 -17.344 1 95.38 244 VAL B N 1
ATOM 6339 C CA . VAL B 1 244 ? 2.707 -34.281 -18.438 1 95.38 244 VAL B CA 1
ATOM 6340 C C . VAL B 1 244 ? 2.084 -35.688 -18.297 1 95.38 244 VAL B C 1
ATOM 6342 O O . VAL B 1 244 ? 0.906 -35.875 -18.609 1 95.38 244 VAL B O 1
ATOM 6345 N N . ASN B 1 245 ? 2.844 -36.625 -17.828 1 93.06 245 ASN B N 1
ATOM 6346 C CA . ASN B 1 245 ? 2.344 -37.969 -17.703 1 93.06 245 ASN B CA 1
ATOM 6347 C C . ASN B 1 245 ? 1.375 -38.125 -16.547 1 93.06 245 ASN B C 1
ATOM 6349 O O . ASN B 1 245 ? 0.438 -38.938 -16.594 1 93.06 245 ASN B O 1
ATOM 6353 N N . GLN B 1 246 ? 1.594 -37.375 -15.555 1 94.31 246 GLN B N 1
ATOM 6354 C CA . GLN B 1 246 ? 0.839 -37.594 -14.32 1 94.31 246 GLN B CA 1
ATOM 6355 C C . GLN B 1 246 ? -0.445 -36.75 -14.32 1 94.31 246 GLN B C 1
ATOM 6357 O O . GLN B 1 246 ? -1.413 -37.094 -13.641 1 94.31 246 GLN B O 1
ATOM 6362 N N . PHE B 1 247 ? -0.418 -35.656 -14.922 1 97.56 247 PHE B N 1
ATOM 6363 C CA . PHE B 1 247 ? -1.597 -34.781 -15.023 1 97.56 247 PHE B CA 1
ATOM 6364 C C . PHE B 1 247 ? -2.16 -34.812 -16.438 1 97.56 247 PHE B C 1
ATOM 6366 O O . PHE B 1 247 ? -1.611 -34.188 -17.344 1 97.56 247 PHE B O 1
ATOM 6373 N N . LYS B 1 248 ? -3.256 -35.5 -16.562 1 97 248 LYS B N 1
ATOM 6374 C CA . LYS B 1 248 ? -3.926 -35.531 -17.859 1 97 248 LYS B CA 1
ATOM 6375 C C . LYS B 1 248 ? -4.891 -34.375 -18.031 1 97 248 LYS B C 1
ATOM 6377 O O . LYS B 1 248 ? -5.867 -34.25 -17.281 1 97 248 LYS B O 1
ATOM 6382 N N . VAL B 1 249 ? -4.617 -33.562 -19 1 98.44 249 VAL B N 1
ATOM 6383 C CA . VAL B 1 249 ? -5.387 -32.344 -19.234 1 98.44 249 VAL B CA 1
ATOM 6384 C C . VAL B 1 249 ? -5.859 -32.312 -20.688 1 98.44 249 VAL B C 1
ATOM 6386 O O . VAL B 1 249 ? -5.551 -33.188 -21.469 1 98.44 249 VAL B O 1
ATOM 6389 N N . PRO B 1 250 ? -6.703 -31.297 -21.062 1 98.5 250 PRO B N 1
ATOM 6390 C CA . PRO B 1 250 ? -7.133 -31.203 -22.453 1 98.5 250 PRO B CA 1
ATOM 6391 C C . PRO B 1 250 ? -5.961 -31.109 -23.438 1 98.5 250 PRO B C 1
ATOM 6393 O O . PRO B 1 250 ? -4.977 -30.422 -23.156 1 98.5 250 PRO B O 1
ATOM 6396 N N . MET B 1 251 ? -6.062 -31.812 -24.531 1 97.81 251 MET B N 1
ATOM 6397 C CA . MET B 1 251 ? -4.996 -31.844 -25.531 1 97.81 251 MET B CA 1
ATOM 6398 C C . MET B 1 251 ? -5.297 -30.891 -26.672 1 97.81 251 MET B C 1
ATOM 6400 O O . MET B 1 251 ? -5.148 -31.25 -27.844 1 97.81 251 MET B O 1
ATOM 6404 N N . ASN B 1 252 ? -5.738 -29.719 -26.359 1 98.25 252 ASN B N 1
ATOM 6405 C CA . ASN B 1 252 ? -6.215 -28.781 -27.359 1 98.25 252 ASN B CA 1
ATOM 6406 C C . ASN B 1 252 ? -5.25 -27.609 -27.531 1 98.25 252 ASN B C 1
ATOM 6408 O O . ASN B 1 252 ? -5.594 -26.594 -28.156 1 98.25 252 ASN B O 1
ATOM 6412 N N . GLY B 1 253 ? -4.07 -27.688 -26.953 1 98.06 253 GLY B N 1
ATOM 6413 C CA . GLY B 1 253 ? -3.055 -26.656 -27.141 1 98.06 253 GLY B CA 1
ATOM 6414 C C . GLY B 1 253 ? -2.367 -26.734 -28.484 1 98.06 253 GLY B C 1
ATOM 6415 O O . GLY B 1 253 ? -2.682 -27.594 -29.297 1 98.06 253 GLY B O 1
ATOM 6416 N N . PRO B 1 254 ? -1.49 -25.812 -28.734 1 98.06 254 PRO B N 1
ATOM 6417 C CA . PRO B 1 254 ? -0.786 -25.859 -30.016 1 98.06 254 PRO B CA 1
ATOM 6418 C C . PRO B 1 254 ? 0.15 -27.062 -30.141 1 98.06 254 PRO B C 1
ATOM 6420 O O . PRO B 1 254 ? 0.525 -27.656 -29.125 1 98.06 254 PRO B O 1
ATOM 6423 N N . GLU B 1 255 ? 0.494 -27.391 -31.391 1 96.25 255 GLU B N 1
ATOM 6424 C CA . GLU B 1 255 ? 1.403 -28.516 -31.641 1 96.25 255 GLU B CA 1
ATOM 6425 C C . GLU B 1 255 ? 2.727 -28.312 -30.906 1 96.25 255 GLU B C 1
ATOM 6427 O O . GLU B 1 255 ? 3.279 -27.219 -30.891 1 96.25 255 GLU B O 1
ATOM 6432 N N . GLY B 1 256 ? 3.145 -29.328 -30.312 1 94.94 256 GLY B N 1
ATOM 6433 C CA . GLY B 1 256 ? 4.398 -29.281 -29.578 1 94.94 256 GLY B CA 1
ATOM 6434 C C . GLY B 1 256 ? 4.219 -28.906 -28.109 1 94.94 256 GLY B C 1
ATOM 6435 O O . GLY B 1 256 ? 5.145 -29.062 -27.312 1 94.94 256 GLY B O 1
ATOM 6436 N N . PHE B 1 257 ? 2.973 -28.469 -27.75 1 96.88 257 PHE B N 1
ATOM 6437 C CA . PHE B 1 257 ? 2.748 -28.016 -26.391 1 96.88 257 PHE B CA 1
ATOM 6438 C C . PHE B 1 257 ? 1.561 -28.734 -25.766 1 96.88 257 PHE B C 1
ATOM 6440 O O . PHE B 1 257 ? 1.125 -28.375 -24.672 1 96.88 257 PHE B O 1
ATOM 6447 N N . LYS B 1 258 ? 1.013 -29.734 -26.484 1 96.06 258 LYS B N 1
ATOM 6448 C CA . LYS B 1 258 ? -0.13 -30.469 -25.953 1 96.06 258 LYS B CA 1
ATOM 6449 C C . LYS B 1 258 ? 0.217 -31.141 -24.641 1 96.06 258 LYS B C 1
ATOM 6451 O O . LYS B 1 258 ? 1.281 -31.75 -24.5 1 96.06 258 LYS B O 1
ATOM 6456 N N . GLY B 1 259 ? -0.648 -30.969 -23.672 1 95.69 259 GLY B N 1
ATOM 6457 C CA . GLY B 1 259 ? -0.4 -31.469 -22.328 1 95.69 259 GLY B CA 1
ATOM 6458 C C . GLY B 1 259 ? 0.208 -30.422 -21.422 1 95.69 259 GLY B C 1
ATOM 6459 O O . GLY B 1 259 ? 0.198 -30.578 -20.188 1 95.69 259 GLY B O 1
ATOM 6460 N N . GLN B 1 260 ? 0.742 -29.359 -22.016 1 97.94 260 GLN B N 1
ATOM 6461 C CA . GLN B 1 260 ? 1.355 -28.281 -21.25 1 97.94 260 GLN B CA 1
ATOM 6462 C C . GLN B 1 260 ? 0.568 -26.984 -21.406 1 97.94 260 GLN B C 1
ATOM 6464 O O . GLN B 1 260 ? 0.556 -26.141 -20.5 1 97.94 260 GLN B O 1
ATOM 6469 N N . VAL B 1 261 ? 0.02 -26.781 -22.578 1 98.75 261 VAL B N 1
ATOM 6470 C CA . VAL B 1 261 ? -0.832 -25.641 -22.906 1 98.75 261 VAL B CA 1
ATOM 6471 C C . VAL B 1 261 ? -2.236 -26.125 -23.25 1 98.75 261 VAL B C 1
ATOM 6473 O O . VAL B 1 261 ? -2.4 -27.047 -24.062 1 98.75 261 VAL B O 1
ATOM 6476 N N . TYR B 1 262 ? -3.244 -25.578 -22.594 1 98.81 262 TYR B N 1
ATOM 6477 C CA . TYR B 1 262 ? -4.609 -26.031 -22.828 1 98.81 262 TYR B CA 1
ATOM 6478 C C . TYR B 1 262 ? -5.625 -25.016 -22.312 1 98.81 262 TYR B C 1
ATOM 6480 O O . TYR B 1 262 ? -5.262 -24.062 -21.641 1 98.81 262 TYR B O 1
ATOM 6488 N N . SER B 1 263 ? -6.855 -25.156 -22.688 1 98.81 263 SER B N 1
ATOM 6489 C CA . SER B 1 263 ? -7.961 -24.359 -22.172 1 98.81 263 SER B CA 1
ATOM 6490 C C . SER B 1 263 ? -9.195 -25.219 -21.922 1 98.81 263 SER B C 1
ATOM 6492 O O . SER B 1 263 ? -9.273 -26.344 -22.391 1 98.81 263 SER B O 1
ATOM 6494 N N . TYR B 1 264 ? -10.055 -24.781 -21.078 1 98.44 264 TYR B N 1
ATOM 6495 C CA . TYR B 1 264 ? -11.32 -25.438 -20.75 1 98.44 264 TYR B CA 1
ATOM 6496 C C . TYR B 1 264 ? -12.328 -24.438 -20.203 1 98.44 264 TYR B C 1
ATOM 6498 O O . TYR B 1 264 ? -11.969 -23.328 -19.812 1 98.44 264 TYR B O 1
ATOM 6506 N N . ASP B 1 265 ? -13.562 -24.844 -20.297 1 98.06 265 ASP B N 1
ATOM 6507 C CA . ASP B 1 265 ? -14.633 -24.062 -19.688 1 98.06 265 ASP B CA 1
ATOM 6508 C C . ASP B 1 265 ? -15.164 -24.734 -18.438 1 98.06 265 ASP B C 1
ATOM 6510 O O . ASP B 1 265 ? -15.242 -25.969 -18.375 1 98.06 265 ASP B O 1
ATOM 6514 N N . TYR B 1 266 ? -15.445 -24.031 -17.516 1 98.38 266 TYR B N 1
ATOM 6515 C CA . TYR B 1 266 ? -16.203 -24.438 -16.344 1 98.38 266 TYR B CA 1
ATOM 6516 C C . TYR B 1 266 ? -17.156 -23.344 -15.891 1 98.38 266 TYR B C 1
ATOM 6518 O O . TYR B 1 266 ? -16.719 -22.25 -15.516 1 98.38 266 TYR B O 1
ATOM 6526 N N . GLY B 1 267 ? -18.375 -23.625 -15.906 1 97.62 267 GLY B N 1
ATOM 6527 C CA . GLY B 1 267 ? -19.359 -22.578 -15.68 1 97.62 267 GLY B CA 1
ATOM 6528 C C . GLY B 1 267 ? -19.266 -21.453 -16.672 1 97.62 267 GLY B C 1
ATOM 6529 O O . GLY B 1 267 ? -19.234 -21.688 -17.891 1 97.62 267 GLY B O 1
ATOM 6530 N N . ASN B 1 268 ? -19.328 -20.25 -16.172 1 97.88 268 ASN B N 1
ATOM 6531 C CA . ASN B 1 268 ? -19.281 -19.078 -17.016 1 97.88 268 ASN B CA 1
ATOM 6532 C C . ASN B 1 268 ? -17.859 -18.5 -17.094 1 97.88 268 ASN B C 1
ATOM 6534 O O . ASN B 1 268 ? -17.688 -17.297 -17.297 1 97.88 268 ASN B O 1
ATOM 6538 N N . VAL B 1 269 ? -16.844 -19.375 -16.922 1 98.62 269 VAL B N 1
ATOM 6539 C CA . VAL B 1 269 ? -15.453 -18.938 -16.953 1 98.62 269 VAL B CA 1
ATOM 6540 C C . VAL B 1 269 ? -14.68 -19.766 -18 1 98.62 269 VAL B C 1
ATOM 6542 O O . VAL B 1 269 ? -14.82 -20.984 -18.047 1 98.62 269 VAL B O 1
ATOM 6545 N N . HIS B 1 270 ? -13.977 -19.062 -18.844 1 98.75 270 HIS B N 1
ATOM 6546 C CA . HIS B 1 270 ? -12.984 -19.703 -19.703 1 98.75 270 HIS B CA 1
ATOM 6547 C C . HIS B 1 270 ? -11.602 -19.672 -19.078 1 98.75 270 HIS B C 1
ATOM 6549 O O . HIS B 1 270 ? -11.102 -18.594 -18.703 1 98.75 270 HIS B O 1
ATOM 6555 N N . PHE B 1 271 ? -10.992 -20.844 -18.906 1 98.88 271 PHE B N 1
ATOM 6556 C CA . PHE B 1 271 ? -9.672 -20.984 -18.312 1 98.88 271 PHE B CA 1
ATOM 6557 C C . PHE B 1 271 ? -8.625 -21.328 -19.359 1 98.88 271 PHE B C 1
ATOM 6559 O O . PHE B 1 271 ? -8.867 -22.172 -20.234 1 98.88 271 PHE B O 1
ATOM 6566 N N . VAL B 1 272 ? -7.504 -20.641 -19.266 1 98.94 272 VAL B N 1
ATOM 6567 C CA . VAL B 1 272 ? -6.387 -20.922 -20.156 1 98.94 272 VAL B CA 1
ATOM 6568 C C . VAL B 1 272 ? -5.117 -21.156 -19.344 1 98.94 272 VAL B C 1
ATOM 6570 O O . VAL B 1 272 ? -4.824 -20.422 -18.406 1 98.94 272 VAL B O 1
ATOM 6573 N N . MET B 1 273 ? -4.418 -22.219 -19.672 1 98.88 273 MET B N 1
ATOM 6574 C CA . MET B 1 273 ? -3.113 -22.516 -19.094 1 98.88 273 MET B CA 1
ATOM 6575 C C . MET B 1 273 ? -2.014 -22.438 -20.141 1 98.88 273 MET B C 1
ATOM 6577 O O . MET B 1 273 ? -2.098 -23.094 -21.172 1 98.88 273 MET B O 1
ATOM 6581 N N . LEU B 1 274 ? -0.96 -21.609 -19.891 1 98.88 274 LEU B N 1
ATOM 6582 C CA . LEU B 1 274 ? 0.166 -21.469 -20.797 1 98.88 274 LEU B CA 1
ATOM 6583 C C . LEU B 1 274 ? 1.456 -21.969 -20.156 1 98.88 274 LEU B C 1
ATOM 6585 O O . LEU B 1 274 ? 1.506 -22.188 -18.938 1 98.88 274 LEU B O 1
ATOM 6589 N N . ASP B 1 275 ? 2.416 -22.203 -21 1 98.62 275 ASP B N 1
ATOM 6590 C CA . ASP B 1 275 ? 3.771 -22.547 -20.578 1 98.62 275 ASP B CA 1
ATOM 6591 C C . ASP B 1 275 ? 4.715 -21.359 -20.734 1 98.62 275 ASP B C 1
ATOM 6593 O O . ASP B 1 275 ? 5.078 -20.984 -21.859 1 98.62 275 ASP B O 1
ATOM 6597 N N . SER B 1 276 ? 5.156 -20.859 -19.609 1 98.12 276 SER B N 1
ATOM 6598 C CA . SER B 1 276 ? 6 -19.672 -19.641 1 98.12 276 SER B CA 1
ATOM 6599 C C . SER B 1 276 ? 7.477 -20.031 -19.531 1 98.12 276 SER B C 1
ATOM 6601 O O . SER B 1 276 ? 8.32 -19.172 -19.297 1 98.12 276 SER B O 1
ATOM 6603 N N . GLN B 1 277 ? 7.855 -21.312 -19.719 1 97.62 277 GLN B N 1
ATOM 6604 C CA . GLN B 1 277 ? 9.203 -21.781 -19.406 1 97.62 277 GLN B CA 1
ATOM 6605 C C . GLN B 1 277 ? 10.094 -21.766 -20.656 1 97.62 277 GLN B C 1
ATOM 6607 O O . GLN B 1 277 ? 10.758 -22.766 -20.953 1 97.62 277 GLN B O 1
ATOM 6612 N N . GLU B 1 278 ? 10.156 -20.688 -21.328 1 96.12 278 GLU B N 1
ATOM 6613 C CA . GLU B 1 278 ? 10.977 -20.547 -22.516 1 96.12 278 GLU B CA 1
ATOM 6614 C C . GLU B 1 278 ? 12.453 -20.781 -22.203 1 96.12 278 GLU B C 1
ATOM 6616 O O . GLU B 1 278 ? 13.125 -21.562 -22.891 1 96.12 278 GLU B O 1
ATOM 6621 N N . GLU B 1 279 ? 12.961 -20.141 -21.188 1 93.62 279 GLU B N 1
ATOM 6622 C CA . GLU B 1 279 ? 14.383 -20.188 -20.844 1 93.62 279 GLU B CA 1
ATOM 6623 C C . GLU B 1 279 ? 14.828 -21.625 -20.562 1 93.62 279 GLU B C 1
ATOM 6625 O O . GLU B 1 279 ? 15.953 -22 -20.875 1 93.62 279 GLU B O 1
ATOM 6630 N N . GLU B 1 280 ? 14.023 -22.422 -20.016 1 95.44 280 GLU B N 1
ATOM 6631 C CA . GLU B 1 280 ? 14.375 -23.781 -19.625 1 95.44 280 GLU B CA 1
ATOM 6632 C C . GLU B 1 280 ? 14.195 -24.75 -20.797 1 95.44 280 GLU B C 1
ATOM 6634 O O . GLU B 1 280 ? 15.039 -25.625 -21.016 1 95.44 280 GLU B O 1
ATOM 6639 N N . GLU B 1 281 ? 13.141 -24.562 -21.531 1 95.44 281 GLU B N 1
ATOM 6640 C CA . GLU B 1 281 ? 12.773 -25.578 -22.516 1 95.44 281 GLU B CA 1
ATOM 6641 C C . GLU B 1 281 ? 13.305 -25.219 -23.906 1 95.44 281 GLU B C 1
ATOM 6643 O O . GLU B 1 281 ? 13.539 -26.094 -24.734 1 95.44 281 GLU B O 1
ATOM 6648 N N . SER B 1 282 ? 13.438 -23.953 -24.172 1 94.31 282 SER B N 1
ATOM 6649 C CA . SER B 1 282 ? 13.906 -23.484 -25.469 1 94.31 282 SER B CA 1
ATOM 6650 C C . SER B 1 282 ? 14.648 -22.156 -25.344 1 94.31 282 SER B C 1
ATOM 6652 O O . SER B 1 282 ? 14.211 -21.141 -25.875 1 94.31 282 SER B O 1
ATOM 6654 N N . PRO B 1 283 ? 15.797 -22.172 -24.688 1 92.19 283 PRO B N 1
ATOM 6655 C CA . PRO B 1 283 ? 16.531 -20.922 -24.438 1 92.19 283 PRO B CA 1
ATOM 6656 C C . PRO B 1 283 ? 16.828 -20.156 -25.719 1 92.19 283 PRO B C 1
ATOM 6658 O O . PRO B 1 283 ? 17.188 -20.75 -26.734 1 92.19 283 PRO B O 1
ATOM 6661 N N . ASN B 1 284 ? 16.641 -18.859 -25.703 1 90.75 284 ASN B N 1
ATOM 6662 C CA . ASN B 1 284 ? 16.938 -17.922 -26.766 1 90.75 284 ASN B CA 1
ATOM 6663 C C . ASN B 1 284 ? 16.078 -18.188 -28 1 90.75 284 ASN B C 1
ATOM 6665 O O . ASN B 1 284 ? 16.547 -18.047 -29.141 1 90.75 284 ASN B O 1
ATOM 6669 N N . ASN B 1 285 ? 14.922 -18.719 -27.766 1 94.06 285 ASN B N 1
ATOM 6670 C CA . ASN B 1 285 ? 14.016 -19.016 -28.859 1 94.06 285 ASN B CA 1
ATOM 6671 C C . ASN B 1 285 ? 12.602 -18.516 -28.578 1 94.06 285 ASN B C 1
ATOM 6673 O O . ASN B 1 285 ? 11.758 -19.266 -28.094 1 94.06 285 ASN B O 1
ATOM 6677 N N . ASP B 1 286 ? 12.305 -17.375 -29.078 1 95.38 286 ASP B N 1
ATOM 6678 C CA . ASP B 1 286 ? 11.047 -16.703 -28.781 1 95.38 286 ASP B CA 1
ATOM 6679 C C . ASP B 1 286 ? 9.875 -17.391 -29.484 1 95.38 286 ASP B C 1
ATOM 6681 O O . ASP B 1 286 ? 8.719 -17.109 -29.188 1 95.38 286 ASP B O 1
ATOM 6685 N N . ASN B 1 287 ? 10.234 -18.266 -30.422 1 96.88 287 ASN B N 1
ATOM 6686 C CA . ASN B 1 287 ? 9.156 -19 -31.078 1 96.88 287 ASN B CA 1
ATOM 6687 C C . ASN B 1 287 ? 8.352 -19.828 -30.078 1 96.88 287 ASN B C 1
ATOM 6689 O O . ASN B 1 287 ? 7.164 -20.078 -30.297 1 96.88 287 ASN B O 1
ATOM 6693 N N . PHE B 1 288 ? 9.023 -20.203 -29.031 1 97.62 288 PHE B N 1
ATOM 6694 C CA . PHE B 1 288 ? 8.367 -20.938 -27.953 1 97.62 288 PHE B CA 1
ATOM 6695 C C . PHE B 1 288 ? 7.148 -20.188 -27.453 1 97.62 288 PHE B C 1
ATOM 6697 O O . PHE B 1 288 ? 6.059 -20.75 -27.344 1 97.62 288 PHE B O 1
ATOM 6704 N N . LEU B 1 289 ? 7.262 -18.891 -27.188 1 98.5 289 LEU B N 1
ATOM 6705 C CA . LEU B 1 289 ? 6.176 -18.062 -26.672 1 98.5 289 LEU B CA 1
ATOM 6706 C C . LEU B 1 289 ? 5.281 -17.594 -27.812 1 98.5 289 LEU B C 1
ATOM 6708 O O . LEU B 1 289 ? 4.062 -17.469 -27.641 1 98.5 289 LEU B O 1
ATOM 6712 N N . LYS B 1 290 ? 5.84 -17.312 -28.969 1 98.56 290 LYS B N 1
ATOM 6713 C CA . LYS B 1 290 ? 5.07 -16.781 -30.094 1 98.56 290 LYS B CA 1
ATOM 6714 C C . LYS B 1 290 ? 4.023 -17.797 -30.562 1 98.56 290 LYS B C 1
ATOM 6716 O O . LYS B 1 290 ? 2.91 -17.406 -30.938 1 98.56 290 LYS B O 1
ATOM 6721 N N . GLN B 1 291 ? 4.41 -19.031 -30.594 1 98.56 291 GLN B N 1
ATOM 6722 C CA . GLN B 1 291 ? 3.459 -20.078 -30.984 1 98.56 291 GLN B CA 1
ATOM 6723 C C . GLN B 1 291 ? 2.279 -20.125 -30.016 1 98.56 291 GLN B C 1
ATOM 6725 O O . GLN B 1 291 ? 1.13 -20.266 -30.438 1 98.56 291 GLN B O 1
ATOM 6730 N N . GLN B 1 292 ? 2.566 -20.031 -28.781 1 98.75 292 GLN B N 1
ATOM 6731 C CA . GLN B 1 292 ? 1.511 -20.031 -27.781 1 98.75 292 GLN B CA 1
ATOM 6732 C C . GLN B 1 292 ? 0.646 -18.781 -27.875 1 98.75 292 GLN B C 1
ATOM 6734 O O . GLN B 1 292 ? -0.573 -18.844 -27.719 1 98.75 292 GLN B O 1
ATOM 6739 N N . ALA B 1 293 ? 1.288 -17.656 -28.141 1 98.81 293 ALA B N 1
ATOM 6740 C CA . ALA B 1 293 ? 0.562 -16.391 -28.297 1 98.81 293 ALA B CA 1
ATOM 6741 C C . ALA B 1 293 ? -0.443 -16.469 -29.438 1 98.81 293 ALA B C 1
ATOM 6743 O O . ALA B 1 293 ? -1.577 -16.016 -29.312 1 98.81 293 ALA B O 1
ATOM 6744 N N . ALA B 1 294 ? -0.006 -17.031 -30.531 1 98.69 294 ALA B N 1
ATOM 6745 C CA . ALA B 1 294 ? -0.896 -17.188 -31.672 1 98.69 294 ALA B CA 1
ATOM 6746 C C . ALA B 1 294 ? -2.076 -18.094 -31.328 1 98.69 294 ALA B C 1
ATOM 6748 O O . ALA B 1 294 ? -3.219 -17.797 -31.688 1 98.69 294 ALA B O 1
ATOM 6749 N N . TRP B 1 295 ? -1.75 -19.156 -30.719 1 98.88 295 TRP B N 1
ATOM 6750 C CA . TRP B 1 295 ? -2.803 -20.062 -30.281 1 98.88 295 TRP B CA 1
ATOM 6751 C C . TRP B 1 295 ? -3.76 -19.359 -29.312 1 98.88 295 TRP B C 1
ATOM 6753 O O . TRP B 1 295 ? -4.98 -19.5 -29.438 1 98.88 295 TRP B O 1
ATOM 6763 N N . LEU B 1 296 ? -3.242 -18.641 -28.359 1 98.94 296 LEU B N 1
ATOM 6764 C CA . LEU B 1 296 ? -4.039 -17.906 -27.375 1 98.94 296 LEU B CA 1
ATOM 6765 C C . LEU B 1 296 ? -4.965 -16.906 -28.078 1 98.94 296 LEU B C 1
ATOM 6767 O O . LEU B 1 296 ? -6.133 -16.781 -27.703 1 98.94 296 LEU B O 1
ATOM 6771 N N . ASP B 1 297 ? -4.445 -16.141 -29 1 98.88 297 ASP B N 1
ATOM 6772 C CA . ASP B 1 297 ? -5.246 -15.188 -29.766 1 98.88 297 ASP B CA 1
ATOM 6773 C C . ASP B 1 297 ? -6.461 -15.867 -30.391 1 98.88 297 ASP B C 1
ATOM 6775 O O . ASP B 1 297 ? -7.578 -15.352 -30.312 1 98.88 297 ASP B O 1
ATOM 6779 N N . SER B 1 298 ? -6.23 -17.031 -30.953 1 98.75 298 SER B N 1
ATOM 6780 C CA . SER B 1 298 ? -7.305 -17.797 -31.594 1 98.75 298 SER B CA 1
ATOM 6781 C C . SER B 1 298 ? -8.305 -18.297 -30.562 1 98.75 298 SER B C 1
ATOM 6783 O O . SER B 1 298 ? -9.523 -18.188 -30.766 1 98.75 298 SER B O 1
ATOM 6785 N N . ASP B 1 299 ? -7.762 -18.828 -29.547 1 98.81 299 ASP B N 1
ATOM 6786 C CA . ASP B 1 299 ? -8.594 -19.375 -28.484 1 98.81 299 ASP B CA 1
ATOM 6787 C C . ASP B 1 299 ? -9.508 -18.312 -27.891 1 98.81 299 ASP B C 1
ATOM 6789 O O . ASP B 1 299 ? -10.711 -18.516 -27.734 1 98.81 299 ASP B O 1
ATOM 6793 N N . LEU B 1 300 ? -8.961 -17.156 -27.609 1 98.81 300 LEU B N 1
ATOM 6794 C CA . LEU B 1 300 ? -9.711 -16.078 -26.953 1 98.81 300 LEU B CA 1
ATOM 6795 C C . LEU B 1 300 ? -10.672 -15.422 -27.922 1 98.81 300 LEU B C 1
ATOM 6797 O O . LEU B 1 300 ? -11.695 -14.867 -27.516 1 98.81 300 LEU B O 1
ATOM 6801 N N . THR B 1 301 ? -10.359 -15.422 -29.172 1 98.5 301 THR B N 1
ATOM 6802 C CA . THR B 1 301 ? -11.266 -14.891 -30.188 1 98.5 301 THR B CA 1
ATOM 6803 C C . THR B 1 301 ? -12.57 -15.688 -30.219 1 98.5 301 THR B C 1
ATOM 6805 O O . THR B 1 301 ? -13.641 -15.125 -30.453 1 98.5 301 THR B O 1
ATOM 6808 N N . THR B 1 302 ? -12.492 -16.969 -29.938 1 97.62 302 THR B N 1
ATOM 6809 C CA . THR B 1 302 ? -13.664 -17.828 -30.016 1 97.62 302 THR B CA 1
ATOM 6810 C C . THR B 1 302 ? -14.344 -17.969 -28.656 1 97.62 302 THR B C 1
ATOM 6812 O O . THR B 1 302 ? -15.414 -18.562 -28.547 1 97.62 302 THR B O 1
ATOM 6815 N N . ASN B 1 303 ? -13.711 -17.438 -27.625 1 97.62 303 ASN B N 1
ATOM 6816 C CA . ASN B 1 303 ? -14.227 -17.516 -26.266 1 97.62 303 ASN B CA 1
ATOM 6817 C C . ASN B 1 303 ? -15.516 -16.719 -26.109 1 97.62 303 ASN B C 1
ATOM 6819 O O . ASN B 1 303 ? -15.547 -15.523 -26.438 1 97.62 303 ASN B O 1
ATOM 6823 N N . LYS B 1 304 ? -16.562 -17.297 -25.578 1 95.69 304 LYS B N 1
ATOM 6824 C CA . LYS B 1 304 ? -17.844 -16.625 -25.406 1 95.69 304 LYS B CA 1
ATOM 6825 C C . LYS B 1 304 ? -18.203 -16.484 -23.938 1 95.69 304 LYS B C 1
ATOM 6827 O O . LYS B 1 304 ? -19.25 -15.938 -23.594 1 95.69 304 LYS B O 1
ATOM 6832 N N . GLN B 1 305 ? -17.359 -16.938 -23.047 1 96.75 305 GLN B N 1
ATOM 6833 C CA . GLN B 1 305 ? -17.641 -16.875 -21.609 1 96.75 305 GLN B CA 1
ATOM 6834 C C . GLN B 1 305 ? -17.5 -15.445 -21.094 1 96.75 305 GLN B C 1
ATOM 6836 O O . GLN B 1 305 ? -16.609 -14.703 -21.531 1 96.75 305 GLN B O 1
ATOM 6841 N N . PRO B 1 306 ? -18.359 -15.094 -20.109 1 96.88 306 PRO B N 1
ATOM 6842 C CA . PRO B 1 306 ? -18.281 -13.742 -19.547 1 96.88 306 PRO B CA 1
ATOM 6843 C C . PRO B 1 306 ? -16.984 -13.5 -18.781 1 96.88 306 PRO B C 1
ATOM 6845 O O . PRO B 1 306 ? -16.531 -12.359 -18.672 1 96.88 306 PRO B O 1
ATOM 6848 N N . TRP B 1 307 ? -16.422 -14.562 -18.234 1 98.56 307 TRP B N 1
ATOM 6849 C CA . TRP B 1 307 ? -15.164 -14.43 -17.484 1 98.56 307 TRP B CA 1
ATOM 6850 C C . TRP B 1 307 ? -14.039 -15.195 -18.172 1 98.56 307 TRP B C 1
ATOM 6852 O O . TRP B 1 307 ? -14.258 -16.281 -18.719 1 98.56 307 TRP B O 1
ATOM 6862 N N . THR B 1 308 ? -12.875 -14.602 -18.172 1 98.88 308 THR B N 1
ATOM 6863 C CA . THR B 1 308 ? -11.68 -15.242 -18.703 1 98.88 308 THR B CA 1
ATOM 6864 C C . THR B 1 308 ? -10.531 -15.172 -17.703 1 98.88 308 THR B C 1
ATOM 6866 O O . THR B 1 308 ? -10.195 -14.094 -17.203 1 98.88 308 THR B O 1
ATOM 6869 N N . VAL B 1 309 ? -9.961 -16.297 -17.359 1 98.94 309 VAL B N 1
ATOM 6870 C CA . VAL B 1 309 ? -8.797 -16.406 -16.484 1 98.94 309 VAL B CA 1
ATOM 6871 C C . VAL B 1 309 ? -7.664 -17.109 -17.234 1 98.94 309 VAL B C 1
ATOM 6873 O O . VAL B 1 309 ? -7.832 -18.234 -17.703 1 98.94 309 VAL B O 1
ATOM 6876 N N . VAL B 1 310 ? -6.555 -16.453 -17.359 1 98.94 310 VAL B N 1
ATOM 6877 C CA . VAL B 1 310 ? -5.371 -17.047 -17.969 1 98.94 310 VAL B CA 1
ATOM 6878 C C . VAL B 1 310 ? -4.316 -17.312 -16.891 1 98.94 310 VAL B C 1
ATOM 6880 O O . VAL B 1 310 ? -4.074 -16.469 -16.031 1 98.94 310 VAL B O 1
ATOM 6883 N N . SER B 1 311 ? -3.734 -18.516 -16.969 1 98.88 311 SER B N 1
ATOM 6884 C CA . SER B 1 311 ? -2.746 -18.906 -15.969 1 98.88 311 SER B CA 1
ATOM 6885 C C . SER B 1 311 ? -1.429 -19.312 -16.625 1 98.88 311 SER B C 1
ATOM 6887 O O . SER B 1 311 ? -1.42 -20.062 -17.609 1 98.88 311 SER B O 1
ATOM 6889 N N . PHE B 1 312 ? -0.362 -18.766 -16.172 1 98.75 312 PHE B N 1
ATOM 6890 C CA . PHE B 1 312 ? 0.986 -19.234 -16.484 1 98.75 312 PHE B CA 1
ATOM 6891 C C . PHE B 1 312 ? 1.951 -18.875 -15.367 1 98.75 312 PHE B C 1
ATOM 6893 O O . PHE B 1 312 ? 1.684 -17.969 -14.57 1 98.75 312 PHE B O 1
ATOM 6900 N N . HIS B 1 313 ? 3.055 -19.547 -15.297 1 98.75 313 HIS B N 1
ATOM 6901 C CA . HIS B 1 313 ? 3.875 -19.578 -14.086 1 98.75 313 HIS B CA 1
ATOM 6902 C C . HIS B 1 313 ? 4.684 -18.297 -13.93 1 98.75 313 HIS B C 1
ATOM 6904 O O . HIS B 1 313 ? 4.473 -17.547 -12.984 1 98.75 313 HIS B O 1
ATOM 6910 N N . LYS B 1 314 ? 5.57 -17.984 -14.82 1 98.31 314 LYS B N 1
ATOM 6911 C CA . LYS B 1 314 ? 6.359 -16.75 -14.742 1 98.31 314 LYS B CA 1
ATOM 6912 C C . LYS B 1 314 ? 5.5 -15.523 -15.023 1 98.31 314 LYS B C 1
ATOM 6914 O O . LYS B 1 314 ? 4.637 -15.547 -15.898 1 98.31 314 LYS B O 1
ATOM 6919 N N . THR B 1 315 ? 5.699 -14.477 -14.336 1 97.56 315 THR B N 1
ATOM 6920 C CA . THR B 1 315 ? 4.805 -13.328 -14.406 1 97.56 315 THR B CA 1
ATOM 6921 C C . THR B 1 315 ? 5.461 -12.18 -15.164 1 97.56 315 THR B C 1
ATOM 6923 O O . THR B 1 315 ? 6.66 -11.93 -15.016 1 97.56 315 THR B O 1
ATOM 6926 N N . PRO B 1 316 ? 4.699 -11.484 -15.953 1 96.81 316 PRO B N 1
ATOM 6927 C CA . PRO B 1 316 ? 5.203 -10.242 -16.547 1 96.81 316 PRO B CA 1
ATOM 6928 C C . PRO B 1 316 ? 5.371 -9.125 -15.531 1 96.81 316 PRO B C 1
ATOM 6930 O O . PRO B 1 316 ? 6.109 -8.164 -15.773 1 96.81 316 PRO B O 1
ATOM 6933 N N . TYR B 1 317 ? 4.641 -9.172 -14.445 1 96.75 317 TYR B N 1
ATOM 6934 C CA . TYR B 1 317 ? 4.684 -8.172 -13.383 1 96.75 317 TYR B CA 1
ATOM 6935 C C . TYR B 1 317 ? 5.109 -8.797 -12.062 1 96.75 317 TYR B C 1
ATOM 6937 O O . TYR B 1 317 ? 4.277 -9.312 -11.32 1 96.75 317 TYR B O 1
ATOM 6945 N N . TYR B 1 318 ? 6.371 -8.672 -11.852 1 95.44 318 TYR B N 1
ATOM 6946 C CA . TYR B 1 318 ? 7.062 -9.43 -10.82 1 95.44 318 TYR B CA 1
ATOM 6947 C C . TYR B 1 318 ? 7.301 -8.578 -9.578 1 95.44 318 TYR B C 1
ATOM 6949 O O . TYR B 1 318 ? 7.184 -7.348 -9.633 1 95.44 318 TYR B O 1
ATOM 6957 N N . ASN B 1 319 ? 7.648 -9.25 -8.406 1 94.88 319 ASN B N 1
ATOM 6958 C CA . ASN B 1 319 ? 7.895 -8.547 -7.152 1 94.88 319 ASN B CA 1
ATOM 6959 C C . ASN B 1 319 ? 9.32 -8.758 -6.664 1 94.88 319 ASN B C 1
ATOM 6961 O O . ASN B 1 319 ? 9.781 -8.062 -5.754 1 94.88 319 ASN B O 1
ATOM 6965 N N . LYS B 1 320 ? 10.039 -9.711 -7.254 1 91.31 320 LYS B N 1
ATOM 6966 C CA . LYS B 1 320 ? 11.438 -9.922 -6.875 1 91.31 320 LYS B CA 1
ATOM 6967 C C . LYS B 1 320 ? 12.297 -8.727 -7.254 1 91.31 320 LYS B C 1
ATOM 6969 O O . LYS B 1 320 ? 11.969 -7.992 -8.195 1 91.31 320 LYS B O 1
ATOM 6974 N N . ALA B 1 321 ? 13.398 -8.531 -6.555 1 87.69 321 ALA B N 1
ATOM 6975 C CA . ALA B 1 321 ? 14.234 -7.336 -6.699 1 87.69 321 ALA B CA 1
ATOM 6976 C C . ALA B 1 321 ? 14.828 -7.25 -8.102 1 87.69 321 ALA B C 1
ATOM 6978 O O . ALA B 1 321 ? 14.93 -6.16 -8.672 1 87.69 321 ALA B O 1
ATOM 6979 N N . SER B 1 322 ? 15.281 -8.391 -8.617 1 86 322 SER B N 1
ATOM 6980 C CA . SER B 1 322 ? 15.977 -8.367 -9.898 1 86 322 SER B CA 1
ATOM 6981 C C . SER B 1 322 ? 15.523 -9.516 -10.797 1 86 322 SER B C 1
ATOM 6983 O O . SER B 1 322 ? 16.281 -10.453 -11.039 1 86 322 SER B O 1
ATOM 6985 N N . ARG B 1 323 ? 14.281 -9.633 -11.195 1 85.88 323 ARG B N 1
ATOM 6986 C CA . ARG B 1 323 ? 13.742 -10.609 -12.141 1 85.88 323 ARG B CA 1
ATOM 6987 C C . ARG B 1 323 ? 12.734 -9.953 -13.086 1 85.88 323 ARG B C 1
ATOM 6989 O O . ARG B 1 323 ? 11.734 -9.391 -12.641 1 85.88 323 ARG B O 1
ATOM 6996 N N . ALA B 1 324 ? 13.359 -10.047 -14.359 1 88.12 324 ALA B N 1
ATOM 6997 C CA . ALA B 1 324 ? 12.438 -9.516 -15.359 1 88.12 324 ALA B CA 1
ATOM 6998 C C . ALA B 1 324 ? 12.047 -10.594 -16.375 1 88.12 324 ALA B C 1
ATOM 7000 O O . ALA B 1 324 ? 12.828 -11.508 -16.641 1 88.12 324 ALA B O 1
ATOM 7001 N N . ASN B 1 325 ? 10.898 -10.797 -16.734 1 90.88 325 ASN B N 1
ATOM 7002 C CA . ASN B 1 325 ? 10.375 -11.68 -17.781 1 90.88 325 ASN B CA 1
ATOM 7003 C C . ASN B 1 325 ? 9.969 -10.898 -19.016 1 90.88 325 ASN B C 1
ATOM 7005 O O . ASN B 1 325 ? 8.82 -10.969 -19.453 1 90.88 325 ASN B O 1
ATOM 7009 N N . VAL B 1 326 ? 11.031 -10.328 -19.625 1 91.25 326 VAL B N 1
ATOM 7010 C CA . VAL B 1 326 ? 10.805 -9.32 -20.641 1 91.25 326 VAL B CA 1
ATOM 7011 C C . VAL B 1 326 ? 10.133 -9.953 -21.859 1 91.25 326 VAL B C 1
ATOM 7013 O O . VAL B 1 326 ? 9.148 -9.414 -22.391 1 91.25 326 VAL B O 1
ATOM 7016 N N . SER B 1 327 ? 10.578 -11.109 -22.359 1 93.5 327 SER B N 1
ATOM 7017 C CA . SER B 1 327 ? 10.008 -11.766 -23.531 1 93.5 327 SER B CA 1
ATOM 7018 C C . SER B 1 327 ? 8.555 -12.148 -23.297 1 93.5 327 SER B C 1
ATOM 7020 O O . SER B 1 327 ? 7.703 -11.953 -24.172 1 93.5 327 SER B O 1
ATOM 7022 N N . LEU B 1 328 ? 8.375 -12.688 -22.125 1 95.5 328 LEU B N 1
ATOM 7023 C CA . LEU B 1 328 ? 7.012 -13.07 -21.766 1 95.5 328 LEU B CA 1
ATOM 7024 C C . LEU B 1 328 ? 6.078 -11.867 -21.812 1 95.5 328 LEU B C 1
ATOM 7026 O O . LEU B 1 328 ? 4.98 -11.945 -22.359 1 95.5 328 LEU B O 1
ATOM 7030 N N . LYS B 1 329 ? 6.465 -10.766 -21.203 1 95.12 329 LYS B N 1
ATOM 7031 C CA . LYS B 1 329 ? 5.664 -9.539 -21.172 1 95.12 329 LYS B CA 1
ATOM 7032 C C . LYS B 1 329 ? 5.406 -9.016 -22.578 1 95.12 329 LYS B C 1
ATOM 7034 O O . LYS B 1 329 ? 4.277 -8.648 -22.906 1 95.12 329 LYS B O 1
ATOM 7039 N N . ASN B 1 330 ? 6.383 -9.047 -23.422 1 94.81 330 ASN B N 1
ATOM 7040 C CA . ASN B 1 330 ? 6.293 -8.445 -24.75 1 94.81 330 ASN B CA 1
ATOM 7041 C C . ASN B 1 330 ? 5.484 -9.312 -25.703 1 94.81 330 ASN B C 1
ATOM 7043 O O . ASN B 1 330 ? 4.879 -8.805 -26.656 1 94.81 330 ASN B O 1
ATOM 7047 N N . ILE B 1 331 ? 5.469 -10.602 -25.469 1 97.88 331 ILE B N 1
ATOM 7048 C CA . ILE B 1 331 ? 4.883 -11.5 -26.469 1 97.88 331 ILE B CA 1
ATOM 7049 C C . ILE B 1 331 ? 3.484 -11.922 -26.031 1 97.88 331 ILE B C 1
ATOM 7051 O O . ILE B 1 331 ? 2.549 -11.922 -26.828 1 97.88 331 ILE B O 1
ATOM 7055 N N . ILE B 1 332 ? 3.328 -12.195 -24.75 1 98.62 332 ILE B N 1
ATOM 7056 C CA . ILE B 1 332 ? 2.088 -12.805 -24.281 1 98.62 332 ILE B CA 1
ATOM 7057 C C . ILE B 1 332 ? 1.13 -11.719 -23.797 1 98.62 332 ILE B C 1
ATOM 7059 O O . ILE B 1 332 ? -0.063 -11.75 -24.109 1 98.62 332 ILE B O 1
ATOM 7063 N N . SER B 1 333 ? 1.605 -10.695 -23.062 1 98 333 SER B N 1
ATOM 7064 C CA . SER B 1 333 ? 0.754 -9.703 -22.422 1 98 333 SER B CA 1
ATOM 7065 C C . SER B 1 333 ? -0.08 -8.938 -23.453 1 98 333 SER B C 1
ATOM 7067 O O . SER B 1 333 ? -1.265 -8.68 -23.219 1 98 333 SER B O 1
ATOM 7069 N N . PRO B 1 334 ? 0.471 -8.586 -24.625 1 98.19 334 PRO B N 1
ATOM 7070 C CA . PRO B 1 334 ? -0.345 -7.852 -25.594 1 98.19 334 PRO B CA 1
ATOM 7071 C C . PRO B 1 334 ? -1.572 -8.641 -26.047 1 98.19 334 PRO B C 1
ATOM 7073 O O . PRO B 1 334 ? -2.633 -8.055 -26.281 1 98.19 334 PRO B O 1
ATOM 7076 N N . ILE B 1 335 ? -1.425 -9.969 -26.188 1 98.75 335 ILE B N 1
ATOM 7077 C CA . ILE B 1 335 ? -2.559 -10.797 -26.594 1 98.75 335 ILE B CA 1
ATOM 7078 C C . ILE B 1 335 ? -3.6 -10.828 -25.484 1 98.75 335 ILE B C 1
ATOM 7080 O O . ILE B 1 335 ? -4.801 -10.703 -25.734 1 98.75 335 ILE B O 1
ATOM 7084 N N . ILE B 1 336 ? -3.137 -10.938 -24.266 1 98.81 336 ILE B N 1
ATOM 7085 C CA . ILE B 1 336 ? -4.004 -10.969 -23.094 1 98.81 336 ILE B CA 1
ATOM 7086 C C . ILE B 1 336 ? -4.797 -9.664 -23 1 98.81 336 ILE B C 1
ATOM 7088 O O . ILE B 1 336 ? -6.016 -9.68 -22.828 1 98.81 336 ILE B O 1
ATOM 7092 N N . GLU B 1 337 ? -4.121 -8.625 -23.109 1 98.25 337 GLU B N 1
ATOM 7093 C CA . GLU B 1 337 ? -4.723 -7.305 -22.953 1 98.25 337 GLU B CA 1
ATOM 7094 C C . GLU B 1 337 ? -5.625 -6.961 -24.125 1 98.25 337 GLU B C 1
ATOM 7096 O O . GLU B 1 337 ? -6.66 -6.312 -23.953 1 98.25 337 GLU B O 1
ATOM 7101 N N . LYS B 1 338 ? -5.27 -7.387 -25.328 1 97.88 338 LYS B N 1
ATOM 7102 C CA . LYS B 1 338 ? -6.105 -7.227 -26.516 1 97.88 338 LYS B CA 1
ATOM 7103 C C . LYS B 1 338 ? -7.492 -7.824 -26.297 1 97.88 338 LYS B C 1
ATOM 7105 O O . LYS B 1 338 ? -8.5 -7.242 -26.703 1 97.88 338 LYS B O 1
ATOM 7110 N N . HIS B 1 339 ? -7.512 -8.945 -25.688 1 98.25 339 HIS B N 1
ATOM 7111 C CA . HIS B 1 339 ? -8.766 -9.664 -25.516 1 98.25 339 HIS B CA 1
ATOM 7112 C C . HIS B 1 339 ? -9.398 -9.352 -24.172 1 98.25 339 HIS B C 1
ATOM 7114 O O . HIS B 1 339 ? -10.406 -9.961 -23.797 1 98.25 339 HIS B O 1
ATOM 7120 N N . HIS B 1 340 ? -8.828 -8.469 -23.391 1 96.31 340 HIS B N 1
ATOM 7121 C CA . HIS B 1 340 ? -9.32 -8.008 -22.094 1 96.31 340 HIS B CA 1
ATOM 7122 C C . HIS B 1 340 ? -9.586 -9.18 -21.156 1 96.31 340 HIS B C 1
ATOM 7124 O O . HIS B 1 340 ? -10.68 -9.305 -20.609 1 96.31 340 HIS B O 1
ATOM 7130 N N . VAL B 1 341 ? -8.586 -10.008 -21.047 1 98.75 341 VAL B N 1
ATOM 7131 C CA . VAL B 1 341 ? -8.633 -11.047 -20.016 1 98.75 341 VAL B CA 1
ATOM 7132 C C . VAL B 1 341 ? -8.883 -10.406 -18.656 1 98.75 341 VAL B C 1
ATOM 7134 O O . VAL B 1 341 ? -8.305 -9.367 -18.328 1 98.75 341 VAL B O 1
ATOM 7137 N N . ASP B 1 342 ? -9.781 -11.016 -17.844 1 98.75 342 ASP B N 1
ATOM 7138 C CA . ASP B 1 342 ? -10.164 -10.391 -16.578 1 98.75 342 ASP B CA 1
ATOM 7139 C C . ASP B 1 342 ? -9.047 -10.5 -15.555 1 98.75 342 ASP B C 1
ATOM 7141 O O . ASP B 1 342 ? -8.68 -9.516 -14.914 1 98.75 342 ASP B O 1
ATOM 7145 N N . VAL B 1 343 ? -8.531 -11.711 -15.398 1 98.88 343 VAL B N 1
ATOM 7146 C CA . VAL B 1 343 ? -7.48 -11.953 -14.414 1 98.88 343 VAL B CA 1
ATOM 7147 C C . VAL B 1 343 ? -6.449 -12.922 -14.992 1 98.88 343 VAL B C 1
ATOM 7149 O O . VAL B 1 343 ? -6.809 -13.914 -15.633 1 98.88 343 VAL B O 1
ATOM 7152 N N . VAL B 1 344 ? -5.246 -12.602 -14.82 1 98.94 344 VAL B N 1
ATOM 7153 C CA . VAL B 1 344 ? -4.141 -13.516 -15.078 1 98.94 344 VAL B CA 1
ATOM 7154 C C . VAL B 1 344 ? -3.559 -14.016 -13.758 1 98.94 344 VAL B C 1
ATOM 7156 O O . VAL B 1 344 ? -3.25 -13.219 -12.875 1 98.94 344 VAL B O 1
ATOM 7159 N N . LEU B 1 345 ? -3.459 -15.289 -13.602 1 98.88 345 LEU B N 1
ATOM 7160 C CA . LEU B 1 345 ? -2.846 -15.883 -12.414 1 98.88 345 LEU B CA 1
ATOM 7161 C C . LEU B 1 345 ? -1.417 -16.328 -12.711 1 98.88 345 LEU B C 1
ATOM 7163 O O . LEU B 1 345 ? -1.155 -16.953 -13.734 1 98.88 345 LEU B O 1
ATOM 7167 N N . ASN B 1 346 ? -0.536 -15.945 -11.828 1 98.75 346 ASN B N 1
ATOM 7168 C CA . ASN B 1 346 ? 0.877 -16.281 -11.969 1 98.75 346 ASN B CA 1
ATOM 7169 C C . ASN B 1 346 ? 1.47 -16.797 -10.664 1 98.75 346 ASN B C 1
ATOM 7171 O O . ASN B 1 346 ? 0.82 -16.75 -9.617 1 98.75 346 ASN B O 1
ATOM 7175 N N . GLY B 1 347 ? 2.678 -17.438 -10.758 1 98.19 347 GLY B N 1
ATOM 7176 C CA . GLY B 1 347 ? 3.494 -17.859 -9.633 1 98.19 347 GLY B CA 1
ATOM 7177 C C . GLY B 1 347 ? 4.934 -17.375 -9.727 1 98.19 347 GLY B C 1
ATOM 7178 O O . GLY B 1 347 ? 5.191 -16.203 -9.984 1 98.19 347 GLY B O 1
ATOM 7179 N N . HIS B 1 348 ? 5.855 -18.109 -9.375 1 97.44 348 HIS B N 1
ATOM 7180 C CA . HIS B 1 348 ? 7.281 -17.969 -9.625 1 97.44 348 HIS B CA 1
ATOM 7181 C C . HIS B 1 348 ? 7.934 -17.031 -8.617 1 97.44 348 HIS B C 1
ATOM 7183 O O . HIS B 1 348 ? 9.031 -17.312 -8.117 1 97.44 348 HIS B O 1
ATOM 7189 N N . ASP B 1 349 ? 7.305 -15.938 -8.203 1 95 349 ASP B N 1
ATOM 7190 C CA . ASP B 1 349 ? 7.926 -14.93 -7.344 1 95 349 ASP B CA 1
ATOM 7191 C C . ASP B 1 349 ? 7.602 -15.188 -5.875 1 95 349 ASP B C 1
ATOM 7193 O O . ASP B 1 349 ? 8.242 -14.633 -4.984 1 95 349 ASP B O 1
ATOM 7197 N N . HIS B 1 350 ? 6.703 -16.016 -5.594 1 94.19 350 HIS B N 1
ATOM 7198 C CA . HIS B 1 350 ? 6.379 -16.469 -4.242 1 94.19 350 HIS B CA 1
ATOM 7199 C C . HIS B 1 350 ? 5.805 -15.328 -3.406 1 94.19 350 HIS B C 1
ATOM 7201 O O . HIS B 1 350 ? 5.758 -15.422 -2.176 1 94.19 350 HIS B O 1
ATOM 7207 N N . GLY B 1 351 ? 5.523 -14.234 -3.963 1 95.81 351 GLY B N 1
ATOM 7208 C CA . GLY B 1 351 ? 4.785 -13.156 -3.32 1 95.81 351 GLY B CA 1
ATOM 7209 C C . GLY B 1 351 ? 3.32 -13.125 -3.711 1 95.81 351 GLY B C 1
ATOM 7210 O O . GLY B 1 351 ? 2.91 -13.781 -4.668 1 95.81 351 GLY B O 1
ATOM 7211 N N . VAL B 1 352 ? 2.486 -12.375 -2.885 1 97.94 352 VAL B N 1
ATOM 7212 C CA . VAL B 1 352 ? 1.093 -12.133 -3.234 1 97.94 352 VAL B CA 1
ATOM 7213 C C . VAL B 1 352 ? 0.927 -10.688 -3.709 1 97.94 352 VAL B C 1
ATOM 7215 O O . VAL B 1 352 ? 1.219 -9.75 -2.969 1 97.94 352 VAL B O 1
ATOM 7218 N N . SER B 1 353 ? 0.514 -10.562 -4.941 1 98.12 353 SER B N 1
ATOM 7219 C CA . SER B 1 353 ? 0.325 -9.211 -5.449 1 98.12 353 SER B CA 1
ATOM 7220 C C . SER B 1 353 ? -0.719 -9.18 -6.559 1 98.12 353 SER B C 1
ATOM 7222 O O . SER B 1 353 ? -0.987 -10.195 -7.199 1 98.12 353 SER B O 1
ATOM 7224 N N . ARG B 1 354 ? -1.392 -8.102 -6.711 1 98.12 354 ARG B N 1
ATOM 7225 C CA . ARG B 1 354 ? -2.223 -7.824 -7.875 1 98.12 354 ARG B CA 1
ATOM 7226 C C . ARG B 1 354 ? -1.958 -6.422 -8.414 1 98.12 354 ARG B C 1
ATOM 7228 O O . ARG B 1 354 ? -1.769 -5.48 -7.641 1 98.12 354 ARG B O 1
ATOM 7235 N N . THR B 1 355 ? -1.953 -6.344 -9.727 1 98.38 355 THR B N 1
ATOM 7236 C CA . THR B 1 355 ? -1.679 -5.078 -10.398 1 98.38 355 THR B CA 1
ATOM 7237 C C . THR B 1 355 ? -2.943 -4.227 -10.484 1 98.38 355 THR B C 1
ATOM 7239 O O . THR B 1 355 ? -4.047 -4.719 -10.234 1 98.38 355 THR B O 1
ATOM 7242 N N . PHE B 1 356 ? -2.711 -2.953 -10.805 1 97.94 356 PHE B N 1
ATOM 7243 C CA . PHE B 1 356 ? -3.795 -2.191 -11.414 1 97.94 356 PHE B CA 1
ATOM 7244 C C . PHE B 1 356 ? -4.293 -2.871 -12.68 1 97.94 356 PHE B C 1
ATOM 7246 O O . PHE B 1 356 ? -3.604 -3.725 -13.242 1 97.94 356 PHE B O 1
ATOM 7253 N N . PRO B 1 357 ? -5.59 -2.543 -13.062 1 98.5 357 PRO B N 1
ATOM 7254 C CA . PRO B 1 357 ? -5.895 -2.932 -14.438 1 98.5 357 PRO B CA 1
ATOM 7255 C C . PRO B 1 357 ? -4.914 -2.342 -15.453 1 98.5 357 PRO B C 1
ATOM 7257 O O . PRO B 1 357 ? -4.688 -1.13 -15.461 1 98.5 357 PRO B O 1
ATOM 7260 N N . ILE B 1 358 ? -4.305 -3.238 -16.234 1 98.25 358 ILE B N 1
ATOM 7261 C CA . ILE B 1 358 ? -3.252 -2.801 -17.141 1 98.25 358 ILE B CA 1
ATOM 7262 C C . ILE B 1 358 ? -3.658 -3.092 -18.578 1 98.25 358 ILE B C 1
ATOM 7264 O O . ILE B 1 358 ? -4.195 -4.164 -18.875 1 98.25 358 ILE B O 1
ATOM 7268 N N . ASN B 1 359 ? -3.459 -2.16 -19.422 1 97.81 359 ASN B N 1
ATOM 7269 C CA . ASN B 1 359 ? -3.639 -2.277 -20.875 1 97.81 359 ASN B CA 1
ATOM 7270 C C . ASN B 1 359 ? -2.584 -1.479 -21.625 1 97.81 359 ASN B C 1
ATOM 7272 O O . ASN B 1 359 ? -2.547 -0.251 -21.547 1 97.81 359 ASN B O 1
ATOM 7276 N N . ASN B 1 360 ? -1.729 -2.24 -22.344 1 94 360 ASN B N 1
ATOM 7277 C CA . ASN B 1 360 ? -0.691 -1.62 -23.156 1 94 360 ASN B CA 1
ATOM 7278 C C . ASN B 1 360 ? 0.193 -0.69 -22.328 1 94 360 ASN B C 1
ATOM 7280 O O . ASN B 1 360 ? 0.412 0.462 -22.703 1 94 360 ASN B O 1
ATOM 7284 N N . GLY B 1 361 ? 0.526 -1.148 -21.188 1 91.5 361 GLY B N 1
ATOM 7285 C CA . GLY B 1 361 ? 1.475 -0.433 -20.359 1 91.5 361 GLY B CA 1
ATOM 7286 C C . GLY B 1 361 ? 0.837 0.686 -19.547 1 91.5 361 GLY B C 1
ATOM 7287 O O . GLY B 1 361 ? 1.504 1.333 -18.75 1 91.5 361 GLY B O 1
ATOM 7288 N N . LYS B 1 362 ? -0.408 0.93 -19.703 1 94.94 362 LYS B N 1
ATOM 7289 C CA . LYS B 1 362 ? -1.124 1.957 -18.953 1 94.94 362 LYS B CA 1
ATOM 7290 C C . LYS B 1 362 ? -1.916 1.344 -17.797 1 94.94 362 LYS B C 1
ATOM 7292 O O . LYS B 1 362 ? -2.459 0.244 -17.922 1 94.94 362 LYS B O 1
ATOM 7297 N N . TYR B 1 363 ? -1.919 2.068 -16.672 1 96.81 363 TYR B N 1
ATOM 7298 C CA . TYR B 1 363 ? -2.643 1.626 -15.484 1 96.81 363 TYR B CA 1
ATOM 7299 C C . TYR B 1 363 ? -3.996 2.318 -15.383 1 96.81 363 TYR B C 1
ATOM 7301 O O . TYR B 1 363 ? -4.113 3.51 -15.68 1 96.81 363 TYR B O 1
ATOM 7309 N N . TYR B 1 364 ? -5.035 1.582 -15.016 1 97.19 364 TYR B N 1
ATOM 7310 C CA . TYR B 1 364 ? -6.395 2.109 -14.922 1 97.19 364 TYR B CA 1
ATOM 7311 C C . TYR B 1 364 ? -6.996 1.803 -13.555 1 97.19 364 TYR B C 1
ATOM 7313 O O . TYR B 1 364 ? -6.477 0.969 -12.812 1 97.19 364 TYR B O 1
ATOM 7321 N N . THR B 1 365 ? -8.039 2.568 -13.172 1 95.25 365 THR B N 1
ATOM 7322 C CA . THR B 1 365 ? -8.828 2.271 -11.984 1 95.25 365 THR B CA 1
ATOM 7323 C C . THR B 1 365 ? -10.055 1.443 -12.344 1 95.25 365 THR B C 1
ATOM 7325 O O . THR B 1 365 ? -10.617 0.749 -11.484 1 95.25 365 THR B O 1
ATOM 7328 N N . ASP B 1 366 ? -10.438 1.538 -13.602 1 96.56 366 ASP B N 1
ATOM 7329 C CA . ASP B 1 366 ? -11.602 0.832 -14.141 1 96.56 366 ASP B CA 1
ATOM 7330 C C . ASP B 1 366 ? -11.203 -0.55 -14.664 1 96.56 366 ASP B C 1
ATOM 7332 O O . ASP B 1 366 ? -10.469 -0.666 -15.641 1 96.56 366 ASP B O 1
ATOM 7336 N N . TYR B 1 367 ? -11.805 -1.559 -14.102 1 97.88 367 TYR B N 1
ATOM 7337 C CA . TYR B 1 367 ? -11.438 -2.928 -14.445 1 97.88 367 TYR B CA 1
ATOM 7338 C C . TYR B 1 367 ? -11.875 -3.27 -15.867 1 97.88 367 TYR B C 1
ATOM 7340 O O . TYR B 1 367 ? -11.383 -4.234 -16.453 1 97.88 367 TYR B O 1
ATOM 7348 N N . SER B 1 368 ? -12.789 -2.559 -16.453 1 97 368 SER B N 1
ATOM 7349 C CA . SER B 1 368 ? -13.227 -2.805 -17.828 1 97 368 SER B CA 1
ATOM 7350 C C . SER B 1 368 ? -12.211 -2.291 -18.844 1 97 368 SER B C 1
ATOM 7352 O O . SER B 1 368 ? -12.312 -2.57 -20.031 1 97 368 SER B O 1
ATOM 7354 N N . LYS B 1 369 ? -11.156 -1.661 -18.328 1 97.44 369 LYS B N 1
ATOM 7355 C CA . LYS B 1 369 ? -10.211 -1.035 -19.25 1 97.44 369 LYS B CA 1
ATOM 7356 C C . LYS B 1 369 ? -8.875 -1.771 -19.25 1 97.44 369 LYS B C 1
ATOM 7358 O O . LYS B 1 369 ? -7.961 -1.419 -20 1 97.44 369 LYS B O 1
ATOM 7363 N N . GLY B 1 370 ? -8.742 -2.725 -18.422 1 98.25 370 GLY B N 1
ATOM 7364 C CA . GLY B 1 370 ? -7.461 -3.416 -18.359 1 98.25 370 GLY B CA 1
ATOM 7365 C C . GLY B 1 370 ? -7.543 -4.766 -17.672 1 98.25 370 GLY B C 1
ATOM 7366 O O . GLY B 1 370 ? -8.594 -5.137 -17.141 1 98.25 370 GLY B O 1
ATOM 7367 N N . THR B 1 371 ? -6.441 -5.488 -17.734 1 98.75 371 THR B N 1
ATOM 7368 C CA . THR B 1 371 ? -6.293 -6.812 -17.141 1 98.75 371 THR B CA 1
ATOM 7369 C C . THR B 1 371 ? -5.574 -6.73 -15.797 1 98.75 371 THR B C 1
ATOM 7371 O O . THR B 1 371 ? -4.633 -5.953 -15.641 1 98.75 371 THR B O 1
ATOM 7374 N N . VAL B 1 372 ? -6.062 -7.52 -14.828 1 98.88 372 VAL B N 1
ATOM 7375 C CA . VAL B 1 372 ? -5.359 -7.617 -13.555 1 98.88 372 VAL B CA 1
ATOM 7376 C C . VAL B 1 372 ? -4.449 -8.844 -13.555 1 98.88 372 VAL B C 1
ATOM 7378 O O . VAL B 1 372 ? -4.906 -9.961 -13.812 1 98.88 372 VAL B O 1
ATOM 7381 N N . TYR B 1 373 ? -3.191 -8.641 -13.359 1 98.75 373 TYR B N 1
ATOM 7382 C CA . TYR B 1 373 ? -2.24 -9.727 -13.148 1 98.75 373 TYR B CA 1
ATOM 7383 C C . TYR B 1 373 ? -2.088 -10.023 -11.656 1 98.75 373 TYR B C 1
ATOM 7385 O O . TYR B 1 373 ? -1.854 -9.117 -10.859 1 98.75 373 TYR B O 1
ATOM 7393 N N . TYR B 1 374 ? -2.244 -11.242 -11.281 1 98.75 374 TYR B N 1
ATOM 7394 C CA . TYR B 1 374 ? -2.305 -11.68 -9.891 1 98.75 374 TYR B CA 1
ATOM 7395 C C . TYR B 1 374 ? -1.245 -12.742 -9.609 1 98.75 374 TYR B C 1
ATOM 7397 O O . TYR B 1 374 ? -1.327 -13.859 -10.117 1 98.75 374 TYR B O 1
ATOM 7405 N N . VAL B 1 375 ? -0.205 -12.398 -8.852 1 98.56 375 VAL B N 1
ATOM 7406 C CA . VAL B 1 375 ? 0.756 -13.383 -8.359 1 98.56 375 VAL B CA 1
ATOM 7407 C C . VAL B 1 375 ? 0.21 -14.055 -7.102 1 98.56 375 VAL B C 1
ATOM 7409 O O . VAL B 1 375 ? -0.201 -13.375 -6.156 1 98.56 375 VAL B O 1
ATOM 7412 N N . THR B 1 376 ? 0.296 -15.328 -7.012 1 98.56 376 THR B N 1
ATOM 7413 C CA . THR B 1 376 ? -0.564 -16.062 -6.098 1 98.56 376 THR B CA 1
ATOM 7414 C C . THR B 1 376 ? 0.227 -16.562 -4.887 1 98.56 376 THR B C 1
ATOM 7416 O O . THR B 1 376 ? -0.229 -17.438 -4.156 1 98.56 376 THR B O 1
ATOM 7419 N N . GLY B 1 377 ? 1.431 -16.078 -4.668 1 97.5 377 GLY B N 1
ATOM 7420 C CA . GLY B 1 377 ? 2.201 -16.375 -3.473 1 97.5 377 GLY B CA 1
ATOM 7421 C C . GLY B 1 377 ? 2.875 -17.734 -3.533 1 97.5 377 GLY B C 1
ATOM 7422 O O . GLY B 1 377 ? 3.359 -18.156 -4.59 1 97.5 377 GLY B O 1
ATOM 7423 N N . ARG B 1 378 ? 3.047 -18.312 -2.387 1 97.06 378 ARG B N 1
ATOM 7424 C CA . ARG B 1 378 ? 3.602 -19.656 -2.199 1 97.06 378 ARG B CA 1
ATOM 7425 C C . ARG B 1 378 ? 2.672 -20.516 -1.353 1 97.06 378 ARG B C 1
ATOM 7427 O O . ARG B 1 378 ? 2.031 -20.031 -0.422 1 97.06 378 ARG B O 1
ATOM 7434 N N . SER B 1 379 ? 2.654 -21.766 -1.711 1 98.31 379 SER B N 1
ATOM 7435 C CA . SER B 1 379 ? 1.856 -22.703 -0.928 1 98.31 379 SER B CA 1
ATOM 7436 C C . SER B 1 379 ? 2.732 -23.781 -0.293 1 98.31 379 SER B C 1
ATOM 7438 O O . SER B 1 379 ? 2.252 -24.594 0.503 1 98.31 379 SER B O 1
ATOM 7440 N N . GLY B 1 380 ? 4.012 -23.781 -0.693 1 96.75 380 GLY B N 1
ATOM 7441 C CA . GLY B 1 380 ? 4.996 -24.672 -0.098 1 96.75 380 GLY B CA 1
ATOM 7442 C C . GLY B 1 380 ? 6.027 -23.953 0.743 1 96.75 380 GLY B C 1
ATOM 7443 O O . GLY B 1 380 ? 5.734 -22.906 1.327 1 96.75 380 GLY B O 1
ATOM 7444 N N . ALA B 1 381 ? 7.195 -24.5 0.87 1 91.88 381 ALA B N 1
ATOM 7445 C CA . ALA B 1 381 ? 8.18 -24.047 1.848 1 91.88 381 ALA B CA 1
ATOM 7446 C C . ALA B 1 381 ? 9.016 -22.891 1.298 1 91.88 381 ALA B C 1
ATOM 7448 O O . ALA B 1 381 ? 9.43 -22.016 2.049 1 91.88 381 ALA B O 1
ATOM 7449 N N . LYS B 1 382 ? 9.266 -22.875 0.041 1 90.81 382 LYS B N 1
ATOM 7450 C CA . LYS B 1 382 ? 10.242 -21.969 -0.537 1 90.81 382 LYS B CA 1
ATOM 7451 C C . LYS B 1 382 ? 9.719 -20.531 -0.567 1 90.81 382 LYS B C 1
ATOM 7453 O O . LYS B 1 382 ? 8.555 -20.297 -0.907 1 90.81 382 LYS B O 1
ATOM 7458 N N . TYR B 1 383 ? 10.539 -19.516 -0.219 1 88.31 383 TYR B N 1
ATOM 7459 C CA . TYR B 1 383 ? 10.227 -18.094 -0.328 1 88.31 383 TYR B CA 1
ATOM 7460 C C . TYR B 1 383 ? 11.484 -17.297 -0.628 1 88.31 383 TYR B C 1
ATOM 7462 O O . TYR B 1 383 ? 12.594 -17.828 -0.619 1 88.31 383 TYR B O 1
ATOM 7470 N N . TYR B 1 384 ? 11.305 -16.047 -0.989 1 85.38 384 TYR B N 1
ATOM 7471 C CA . TYR B 1 384 ? 12.406 -15.133 -1.283 1 85.38 384 TYR B CA 1
ATOM 7472 C C . TYR B 1 384 ? 12.477 -14 -0.265 1 85.38 384 TYR B C 1
ATOM 7474 O O . TYR B 1 384 ? 11.438 -13.516 0.194 1 85.38 384 TYR B O 1
ATOM 7482 N N . GLY B 1 385 ? 13.672 -13.523 0.022 1 80.12 385 GLY B N 1
ATOM 7483 C CA . GLY B 1 385 ? 13.875 -12.453 0.981 1 80.12 385 GLY B CA 1
ATOM 7484 C C . GLY B 1 385 ? 13.922 -11.078 0.339 1 80.12 385 GLY B C 1
ATOM 7485 O O . GLY B 1 385 ? 13.938 -10.062 1.035 1 80.12 385 GLY B O 1
ATOM 7486 N N . ASP B 1 386 ? 13.883 -10.953 -0.949 1 85.06 386 ASP B N 1
ATOM 7487 C CA . ASP B 1 386 ? 14.102 -9.68 -1.634 1 85.06 386 ASP B CA 1
ATOM 7488 C C . ASP B 1 386 ? 12.859 -9.25 -2.408 1 85.06 386 ASP B C 1
ATOM 7490 O O . ASP B 1 386 ? 12.969 -8.711 -3.514 1 85.06 386 ASP B O 1
ATOM 7494 N N . LEU B 1 387 ? 11.703 -9.578 -1.891 1 90.31 387 LEU B N 1
ATOM 7495 C CA . LEU B 1 387 ? 10.453 -9.141 -2.512 1 90.31 387 LEU B CA 1
ATOM 7496 C C . LEU B 1 387 ? 10.086 -7.727 -2.066 1 90.31 387 LEU B C 1
ATOM 7498 O O . LEU B 1 387 ? 10.438 -7.312 -0.96 1 90.31 387 LEU B O 1
ATOM 7502 N N . SER B 1 388 ? 9.438 -6.98 -2.906 1 90.25 388 SER B N 1
ATOM 7503 C CA . SER B 1 388 ? 8.883 -5.676 -2.553 1 90.25 388 SER B CA 1
ATOM 7504 C C . SER B 1 388 ? 7.711 -5.305 -3.451 1 90.25 388 SER B C 1
ATOM 7506 O O . SER B 1 388 ? 7.508 -5.922 -4.5 1 90.25 388 SER B O 1
ATOM 7508 N N . SER B 1 389 ? 6.898 -4.375 -2.939 1 93 389 SER B N 1
ATOM 7509 C CA . SER B 1 389 ? 5.875 -3.777 -3.795 1 93 389 SER B CA 1
ATOM 7510 C C . SER B 1 389 ? 6.504 -3.023 -4.961 1 93 389 SER B C 1
ATOM 7512 O O . SER B 1 389 ? 7.582 -2.438 -4.824 1 93 389 SER B O 1
ATOM 7514 N N . LYS B 1 390 ? 5.777 -3.076 -6.102 1 95.44 390 LYS B N 1
ATOM 7515 C CA . LYS B 1 390 ? 6.254 -2.406 -7.309 1 95.44 390 LYS B CA 1
ATOM 7516 C C . LYS B 1 390 ? 5.273 -1.326 -7.762 1 95.44 390 LYS B C 1
ATOM 7518 O O . LYS B 1 390 ? 4.164 -1.227 -7.234 1 95.44 390 LYS B O 1
ATOM 7523 N N . VAL B 1 391 ? 5.668 -0.523 -8.758 1 94.38 391 VAL B N 1
ATOM 7524 C CA . VAL B 1 391 ? 4.906 0.641 -9.195 1 94.38 391 VAL B CA 1
ATOM 7525 C C . VAL B 1 391 ? 3.6 0.188 -9.844 1 94.38 391 VAL B C 1
ATOM 7527 O O . VAL B 1 391 ? 2.641 0.96 -9.922 1 94.38 391 VAL B O 1
ATOM 7530 N N . TRP B 1 392 ? 3.535 -1.05 -10.305 1 96.75 392 TRP B N 1
ATOM 7531 C CA . TRP B 1 392 ? 2.334 -1.526 -10.984 1 96.75 392 TRP B CA 1
ATOM 7532 C C . TRP B 1 392 ? 1.385 -2.201 -10 1 96.75 392 TRP B C 1
ATOM 7534 O O . TRP B 1 392 ? 0.293 -2.631 -10.375 1 96.75 392 TRP B O 1
ATOM 7544 N N . ASP B 1 393 ? 1.734 -2.307 -8.734 1 97 393 ASP B N 1
ATOM 7545 C CA . ASP B 1 393 ? 0.949 -3.074 -7.773 1 97 393 ASP B CA 1
ATOM 7546 C C . ASP B 1 393 ? -0.151 -2.215 -7.152 1 97 393 ASP B C 1
ATOM 7548 O O . ASP B 1 393 ? 0.118 -1.126 -6.641 1 97 393 ASP B O 1
ATOM 7552 N N . ALA B 1 394 ? -1.404 -2.701 -7.184 1 96.75 394 ALA B N 1
ATOM 7553 C CA . ALA B 1 394 ? -2.48 -2.148 -6.367 1 96.75 394 ALA B CA 1
ATOM 7554 C C . ALA B 1 394 ? -2.453 -2.73 -4.957 1 96.75 394 ALA B C 1
ATOM 7556 O O . ALA B 1 394 ? -2.938 -2.105 -4.012 1 96.75 394 ALA B O 1
ATOM 7557 N N . PHE B 1 395 ? -1.897 -3.883 -4.867 1 96.06 395 PHE B N 1
ATOM 7558 C CA . PHE B 1 395 ? -1.753 -4.578 -3.596 1 96.06 395 PHE B CA 1
ATOM 7559 C C . PHE B 1 395 ? -0.507 -5.457 -3.598 1 96.06 395 PHE B C 1
ATOM 7561 O O . PHE B 1 395 ? -0.169 -6.062 -4.621 1 96.06 395 PHE B O 1
ATOM 7568 N N . PHE B 1 396 ? 0.164 -5.582 -2.457 1 96.06 396 PHE B N 1
ATOM 7569 C CA . PHE B 1 396 ? 1.315 -6.461 -2.283 1 96.06 396 PHE B CA 1
ATOM 7570 C C . PHE B 1 396 ? 1.37 -7.008 -0.863 1 96.06 396 PHE B C 1
ATOM 7572 O O . PHE B 1 396 ? 1.121 -6.277 0.099 1 96.06 396 PHE B O 1
ATOM 7579 N N . PHE B 1 397 ? 1.74 -8.305 -0.704 1 95.88 397 PHE B N 1
ATOM 7580 C CA . PHE B 1 397 ? 1.998 -8.961 0.572 1 95.88 397 PHE B CA 1
ATOM 7581 C C . PHE B 1 397 ? 3.109 -10 0.433 1 95.88 397 PHE B C 1
ATOM 7583 O O . PHE B 1 397 ? 3.086 -10.82 -0.484 1 95.88 397 PHE B O 1
ATOM 7590 N N . ASP B 1 398 ? 4.125 -9.945 1.265 1 92.56 398 ASP B N 1
ATOM 7591 C CA . ASP B 1 398 ? 5.23 -10.898 1.289 1 92.56 398 ASP B CA 1
ATOM 7592 C C . ASP B 1 398 ? 4.984 -12 2.318 1 92.56 398 ASP B C 1
ATOM 7594 O O . ASP B 1 398 ? 5.16 -11.781 3.52 1 92.56 398 ASP B O 1
ATOM 7598 N N . PRO B 1 399 ? 4.621 -13.219 1.854 1 91.56 399 PRO B N 1
ATOM 7599 C CA . PRO B 1 399 ? 4.301 -14.297 2.785 1 91.56 399 PRO B CA 1
ATOM 7600 C C . PRO B 1 399 ? 5.543 -15.008 3.316 1 91.56 399 PRO B C 1
ATOM 7602 O O . PRO B 1 399 ? 5.664 -16.234 3.184 1 91.56 399 PRO B O 1
ATOM 7605 N N . GLN B 1 400 ? 6.309 -14.344 4.004 1 85.88 400 GLN B N 1
ATOM 7606 C CA . GLN B 1 400 ? 7.562 -14.906 4.492 1 85.88 400 GLN B CA 1
ATOM 7607 C C . GLN B 1 400 ? 7.332 -15.805 5.707 1 85.88 400 GLN B C 1
ATOM 7609 O O . GLN B 1 400 ? 8.016 -16.812 5.879 1 85.88 400 GLN B O 1
ATOM 7614 N N . ASP B 1 401 ? 6.379 -15.438 6.516 1 85.5 401 ASP B N 1
ATOM 7615 C CA . ASP B 1 401 ? 6.191 -16.141 7.785 1 85.5 401 ASP B CA 1
ATOM 7616 C C . ASP B 1 401 ? 5.551 -17.5 7.574 1 85.5 401 ASP B C 1
ATOM 7618 O O . ASP B 1 401 ? 5.902 -18.469 8.25 1 85.5 401 ASP B O 1
ATOM 7622 N N . MET B 1 402 ? 4.648 -17.562 6.621 1 90.5 402 MET B N 1
ATOM 7623 C CA . MET B 1 402 ? 3.984 -18.812 6.301 1 90.5 402 MET B CA 1
ATOM 7624 C C . MET B 1 402 ? 3.396 -18.781 4.895 1 90.5 402 MET B C 1
ATOM 7626 O O . MET B 1 402 ? 3.219 -17.703 4.32 1 90.5 402 MET B O 1
ATOM 7630 N N . PRO B 1 403 ? 3.059 -19.953 4.371 1 95.25 403 PRO B N 1
ATOM 7631 C CA . PRO B 1 403 ? 2.457 -20.016 3.035 1 95.25 403 PRO B CA 1
ATOM 7632 C C . PRO B 1 403 ? 1.075 -19.375 2.98 1 95.25 403 PRO B C 1
ATOM 7634 O O . PRO B 1 403 ? 0.543 -18.953 4.012 1 95.25 403 PRO B O 1
ATOM 7637 N N . SER B 1 404 ? 0.591 -19.25 1.753 1 97.56 404 SER B N 1
ATOM 7638 C CA . SER B 1 404 ? -0.722 -18.672 1.513 1 97.56 404 SER B CA 1
ATOM 7639 C C . SER B 1 404 ? -1.466 -19.406 0.405 1 97.56 404 SER B C 1
ATOM 7641 O O . SER B 1 404 ? -0.922 -20.328 -0.205 1 97.56 404 SER B O 1
ATOM 7643 N N . TYR B 1 405 ? -2.764 -19.141 0.224 1 98.81 405 TYR B N 1
ATOM 7644 C CA . TYR B 1 405 ? -3.59 -19.625 -0.872 1 98.81 405 TYR B CA 1
ATOM 7645 C C . TYR B 1 405 ? -4.707 -18.641 -1.2 1 98.81 405 TYR B C 1
ATOM 7647 O O . TYR B 1 405 ? -4.977 -17.719 -0.428 1 98.81 405 TYR B O 1
ATOM 7655 N N . GLU B 1 406 ? -5.277 -18.812 -2.371 1 98.88 406 GLU B N 1
ATOM 7656 C CA . GLU B 1 406 ? -6.402 -17.969 -2.779 1 98.88 406 GLU B CA 1
ATOM 7657 C C . GLU B 1 406 ? -7.664 -18.797 -2.988 1 98.88 406 GLU B C 1
ATOM 7659 O O . GLU B 1 406 ? -7.586 -19.984 -3.326 1 98.88 406 GLU B O 1
ATOM 7664 N N . VAL B 1 407 ? -8.773 -18.219 -2.73 1 98.88 407 VAL B N 1
ATOM 7665 C CA . VAL B 1 407 ? -10.078 -18.766 -3.076 1 98.88 407 VAL B CA 1
ATOM 7666 C C . VAL B 1 407 ? -10.805 -17.812 -4.027 1 98.88 407 VAL B C 1
ATOM 7668 O O . VAL B 1 407 ? -11.062 -16.656 -3.684 1 98.88 407 VAL B O 1
ATOM 7671 N N . ALA B 1 408 ? -11.094 -18.312 -5.16 1 98.81 408 ALA B N 1
ATOM 7672 C CA . ALA B 1 408 ? -11.828 -17.531 -6.156 1 98.81 408 ALA B CA 1
ATOM 7673 C C . ALA B 1 408 ? -13.281 -17.984 -6.242 1 98.81 408 ALA B C 1
ATOM 7675 O O . ALA B 1 408 ? -13.562 -19.188 -6.32 1 98.81 408 ALA B O 1
ATOM 7676 N N . ASP B 1 409 ? -14.164 -17.016 -6.227 1 98.44 409 ASP B N 1
ATOM 7677 C CA . ASP B 1 409 ? -15.602 -17.234 -6.32 1 98.44 409 ASP B CA 1
ATOM 7678 C C . ASP B 1 409 ? -16.219 -16.375 -7.43 1 98.44 409 ASP B C 1
ATOM 7680 O O . ASP B 1 409 ? -16.172 -15.148 -7.367 1 98.44 409 ASP B O 1
ATOM 7684 N N . VAL B 1 410 ? -16.75 -17.094 -8.398 1 98.44 410 VAL B N 1
ATOM 7685 C CA . VAL B 1 410 ? -17.469 -16.406 -9.469 1 98.44 410 VAL B CA 1
ATOM 7686 C C . VAL B 1 410 ? -18.969 -16.656 -9.32 1 98.44 410 VAL B C 1
ATOM 7688 O O . VAL B 1 410 ? -19.438 -17.797 -9.445 1 98.44 410 VAL B O 1
ATOM 7691 N N . LYS B 1 411 ? -19.703 -15.664 -9.016 1 97.94 411 LYS B N 1
ATOM 7692 C CA . LYS B 1 411 ? -21.156 -15.703 -8.93 1 97.94 411 LYS B CA 1
ATOM 7693 C C . LYS B 1 411 ? -21.797 -14.773 -9.961 1 97.94 411 LYS B C 1
ATOM 7695 O O . LYS B 1 411 ? -21.984 -13.586 -9.695 1 97.94 411 LYS B O 1
ATOM 7700 N N . GLY B 1 412 ? -22.234 -15.391 -11.031 1 97.44 412 GLY B N 1
ATOM 7701 C CA . GLY B 1 412 ? -22.734 -14.578 -12.125 1 97.44 412 GLY B CA 1
ATOM 7702 C C . GLY B 1 412 ? -21.703 -13.625 -12.695 1 97.44 412 GLY B C 1
ATOM 7703 O O . GLY B 1 412 ? -20.641 -14.055 -13.148 1 97.44 412 GLY B O 1
ATOM 7704 N N . ASN B 1 413 ? -21.984 -12.359 -12.43 1 97.75 413 ASN B N 1
ATOM 7705 C CA . ASN B 1 413 ? -21.109 -11.352 -13.008 1 97.75 413 ASN B CA 1
ATOM 7706 C C . ASN B 1 413 ? -20.203 -10.711 -11.953 1 97.75 413 ASN B C 1
ATOM 7708 O O . ASN B 1 413 ? -19.703 -9.609 -12.148 1 97.75 413 ASN B O 1
ATOM 7712 N N . VAL B 1 414 ? -19.984 -11.438 -10.852 1 98.56 414 VAL B N 1
ATOM 7713 C CA . VAL B 1 414 ? -19.109 -10.953 -9.789 1 98.56 414 VAL B CA 1
ATOM 7714 C C . VAL B 1 414 ? -18 -11.977 -9.531 1 98.56 414 VAL B C 1
ATOM 7716 O O . VAL B 1 414 ? -18.266 -13.148 -9.266 1 98.56 414 VAL B O 1
ATOM 7719 N N . LEU B 1 415 ? -16.812 -11.57 -9.672 1 98.81 415 LEU B N 1
ATOM 7720 C CA . LEU B 1 415 ? -15.641 -12.375 -9.344 1 98.81 415 LEU B CA 1
ATOM 7721 C C . LEU B 1 415 ? -14.961 -11.852 -8.078 1 98.81 415 LEU B C 1
ATOM 7723 O O . LEU B 1 415 ? -14.664 -10.664 -7.973 1 98.81 415 LEU B O 1
ATOM 7727 N N . THR B 1 416 ? -14.766 -12.688 -7.094 1 98.81 416 THR B N 1
ATOM 7728 C CA . THR B 1 416 ? -14.047 -12.344 -5.871 1 98.81 416 THR B CA 1
ATOM 7729 C C . THR B 1 416 ? -12.875 -13.297 -5.652 1 98.81 416 THR B C 1
ATOM 7731 O O . THR B 1 416 ? -13.031 -14.516 -5.754 1 98.81 416 THR B O 1
ATOM 7734 N N . ILE B 1 417 ? -11.727 -12.773 -5.418 1 98.81 417 ILE B N 1
ATOM 7735 C CA . ILE B 1 417 ? -10.562 -13.562 -5.02 1 98.81 417 ILE B CA 1
ATOM 7736 C C . ILE B 1 417 ? -10.109 -13.141 -3.625 1 98.81 417 ILE B C 1
ATOM 7738 O O . ILE B 1 417 ? -9.727 -11.984 -3.41 1 98.81 417 ILE B O 1
ATOM 7742 N N . ASN B 1 418 ? -10.188 -14.047 -2.691 1 98.56 418 ASN B N 1
ATOM 7743 C CA . ASN B 1 418 ? -9.672 -13.844 -1.34 1 98.56 418 ASN B CA 1
ATOM 7744 C C . ASN B 1 418 ? -8.344 -14.57 -1.133 1 98.56 418 ASN B C 1
ATOM 7746 O O . ASN B 1 418 ? -8.211 -15.742 -1.474 1 98.56 418 ASN B O 1
ATOM 7750 N N . ALA B 1 419 ? -7.355 -13.867 -0.666 1 98.62 419 ALA B N 1
ATOM 7751 C CA . ALA B 1 419 ? -6.074 -14.477 -0.314 1 98.62 419 ALA B CA 1
ATOM 7752 C C . ALA B 1 419 ? -5.984 -14.734 1.187 1 98.62 419 ALA B C 1
ATOM 7754 O O . ALA B 1 419 ? -6.281 -13.859 1.996 1 98.62 419 ALA B O 1
ATOM 7755 N N . TYR B 1 420 ? -5.543 -15.922 1.504 1 98.19 420 TYR B N 1
ATOM 7756 C CA . TYR B 1 420 ? -5.426 -16.344 2.896 1 98.19 420 TYR B CA 1
ATOM 7757 C C . TYR B 1 420 ? -4.016 -16.812 3.209 1 98.19 420 TYR B C 1
ATOM 7759 O O . TYR B 1 420 ? -3.375 -17.469 2.375 1 98.19 420 TYR B O 1
ATOM 7767 N N . LYS B 1 421 ? -3.605 -16.562 4.426 1 95.25 421 LYS B N 1
ATOM 7768 C CA . LYS B 1 421 ? -2.451 -17.266 4.965 1 95.25 421 LYS B CA 1
ATOM 7769 C C . LYS B 1 421 ? -2.793 -18.734 5.25 1 95.25 421 LYS B C 1
ATOM 7771 O O . LYS B 1 421 ? -3.969 -19.094 5.332 1 95.25 421 LYS B O 1
ATOM 7776 N N . GLN B 1 422 ? -1.812 -19.438 5.418 1 96 422 GLN B N 1
ATOM 7777 C CA . GLN B 1 422 ? -1.959 -20.859 5.711 1 96 422 GLN B CA 1
ATOM 7778 C C . GLN B 1 422 ? -2.828 -21.078 6.945 1 96 422 GLN B C 1
ATOM 7780 O O . GLN B 1 422 ? -3.574 -22.062 7.016 1 96 422 GLN B O 1
ATOM 7785 N N . ASP B 1 423 ? -2.83 -20.156 7.855 1 92.88 423 ASP B N 1
ATOM 7786 C CA . ASP B 1 423 ? -3.576 -20.328 9.102 1 92.88 423 ASP B CA 1
ATOM 7787 C C . ASP B 1 423 ? -5.004 -19.812 8.961 1 92.88 423 ASP B C 1
ATOM 7789 O O . ASP B 1 423 ? -5.785 -19.844 9.914 1 92.88 423 ASP B O 1
ATOM 7793 N N . GLY B 1 424 ? -5.312 -19.297 7.824 1 95.44 424 GLY B N 1
ATOM 7794 C CA . GLY B 1 424 ? -6.676 -18.844 7.57 1 95.44 424 GLY B CA 1
ATOM 7795 C C . GLY B 1 424 ? -6.848 -17.344 7.684 1 95.44 424 GLY B C 1
ATOM 7796 O O . GLY B 1 424 ? -7.926 -16.812 7.41 1 95.44 424 GLY B O 1
ATOM 7797 N N . GLY B 1 425 ? -5.781 -16.703 8.055 1 93.94 425 GLY B N 1
ATOM 7798 C CA . GLY B 1 425 ? -5.863 -15.25 8.117 1 93.94 425 GLY B CA 1
ATOM 7799 C C . GLY B 1 425 ? -6.047 -14.602 6.762 1 93.94 425 GLY B C 1
ATOM 7800 O O . GLY B 1 425 ? -5.301 -14.891 5.824 1 93.94 425 GLY B O 1
ATOM 7801 N N . LEU B 1 426 ? -7.07 -13.734 6.605 1 94.94 426 LEU B N 1
ATOM 7802 C CA . LEU B 1 426 ? -7.34 -13.039 5.352 1 94.94 426 LEU B CA 1
ATOM 7803 C C . LEU B 1 426 ? -6.305 -11.953 5.098 1 94.94 426 LEU B C 1
ATOM 7805 O O . LEU B 1 426 ? -6.023 -11.141 5.98 1 94.94 426 LEU B O 1
ATOM 7809 N N . VAL B 1 427 ? -5.742 -11.922 3.9 1 94.69 427 VAL B N 1
ATOM 7810 C CA . VAL B 1 427 ? -4.688 -10.969 3.559 1 94.69 427 VAL B CA 1
ATOM 7811 C C . VAL B 1 427 ? -5.219 -9.953 2.555 1 94.69 427 VAL B C 1
ATOM 7813 O O . VAL B 1 427 ? -4.812 -8.789 2.564 1 94.69 427 VAL B O 1
ATOM 7816 N N . ASP B 1 428 ? -6.035 -10.344 1.663 1 94.56 428 ASP B N 1
ATOM 7817 C CA . ASP B 1 428 ? -6.59 -9.484 0.621 1 94.56 428 ASP B CA 1
ATOM 7818 C C . ASP B 1 428 ? -7.953 -9.992 0.155 1 94.56 428 ASP B C 1
ATOM 7820 O O . ASP B 1 428 ? -8.219 -11.195 0.19 1 94.56 428 ASP B O 1
ATOM 7824 N N . SER B 1 429 ? -8.789 -9.086 -0.148 1 96.44 429 SER B N 1
ATOM 7825 C CA . SER B 1 429 ? -10.078 -9.375 -0.778 1 96.44 429 SER B CA 1
ATOM 7826 C C . SER B 1 429 ? -10.297 -8.5 -2.008 1 96.44 429 SER B C 1
ATOM 7828 O O . SER B 1 429 ? -10.438 -7.277 -1.892 1 96.44 429 SER B O 1
ATOM 7830 N N . PHE B 1 430 ? -10.328 -9.109 -3.164 1 96.75 430 PHE B N 1
ATOM 7831 C CA . PHE B 1 430 ? -10.391 -8.453 -4.469 1 96.75 430 PHE B CA 1
ATOM 7832 C C . PHE B 1 430 ? -11.672 -8.828 -5.203 1 96.75 430 PHE B C 1
ATOM 7834 O O . PHE B 1 430 ? -11.953 -10.008 -5.41 1 96.75 430 PHE B O 1
ATOM 7841 N N . THR B 1 431 ? -12.477 -7.816 -5.629 1 98.62 431 THR B N 1
ATOM 7842 C CA . THR B 1 431 ? -13.75 -8.07 -6.293 1 98.62 431 THR B CA 1
ATOM 7843 C C . THR B 1 431 ? -13.859 -7.266 -7.582 1 98.62 431 THR B C 1
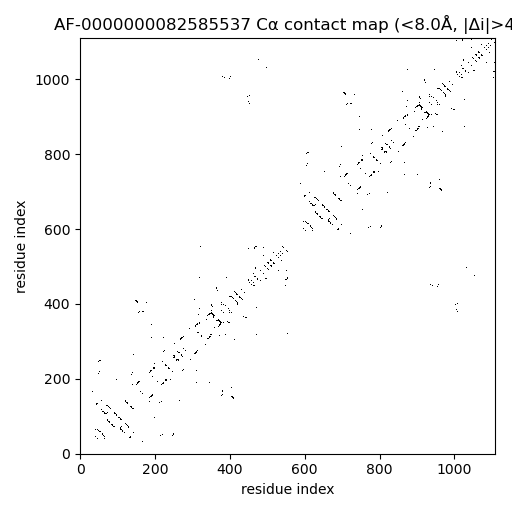ATOM 7845 O O . THR B 1 431 ? -13.523 -6.078 -7.605 1 98.62 431 THR B O 1
ATOM 7848 N N . ILE B 1 432 ? -14.273 -7.895 -8.625 1 98.62 432 ILE B N 1
ATOM 7849 C CA . ILE B 1 432 ? -14.742 -7.25 -9.844 1 98.62 432 ILE B CA 1
ATOM 7850 C C . ILE B 1 432 ? -16.234 -7.508 -10.031 1 98.62 432 ILE B C 1
ATOM 7852 O O . ILE B 1 432 ? -16.656 -8.664 -10.141 1 98.62 432 ILE B O 1
ATOM 7856 N N . ASP B 1 433 ? -17.016 -6.492 -10.016 1 98.56 433 ASP B N 1
ATOM 7857 C CA . ASP B 1 433 ? -18.453 -6.551 -10.273 1 98.56 433 ASP B CA 1
ATOM 7858 C C . ASP B 1 433 ? -18.797 -5.941 -11.625 1 98.56 433 ASP B C 1
ATOM 7860 O O . ASP B 1 433 ? -18.797 -4.715 -11.781 1 98.56 433 ASP B O 1
ATOM 7864 N N . LYS B 1 434 ? -19.094 -6.766 -12.602 1 97.38 434 LYS B N 1
ATOM 7865 C CA . LYS B 1 434 ? -19.359 -6.301 -13.961 1 97.38 434 LYS B CA 1
ATOM 7866 C C . LYS B 1 434 ? -20.734 -5.648 -14.062 1 97.38 434 LYS B C 1
ATOM 7868 O O . LYS B 1 434 ? -20.969 -4.797 -14.93 1 97.38 434 LYS B O 1
ATOM 7873 N N . ASP B 1 435 ? -21.672 -6.004 -13.211 1 97.56 435 ASP B N 1
ATOM 7874 C CA . ASP B 1 435 ? -23.016 -5.43 -13.211 1 97.56 435 ASP B CA 1
ATOM 7875 C C . ASP B 1 435 ? -23.031 -4.066 -12.523 1 97.56 435 ASP B C 1
ATOM 7877 O O . ASP B 1 435 ? -23.734 -3.154 -12.953 1 97.56 435 ASP B O 1
ATOM 7881 N N . HIS B 1 436 ? -22.297 -4.02 -11.445 1 97.56 436 HIS B N 1
ATOM 7882 C CA . HIS B 1 436 ? -22.203 -2.789 -10.664 1 97.56 436 HIS B CA 1
ATOM 7883 C C . HIS B 1 436 ? -20.75 -2.42 -10.406 1 97.56 436 HIS B C 1
ATOM 7885 O O . HIS B 1 436 ? -20.266 -2.557 -9.281 1 97.56 436 HIS B O 1
ATOM 7891 N N . PRO B 1 437 ? -20.078 -1.843 -11.359 1 96.44 437 PRO B N 1
ATOM 7892 C CA . PRO B 1 437 ? -18.641 -1.581 -11.289 1 96.44 437 PRO B CA 1
ATOM 7893 C C . PRO B 1 437 ? -18.25 -0.781 -10.047 1 96.44 437 PRO B C 1
ATOM 7895 O O . PRO B 1 437 ? -17.125 -0.912 -9.555 1 96.44 437 PRO B O 1
ATOM 7898 N N . GLN B 1 438 ? -19.141 0.032 -9.461 1 93.31 438 GLN B N 1
ATOM 7899 C CA . GLN B 1 438 ? -18.844 0.838 -8.281 1 93.31 438 GLN B CA 1
ATOM 7900 C C . GLN B 1 438 ? -18.641 -0.041 -7.051 1 93.31 438 GLN B C 1
ATOM 7902 O O . GLN B 1 438 ? -18.109 0.416 -6.035 1 93.31 438 GLN B O 1
ATOM 7907 N N . ASN B 1 439 ? -19.109 -1.289 -7.172 1 95.62 439 ASN B N 1
ATOM 7908 C CA . ASN B 1 439 ? -18.969 -2.221 -6.055 1 95.62 439 ASN B CA 1
ATOM 7909 C C . ASN B 1 439 ? -17.656 -2.994 -6.141 1 95.62 439 ASN B C 1
ATOM 7911 O O . ASN B 1 439 ? -17.312 -3.736 -5.219 1 95.62 439 ASN B O 1
ATOM 7915 N N . SER B 1 440 ? -16.906 -2.811 -7.238 1 97.81 440 SER B N 1
ATOM 7916 C CA . SER B 1 440 ? -15.609 -3.459 -7.359 1 97.81 440 SER B CA 1
ATOM 7917 C C . SER B 1 440 ? -14.602 -2.869 -6.379 1 97.81 440 SER B C 1
ATOM 7919 O O . SER B 1 440 ? -14.789 -1.751 -5.895 1 97.81 440 SER B O 1
ATOM 7921 N N . THR B 1 441 ? -13.609 -3.635 -6 1 96.31 441 THR B N 1
ATOM 7922 C CA . THR B 1 441 ? -12.539 -3.127 -5.148 1 96.31 441 THR B CA 1
ATOM 7923 C C . THR B 1 441 ? -11.93 -1.861 -5.742 1 96.31 441 THR B C 1
ATOM 7925 O O . THR B 1 441 ? -11.492 -1.858 -6.895 1 96.31 441 THR B O 1
ATOM 7928 N N . LYS B 1 442 ? -11.945 -0.828 -4.977 1 92.19 442 LYS B N 1
ATOM 7929 C CA . LYS B 1 442 ? -11.43 0.45 -5.457 1 92.19 442 LYS B CA 1
ATOM 7930 C C . LYS B 1 442 ? -9.906 0.473 -5.422 1 92.19 442 LYS B C 1
ATOM 7932 O O . LYS B 1 442 ? -9.289 -0.066 -4.5 1 92.19 442 LYS B O 1
ATOM 7937 N N . VAL B 1 443 ? -9.297 1.03 -6.449 1 93.25 443 VAL B N 1
ATOM 7938 C CA . VAL B 1 443 ? -7.863 1.282 -6.488 1 93.25 443 VAL B CA 1
ATOM 7939 C C . VAL B 1 443 ? -7.602 2.762 -6.762 1 93.25 443 VAL B C 1
ATOM 7941 O O . VAL B 1 443 ? -8.414 3.432 -7.406 1 93.25 443 VAL B O 1
ATOM 7944 N N . VAL B 1 444 ? -6.551 3.289 -6.152 1 89.69 444 VAL B N 1
ATOM 7945 C CA . VAL B 1 444 ? -6.129 4.668 -6.363 1 89.69 444 VAL B CA 1
ATOM 7946 C C . VAL B 1 444 ? -4.762 4.695 -7.051 1 89.69 444 VAL B C 1
ATOM 7948 O O . VAL B 1 444 ? -3.793 4.133 -6.535 1 89.69 444 VAL B O 1
ATOM 7951 N N . LEU B 1 445 ? -4.75 5.309 -8.195 1 92.38 445 LEU B N 1
ATOM 7952 C CA . LEU B 1 445 ? -3.469 5.453 -8.883 1 92.38 445 LEU B CA 1
ATOM 7953 C C . LEU B 1 445 ? -2.605 6.508 -8.203 1 92.38 445 LEU B C 1
ATOM 7955 O O . LEU B 1 445 ? -3.125 7.484 -7.656 1 92.38 445 LEU B O 1
ATOM 7959 N N . PRO B 1 446 ? -1.285 6.277 -8.172 1 87 446 PRO B N 1
ATOM 7960 C CA . PRO B 1 446 ? -0.431 7.375 -7.707 1 87 446 PRO B CA 1
ATOM 7961 C C . PRO B 1 446 ? -0.5 8.602 -8.617 1 87 446 PRO B C 1
ATOM 7963 O O . PRO B 1 446 ? -0.874 8.484 -9.789 1 87 446 PRO B O 1
ATOM 7966 N N . ALA B 1 447 ? -0.205 9.758 -8.055 1 84.19 447 ALA B N 1
ATOM 7967 C CA . ALA B 1 447 ? -0.01 10.945 -8.875 1 84.19 447 ALA B CA 1
ATOM 7968 C C . ALA B 1 447 ? 1.307 10.867 -9.648 1 84.19 447 ALA B C 1
ATOM 7970 O O . ALA B 1 447 ? 2.219 10.141 -9.258 1 84.19 447 ALA B O 1
ATOM 7971 N N . ALA B 1 448 ? 1.316 11.641 -10.742 1 83.44 448 ALA B N 1
ATOM 7972 C CA . ALA B 1 448 ? 2.576 11.727 -11.484 1 83.44 448 ALA B CA 1
ATOM 7973 C C . ALA B 1 448 ? 3.689 12.281 -10.602 1 83.44 448 ALA B C 1
ATOM 7975 O O . ALA B 1 448 ? 3.473 13.227 -9.836 1 83.44 448 ALA B O 1
ATOM 7976 N N . TYR B 1 449 ? 4.797 11.633 -10.641 1 81.31 449 TYR B N 1
ATOM 7977 C CA . TYR B 1 449 ? 5.91 11.969 -9.766 1 81.31 449 TYR B CA 1
ATOM 7978 C C . TYR B 1 449 ? 6.609 13.234 -10.227 1 81.31 449 TYR B C 1
ATOM 7980 O O . TYR B 1 449 ? 6.883 13.406 -11.422 1 81.31 449 TYR B O 1
ATOM 7988 N N . ASN B 1 450 ? 6.953 14.125 -9.148 1 74.06 450 ASN B N 1
ATOM 7989 C CA . ASN B 1 450 ? 7.809 15.297 -9.305 1 74.06 450 ASN B CA 1
ATOM 7990 C C . ASN B 1 450 ? 7.246 16.266 -10.344 1 74.06 450 ASN B C 1
ATOM 7992 O O . ASN B 1 450 ? 7.992 16.812 -11.156 1 74.06 450 ASN B O 1
ATOM 7996 N N . VAL B 1 451 ? 5.945 16.312 -10.391 1 62.94 451 VAL B N 1
ATOM 7997 C CA . VAL B 1 451 ? 5.355 17.219 -11.367 1 62.94 451 VAL B CA 1
ATOM 7998 C C . VAL B 1 451 ? 4.977 18.531 -10.695 1 62.94 451 VAL B C 1
ATOM 8000 O O . VAL B 1 451 ? 4.449 18.547 -9.578 1 62.94 451 VAL B O 1
ATOM 8003 N N . ASP B 1 452 ? 5.793 19.641 -10.758 1 54.72 452 ASP B N 1
ATOM 8004 C CA . ASP B 1 452 ? 5.441 20.938 -10.211 1 54.72 452 ASP B CA 1
ATOM 8005 C C . ASP B 1 452 ? 4.031 21.359 -10.641 1 54.72 452 ASP B C 1
ATOM 8007 O O . ASP B 1 452 ? 3.791 21.625 -11.812 1 54.72 452 ASP B O 1
ATOM 8011 N N . MET B 1 453 ? 3.031 21.312 -9.75 1 47.84 453 MET B N 1
ATOM 8012 C CA . MET B 1 453 ? 1.624 21.531 -10.086 1 47.84 453 MET B CA 1
ATOM 8013 C C . MET B 1 453 ? 1.361 22.984 -10.445 1 47.84 453 MET B C 1
ATOM 8015 O O . MET B 1 453 ? 0.346 23.297 -11.07 1 47.84 453 MET B O 1
ATOM 8019 N N . ASN B 1 454 ? 1.932 23.938 -9.625 1 43.44 454 ASN B N 1
ATOM 8020 C CA . ASN B 1 454 ? 1.659 25.344 -9.859 1 43.44 454 ASN B CA 1
ATOM 8021 C C . ASN B 1 454 ? 2.334 25.844 -11.141 1 43.44 454 ASN B C 1
ATOM 8023 O O . ASN B 1 454 ? 2.109 26.984 -11.57 1 43.44 454 ASN B O 1
ATOM 8027 N N . ASN B 1 455 ? 3.465 25.188 -11.492 1 38.91 455 ASN B N 1
ATOM 8028 C CA . ASN B 1 455 ? 4.305 25.688 -12.57 1 38.91 455 ASN B CA 1
ATOM 8029 C C . ASN B 1 455 ? 3.916 25.078 -13.914 1 38.91 455 ASN B C 1
ATOM 8031 O O . ASN B 1 455 ? 4.176 23.906 -14.164 1 38.91 455 ASN B O 1
ATOM 8035 N N . LYS B 1 456 ? 3.262 25.594 -14.625 1 39.31 456 LYS B N 1
ATOM 8036 C CA . LYS B 1 456 ? 2.875 25.25 -15.984 1 39.31 456 LYS B CA 1
ATOM 8037 C C . LYS B 1 456 ? 4.02 24.578 -16.734 1 39.31 456 LYS B C 1
ATOM 8039 O O . LYS B 1 456 ? 3.797 23.641 -17.5 1 39.31 456 LYS B O 1
ATOM 8044 N N . GLU B 1 457 ? 5.199 25.031 -16.594 1 33.12 457 GLU B N 1
ATOM 8045 C CA . GLU B 1 457 ? 6.438 24.688 -17.297 1 33.12 457 GLU B CA 1
ATOM 8046 C C . GLU B 1 457 ? 7.07 23.422 -16.719 1 33.12 457 GLU B C 1
ATOM 8048 O O . GLU B 1 457 ? 7.879 22.781 -17.391 1 33.12 457 GLU B O 1
ATOM 8053 N N . LEU B 1 458 ? 7.008 23.203 -15.562 1 36.88 458 LEU B N 1
ATOM 8054 C CA . LEU B 1 458 ? 7.426 21.891 -15.109 1 36.88 458 LEU B CA 1
ATOM 8055 C C . LEU B 1 458 ? 6.441 20.812 -15.57 1 36.88 458 LEU B C 1
ATOM 8057 O O . LEU B 1 458 ? 6.789 19.641 -15.633 1 36.88 458 LEU B O 1
ATOM 8061 N N . ALA B 1 459 ? 5.18 20.875 -15.836 1 39.38 459 ALA B N 1
ATOM 8062 C CA . ALA B 1 459 ? 4.316 20.062 -16.688 1 39.38 459 ALA B CA 1
ATOM 8063 C C . ALA B 1 459 ? 4.926 19.859 -18.062 1 39.38 459 ALA B C 1
ATOM 8065 O O . ALA B 1 459 ? 4.742 18.828 -18.703 1 39.38 459 ALA B O 1
ATOM 8066 N N . ALA B 1 460 ? 5.23 20.797 -18.797 1 34.91 460 ALA B N 1
ATOM 8067 C CA . ALA B 1 460 ? 5.84 20.547 -20.094 1 34.91 460 ALA B CA 1
ATOM 8068 C C . ALA B 1 460 ? 7.039 19.609 -19.969 1 34.91 460 ALA B C 1
ATOM 8070 O O . ALA B 1 460 ? 7.184 18.672 -20.75 1 34.91 460 ALA B O 1
ATOM 8071 N N . ILE B 1 461 ? 8.266 19.859 -19.828 1 39.31 461 ILE B N 1
ATOM 8072 C CA . ILE B 1 461 ? 9.453 19.031 -20.047 1 39.31 461 ILE B CA 1
ATOM 8073 C C . ILE B 1 461 ? 10.023 18.578 -18.703 1 39.31 461 ILE B C 1
ATOM 8075 O O . ILE B 1 461 ? 10.828 17.641 -18.656 1 39.31 461 ILE B O 1
ATOM 8079 N N . GLY B 1 462 ? 10.062 19.391 -17.359 1 46.25 462 GLY B N 1
ATOM 8080 C CA . GLY B 1 462 ? 11.305 19.609 -16.641 1 46.25 462 GLY B CA 1
ATOM 8081 C C . GLY B 1 462 ? 11.422 18.781 -15.375 1 46.25 462 GLY B C 1
ATOM 8082 O O . GLY B 1 462 ? 12.477 18.766 -14.734 1 46.25 462 GLY B O 1
ATOM 8083 N N . ALA B 1 463 ? 10.266 18.297 -14.734 1 65.12 463 ALA B N 1
ATOM 8084 C CA . ALA B 1 463 ? 10.664 17.625 -13.508 1 65.12 463 ALA B CA 1
ATOM 8085 C C . ALA B 1 463 ? 11.32 16.281 -13.812 1 65.12 463 ALA B C 1
ATOM 8087 O O . ALA B 1 463 ? 10.984 15.625 -14.812 1 65.12 463 ALA B O 1
ATOM 8088 N N . ASP B 1 464 ? 12.359 16.172 -13.18 1 80.19 464 ASP B N 1
ATOM 8089 C CA . ASP B 1 464 ? 13.078 14.922 -13.352 1 80.19 464 ASP B CA 1
ATOM 8090 C C . ASP B 1 464 ? 12.203 13.727 -12.992 1 80.19 464 ASP B C 1
ATOM 8092 O O . ASP B 1 464 ? 11.57 13.711 -11.938 1 80.19 464 ASP B O 1
ATOM 8096 N N . PRO B 1 465 ? 12 12.891 -14.008 1 87.38 465 PRO B N 1
ATOM 8097 C CA . PRO B 1 465 ? 11.203 11.703 -13.727 1 87.38 465 PRO B CA 1
ATOM 8098 C C . PRO B 1 465 ? 11.719 10.906 -12.523 1 87.38 465 PRO B C 1
ATOM 8100 O O . PRO B 1 465 ? 12.898 11 -12.18 1 87.38 465 PRO B O 1
ATOM 8103 N N . ARG B 1 466 ? 10.797 10.242 -11.922 1 90.38 466 ARG B N 1
ATOM 8104 C CA . ARG B 1 466 ? 11.211 9.281 -10.906 1 90.38 466 ARG B CA 1
ATOM 8105 C C . ARG B 1 466 ? 11.922 8.086 -11.539 1 90.38 466 ARG B C 1
ATOM 8107 O O . ARG B 1 466 ? 11.484 7.562 -12.562 1 90.38 466 ARG B O 1
ATOM 8114 N N . LEU B 1 467 ? 13.07 7.73 -11.023 1 92.75 467 LEU B N 1
ATOM 8115 C CA . LEU B 1 467 ? 13.766 6.523 -11.461 1 92.75 467 LEU B CA 1
ATOM 8116 C C . LEU B 1 467 ? 13.125 5.281 -10.859 1 92.75 467 LEU B C 1
ATOM 8118 O O . LEU B 1 467 ? 12.883 5.223 -9.648 1 92.75 467 LEU B O 1
ATOM 8122 N N . VAL B 1 468 ? 12.781 4.328 -11.719 1 94 468 VAL B N 1
ATOM 8123 C CA . VAL B 1 468 ? 12.25 3.033 -11.312 1 94 468 VAL B CA 1
ATOM 8124 C C . VAL B 1 468 ? 13.133 1.913 -11.859 1 94 468 VAL B C 1
ATOM 8126 O O . VAL B 1 468 ? 13.328 1.809 -13.07 1 94 468 VAL B O 1
ATOM 8129 N N . ILE B 1 469 ? 13.703 1.098 -11.008 1 94.38 469 ILE B N 1
ATOM 8130 C CA . ILE B 1 469 ? 14.523 -0.036 -11.414 1 94.38 469 ILE B CA 1
ATOM 8131 C C . ILE B 1 469 ? 13.836 -1.341 -11.023 1 94.38 469 ILE B C 1
ATOM 8133 O O . ILE B 1 469 ? 13.539 -1.567 -9.852 1 94.38 469 ILE B O 1
ATOM 8137 N N . TYR B 1 470 ? 13.523 -2.271 -12.016 1 94.44 470 TYR B N 1
ATOM 8138 C CA . TYR B 1 470 ? 12.789 -3.518 -11.82 1 94.44 470 TYR B CA 1
ATOM 8139 C C . TYR B 1 470 ? 11.484 -3.27 -11.078 1 94.44 470 TYR B C 1
ATOM 8141 O O . TYR B 1 470 ? 11.141 -4.004 -10.148 1 94.44 470 TYR B O 1
ATOM 8149 N N . GLY B 1 471 ? 10.875 -2.166 -11.406 1 93.88 471 GLY B N 1
ATOM 8150 C CA . GLY B 1 471 ? 9.578 -1.846 -10.844 1 93.88 471 GLY B CA 1
ATOM 8151 C C . GLY B 1 471 ? 9.672 -1.169 -9.484 1 93.88 471 GLY B C 1
ATOM 8152 O O . GLY B 1 471 ? 8.656 -0.754 -8.922 1 93.88 471 GLY B O 1
ATOM 8153 N N . THR B 1 472 ? 10.844 -0.987 -8.883 1 92.56 472 THR B N 1
ATOM 8154 C CA . THR B 1 472 ? 11.047 -0.365 -7.582 1 92.56 472 THR B CA 1
ATOM 8155 C C . THR B 1 472 ? 11.375 1.117 -7.734 1 92.56 472 THR B C 1
ATOM 8157 O O . THR B 1 472 ? 12.398 1.474 -8.32 1 92.56 472 THR B O 1
ATOM 8160 N N . PRO B 1 473 ? 10.516 1.991 -7.227 1 89.81 473 PRO B N 1
ATOM 8161 C CA . PRO B 1 473 ? 10.844 3.416 -7.297 1 89.81 473 PRO B CA 1
ATOM 8162 C C . PRO B 1 473 ? 11.984 3.801 -6.355 1 89.81 473 PRO B C 1
ATOM 8164 O O . PRO B 1 473 ? 12.008 3.373 -5.199 1 89.81 473 PRO B O 1
ATOM 8167 N N . ILE B 1 474 ? 12.922 4.566 -6.809 1 87.31 474 ILE B N 1
ATOM 8168 C CA . ILE B 1 474 ? 14.008 5.121 -6.004 1 87.31 474 ILE B CA 1
ATOM 8169 C C . ILE B 1 474 ? 13.609 6.496 -5.473 1 87.31 474 ILE B C 1
ATOM 8171 O O . ILE B 1 474 ? 13.672 7.488 -6.199 1 87.31 474 ILE B O 1
ATOM 8175 N N . ALA B 1 475 ? 13.211 6.551 -4.219 1 76.88 475 ALA B N 1
ATOM 8176 C CA . ALA B 1 475 ? 12.586 7.766 -3.697 1 76.88 475 ALA B CA 1
ATOM 8177 C C . ALA B 1 475 ? 13.586 8.594 -2.898 1 76.88 475 ALA B C 1
ATOM 8179 O O . ALA B 1 475 ? 13.195 9.398 -2.047 1 76.88 475 ALA B O 1
ATOM 8180 N N . PHE B 1 476 ? 14.781 8.312 -3.041 1 76.31 476 PHE B N 1
ATOM 8181 C CA . PHE B 1 476 ? 15.797 9.039 -2.291 1 76.31 476 PHE B CA 1
ATOM 8182 C C . PHE B 1 476 ? 16.938 9.469 -3.201 1 76.31 476 PHE B C 1
ATOM 8184 O O . PHE B 1 476 ? 17.016 9.039 -4.352 1 76.31 476 PHE B O 1
ATOM 8191 N N . GLY B 1 477 ? 17.688 10.305 -2.695 1 75.44 477 GLY B N 1
ATOM 8192 C CA . GLY B 1 477 ? 18.844 10.758 -3.447 1 75.44 477 GLY B CA 1
ATOM 8193 C C . GLY B 1 477 ? 18.531 11.891 -4.41 1 75.44 477 GLY B C 1
ATOM 8194 O O . GLY B 1 477 ? 17.375 12.273 -4.566 1 75.44 477 GLY B O 1
ATOM 8195 N N . SER B 1 478 ? 19.547 12.461 -4.926 1 74.25 478 SER B N 1
ATOM 8196 C CA . SER B 1 478 ? 19.391 13.555 -5.875 1 74.25 478 SER B CA 1
ATOM 8197 C C . SER B 1 478 ? 20 13.195 -7.23 1 74.25 478 SER B C 1
ATOM 8199 O O . SER B 1 478 ? 20.766 12.242 -7.344 1 74.25 478 SER B O 1
ATOM 8201 N N . ASN B 1 479 ? 19.562 13.844 -8.312 1 80 479 ASN B N 1
ATOM 8202 C CA . ASN B 1 479 ? 20.078 13.695 -9.672 1 80 479 ASN B CA 1
ATOM 8203 C C . ASN B 1 479 ? 19.938 12.266 -10.172 1 80 479 ASN B C 1
ATOM 8205 O O . ASN B 1 479 ? 20.891 11.703 -10.719 1 80 479 ASN B O 1
ATOM 8209 N N . GLN B 1 480 ? 18.844 11.609 -9.93 1 85.81 480 GLN B N 1
ATOM 8210 C CA . GLN B 1 480 ? 18.609 10.234 -10.375 1 85.81 480 GLN B CA 1
ATOM 8211 C C . GLN B 1 480 ? 18.406 10.172 -11.883 1 85.81 480 GLN B C 1
ATOM 8213 O O . GLN B 1 480 ? 18.891 9.25 -12.547 1 85.81 480 GLN B O 1
ATOM 8218 N N . THR B 1 481 ? 17.562 11.117 -12.289 1 90.38 481 THR B N 1
ATOM 8219 C CA . THR B 1 481 ? 17.172 11.18 -13.688 1 90.38 481 THR B CA 1
ATOM 8220 C C . THR B 1 481 ? 17.109 12.633 -14.164 1 90.38 481 THR B C 1
ATOM 8222 O O . THR B 1 481 ? 17.141 13.555 -13.352 1 90.38 481 THR B O 1
ATOM 8225 N N . GLU B 1 482 ? 17.156 12.836 -15.398 1 87.62 482 GLU B N 1
ATOM 8226 C CA . GLU B 1 482 ? 16.906 14.141 -15.992 1 87.62 482 GLU B CA 1
ATOM 8227 C C . GLU B 1 482 ? 16.344 14.016 -17.406 1 87.62 482 GLU B C 1
ATOM 8229 O O . GLU B 1 482 ? 16.531 12.992 -18.062 1 87.62 482 GLU B O 1
ATOM 8234 N N . ILE B 1 483 ? 15.531 14.945 -17.781 1 84.5 483 ILE B N 1
ATOM 8235 C CA . ILE B 1 483 ? 15.125 15.117 -19.172 1 84.5 483 ILE B CA 1
ATOM 8236 C C . ILE B 1 483 ? 15.883 16.281 -19.797 1 84.5 483 ILE B C 1
ATOM 8238 O O . ILE B 1 483 ? 15.844 17.406 -19.266 1 84.5 483 ILE B O 1
ATOM 8242 N N . ALA B 1 484 ? 16.625 16.016 -20.781 1 82.88 484 ALA B N 1
ATOM 8243 C CA . ALA B 1 484 ? 17.375 17.047 -21.5 1 82.88 484 ALA B CA 1
ATOM 8244 C C . ALA B 1 484 ? 17.266 16.859 -23 1 82.88 484 ALA B C 1
ATOM 8246 O O . ALA B 1 484 ? 17.516 15.773 -23.531 1 82.88 484 ALA B O 1
ATOM 8247 N N . ASN B 1 485 ? 16.844 17.922 -23.688 1 80.75 485 ASN B N 1
ATOM 8248 C CA . ASN B 1 485 ? 16.719 17.938 -25.156 1 80.75 485 ASN B CA 1
ATOM 8249 C C . ASN B 1 485 ? 15.836 16.797 -25.656 1 80.75 485 ASN B C 1
ATOM 8251 O O . ASN B 1 485 ? 16.203 16.094 -26.594 1 80.75 485 ASN B O 1
ATOM 8255 N N . GLY B 1 486 ? 14.805 16.531 -24.906 1 76.25 486 GLY B N 1
ATOM 8256 C CA . GLY B 1 486 ? 13.812 15.555 -25.328 1 76.25 486 GLY B CA 1
ATOM 8257 C C . GLY B 1 486 ? 14.227 14.125 -25.047 1 76.25 486 GLY B C 1
ATOM 8258 O O . GLY B 1 486 ? 13.562 13.188 -25.484 1 76.25 486 GLY B O 1
ATOM 8259 N N . LYS B 1 487 ? 15.344 14 -24.344 1 85.19 487 LYS B N 1
ATOM 8260 C CA . LYS B 1 487 ? 15.828 12.664 -24.016 1 85.19 487 LYS B CA 1
ATOM 8261 C C . LYS B 1 487 ? 15.898 12.461 -22.5 1 85.19 487 LYS B C 1
ATOM 8263 O O . LYS B 1 487 ? 16.125 13.422 -21.75 1 85.19 487 LYS B O 1
ATOM 8268 N N . ALA B 1 488 ? 15.664 11.227 -22.141 1 89.12 488 ALA B N 1
ATOM 8269 C CA . ALA B 1 488 ? 15.758 10.898 -20.719 1 89.12 488 ALA B CA 1
ATOM 8270 C C . ALA B 1 488 ? 17.125 10.32 -20.391 1 89.12 488 ALA B C 1
ATOM 8272 O O . ALA B 1 488 ? 17.688 9.547 -21.172 1 89.12 488 ALA B O 1
ATOM 8273 N N . TYR B 1 489 ? 17.703 10.766 -19.328 1 93.06 489 TYR B N 1
ATOM 8274 C CA . TYR B 1 489 ? 19 10.32 -18.828 1 93.06 489 TYR B CA 1
ATOM 8275 C C . TYR B 1 489 ? 18.891 9.812 -17.391 1 93.06 489 TYR B C 1
ATOM 8277 O O . TYR B 1 489 ? 17.984 10.203 -16.656 1 93.06 489 TYR B O 1
ATOM 8285 N N . VAL B 1 490 ? 19.719 8.883 -17.047 1 95.06 490 VAL B N 1
ATOM 8286 C CA . VAL B 1 490 ? 19.719 8.32 -15.703 1 95.06 490 VAL B CA 1
ATOM 8287 C C . VAL B 1 490 ? 21.141 8.312 -15.148 1 95.06 490 VAL B C 1
ATOM 8289 O O . VAL B 1 490 ? 22.109 8.062 -15.883 1 95.06 490 VAL B O 1
ATOM 8292 N N . ASN B 1 491 ? 21.219 8.609 -13.836 1 91.38 491 ASN B N 1
ATOM 8293 C CA . ASN B 1 491 ? 22.484 8.453 -13.133 1 91.38 491 ASN B CA 1
ATOM 8294 C C . ASN B 1 491 ? 22.875 6.98 -13 1 91.38 491 ASN B C 1
ATOM 8296 O O . ASN B 1 491 ? 22.219 6.23 -12.266 1 91.38 491 ASN B O 1
ATOM 8300 N N . PRO B 1 492 ? 23.984 6.527 -13.695 1 92.81 492 PRO B N 1
ATOM 8301 C CA . PRO B 1 492 ? 24.312 5.102 -13.695 1 92.81 492 PRO B CA 1
ATOM 8302 C C . PRO B 1 492 ? 24.656 4.574 -12.305 1 92.81 492 PRO B C 1
ATOM 8304 O O . PRO B 1 492 ? 24.609 3.365 -12.062 1 92.81 492 PRO B O 1
ATOM 8307 N N . LEU B 1 493 ? 24.969 5.473 -11.414 1 87.25 493 LEU B N 1
ATOM 8308 C CA . LEU B 1 493 ? 25.312 5.07 -10.047 1 87.25 493 LEU B CA 1
ATOM 8309 C C . LEU B 1 493 ? 24.156 4.336 -9.391 1 87.25 493 LEU B C 1
ATOM 8311 O O . LEU B 1 493 ? 24.359 3.393 -8.625 1 87.25 493 LEU B O 1
ATOM 8315 N N . TYR B 1 494 ? 22.922 4.77 -9.656 1 88.38 494 TYR B N 1
ATOM 8316 C CA . TYR B 1 494 ? 21.75 4.137 -9.047 1 88.38 494 TYR B CA 1
ATOM 8317 C C . TYR B 1 494 ? 21.547 2.736 -9.609 1 88.38 494 TYR B C 1
ATOM 8319 O O . TYR B 1 494 ? 21.078 1.843 -8.898 1 88.38 494 TYR B O 1
ATOM 8327 N N . ILE B 1 495 ? 21.859 2.545 -10.867 1 91.38 495 ILE B N 1
ATOM 8328 C CA . ILE B 1 495 ? 21.766 1.219 -11.469 1 91.38 495 ILE B CA 1
ATOM 8329 C C . ILE B 1 495 ? 22.781 0.284 -10.82 1 91.38 495 ILE B C 1
ATOM 8331 O O . ILE B 1 495 ? 22.438 -0.837 -10.43 1 91.38 495 ILE B O 1
ATOM 8335 N N . ALA B 1 496 ? 24.062 0.772 -10.703 1 88.56 496 ALA B N 1
ATOM 8336 C CA . ALA B 1 496 ? 25.125 -0.007 -10.07 1 88.56 496 ALA B CA 1
ATOM 8337 C C . ALA B 1 496 ? 24.75 -0.391 -8.641 1 88.56 496 ALA B C 1
ATOM 8339 O O . ALA B 1 496 ? 24.906 -1.546 -8.242 1 88.56 496 ALA B O 1
ATOM 8340 N N . MET B 1 497 ? 24.203 0.501 -7.969 1 82.25 497 MET B N 1
ATOM 8341 C CA . MET B 1 497 ? 23.828 0.276 -6.574 1 82.25 497 MET B CA 1
ATOM 8342 C C . MET B 1 497 ? 22.719 -0.749 -6.461 1 82.25 497 MET B C 1
ATOM 8344 O O . MET B 1 497 ? 22.797 -1.685 -5.664 1 82.25 497 MET B O 1
ATOM 8348 N N . TYR B 1 498 ? 21.688 -0.562 -7.227 1 87.44 498 TYR B N 1
ATOM 8349 C CA . TYR B 1 498 ? 20.531 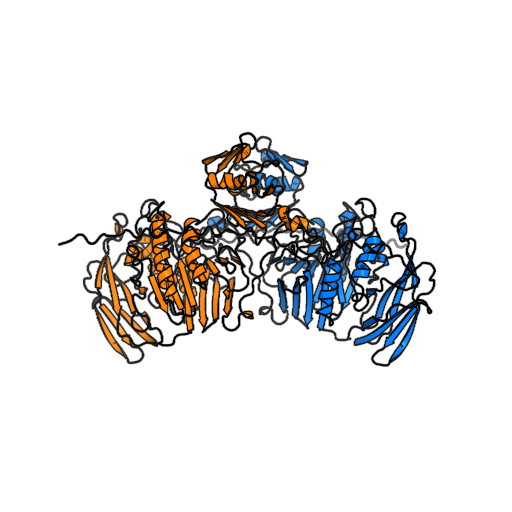-1.442 -7.164 1 87.44 498 TYR B CA 1
ATOM 8350 C C . TYR B 1 498 ? 20.906 -2.877 -7.5 1 87.44 498 TYR B C 1
ATOM 8352 O O . TYR B 1 498 ? 20.422 -3.82 -6.875 1 87.44 498 TYR B O 1
ATOM 8360 N N . LEU B 1 499 ? 21.828 -3.01 -8.43 1 86.06 499 LEU B N 1
ATOM 8361 C CA . LEU B 1 499 ? 22.141 -4.34 -8.938 1 86.06 499 LEU B CA 1
ATOM 8362 C C . LEU B 1 499 ? 23.422 -4.871 -8.289 1 86.06 499 LEU B C 1
ATOM 8364 O O . LEU B 1 499 ? 23.953 -5.906 -8.711 1 86.06 499 LEU B O 1
ATOM 8368 N N . GLY B 1 500 ? 23.938 -4.16 -7.332 1 78.81 500 GLY B N 1
ATOM 8369 C CA . GLY B 1 500 ? 25.109 -4.621 -6.621 1 78.81 500 GLY B CA 1
ATOM 8370 C C . GLY B 1 500 ? 26.391 -4.52 -7.441 1 78.81 500 GLY B C 1
ATOM 8371 O O . GLY B 1 500 ? 27.234 -5.41 -7.391 1 78.81 500 GLY B O 1
ATOM 8372 N N . GLY B 1 501 ? 26.438 -3.539 -8.297 1 84.19 501 GLY B N 1
ATOM 8373 C CA . GLY B 1 501 ? 27.609 -3.322 -9.133 1 84.19 501 GLY B CA 1
ATOM 8374 C C . GLY B 1 501 ? 28.359 -2.059 -8.773 1 84.19 501 GLY B C 1
ATOM 8375 O O . GLY B 1 501 ? 28.344 -1.612 -7.625 1 84.19 501 GLY B O 1
ATOM 8376 N N . THR B 1 502 ? 29.219 -1.626 -9.75 1 85.94 502 THR B N 1
ATOM 8377 C CA . THR B 1 502 ? 30 -0.412 -9.578 1 85.94 502 THR B CA 1
ATOM 8378 C C . THR B 1 502 ? 29.922 0.466 -10.828 1 85.94 502 THR B C 1
ATOM 8380 O O . THR B 1 502 ? 29.672 -0.03 -11.922 1 85.94 502 THR B O 1
ATOM 8383 N N . TYR B 1 503 ? 30.031 1.751 -10.57 1 88.31 503 TYR B N 1
ATOM 8384 C CA . TYR B 1 503 ? 30.125 2.727 -11.648 1 88.31 503 TYR B CA 1
ATOM 8385 C C . TYR B 1 503 ? 31.359 3.604 -11.484 1 88.31 503 TYR B C 1
ATOM 8387 O O . TYR B 1 503 ? 31.562 4.215 -10.438 1 88.31 503 TYR B O 1
ATOM 8395 N N . ASP B 1 504 ? 32.188 3.568 -12.539 1 90.38 504 ASP B N 1
ATOM 8396 C CA . ASP B 1 504 ? 33.375 4.445 -12.609 1 90.38 504 ASP B CA 1
ATOM 8397 C C . ASP B 1 504 ? 33.094 5.641 -13.523 1 90.38 504 ASP B C 1
ATOM 8399 O O . ASP B 1 504 ? 33.094 5.512 -14.75 1 90.38 504 ASP B O 1
ATOM 8403 N N . SER B 1 505 ? 32.969 6.848 -12.914 1 87.38 505 SER B N 1
ATOM 8404 C CA . SER B 1 505 ? 32.594 8.039 -13.656 1 87.38 505 SER B CA 1
ATOM 8405 C C . SER B 1 505 ? 33.719 8.539 -14.531 1 87.38 505 SER B C 1
ATOM 8407 O O . SER B 1 505 ? 33.5 9.25 -15.508 1 87.38 505 SER B O 1
ATOM 8409 N N . SER B 1 506 ? 34.969 8.234 -14.219 1 89.25 506 SER B N 1
ATOM 8410 C CA . SER B 1 506 ? 36.125 8.672 -15 1 89.25 506 SER B CA 1
ATOM 8411 C C . SER B 1 506 ? 36.25 7.883 -16.297 1 89.25 506 SER B C 1
ATOM 8413 O O . SER B 1 506 ? 36.5 8.461 -17.359 1 89.25 506 SER B O 1
ATOM 8415 N N . SER B 1 507 ? 36.062 6.598 -16.203 1 92.75 507 SER B N 1
ATOM 8416 C CA . SER B 1 507 ? 36.188 5.738 -17.375 1 92.75 507 SER B CA 1
ATOM 8417 C C . SER B 1 507 ? 34.844 5.473 -18.031 1 92.75 507 SER B C 1
ATOM 8419 O O . SER B 1 507 ? 34.781 4.82 -19.078 1 92.75 507 SER B O 1
ATOM 8421 N N . LEU B 1 508 ? 33.75 5.879 -17.438 1 94.62 508 LEU B N 1
ATOM 8422 C CA . LEU B 1 508 ? 32.375 5.711 -17.922 1 94.62 508 LEU B CA 1
ATOM 8423 C C . LEU B 1 508 ? 32.031 4.234 -18.094 1 94.62 508 LEU B C 1
ATOM 8425 O O . LEU B 1 508 ? 31.547 3.822 -19.156 1 94.62 508 LEU B O 1
ATOM 8429 N N . LYS B 1 509 ? 32.406 3.475 -17.078 1 95 509 LYS B N 1
ATOM 8430 C CA . LYS B 1 509 ? 32.188 2.031 -17.094 1 95 509 LYS B CA 1
ATOM 8431 C C . LYS B 1 509 ? 31.234 1.613 -15.977 1 95 509 LYS B C 1
ATOM 8433 O O . LYS B 1 509 ? 31.406 2.021 -14.82 1 95 509 LYS B O 1
ATOM 8438 N N . LEU B 1 510 ? 30.156 0.921 -16.375 1 94.38 510 LEU B N 1
ATOM 8439 C CA . LEU B 1 510 ? 29.203 0.305 -15.453 1 94.38 510 LEU B CA 1
ATOM 8440 C C . LEU B 1 510 ? 29.422 -1.203 -15.375 1 94.38 510 LEU B C 1
ATOM 8442 O O . LEU B 1 510 ? 29.406 -1.89 -16.406 1 94.38 510 LEU B O 1
ATOM 8446 N N . THR B 1 511 ? 29.766 -1.706 -14.211 1 93 511 THR B N 1
ATOM 8447 C CA . THR B 1 511 ? 29.984 -3.137 -14.039 1 93 511 THR B CA 1
ATOM 8448 C C . THR B 1 511 ? 28.891 -3.758 -13.172 1 93 511 THR B C 1
ATOM 8450 O O . THR B 1 511 ? 28.672 -3.338 -12.031 1 93 511 THR B O 1
ATOM 8453 N N . ILE B 1 512 ? 28.141 -4.676 -13.781 1 88.56 512 ILE B N 1
ATOM 8454 C CA . ILE B 1 512 ? 27.078 -5.422 -13.109 1 88.56 512 ILE B CA 1
ATOM 8455 C C . ILE B 1 512 ? 27.297 -6.922 -13.305 1 88.56 512 ILE B C 1
ATOM 8457 O O . ILE B 1 512 ? 27.484 -7.387 -14.43 1 88.56 512 ILE B O 1
ATOM 8461 N N . ASP B 1 513 ? 27.203 -7.77 -12.234 1 81.5 513 ASP B N 1
ATOM 8462 C CA . ASP B 1 513 ? 27.328 -9.219 -12.281 1 81.5 513 ASP B CA 1
ATOM 8463 C C . ASP B 1 513 ? 28.531 -9.641 -13.125 1 81.5 513 ASP B C 1
ATOM 8465 O O . ASP B 1 513 ? 28.391 -10.461 -14.039 1 81.5 513 ASP B O 1
ATOM 8469 N N . LYS B 1 514 ? 29.625 -8.969 -13.031 1 84.62 514 LYS B N 1
ATOM 8470 C CA . LYS B 1 514 ? 30.891 -9.297 -13.656 1 84.62 514 LYS B CA 1
ATOM 8471 C C . LYS B 1 514 ? 30.906 -8.891 -15.133 1 84.62 514 LYS B C 1
ATOM 8473 O O . LYS B 1 514 ? 31.859 -9.195 -15.859 1 84.62 514 LYS B O 1
ATOM 8478 N N . GLN B 1 515 ? 29.844 -8.359 -15.578 1 91.75 515 GLN B N 1
ATOM 8479 C CA . GLN B 1 515 ? 29.812 -7.801 -16.922 1 91.75 515 GLN B CA 1
ATOM 8480 C C . GLN B 1 515 ? 30.031 -6.293 -16.891 1 91.75 515 GLN B C 1
ATOM 8482 O O . GLN B 1 515 ? 29.422 -5.582 -16.109 1 91.75 515 GLN B O 1
ATOM 8487 N N . THR B 1 516 ? 30.938 -5.887 -17.688 1 95.19 516 THR B N 1
ATOM 8488 C CA . THR B 1 516 ? 31.25 -4.465 -17.75 1 95.19 516 THR B CA 1
ATOM 8489 C C . THR B 1 516 ? 30.703 -3.844 -19.031 1 95.19 516 THR B C 1
ATOM 8491 O O . THR B 1 516 ? 30.922 -4.363 -20.125 1 95.19 516 THR B O 1
ATOM 8494 N N . TYR B 1 517 ? 30 -2.771 -18.906 1 95.5 517 TYR B N 1
ATOM 8495 C CA . TYR B 1 517 ? 29.469 -1.972 -20 1 95.5 517 TYR B CA 1
ATOM 8496 C C . TYR B 1 517 ? 30.219 -0.66 -20.141 1 95.5 517 TYR B C 1
ATOM 8498 O O . TYR B 1 517 ? 30.328 0.114 -19.188 1 95.5 517 TYR B O 1
ATOM 8506 N N . SER B 1 518 ? 30.766 -0.468 -21.266 1 95.81 518 SER B N 1
ATOM 8507 C CA . SER B 1 518 ? 31.5 0.767 -21.562 1 95.81 518 SER B CA 1
ATOM 8508 C C . SER B 1 518 ? 30.656 1.71 -22.422 1 95.81 518 SER B C 1
ATOM 8510 O O . SER B 1 518 ? 30 1.275 -23.375 1 95.81 518 SER B O 1
ATOM 8512 N N . PHE B 1 519 ? 30.703 3.008 -22.062 1 96.44 519 PHE B N 1
ATOM 8513 C CA . PHE B 1 519 ? 29.922 4.008 -22.797 1 96.44 519 PHE B CA 1
ATOM 8514 C C . PHE B 1 519 ? 30.844 5.117 -23.312 1 96.44 519 PHE B C 1
ATOM 8516 O O . PHE B 1 519 ? 31.984 5.23 -22.891 1 96.44 519 PHE B O 1
ATOM 8523 N N . ASN B 1 520 ? 30.328 5.836 -24.266 1 95.5 520 ASN B N 1
ATOM 8524 C CA . ASN B 1 520 ? 31.047 6.984 -24.812 1 95.5 520 ASN B CA 1
ATOM 8525 C C . ASN B 1 520 ? 30.578 8.289 -24.172 1 95.5 520 ASN B C 1
ATOM 8527 O O . ASN B 1 520 ? 29.453 8.391 -23.703 1 95.5 520 ASN B O 1
ATOM 8531 N N . SER B 1 521 ? 31.484 9.281 -24.203 1 94.5 521 SER B N 1
ATOM 8532 C CA . SER B 1 521 ? 31.156 10.578 -23.609 1 94.5 521 SER B CA 1
ATOM 8533 C C . SER B 1 521 ? 29.906 11.18 -24.234 1 94.5 521 SER B C 1
ATOM 8535 O O . SER B 1 521 ? 29.156 11.891 -23.562 1 94.5 521 SER B O 1
ATOM 8537 N N . LYS B 1 522 ? 29.609 10.883 -25.484 1 94 522 LYS B N 1
ATOM 8538 C CA . LYS B 1 522 ? 28.484 11.461 -26.203 1 94 522 LYS B CA 1
ATOM 8539 C C . LYS B 1 522 ? 27.156 10.891 -25.688 1 94 522 LYS B C 1
ATOM 8541 O O . LYS B 1 522 ? 26.094 11.438 -25.969 1 94 522 LYS B O 1
ATOM 8546 N N . ASP B 1 523 ? 27.25 9.773 -24.953 1 95.19 523 ASP B N 1
ATOM 8547 C CA . ASP B 1 523 ? 26.062 9.117 -24.438 1 95.19 523 ASP B CA 1
ATOM 8548 C C . ASP B 1 523 ? 25.578 9.805 -23.156 1 95.19 523 ASP B C 1
ATOM 8550 O O . ASP B 1 523 ? 24.5 9.484 -22.656 1 95.19 523 ASP B O 1
ATOM 8554 N N . PHE B 1 524 ? 26.344 10.742 -22.641 1 95.31 524 PHE B N 1
ATOM 8555 C CA . PHE B 1 524 ? 26.062 11.352 -21.344 1 95.31 524 PHE B CA 1
ATOM 8556 C C . PHE B 1 524 ? 25.578 12.781 -21.516 1 95.31 524 PHE B C 1
ATOM 8558 O O . PHE B 1 524 ? 25.953 13.461 -22.484 1 95.31 524 PHE B O 1
ATOM 8565 N N . SER B 1 525 ? 24.781 13.211 -20.562 1 92.5 525 SER B N 1
ATOM 8566 C CA . SER B 1 525 ? 24.344 14.602 -20.484 1 92.5 525 SER B CA 1
ATOM 8567 C C . SER B 1 525 ? 25.391 15.477 -19.812 1 92.5 525 SER B C 1
ATOM 8569 O O . SER B 1 525 ? 26.453 14.984 -19.422 1 92.5 525 SER B O 1
ATOM 8571 N N . SER B 1 526 ? 25.047 16.797 -19.672 1 89.56 526 SER B N 1
ATOM 8572 C CA . SER B 1 526 ? 25.938 17.75 -19 1 89.56 526 SER B CA 1
ATOM 8573 C C . SER B 1 526 ? 26.031 17.438 -17.5 1 89.56 526 SER B C 1
ATOM 8575 O O . SER B 1 526 ? 27.047 17.766 -16.859 1 89.56 526 SER B O 1
ATOM 8577 N N . LYS B 1 527 ? 25.016 16.703 -16.906 1 87 527 LYS B N 1
ATOM 8578 C CA . LYS B 1 527 ? 25.016 16.359 -15.492 1 87 527 LYS B CA 1
ATOM 8579 C C . LYS B 1 527 ? 25.625 14.969 -15.273 1 87 527 LYS B C 1
ATOM 8581 O O . LYS B 1 527 ? 25.5 14.391 -14.195 1 87 527 LYS B O 1
ATOM 8586 N N . LYS B 1 528 ? 26.219 14.406 -16.422 1 90.44 528 LYS B N 1
ATOM 8587 C CA . LYS B 1 528 ? 26.938 13.141 -16.391 1 90.44 528 LYS B CA 1
ATOM 8588 C C . LYS B 1 528 ? 25.984 11.969 -16.172 1 90.44 528 LYS B C 1
ATOM 8590 O O . LYS B 1 528 ? 26.344 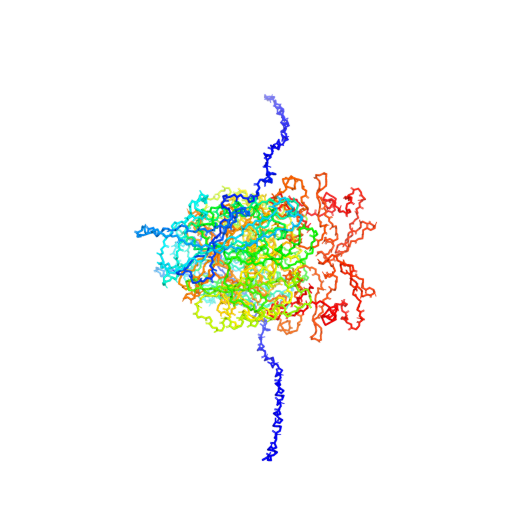10.977 -15.531 1 90.44 528 LYS B O 1
ATOM 8595 N N . ASN B 1 529 ? 24.781 12.102 -16.609 1 94.12 529 ASN B N 1
ATOM 8596 C CA . ASN B 1 529 ? 23.812 11.008 -16.641 1 94.12 529 ASN B CA 1
ATOM 8597 C C . ASN B 1 529 ? 23.781 10.328 -18 1 94.12 529 ASN B C 1
ATOM 8599 O O . ASN B 1 529 ? 23.953 10.984 -19.031 1 94.12 529 ASN B O 1
ATOM 8603 N N . ILE B 1 530 ? 23.625 9.078 -18.062 1 96.56 530 ILE B N 1
ATOM 8604 C CA . ILE B 1 530 ? 23.688 8.297 -19.297 1 96.56 530 ILE B CA 1
ATOM 8605 C C . ILE B 1 530 ? 22.312 8.266 -19.953 1 96.56 530 ILE B C 1
ATOM 8607 O O . ILE B 1 530 ? 21.297 8.195 -19.266 1 96.56 530 ILE B O 1
ATOM 8611 N N . SER B 1 531 ? 22.281 8.281 -21.266 1 95.38 531 SER B N 1
ATOM 8612 C CA . SER B 1 531 ? 21.016 8.273 -22 1 95.38 531 SER B CA 1
ATOM 8613 C C . SER B 1 531 ? 20.359 6.898 -21.969 1 95.38 531 SER B C 1
ATOM 8615 O O . SER B 1 531 ? 21.047 5.879 -21.953 1 95.38 531 SER B O 1
ATOM 8617 N N . LEU B 1 532 ? 19.062 6.883 -22.078 1 95.19 532 LEU B N 1
ATOM 8618 C CA . LEU B 1 532 ? 18.328 5.625 -22.141 1 95.19 532 LEU B CA 1
ATOM 8619 C C . LEU B 1 532 ? 18.672 4.859 -23.422 1 95.19 532 LEU B C 1
ATOM 8621 O O . LEU B 1 532 ? 18.719 3.627 -23.406 1 95.19 532 LEU B O 1
ATOM 8625 N N . ASP B 1 533 ? 18.922 5.582 -24.469 1 94.69 533 ASP B N 1
ATOM 8626 C CA . ASP B 1 533 ? 19.281 4.957 -25.734 1 94.69 533 ASP B CA 1
ATOM 8627 C C . ASP B 1 533 ? 20.562 4.141 -25.594 1 94.69 533 ASP B C 1
ATOM 8629 O O . ASP B 1 533 ? 20.656 3.018 -26.094 1 94.69 533 ASP B O 1
ATOM 8633 N N . ALA B 1 534 ? 21.531 4.762 -24.984 1 95.81 534 ALA B N 1
ATOM 8634 C CA . ALA B 1 534 ? 22.797 4.074 -24.797 1 95.81 534 ALA B CA 1
ATOM 8635 C C . ALA B 1 534 ? 22.625 2.826 -23.922 1 95.81 534 ALA B C 1
ATOM 8637 O O . ALA B 1 534 ? 23.234 1.788 -24.203 1 95.81 534 ALA B O 1
ATOM 8638 N N . LEU B 1 535 ? 21.828 2.906 -22.875 1 96.19 535 LEU B N 1
ATOM 8639 C CA . LEU B 1 535 ? 21.547 1.758 -22.016 1 96.19 535 LEU B CA 1
ATOM 8640 C C . LEU B 1 535 ? 20.828 0.661 -22.797 1 96.19 535 LEU B C 1
ATOM 8642 O O . LEU B 1 535 ? 21.156 -0.52 -22.672 1 96.19 535 LEU B O 1
ATOM 8646 N N . THR B 1 536 ? 19.875 1.064 -23.578 1 95.12 536 THR B N 1
ATOM 8647 C CA . THR B 1 536 ? 19.125 0.109 -24.391 1 95.12 536 THR B CA 1
ATOM 8648 C C . THR B 1 536 ? 20.062 -0.621 -25.359 1 95.12 536 THR B C 1
ATOM 8650 O O . THR B 1 536 ? 19.969 -1.839 -25.531 1 95.12 536 THR B O 1
ATOM 8653 N N . LYS B 1 537 ? 20.922 0.11 -26 1 94.69 537 LYS B N 1
ATOM 8654 C CA . LYS B 1 537 ? 21.906 -0.481 -26.906 1 94.69 537 LYS B CA 1
ATOM 8655 C C . LYS B 1 537 ? 22.812 -1.466 -26.172 1 94.69 537 LYS B C 1
ATOM 8657 O O . LYS B 1 537 ? 23.25 -2.461 -26.75 1 94.69 537 LYS B O 1
ATOM 8662 N N . ALA B 1 538 ? 23.031 -1.169 -24.875 1 94.38 538 ALA B N 1
ATOM 8663 C CA . ALA B 1 538 ? 23.906 -2.021 -24.062 1 94.38 538 ALA B CA 1
ATOM 8664 C C . ALA B 1 538 ? 23.141 -3.256 -23.578 1 94.38 538 ALA B C 1
ATOM 8666 O O . ALA B 1 538 ? 23.734 -4.133 -22.938 1 94.38 538 ALA B O 1
ATOM 8667 N N . GLY B 1 539 ? 21.859 -3.35 -23.812 1 91.12 539 GLY B N 1
ATOM 8668 C CA . GLY B 1 539 ? 21.125 -4.559 -23.484 1 91.12 539 GLY B CA 1
ATOM 8669 C C . GLY B 1 539 ? 20.141 -4.367 -22.344 1 91.12 539 GLY B C 1
ATOM 8670 O O . GLY B 1 539 ? 19.5 -5.324 -21.891 1 91.12 539 GLY B O 1
ATOM 8671 N N . PHE B 1 540 ? 20.016 -3.15 -21.781 1 93.31 540 PHE B N 1
ATOM 8672 C CA . PHE B 1 540 ? 19.016 -2.873 -20.75 1 93.31 540 PHE B CA 1
ATOM 8673 C C . PHE B 1 540 ? 17.656 -2.625 -21.391 1 93.31 540 PHE B C 1
ATOM 8675 O O . PHE B 1 540 ? 17.562 -2.176 -22.531 1 93.31 540 PHE B O 1
ATOM 8682 N N . ASN B 1 541 ? 16.641 -3.068 -20.703 1 92.75 541 ASN B N 1
ATOM 8683 C CA . ASN B 1 541 ? 15.273 -2.713 -21.062 1 92.75 541 ASN B CA 1
ATOM 8684 C C . ASN B 1 541 ? 14.844 -1.393 -20.438 1 92.75 541 ASN B C 1
ATOM 8686 O O . ASN B 1 541 ? 14.633 -1.321 -19.219 1 92.75 541 ASN B O 1
ATOM 8690 N N . CYS B 1 542 ? 14.797 -0.343 -21.234 1 93.88 542 CYS B N 1
ATOM 8691 C CA . CYS B 1 542 ? 14.492 0.993 -20.734 1 93.88 542 CYS B CA 1
ATOM 8692 C C . CYS B 1 542 ? 13.203 1.525 -21.359 1 93.88 542 CYS B C 1
ATOM 8694 O O . CYS B 1 542 ? 12.922 1.278 -22.531 1 93.88 542 CYS B O 1
ATOM 8696 N N . SER B 1 543 ? 12.406 2.191 -20.547 1 89.5 543 SER B N 1
ATOM 8697 C CA . SER B 1 543 ? 11.203 2.846 -21.047 1 89.5 543 SER B CA 1
ATOM 8698 C C . SER B 1 543 ? 10.859 4.082 -20.219 1 89.5 543 SER B C 1
ATOM 8700 O O . SER B 1 543 ? 11.422 4.285 -19.141 1 89.5 543 SER B O 1
ATOM 8702 N N . TYR B 1 544 ? 10.133 4.934 -20.781 1 88.38 544 TYR B N 1
ATOM 8703 C CA . TYR B 1 544 ? 9.594 6.117 -20.109 1 88.38 544 TYR B CA 1
ATOM 8704 C C . TYR B 1 544 ? 8.078 6.016 -19.969 1 88.38 544 TYR B C 1
ATOM 8706 O O . TYR B 1 544 ? 7.352 5.938 -20.953 1 88.38 544 TYR B O 1
ATOM 8714 N N . ASN B 1 545 ? 7.586 5.922 -18.781 1 87.94 545 ASN B N 1
ATOM 8715 C CA . ASN B 1 545 ? 6.156 5.938 -18.484 1 87.94 545 ASN B CA 1
ATOM 8716 C C . ASN B 1 545 ? 5.625 7.363 -18.375 1 87.94 545 ASN B C 1
ATOM 8718 O O . ASN B 1 545 ? 5.867 8.039 -17.375 1 87.94 545 ASN B O 1
ATOM 8722 N N . THR B 1 546 ? 4.887 7.812 -19.312 1 84.31 546 THR B N 1
ATOM 8723 C CA . THR B 1 546 ? 4.391 9.18 -19.344 1 84.31 546 THR B CA 1
ATOM 8724 C C . THR B 1 546 ? 3.213 9.359 -18.391 1 84.31 546 THR B C 1
ATOM 8726 O O . THR B 1 546 ? 2.902 10.477 -17.984 1 84.31 546 THR B O 1
ATOM 8729 N N . GLN B 1 547 ? 2.572 8.266 -18.094 1 87.88 547 GLN B N 1
ATOM 8730 C CA . GLN B 1 547 ? 1.414 8.367 -17.219 1 87.88 547 GLN B CA 1
ATOM 8731 C C . GLN B 1 547 ? 1.816 8.867 -15.828 1 87.88 547 GLN B C 1
ATOM 8733 O O . GLN B 1 547 ? 1.097 9.656 -15.211 1 87.88 547 GLN B O 1
ATOM 8738 N N . PHE B 1 548 ? 3 8.438 -15.383 1 89.38 548 PHE B N 1
ATOM 8739 C CA . PHE B 1 548 ? 3.383 8.742 -14.008 1 89.38 548 PHE B CA 1
ATOM 8740 C C . PHE B 1 548 ? 4.727 9.461 -13.961 1 89.38 548 PHE B C 1
ATOM 8742 O O . PHE B 1 548 ? 5.27 9.711 -12.883 1 89.38 548 PHE B O 1
ATOM 8749 N N . ASN B 1 549 ? 5.254 9.852 -15.07 1 88.31 549 ASN B N 1
ATOM 8750 C CA . ASN B 1 549 ? 6.539 10.539 -15.18 1 88.31 549 ASN B CA 1
ATOM 8751 C C . ASN B 1 549 ? 7.664 9.734 -14.539 1 88.31 549 ASN B C 1
ATOM 8753 O O . ASN B 1 549 ? 8.32 10.211 -13.609 1 88.31 549 ASN B O 1
ATOM 8757 N N . MET B 1 550 ? 7.898 8.484 -15.117 1 91 550 MET B N 1
ATOM 8758 C CA . MET B 1 550 ? 8.906 7.566 -14.594 1 91 550 MET B CA 1
ATOM 8759 C C . MET B 1 550 ? 9.852 7.105 -15.703 1 91 550 MET B C 1
ATOM 8761 O O . MET B 1 550 ? 9.414 6.871 -16.828 1 91 550 MET B O 1
ATOM 8765 N N . VAL B 1 551 ? 11.086 7.051 -15.359 1 93.25 551 VAL B N 1
ATOM 8766 C CA . VAL B 1 551 ? 12.047 6.301 -16.172 1 93.25 551 VAL B CA 1
ATOM 8767 C C . VAL B 1 551 ? 12.203 4.891 -15.602 1 93.25 551 VAL B C 1
ATOM 8769 O O . VAL B 1 551 ? 12.57 4.719 -14.438 1 93.25 551 VAL B O 1
ATOM 8772 N N . MET B 1 552 ? 11.883 3.928 -16.406 1 93.75 552 MET B N 1
ATOM 8773 C CA . MET B 1 552 ? 11.891 2.541 -15.953 1 93.75 552 MET B CA 1
ATOM 8774 C C . MET B 1 552 ? 13.031 1.762 -16.594 1 93.75 552 MET B C 1
ATOM 8776 O O . MET B 1 552 ? 13.219 1.806 -17.812 1 93.75 552 MET B O 1
ATOM 8780 N N . ILE B 1 553 ? 13.82 1.069 -15.75 1 94.75 553 ILE B N 1
ATOM 8781 C CA . ILE B 1 553 ? 14.969 0.295 -16.219 1 94.75 553 ILE B CA 1
ATOM 8782 C C . ILE B 1 553 ? 14.883 -1.13 -15.672 1 94.75 553 ILE B C 1
ATOM 8784 O O . ILE B 1 553 ? 14.656 -1.333 -14.484 1 94.75 553 ILE B O 1
ATOM 8788 N N . ASP B 1 554 ? 14.984 -2.133 -16.5 1 91.75 554 ASP B N 1
ATOM 8789 C CA . ASP B 1 554 ? 15.18 -3.533 -16.141 1 91.75 554 ASP B CA 1
ATOM 8790 C C . ASP B 1 554 ? 16.25 -4.18 -17.016 1 91.75 554 ASP B C 1
ATOM 8792 O O . ASP B 1 554 ? 16.828 -3.529 -17.891 1 91.75 554 ASP B O 1
ATOM 8796 N N . LYS B 1 555 ? 16.641 -5.348 -16.656 1 85.56 555 LYS B N 1
ATOM 8797 C CA . LYS B 1 555 ? 17.609 -6.105 -17.438 1 85.56 555 LYS B CA 1
ATOM 8798 C C . LYS B 1 555 ? 17.188 -7.566 -17.562 1 85.56 555 LYS B C 1
ATOM 8800 O O . LYS B 1 555 ? 16.672 -8.156 -16.609 1 85.56 555 LYS B O 1
#

Organism: NCBI:txid2716538

pLDDT: mean 87.81, std 19.45, range [18.84, 98.94]

Foldseek 3Di:
DDDPDPPPPPPPPPPPPPPPPPPPPDDDDDPPQPDLVPVLAFAQAKALWFWADQDALQFKIKIKTKHAPPADWKKKWKAFPVVRDIDIDTWDKDKDAADCVLVVNGTMIMTMDMGGRHHGQTKMKMWMHRVPHIYDIEMATGHHPQDQKAKEKEAFAQEAADLVGLRRQLLLLQLVLVCVVCVVHQAYEYQENLYQALRNCSNVSNSSVSNPPPRNHHHYDYAYDQRLQAHSPDGAGEPSVNQQRSDNYHQPADPPQGSRWDWDDGNLEIETHDELNCCRYPNPDLVNLQSRQVRLLVVLVVDPRLAYEYGHEDDCQAFALADHSPSCCVRRVQSCFVSLHQEYEYHDQQWWFKFAFDHPRDGDQQSSNGYIYTYFHHSHDDHDDRGDDFLGTQDIDGLPPGTKMWMWIGRRQKIWIWIAGSVGHTDDIFMAHPPDRVPGDGGDHDAAPQQPPVDPVSVPFWGFFFEAESRRTDPDDPPQWTTDPNFIFGACQVVCVSQVHDADLVQRWTDHPNDIDGDDPVQADPVSTGTPVSVVVVPWDWDADPRRRYIYIHD/DPPPDPPPPPPPPPPPPPPPPPPPPDDDDDPPLQDLVLVLAFAQAKALWFWADQDALQFKIKIKTKHAPVADWKKKWKAFPVPRDIDMDTWDKDKDAADCVLVSNGTMIMTMDMGGRHHGQTKMKMWMHRVPHIYDIEMATGHHPQDQKAKEKEAFAQEAADLVGLRRQLLLLQLVLVCVVCVVHQAYEYQENLYQALRNCSNVSNSSVSNPPPRNHHHYDYAYDQRLQAHSPDGAGEPSVNQLRSHNYHQPADPPQGSRWDWDDGNLEIETHDELNCCRYPNPDLVNLQSRQVRLLVVLVPDDGLAYEYGHEDDCQAFALADHSPSCCVRRVQSCFVSLHQEYEYHDQQWWFKFAFDHPRDGDQQSSNGYIYTYFHHSHDDHDDRGDDFLGTQDIDGLNPGTKMWMWIGRRQKIWIWIAGSVGHTDDIFMAHPPDRVPGDGGDHDAAPQQPPVDPVSVPFWGFFFEAESRRTDPDDPPQWTGDPNFIFGACQVVCVSQVHDADLVQRWTDHPNDIDGDDPVQADPVSTGTPVSVVVSPWDWDADPRRRYIYIHD

Solvent-accessible surface area (backbone atoms only — not comparable to full-atom values): 57520 Å² total; per-residue (Å²): 135,84,78,77,77,75,75,75,77,76,75,75,76,74,72,72,71,70,71,73,68,67,77,77,74,76,82,76,82,79,77,84,76,72,77,70,68,84,76,66,48,62,35,75,46,42,42,66,51,35,25,23,47,52,62,60,42,34,30,33,49,24,42,27,31,33,23,19,64,85,55,86,53,42,32,37,40,38,26,38,67,83,81,64,50,69,50,73,44,75,34,48,80,40,87,40,76,56,51,72,89,37,47,87,54,46,61,28,26,35,31,41,34,69,49,63,86,45,60,51,58,34,49,28,40,33,33,38,24,57,89,81,37,58,32,75,78,37,37,41,65,28,36,48,91,83,33,41,70,43,32,34,37,38,31,10,22,27,15,29,67,34,86,89,47,59,49,30,62,50,22,21,50,30,57,50,46,55,41,71,78,39,76,80,42,63,31,34,36,36,26,12,24,59,31,49,28,28,51,24,57,68,26,51,47,33,46,41,61,35,40,58,84,44,34,42,40,32,30,48,58,63,26,52,25,64,26,32,18,17,32,62,71,73,79,51,51,42,76,38,56,58,57,43,71,63,46,58,44,26,72,72,28,50,90,95,34,56,47,52,19,28,59,52,68,57,57,46,31,34,39,35,33,35,64,57,45,36,71,58,68,37,60,96,38,65,61,61,50,49,52,51,32,54,46,47,48,54,52,57,70,70,56,82,48,88,34,36,40,42,32,28,6,60,39,66,80,54,38,37,48,84,59,64,41,63,68,56,34,69,53,42,45,56,50,43,37,72,69,52,33,52,35,33,43,18,12,78,55,28,32,33,33,32,34,34,17,31,36,92,90,39,77,43,69,49,64,92,68,16,21,27,47,29,32,39,10,12,16,11,58,42,71,67,72,37,56,48,72,32,78,60,44,70,42,67,48,61,53,41,66,47,31,27,34,33,42,36,40,32,53,70,58,30,40,34,41,36,32,24,36,50,89,62,51,76,72,45,76,45,38,47,25,74,84,46,59,87,74,19,56,83,61,79,79,79,46,38,39,38,42,46,61,86,40,72,67,31,60,71,71,56,40,38,33,38,39,20,49,49,46,34,70,59,54,55,56,72,76,51,30,38,58,56,95,94,36,53,25,33,30,57,56,59,56,14,50,54,63,60,34,44,57,40,82,90,73,39,34,42,34,44,88,92,41,74,46,78,59,57,78,85,43,36,50,98,87,65,18,38,27,47,68,55,42,36,75,71,63,36,47,61,49,73,42,77,83,40,32,30,39,37,38,40,99,125,87,76,74,79,76,77,75,78,74,75,75,75,74,72,71,70,70,70,71,69,68,74,75,72,76,83,76,81,77,80,84,71,72,74,72,69,84,76,66,46,61,35,75,46,42,41,66,52,33,24,23,49,53,62,59,42,36,29,33,47,24,43,26,32,33,22,19,66,86,56,87,54,43,33,36,42,38,27,39,66,84,80,63,50,71,49,75,43,77,33,49,80,40,87,40,76,57,48,73,88,36,50,85,52,43,60,28,27,37,33,42,33,70,48,65,87,46,61,51,56,34,50,29,39,34,35,39,24,56,88,81,36,58,30,74,77,36,38,42,67,28,36,47,92,83,33,41,70,42,31,34,39,37,31,10,22,26,14,30,67,34,85,90,47,61,49,30,61,51,24,21,51,31,55,50,47,54,40,70,75,39,75,79,41,63,31,35,35,35,26,12,23,60,31,49,27,26,51,26,57,68,26,51,46,35,47,42,60,35,40,59,84,44,34,41,40,32,30,48,58,64,27,52,25,64,25,32,19,18,32,63,70,73,80,51,52,43,77,39,56,58,57,43,71,63,46,58,42,26,73,74,27,51,89,94,34,55,47,52,19,29,60,51,68,57,57,47,32,34,40,35,32,34,64,57,45,35,70,58,68,38,58,96,38,68,61,62,50,47,53,50,32,54,46,47,48,54,53,57,70,70,55,81,49,89,33,37,37,41,31,27,6,61,38,65,79,53,36,38,50,85,60,64,39,63,66,56,34,69,53,41,44,56,50,42,36,72,68,52,32,52,35,32,42,17,12,80,54,28,32,32,32,31,35,34,16,31,38,92,89,41,77,43,70,48,64,94,67,16,21,25,46,31,33,38,10,12,15,12,55,42,72,66,71,37,55,47,73,32,79,60,46,70,41,67,48,61,53,40,68,47,32,27,34,32,42,38,39,31,54,71,58,30,40,35,41,37,32,25,37,49,87,61,50,78,74,46,76,45,37,49,25,74,84,46,59,87,72,21,56,83,59,79,78,81,46,37,39,40,40,46,63,88,40,71,62,33,63,69,67,58,38,38,34,38,38,20,51,48,45,35,71,57,53,56,56,72,74,51,30,37,55,54,95,93,36,54,26,33,30,56,56,58,57,16,50,55,62,60,34,43,56,42,83,88,74,38,32,42,32,45,88,91,41,74,46,80,59,58,78,86,43,36,50,97,87,65,18,38,29,47,66,55,41,38,76,73,64,35,48,60,49,73,43,77,84,40,31,29,38,37,39,40,98

InterPro domains:
  IPR003961 Fibronectin type III [cd00063] (42-142)
  IPR004843 Calcineurin-like, phosphoesterase domain [PF00149] (151-350)
  IPR008963 Purple acid phosphatase-like, N-terminal [SSF49363] (42-142)
  IPR015914 Purple acid phosphatase, N-terminal [PF16656] (46-142)
  IPR029052 Metallo-dependent phosphatase-like [G3DSA:3.60.21.10] (146-440)
  IPR029052 Metallo-dependent phosphatase-like [SSF56300] (147-435)

Nearest PDB structures (foldseek):
  6hwr-assembly1_D  TM=8.176E-01  e=3.046E-25  Phaseolus vulgaris
  1kbp-assembly1_B  TM=8.192E-01  e=4.742E-24  Phaseolus vulgaris
  8brn-assembly1_C  TM=8.014E-01  e=1.576E-23  Phaseolus vulgaris
  7ov3-assembly1_A  TM=7.524E-01  e=6.278E-16  Sus scrofa
  2bq8-assembly1_X  TM=7.458E-01  e=4.389E-15  Homo sapiens

Secondary structure (DSSP, 8-state):
-------------------------------------TT----SS-EEEEEE-SS-TTT-EEEEEEEETT----EEEEEETTT--EEEEEPEEEEEPPPTTSTTT--EEEEEEEE-SPPTT-EEEEEEESSSSBPPPEEEEPPPTT--EEEEEEE-B---S-TT----HHHHHHHHHHHHH-TT--EEEE-S--SS-TT-HHHHHHHHHHHTTTTTTS-B-PPP-GGGGB-SSSS-B---HHHHHHS-----S-TT-BTTBEEEEETTEEEEE----HHHHSTT-THHHHHHHHHHHHHHHH---SEEEEE-SS-SS--BTT---HHHHHHTHHHHHHTT-SEEEE-SS--EEEEPPEETTEE-S-GGGSBEEEEE-BSSS---S-B---TTEEEEE---SS-EEEEEEEETTEEEEEEEETTS-EEEEEEEESS-GGGSPP--PPPPTT--SS-HHIIIIISPPEEEETTEE--SSS--EEEETTEEEE-HHHHHHHTT-EEETTTTEEEETTEEEE--GGGB-TTSPEEHHHHHHTT-EEEEETTTTEEEEE-/-------------------------------------TT----SS-EEEEEE-SS-TTT-EEEEEEEETT----EEEEEETTT--EEEEEPEEEEE---GGGTTT--EEEEEEEE-SPPTT-EEEEEEESSSSBPPPEEEEPPPTT--EEEEEEE-B---S-TT----HHHHHHHHHHHHH-TT--EEEE-S--SS-TT-HHHHHHHHHHHTTTTTTS-B-PPP-GGGGB-SSSS-B---HHHHHHS-----S-TT-BTTBEEEEETTEEEEE----HHHHSTT-THHHHHHHHHHHHHHHH---SEEEEE-SS-SS--BTT---HHHHHHTHHHHHHTT-SEEEE-SS--EEEEPPEETTEE-S-GGGSBEEEEE-BSSS---S-B---TTEEEEE---SS-EEEEEEEETTEEEEEEEETTS-EEEEEEEESS-GGGSPP--PPPPTT--SS-HHIIIIISPPEEEETTEE--SSS--EEEETTEEEE-HHHHHHHTT-EEETTTTEEEETTEEEE--GGGB-TTSPEEHHHHHHTT-EEEEETTTTEEEEE-

Radius of gyration: 34.79 Å; Cα contacts (8 Å, |Δi|>4): 2749; chains: 2; bounding box: 76×112×148 Å

Sequence (1110 aa):
MKKKDLSMLIAALIITTSTIATPIYPVQAYYDSTTINTSLNSTVKPDHVTLTWTKDPKTTQTITWRTSTNINRGLVQYKNLTTGETKTFDASKEDFSTSNTDINIGYMNLFSATLTNLTPNTKYSYKVGDGQNWSEESTFKTEANNEDDVKFIVFGDSQSGNADVPNYSPWNKTVQNAYSKNKDADFIINMGDLVEKGQDYRHWNNWFDAAKGVIDNIPEMPTQGNHETYNAVGWDSTKPKYFVNQFKVPMNGPEGFKGQVYSYDYGNVHFVMLDSQEEEESPNNDNFLKQQAAWLDSDLTTNKQPWTVVSFHKTPYYNKASRANVSLKNIISPIIEKHHVDVVLNGHDHGVSRTFPINNGKYYTDYSKGTVYYVTGRSGAKYYGDLSSKVWDAFFFDPQDMPSYEVADVKGNVLTINAYKQDGGLVDSFTIDKDHPQNSTKVVLPAAYNVDMNNKELAAIGADPRLVIYGTPIAFGSNQTEIANGKAYVNPLYIAMYLGGTYDSSSLKLTIDKQTYSFNSKDFSSKKNISLDALTKAGFNCSYNTQFNMVMIDKMKKKDLSMLIAALIITTSTIATPIYPVQAYYDSTTINTSLNSTVKPDHVTLTWTKDPKTTQTITWRTSTNINRGLVQYKNLTTGETKTFDASKEDFSTSNTDINIGYMNLFSATLTNLTPNTKYSYKVGDGQNWSEESTFKTEANNEDDVKFIVFGDSQSGNADVPNYSPWNKTVQNAYSKNKDADFIINMGDLVEKGQDYRHWNNWFDAAKGVIDNIPEMPTQGNHETYNAVGWDSTKPKYFVNQFKVPMNGPEGFKGQVYSYDYGNVHFVMLDSQEEEESPNNDNFLKQQAAWLDSDLTTNKQPWTVVSFHKTPYYNKASRANVSLKNIISPIIEKHHVDVVLNGHDHGVSRTFPINNGKYYTDYSKGTVYYVTGRSGAKYYGDLSSKVWDAFFFDPQDMPSYEVADVKGNVLTINAYKQDGGLVDSFTIDKDHPQNSTKVVLPAAYNVDMNNKELAAIGADPRLVIYGTPIAFGSNQTEIANGKAYVNPLYIAMYLGGTYDSSSLKLTIDKQTYSFNSKDFSSKKNISLDALTKAGFNCSYNTQFNMVMIDK